Protein AF-0000000087251097 (afdb_homodimer)

Organism: Triticum turgidum subsp. durum (NCBI:txid4567)

InterPro domains:
  IPR001830 Glycosyl transferase, family 20 [PF00982] (45-526)
  IPR001830 Glycosyl transferase, family 20 [PTHR10788] (41-738)
  IPR001830 Glycosyl transferase, family 20 [cd03788] (45-526)
  IPR003337 Trehalose-phosphatase [PF02358] (576-744)
  IPR023214 HAD superfamily [G3DSA:3.40.50.1000] (572-732)
  IPR036412 HAD-like superfamily [SSF56784] (573-735)

Nearest PDB structures (foldseek):
  5hut-assembly1_A  TM=9.178E-01  e=2.088E-43  Candida albicans SC5314
  6jbr-assembly2_F-2  TM=8.978E-01  e=2.582E-43  Pyricularia oryzae 70-15
  5huv-assembly1_B  TM=9.250E-01  e=4.297E-42  Candida albicans SC5314
  5hvm-assembly1_A  TM=9.370E-01  e=1.242E-41  Aspergillus fumigatus Af293
  5l3k-assembly1_C  TM=8.982E-01  e=4.253E-34  Mycolicibacterium thermoresistibile

pLDDT: mean 88.46, std 15.41, range [23.55, 98.88]

Structure (mmCIF, N/CA/C/O backbone):
data_AF-0000000087251097-model_v1
#
loop_
_entity.id
_entity.type
_entity.pdbx_description
1 polymer Trehalose-phosphatase
#
loop_
_atom_site.group_PDB
_atom_site.id
_atom_site.type_symbol
_atom_site.label_atom_id
_atom_site.label_alt_id
_atom_site.label_comp_id
_atom_site.label_asym_id
_atom_site.label_entity_id
_atom_site.label_seq_id
_atom_site.pdbx_PDB_ins_code
_atom_site.Cartn_x
_atom_site.Cartn_y
_atom_site.Cartn_z
_atom_site.occupancy
_atom_site.B_iso_or_equiv
_atom_site.auth_seq_id
_atom_site.auth_comp_id
_atom_site.auth_asym_id
_atom_site.auth_atom_id
_atom_site.pdbx_PDB_model_num
ATOM 1 N N . MET A 1 1 ? 10.219 12.75 -0.979 1 27.25 1 MET A N 1
ATOM 2 C CA . MET A 1 1 ? 10.531 13.297 -2.297 1 27.25 1 MET A CA 1
ATOM 3 C C . MET A 1 1 ? 11.773 12.625 -2.875 1 27.25 1 MET A C 1
ATOM 5 O O . MET A 1 1 ? 12.805 12.523 -2.201 1 27.25 1 MET A O 1
ATOM 9 N N . PRO A 1 2 ? 11.625 11.844 -3.9 1 31.02 2 PRO A N 1
ATOM 10 C CA . PRO A 1 2 ? 12.859 11.234 -4.391 1 31.02 2 PRO A CA 1
ATOM 11 C C . PRO A 1 2 ? 13.906 12.273 -4.805 1 31.02 2 PRO A C 1
ATOM 13 O O . PRO A 1 2 ? 13.57 13.258 -5.477 1 31.02 2 PRO A O 1
ATOM 16 N N . SER A 1 3 ? 14.742 12.617 -4.02 1 30.53 3 SER A N 1
ATOM 17 C CA . SER A 1 3 ? 15.938 13.375 -4.383 1 30.53 3 SER A CA 1
ATOM 18 C C . SER A 1 3 ? 16.547 12.867 -5.688 1 30.53 3 SER A C 1
ATOM 20 O O . SER A 1 3 ? 16.766 11.664 -5.848 1 30.53 3 SER A O 1
ATOM 22 N N . LEU A 1 4 ? 16.172 13.555 -6.715 1 33.06 4 LEU A N 1
ATOM 23 C CA . LEU A 1 4 ? 16.984 13.305 -7.898 1 33.06 4 LEU A CA 1
ATOM 24 C C . LEU A 1 4 ? 18.469 13.234 -7.535 1 33.06 4 LEU A C 1
ATOM 26 O O . LEU A 1 4 ? 19.031 14.203 -7.012 1 33.06 4 LEU A O 1
ATOM 30 N N . SER A 1 5 ? 18.891 12.266 -7.078 1 34.19 5 SER A N 1
ATOM 31 C CA . SER A 1 5 ? 20.297 12.102 -6.738 1 34.19 5 SER A CA 1
ATOM 32 C C . SER A 1 5 ? 21.203 12.445 -7.922 1 34.19 5 SER A C 1
ATOM 34 O O . SER A 1 5 ? 21.094 11.828 -8.984 1 34.19 5 SER A O 1
ATOM 36 N N . CYS A 1 6 ? 21.391 13.695 -8.156 1 39.41 6 CYS A N 1
ATOM 37 C CA . CYS A 1 6 ? 22.531 14.031 -9 1 39.41 6 CYS A CA 1
ATOM 38 C C . CYS A 1 6 ? 23.812 13.375 -8.484 1 39.41 6 CYS A C 1
ATOM 40 O O . CYS A 1 6 ? 24.156 13.508 -7.305 1 39.41 6 CYS A O 1
ATOM 42 N N . HIS A 1 7 ? 24.031 12.258 -8.953 1 45.69 7 HIS A N 1
ATOM 43 C CA . HIS A 1 7 ? 25.25 11.586 -8.523 1 45.69 7 HIS A CA 1
ATOM 44 C C . HIS A 1 7 ? 26.484 12.188 -9.203 1 45.69 7 HIS A C 1
ATOM 46 O O . HIS A 1 7 ? 26.406 12.609 -10.359 1 45.69 7 HIS A O 1
ATOM 52 N N . ASN A 1 8 ? 27.344 12.695 -8.359 1 47.38 8 ASN A N 1
ATOM 53 C CA . ASN A 1 8 ? 28.656 13.125 -8.812 1 47.38 8 ASN A CA 1
ATOM 54 C C . ASN A 1 8 ? 29.406 12 -9.523 1 47.38 8 ASN A C 1
ATOM 56 O O . ASN A 1 8 ? 29.766 11 -8.906 1 47.38 8 ASN A O 1
ATOM 60 N N . LEU A 1 9 ? 29.391 11.953 -10.766 1 49.09 9 LEU A N 1
ATOM 61 C CA . LEU A 1 9 ? 30.062 10.961 -11.602 1 49.09 9 LEU A CA 1
ATOM 62 C C . LEU A 1 9 ? 31.578 11.078 -11.477 1 49.09 9 LEU A C 1
ATOM 64 O O . LEU A 1 9 ? 32.312 10.352 -12.156 1 49.09 9 LEU A O 1
ATOM 68 N N . LEU A 1 10 ? 32.031 12.016 -10.695 1 49.81 10 LEU A N 1
ATOM 69 C CA . LEU A 1 10 ? 33.469 12.195 -10.594 1 49.81 10 LEU A CA 1
ATOM 70 C C . LEU A 1 10 ? 34.125 10.938 -10.047 1 49.81 10 LEU A C 1
ATOM 72 O O . LEU A 1 10 ? 35.344 10.734 -10.242 1 49.81 10 LEU A O 1
ATOM 76 N N . ASP A 1 11 ? 33.375 10.188 -9.336 1 47.69 11 ASP A N 1
ATOM 77 C CA . ASP A 1 11 ? 34 9.008 -8.742 1 47.69 11 ASP A CA 1
ATOM 78 C C . ASP A 1 11 ? 34.062 7.848 -9.734 1 47.69 11 ASP A C 1
ATOM 80 O O . ASP A 1 11 ? 34.219 6.695 -9.336 1 47.69 11 ASP A O 1
ATOM 84 N N . LEU A 1 12 ? 33.75 8.133 -10.828 1 47.84 12 LEU A N 1
ATOM 85 C CA . LEU A 1 12 ? 33.906 7.066 -11.812 1 47.84 12 LEU A CA 1
ATOM 86 C C . LEU A 1 12 ? 35.344 6.574 -11.891 1 47.84 12 LEU A C 1
ATOM 88 O O . LEU A 1 12 ? 36.25 7.363 -12.141 1 47.84 12 LEU A O 1
ATOM 92 N N . ALA A 1 13 ? 35.656 5.633 -11.156 1 46.69 13 ALA A N 1
ATOM 93 C CA . ALA A 1 13 ? 37 5.047 -11.195 1 46.69 13 ALA A CA 1
ATOM 94 C C . ALA A 1 13 ? 37.469 4.871 -12.633 1 46.69 13 ALA A C 1
ATOM 96 O O . ALA A 1 13 ? 36.656 4.75 -13.555 1 46.69 13 ALA A O 1
ATOM 97 N N . GLU A 1 14 ? 38.781 5.055 -12.82 1 43.5 14 GLU A N 1
ATOM 98 C CA . GLU A 1 14 ? 39.531 4.855 -14.07 1 43.5 14 GLU A CA 1
ATOM 99 C C . GLU A 1 14 ? 39.125 3.547 -14.742 1 43.5 14 GLU A C 1
ATOM 101 O O . GLU A 1 14 ? 38.688 2.607 -14.07 1 43.5 14 GLU A O 1
ATOM 106 N N . GLU A 1 15 ? 38.906 3.533 -15.891 1 40.53 15 GLU A N 1
ATOM 107 C CA . GLU A 1 15 ? 38.625 2.371 -16.734 1 40.53 15 GLU A CA 1
ATOM 108 C C . GLU A 1 15 ? 39.469 1.17 -16.297 1 40.53 15 GLU A C 1
ATOM 110 O O . GLU A 1 15 ? 40.688 1.281 -16.109 1 40.53 15 GLU A O 1
ATOM 115 N N . LEU A 1 16 ? 39.062 0.351 -15.484 1 37.94 16 LEU A N 1
ATOM 116 C CA . LEU A 1 16 ? 39.844 -0.878 -15.438 1 37.94 16 LEU A CA 1
ATOM 117 C C . LEU A 1 16 ? 40.344 -1.254 -16.828 1 37.94 16 LEU A C 1
ATOM 119 O O . LEU A 1 16 ? 39.594 -1.169 -17.812 1 37.94 16 LEU A O 1
ATOM 123 N N . PRO A 1 17 ? 41.656 -1.131 -17.078 1 35.56 17 PRO A N 1
ATOM 124 C CA . PRO A 1 17 ? 42.125 -1.612 -18.375 1 35.56 17 PRO A CA 1
ATOM 125 C C . PRO A 1 17 ? 41.375 -2.844 -18.859 1 35.56 17 PRO A C 1
ATOM 127 O O . PRO A 1 17 ? 40.812 -3.584 -18.047 1 35.56 17 PRO A O 1
ATOM 130 N N . PRO A 1 18 ? 40.906 -2.844 -20.094 1 33.78 18 PRO A N 1
ATOM 131 C CA . PRO A 1 18 ? 40.344 -4.117 -20.516 1 33.78 18 PRO A CA 1
ATOM 132 C C . PRO A 1 18 ? 41.031 -5.324 -19.875 1 33.78 18 PRO A C 1
ATOM 134 O O . PRO A 1 18 ? 42.219 -5.254 -19.547 1 33.78 18 PRO A O 1
ATOM 137 N N . SER A 1 19 ? 40.469 -6.02 -19.125 1 32.31 19 SER A N 1
ATOM 138 C CA . SER A 1 19 ? 41.125 -7.219 -18.641 1 32.31 19 SER A CA 1
ATOM 139 C C . SER A 1 19 ? 42.125 -7.762 -19.672 1 32.31 19 SER A C 1
ATOM 141 O O . SER A 1 19 ? 41.812 -7.824 -20.859 1 32.31 19 SER A O 1
ATOM 143 N N . PRO A 1 20 ? 43.438 -7.715 -19.484 1 30.11 20 PRO A N 1
ATOM 144 C CA . PRO A 1 20 ? 44.344 -8.375 -20.422 1 30.11 20 PRO A CA 1
ATOM 145 C C . PRO A 1 20 ? 43.75 -9.688 -20.969 1 30.11 20 PRO A C 1
ATOM 147 O O . PRO A 1 20 ? 43 -10.367 -20.281 1 30.11 20 PRO A O 1
ATOM 150 N N . LEU A 1 21 ? 43.625 -9.789 -22.328 1 31.2 21 LEU A N 1
ATOM 151 C CA . LEU A 1 21 ? 43.406 -11.078 -22.969 1 31.2 21 LEU A CA 1
ATOM 152 C C . LEU A 1 21 ? 44.219 -12.172 -22.281 1 31.2 21 LEU A C 1
ATOM 154 O O . LEU A 1 21 ? 45.375 -11.977 -21.969 1 31.2 21 LEU A O 1
ATOM 158 N N . ARG A 1 22 ? 43.719 -13.047 -21.594 1 28.7 22 ARG A N 1
ATOM 159 C CA . ARG A 1 22 ? 44.531 -14.188 -21.188 1 28.7 22 ARG A CA 1
ATOM 160 C C . ARG A 1 22 ? 45.562 -14.555 -22.266 1 28.7 22 ARG A C 1
ATOM 162 O O . ARG A 1 22 ? 45.219 -14.594 -23.453 1 28.7 22 ARG A O 1
ATOM 169 N N . LEU A 1 23 ? 46.875 -14.391 -22.125 1 27.62 23 LEU A N 1
ATOM 170 C CA . LEU A 1 23 ? 47.906 -15.109 -22.859 1 27.62 23 LEU A CA 1
ATOM 171 C C . LEU A 1 23 ? 47.5 -16.562 -23.078 1 27.62 23 LEU A C 1
ATOM 173 O O . LEU A 1 23 ? 46.906 -17.188 -22.203 1 27.62 23 LEU A O 1
ATOM 177 N N . PRO A 1 24 ? 47.438 -17.078 -24.375 1 27.03 24 PRO A N 1
ATOM 178 C CA . PRO A 1 24 ? 47.156 -18.5 -24.594 1 27.03 24 PRO A CA 1
ATOM 179 C C . PRO A 1 24 ? 47.938 -19.406 -23.641 1 27.03 24 PRO A C 1
ATOM 181 O O . PRO A 1 24 ? 49.062 -19.078 -23.266 1 27.03 24 PRO A O 1
ATOM 184 N N . ARG A 1 25 ? 47.281 -20.016 -22.688 1 28.16 25 ARG A N 1
ATOM 185 C CA . ARG A 1 25 ? 48.094 -21.047 -22.016 1 28.16 25 ARG A CA 1
ATOM 186 C C . ARG A 1 25 ? 48.969 -21.781 -23.016 1 28.16 25 ARG A C 1
ATOM 188 O O . ARG A 1 25 ? 48.531 -22.125 -24.109 1 28.16 25 ARG A O 1
ATOM 195 N N . VAL A 1 26 ? 50.281 -21.641 -23.141 1 27.33 26 VAL A N 1
ATOM 196 C CA . VAL A 1 26 ? 51.281 -22.469 -23.781 1 27.33 26 VAL A CA 1
ATOM 197 C C . VAL A 1 26 ? 50.875 -23.938 -23.703 1 27.33 26 VAL A C 1
ATOM 199 O O . VAL A 1 26 ? 50.844 -24.531 -22.609 1 27.33 26 VAL A O 1
ATOM 202 N N . MET A 1 27 ? 49.781 -24.453 -24.375 1 23.72 27 MET A N 1
ATOM 203 C CA . MET A 1 27 ? 49.781 -25.906 -24.484 1 23.72 27 MET A CA 1
ATOM 204 C C . MET A 1 27 ? 51.125 -26.422 -24.953 1 23.72 27 MET A C 1
ATOM 206 O O . MET A 1 27 ? 51.844 -25.719 -25.641 1 23.72 27 MET A O 1
ATOM 210 N N . ALA A 1 28 ? 51.781 -27.438 -24.344 1 28.02 28 ALA A N 1
ATOM 211 C CA . ALA A 1 28 ? 52.875 -28.234 -24.844 1 28.02 28 ALA A CA 1
ATOM 212 C C . ALA A 1 28 ? 52.812 -28.406 -26.359 1 28.02 28 ALA A C 1
ATOM 214 O O . ALA A 1 28 ? 51.75 -28.156 -26.953 1 28.02 28 ALA A O 1
ATOM 215 N N . GLY A 1 29 ? 53.594 -29.234 -27.031 1 25.81 29 GLY A N 1
ATOM 216 C CA . GLY A 1 29 ? 54.188 -29.531 -28.328 1 25.81 29 GLY A CA 1
ATOM 217 C C . GLY A 1 29 ? 53.125 -29.812 -29.406 1 25.81 29 GLY A C 1
ATOM 218 O O . GLY A 1 29 ? 53.469 -30.266 -30.5 1 25.81 29 GLY A O 1
ATOM 219 N N . ALA A 1 30 ? 51.875 -30.203 -29.25 1 28.72 30 ALA A N 1
ATOM 220 C CA . ALA A 1 30 ? 51.438 -30.844 -30.484 1 28.72 30 ALA A CA 1
ATOM 221 C C . ALA A 1 30 ? 51.406 -29.844 -31.641 1 28.72 30 ALA A C 1
ATOM 223 O O . ALA A 1 30 ? 51.312 -28.641 -31.406 1 28.72 30 ALA A O 1
ATOM 224 N N . SER A 1 31 ? 51.625 -30.281 -32.875 1 27.39 31 SER A N 1
ATOM 225 C CA . SER A 1 31 ? 51.719 -29.719 -34.219 1 27.39 31 SER A CA 1
ATOM 226 C C . SER A 1 31 ? 50.625 -28.656 -34.438 1 27.39 31 SER A C 1
ATOM 228 O O . SER A 1 31 ? 49.594 -28.672 -33.781 1 27.39 31 SER A O 1
ATOM 230 N N . PRO A 1 32 ? 50.938 -27.562 -35.219 1 33.19 32 PRO A N 1
ATOM 231 C CA . PRO A 1 32 ? 50.25 -26.391 -35.75 1 33.19 32 PRO A CA 1
ATOM 232 C C . PRO A 1 32 ? 48.906 -26.75 -36.406 1 33.19 32 PRO A C 1
ATOM 234 O O . PRO A 1 32 ? 48.406 -25.984 -37.219 1 33.19 32 PRO A O 1
ATOM 237 N N . SER A 1 33 ? 48.156 -27.875 -36 1 26.11 33 SER A N 1
ATOM 238 C CA . SER A 1 33 ? 47.094 -28.234 -36.906 1 26.11 33 SER A CA 1
ATOM 239 C C . SER A 1 33 ? 46.188 -27.047 -37.188 1 26.11 33 SER A C 1
ATOM 241 O O . SER A 1 33 ? 46.156 -26.078 -36.438 1 26.11 33 SER A O 1
ATOM 243 N N . SER A 1 34 ? 45.438 -27 -38.344 1 30.89 34 SER A N 1
ATOM 244 C CA . SER A 1 34 ? 44.625 -26.062 -39.094 1 30.89 34 SER A CA 1
ATOM 245 C C . SER A 1 34 ? 43.656 -25.312 -38.219 1 30.89 34 SER A C 1
ATOM 247 O O . SER A 1 34 ? 43.188 -25.844 -37.188 1 30.89 34 SER A O 1
ATOM 249 N N . PRO A 1 35 ? 43.562 -23.938 -38.344 1 35.03 35 PRO A N 1
ATOM 250 C CA . PRO A 1 35 ? 42.75 -23.016 -37.562 1 35.03 35 PRO A CA 1
ATOM 251 C C . PRO A 1 35 ? 41.312 -23.469 -37.406 1 35.03 35 PRO A C 1
ATOM 253 O O . PRO A 1 35 ? 40.562 -23.5 -38.406 1 35.03 35 PRO A O 1
ATOM 256 N N . ALA A 1 36 ? 41.094 -24.609 -36.75 1 32.75 36 ALA A N 1
ATOM 257 C CA . ALA A 1 36 ? 39.75 -25.188 -36.656 1 32.75 36 ALA A CA 1
ATOM 258 C C . ALA A 1 36 ? 38.719 -24.109 -36.281 1 32.75 36 ALA A C 1
ATOM 260 O O . ALA A 1 36 ? 39.031 -23.156 -35.562 1 32.75 36 ALA A O 1
ATOM 261 N N . SER A 1 37 ? 37.656 -23.984 -37.156 1 35.25 37 SER A N 1
ATOM 262 C CA . SER A 1 37 ? 36.469 -23.156 -37.094 1 35.25 37 SER A CA 1
ATOM 263 C C . SER A 1 37 ? 36 -22.938 -35.656 1 35.25 37 SER A C 1
ATOM 265 O O . SER A 1 37 ? 36.062 -23.844 -34.844 1 35.25 37 SER A O 1
ATOM 267 N N . PRO A 1 38 ? 36.031 -21.625 -35.156 1 37 38 PRO A N 1
ATOM 268 C CA . PRO A 1 38 ? 35.531 -21.391 -33.812 1 37 38 PRO A CA 1
ATOM 269 C C . PRO A 1 38 ? 34.344 -22.312 -33.438 1 37 38 PRO A C 1
ATOM 271 O O . PRO A 1 38 ? 33.469 -22.516 -34.281 1 37 38 PRO A O 1
ATOM 274 N N . SER A 1 39 ? 34.625 -23.422 -32.906 1 36.44 39 SER A N 1
ATOM 275 C CA . SER A 1 39 ? 33.531 -24.328 -32.5 1 36.44 39 SER A CA 1
ATOM 276 C C . SER A 1 39 ? 32.312 -23.562 -32.031 1 36.44 39 SER A C 1
ATOM 278 O O . SER A 1 39 ? 32.438 -22.562 -31.328 1 36.44 39 SER A O 1
ATOM 280 N N . PRO A 1 40 ? 31.172 -23.562 -32.75 1 43.12 40 PRO A N 1
ATOM 281 C CA . PRO A 1 40 ? 29.969 -22.844 -32.344 1 43.12 40 PRO A CA 1
ATOM 282 C C . PRO A 1 40 ? 29.781 -22.812 -30.844 1 43.12 40 PRO A C 1
ATOM 284 O O . PRO A 1 40 ? 29.891 -23.844 -30.172 1 43.12 40 PRO A O 1
ATOM 287 N N . ALA A 1 41 ? 30.266 -21.781 -30.219 1 52.94 41 ALA A N 1
ATOM 288 C CA . ALA A 1 41 ? 30.156 -21.531 -28.781 1 52.94 41 ALA A CA 1
ATOM 289 C C . ALA A 1 41 ? 28.875 -22.109 -28.203 1 52.94 41 ALA A C 1
ATOM 291 O O . ALA A 1 41 ? 27.781 -21.828 -28.719 1 52.94 41 ALA A O 1
ATOM 292 N N . GLY A 1 42 ? 28.812 -23.266 -27.609 1 63.44 42 GLY A N 1
ATOM 293 C CA . GLY A 1 42 ? 27.656 -23.859 -26.953 1 63.44 42 GLY A CA 1
ATOM 294 C C . GLY A 1 42 ? 26.828 -22.844 -26.172 1 63.44 42 GLY A C 1
ATOM 295 O O . GLY A 1 42 ? 27.203 -21.672 -26.078 1 63.44 42 GLY A O 1
ATOM 296 N N . PRO A 1 43 ? 25.516 -23.234 -25.781 1 81.12 43 PRO A N 1
ATOM 297 C CA . PRO A 1 43 ? 24.641 -22.312 -25.062 1 81.12 43 PRO A CA 1
ATOM 298 C C . PRO A 1 43 ? 25.266 -21.844 -23.734 1 81.12 43 PRO A C 1
ATOM 300 O O . PRO A 1 43 ? 25.953 -22.609 -23.078 1 81.12 43 PRO A O 1
ATOM 303 N N . PRO A 1 44 ? 25.172 -20.594 -23.453 1 90.44 44 PRO A N 1
ATOM 304 C CA . PRO A 1 44 ? 25.719 -20.016 -22.219 1 90.44 44 PRO A CA 1
ATOM 305 C C . PRO A 1 44 ? 25.234 -20.75 -20.969 1 90.44 44 PRO A C 1
ATOM 307 O O . PRO A 1 44 ? 24.094 -21.188 -20.906 1 90.44 44 PRO A O 1
ATOM 310 N N . ARG A 1 45 ? 26.109 -20.922 -20.047 1 95.12 45 ARG A N 1
ATOM 311 C CA . ARG A 1 45 ? 25.828 -21.594 -18.781 1 95.12 45 ARG A CA 1
ATOM 312 C C . ARG A 1 45 ? 24.891 -20.75 -17.922 1 95.12 45 ARG A C 1
ATOM 314 O O . ARG A 1 45 ? 24.938 -19.516 -17.938 1 95.12 45 ARG A O 1
ATOM 321 N N . ARG A 1 46 ? 23.984 -21.422 -17.203 1 97.19 46 ARG A N 1
ATOM 322 C CA . ARG A 1 46 ? 23.109 -20.812 -16.219 1 97.19 46 ARG A CA 1
ATOM 323 C C . ARG A 1 46 ? 23.578 -21.156 -14.797 1 97.19 46 ARG A C 1
ATOM 325 O O . ARG A 1 46 ? 23.719 -22.328 -14.453 1 97.19 46 ARG A O 1
ATOM 332 N N . VAL A 1 47 ? 23.828 -20.141 -14.047 1 98.06 47 VAL A N 1
ATOM 333 C CA . VAL A 1 47 ? 24.203 -20.328 -12.648 1 98.06 47 VAL A CA 1
ATOM 334 C C . VAL A 1 47 ? 23.031 -19.969 -11.75 1 98.06 47 VAL A C 1
ATOM 336 O O . VAL A 1 47 ? 22.656 -18.797 -11.633 1 98.06 47 VAL A O 1
ATOM 339 N N . ILE A 1 48 ? 22.438 -20.953 -11.078 1 98.31 48 ILE A N 1
ATOM 340 C CA . ILE A 1 48 ? 21.281 -20.781 -10.211 1 98.31 48 ILE A CA 1
ATOM 341 C C . ILE A 1 48 ? 21.734 -20.672 -8.758 1 98.31 48 ILE A C 1
ATOM 343 O O . ILE A 1 48 ? 22.344 -21.594 -8.219 1 98.31 48 ILE A O 1
ATOM 347 N N . VAL A 1 49 ? 21.438 -19.547 -8.141 1 98.75 49 VAL A N 1
ATOM 348 C CA . VAL A 1 49 ? 21.891 -19.297 -6.781 1 98.75 49 VAL A CA 1
ATOM 349 C C . VAL A 1 49 ? 20.703 -19.266 -5.832 1 98.75 49 VAL A C 1
ATOM 351 O O . VAL A 1 49 ? 19.75 -18.516 -6.047 1 98.75 49 VAL A O 1
ATOM 354 N N . SER A 1 50 ? 20.688 -20.094 -4.836 1 98.12 50 SER A N 1
ATOM 355 C CA . SER A 1 50 ? 19.672 -20.156 -3.789 1 98.12 50 SER A CA 1
ATOM 356 C C . SER A 1 50 ? 20.297 -20.312 -2.412 1 98.12 50 SER A C 1
ATOM 358 O O . SER A 1 50 ? 21.484 -20.656 -2.303 1 98.12 50 SER A O 1
ATOM 360 N N . HIS A 1 51 ? 19.516 -20.016 -1.4 1 97.31 51 HIS A N 1
ATOM 361 C CA . HIS A 1 51 ? 20.047 -20.141 -0.048 1 97.31 51 HIS A CA 1
ATOM 362 C C . HIS A 1 51 ? 20.625 -21.531 0.202 1 97.31 51 HIS A C 1
ATOM 364 O O . HIS A 1 51 ? 21.703 -21.656 0.79 1 97.31 51 HIS A O 1
ATOM 370 N N . ARG A 1 52 ? 19.906 -22.531 -0.245 1 96.5 52 ARG A N 1
ATOM 371 C CA . ARG A 1 52 ? 20.328 -23.906 -0.063 1 96.5 52 ARG A CA 1
ATOM 372 C C . ARG A 1 52 ? 20.469 -24.625 -1.404 1 96.5 52 ARG A C 1
ATOM 374 O O . ARG A 1 52 ? 19.703 -24.375 -2.328 1 96.5 52 ARG A O 1
ATOM 381 N N . LEU A 1 53 ? 21.453 -25.516 -1.438 1 97.81 53 LEU A N 1
ATOM 382 C CA . LEU A 1 53 ? 21.609 -26.375 -2.609 1 97.81 53 LEU A CA 1
ATOM 383 C C . LEU A 1 53 ? 20.422 -27.344 -2.738 1 97.81 53 LEU A C 1
ATOM 385 O O . LEU A 1 53 ? 19.828 -27.734 -1.735 1 97.81 53 LEU A O 1
ATOM 389 N N . PRO A 1 54 ? 20.031 -27.656 -3.92 1 97.19 54 PRO A N 1
ATOM 390 C CA . PRO A 1 54 ? 18.938 -28.609 -4.121 1 97.19 54 PRO A CA 1
ATOM 391 C C . PRO A 1 54 ? 19.375 -30.062 -3.893 1 97.19 54 PRO A C 1
ATOM 393 O O . PRO A 1 54 ? 19.172 -30.906 -4.766 1 97.19 54 PRO A O 1
ATOM 396 N N . LEU A 1 55 ? 19.969 -30.344 -2.723 1 96.88 55 LEU A N 1
ATOM 397 C CA . LEU A 1 55 ? 20.484 -31.656 -2.334 1 96.88 55 LEU A CA 1
ATOM 398 C C . LEU A 1 55 ? 19.922 -32.062 -0.98 1 96.88 55 LEU A C 1
ATOM 400 O O . LEU A 1 55 ? 19.547 -31.234 -0.168 1 96.88 55 LEU A O 1
ATOM 404 N N . ARG A 1 56 ? 19.781 -33.312 -0.834 1 94.56 56 ARG A N 1
ATOM 405 C CA . ARG A 1 56 ? 19.547 -33.938 0.461 1 94.56 56 ARG A CA 1
ATOM 406 C C . ARG A 1 56 ? 20.781 -34.719 0.914 1 94.56 56 ARG A C 1
ATOM 408 O O . ARG A 1 56 ? 21.531 -35.25 0.085 1 94.56 56 ARG A O 1
ATOM 415 N N . ALA A 1 57 ? 21.016 -34.719 2.16 1 95.25 57 ALA A N 1
ATOM 416 C CA . ALA A 1 57 ? 22.141 -35.469 2.723 1 95.25 57 ALA A CA 1
ATOM 417 C C . ALA A 1 57 ? 21.672 -36.375 3.859 1 95.25 57 ALA A C 1
ATOM 419 O O . ALA A 1 57 ? 20.891 -35.969 4.723 1 95.25 57 ALA A O 1
ATOM 420 N N . SER A 1 58 ? 22.016 -37.562 3.734 1 94.12 58 SER A N 1
ATOM 421 C CA . SER A 1 58 ? 21.75 -38.531 4.797 1 94.12 58 SER A CA 1
ATOM 422 C C . SER A 1 58 ? 23.016 -39.25 5.215 1 94.12 58 SER A C 1
ATOM 424 O O . SER A 1 58 ? 23.891 -39.531 4.387 1 94.12 58 SER A O 1
ATOM 426 N N . PRO A 1 59 ? 23.094 -39.594 6.484 1 92.44 59 PRO A N 1
ATOM 427 C CA . PRO A 1 59 ? 24.281 -40.344 6.926 1 92.44 59 PRO A CA 1
ATOM 428 C C . PRO A 1 59 ? 24.375 -41.719 6.285 1 92.44 59 PRO A C 1
ATOM 430 O O . PRO A 1 59 ? 23.375 -42.438 6.199 1 92.44 59 PRO A O 1
ATOM 433 N N . ASP A 1 60 ? 25.5 -41.969 5.699 1 94.25 60 ASP A N 1
ATOM 434 C CA . ASP A 1 60 ? 25.828 -43.25 5.098 1 94.25 60 ASP A CA 1
ATOM 435 C C . ASP A 1 60 ? 27.328 -43.531 5.23 1 94.25 60 ASP A C 1
ATOM 437 O O . ASP A 1 60 ? 28.141 -43.031 4.438 1 94.25 60 ASP A O 1
ATOM 441 N N . PRO A 1 61 ? 27.641 -44.375 6.148 1 91.5 61 PRO A N 1
ATOM 442 C CA . PRO A 1 61 ? 29.062 -44.656 6.398 1 91.5 61 PRO A CA 1
ATOM 443 C C . PRO A 1 61 ? 29.766 -45.219 5.172 1 91.5 61 PRO A C 1
ATOM 445 O O . PRO A 1 61 ? 31 -45.125 5.059 1 91.5 61 PRO A O 1
ATOM 448 N N . ALA A 1 62 ? 29.109 -45.781 4.238 1 93.19 62 ALA A N 1
ATOM 449 C CA . ALA A 1 62 ? 29.719 -46.406 3.061 1 93.19 62 ALA A CA 1
ATOM 450 C C . ALA A 1 62 ? 29.969 -45.375 1.964 1 93.19 62 ALA A C 1
ATOM 452 O O . ALA A 1 62 ? 30.75 -45.625 1.037 1 93.19 62 ALA A O 1
ATOM 453 N N . ALA A 1 63 ? 29.297 -44.25 2.027 1 91.5 63 ALA A N 1
ATOM 454 C CA . ALA A 1 63 ? 29.422 -43.219 1.003 1 91.5 63 ALA A CA 1
ATOM 455 C C . ALA A 1 63 ? 30.609 -42.281 1.28 1 91.5 63 ALA A C 1
ATOM 457 O O . ALA A 1 63 ? 31.094 -42.219 2.412 1 91.5 63 ALA A O 1
ATOM 458 N N . PRO A 1 64 ? 31.062 -41.656 0.257 1 89.38 64 PRO A N 1
ATOM 459 C CA . PRO A 1 64 ? 32.125 -40.688 0.487 1 89.38 64 PRO A CA 1
ATOM 460 C C . PRO A 1 64 ? 31.75 -39.625 1.526 1 89.38 64 PRO A C 1
ATOM 462 O O . PRO A 1 64 ? 30.609 -39.156 1.545 1 89.38 64 PRO A O 1
ATOM 465 N N . PHE A 1 65 ? 32.656 -39.281 2.414 1 91.69 65 PHE A N 1
ATOM 466 C CA . PHE A 1 65 ? 32.5 -38.25 3.445 1 91.69 65 PHE A CA 1
ATOM 467 C C . PHE A 1 65 ? 31.5 -38.688 4.5 1 91.69 65 PHE A C 1
ATOM 469 O O . PHE A 1 65 ? 31.047 -37.875 5.305 1 91.69 65 PHE A O 1
ATOM 476 N N . GLY A 1 66 ? 31.016 -39.906 4.434 1 92.31 66 GLY A N 1
ATOM 477 C CA . GLY A 1 66 ? 30.047 -40.438 5.387 1 92.31 66 GLY A CA 1
ATOM 478 C C . GLY A 1 66 ? 28.641 -39.938 5.133 1 92.31 66 GLY A C 1
ATOM 479 O O . GLY A 1 66 ? 27.781 -40 6.023 1 92.31 66 GLY A O 1
ATOM 480 N N . LEU A 1 67 ? 28.422 -39.344 3.963 1 95.06 67 LEU A N 1
ATOM 481 C CA . LEU A 1 67 ? 27.125 -38.75 3.619 1 95.06 67 LEU A CA 1
ATOM 482 C C . LEU A 1 67 ? 26.703 -39.188 2.221 1 95.06 67 LEU A C 1
ATOM 484 O O . LEU A 1 67 ? 27.5 -39.156 1.284 1 95.06 67 LEU A O 1
ATOM 488 N N . ARG A 1 68 ? 25.547 -39.625 2.109 1 95.38 68 ARG A N 1
ATOM 489 C CA . ARG A 1 68 ? 24.938 -39.875 0.803 1 95.38 68 ARG A CA 1
ATOM 490 C C . ARG A 1 68 ? 24.125 -38.656 0.343 1 95.38 68 ARG A C 1
ATOM 492 O O . ARG A 1 68 ? 23.188 -38.25 1.021 1 95.38 68 ARG A O 1
ATOM 499 N N . PHE A 1 69 ? 24.547 -38.156 -0.797 1 95.88 69 PHE A N 1
ATOM 500 C CA . PHE A 1 69 ? 23.844 -37 -1.356 1 95.88 69 PHE A CA 1
ATOM 501 C C . PHE A 1 69 ? 22.906 -37.438 -2.475 1 95.88 69 PHE A C 1
ATOM 503 O O . PHE A 1 69 ? 23.234 -38.344 -3.266 1 95.88 69 PHE A O 1
ATOM 510 N N . THR A 1 70 ? 21.719 -36.938 -2.422 1 95.19 70 THR A N 1
ATOM 511 C CA . THR A 1 70 ? 20.766 -37.125 -3.504 1 95.19 70 THR A CA 1
ATOM 512 C C . THR A 1 70 ? 20.141 -35.781 -3.906 1 95.19 70 THR A C 1
ATOM 514 O O . THR A 1 70 ? 20.109 -34.844 -3.107 1 95.19 70 THR A O 1
ATOM 517 N N . VAL A 1 71 ? 19.766 -35.719 -5.102 1 94.75 71 VAL A N 1
ATOM 518 C CA . VAL A 1 71 ? 19.109 -34.531 -5.59 1 94.75 71 VAL A CA 1
ATOM 519 C C . VAL A 1 71 ? 17.75 -34.375 -4.926 1 94.75 71 VAL A C 1
ATOM 521 O O . VAL A 1 71 ? 17 -35.344 -4.785 1 94.75 71 VAL A O 1
ATOM 524 N N . ASP A 1 72 ? 17.453 -33.188 -4.43 1 93.62 72 ASP A N 1
ATOM 525 C CA . ASP A 1 72 ? 16.109 -32.844 -3.977 1 93.62 72 ASP A CA 1
ATOM 526 C C . ASP A 1 72 ? 15.25 -32.375 -5.137 1 93.62 72 ASP A C 1
ATOM 528 O O . ASP A 1 72 ? 15.133 -31.156 -5.363 1 93.62 72 ASP A O 1
ATOM 532 N N . ALA A 1 73 ? 14.57 -33.25 -5.723 1 88.94 73 ALA A N 1
ATOM 533 C CA . ALA A 1 73 ? 13.844 -33 -6.965 1 88.94 73 ALA A CA 1
ATOM 534 C C . ALA A 1 73 ? 12.609 -32.125 -6.711 1 88.94 73 ALA A C 1
ATOM 536 O O . ALA A 1 73 ? 11.984 -31.641 -7.652 1 88.94 73 ALA A O 1
ATOM 537 N N . GLY A 1 74 ? 12.305 -31.859 -5.438 1 87.88 74 GLY A N 1
ATOM 538 C CA . GLY A 1 74 ? 11.117 -31.094 -5.094 1 87.88 74 GLY A CA 1
ATOM 539 C C . GLY A 1 74 ? 11.359 -29.609 -5.039 1 87.88 74 GLY A C 1
ATOM 540 O O . GLY A 1 74 ? 10.414 -28.812 -4.965 1 87.88 74 GLY A O 1
ATOM 541 N N . THR A 1 75 ? 12.562 -29.172 -5.168 1 91.88 75 THR A N 1
ATOM 542 C CA . THR A 1 75 ? 12.891 -27.75 -5.047 1 91.88 75 THR A CA 1
ATOM 543 C C . THR A 1 75 ? 12.703 -27.031 -6.383 1 91.88 75 THR A C 1
ATOM 545 O O . THR A 1 75 ? 13.016 -27.594 -7.438 1 91.88 75 THR A O 1
ATOM 548 N N . VAL A 1 76 ? 12.211 -25.828 -6.328 1 92.88 76 VAL A N 1
ATOM 549 C CA . VAL A 1 76 ? 12.016 -25.016 -7.523 1 92.88 76 VAL A CA 1
ATOM 550 C C . VAL A 1 76 ? 13.367 -24.734 -8.188 1 92.88 76 VAL A C 1
ATOM 552 O O . VAL A 1 76 ? 13.461 -24.719 -9.422 1 92.88 76 VAL A O 1
ATOM 555 N N . ALA A 1 77 ? 14.398 -24.594 -7.387 1 93.19 77 ALA A N 1
ATOM 556 C CA . ALA A 1 77 ? 15.734 -24.312 -7.887 1 93.19 77 ALA A CA 1
ATOM 557 C C . ALA A 1 77 ? 16.234 -25.438 -8.797 1 93.19 77 ALA A C 1
ATOM 559 O O . ALA A 1 77 ? 16.969 -25.188 -9.75 1 93.19 77 ALA A O 1
ATOM 560 N N . TYR A 1 78 ? 15.828 -26.641 -8.508 1 94.06 78 TYR A N 1
ATOM 561 C CA . TYR A 1 78 ? 16.219 -27.781 -9.344 1 94.06 78 TYR A CA 1
ATOM 562 C C . TYR A 1 78 ? 15.266 -27.922 -10.531 1 94.06 78 TYR A C 1
ATOM 564 O O . TYR A 1 78 ? 15.711 -28.156 -11.664 1 94.06 78 TYR A O 1
ATOM 572 N N . GLN A 1 79 ? 13.992 -27.75 -10.297 1 94.94 79 GLN A N 1
ATOM 573 C CA . GLN A 1 79 ? 12.945 -28.016 -11.273 1 94.94 79 GLN A CA 1
ATOM 574 C C . GLN A 1 79 ? 13.023 -27.031 -12.445 1 94.94 79 GLN A C 1
ATOM 576 O O . GLN A 1 79 ? 12.586 -27.344 -13.555 1 94.94 79 GLN A O 1
ATOM 581 N N . LEU A 1 80 ? 13.594 -25.891 -12.164 1 95.94 80 LEU A N 1
ATOM 582 C CA . LEU A 1 80 ? 13.617 -24.875 -13.203 1 95.94 80 LEU A CA 1
ATOM 583 C C . LEU A 1 80 ? 14.438 -25.328 -14.406 1 95.94 80 LEU A C 1
ATOM 585 O O . LEU A 1 80 ? 14.289 -24.797 -15.508 1 95.94 80 LEU A O 1
ATOM 589 N N . ARG A 1 81 ? 15.266 -26.375 -14.297 1 93.38 81 ARG A N 1
ATOM 590 C CA . ARG A 1 81 ? 16.109 -26.891 -15.367 1 93.38 81 ARG A CA 1
ATOM 591 C C . ARG A 1 81 ? 15.273 -27.359 -16.562 1 93.38 81 ARG A C 1
ATOM 593 O O . ARG A 1 81 ? 15.727 -27.297 -17.703 1 93.38 81 ARG A O 1
ATOM 600 N N . SER A 1 82 ? 14.07 -27.766 -16.234 1 92.25 82 SER A N 1
ATOM 601 C CA . SER A 1 82 ? 13.188 -28.312 -17.266 1 92.25 82 SER A CA 1
ATOM 602 C C . SER A 1 82 ? 12.805 -27.234 -18.281 1 92.25 82 SER A C 1
ATOM 604 O O . SER A 1 82 ? 12.383 -27.547 -19.391 1 92.25 82 SER A O 1
ATOM 606 N N . GLY A 1 83 ? 12.938 -26.016 -17.891 1 94.75 83 GLY A N 1
ATOM 607 C CA . GLY A 1 83 ? 12.562 -24.938 -18.797 1 94.75 83 GLY A CA 1
ATOM 608 C C . GLY A 1 83 ? 13.75 -24.312 -19.516 1 94.75 83 GLY A C 1
ATOM 609 O O . GLY A 1 83 ? 13.57 -23.484 -20.406 1 94.75 83 GLY A O 1
ATOM 610 N N . LEU A 1 84 ? 14.945 -24.734 -19.141 1 95.44 84 LEU A N 1
ATOM 611 C CA . LEU A 1 84 ? 16.156 -24.203 -19.75 1 95.44 84 LEU A CA 1
ATOM 612 C C . LEU A 1 84 ? 16.547 -25 -20.984 1 95.44 84 LEU A C 1
ATOM 614 O O . LEU A 1 84 ? 16.141 -26.156 -21.125 1 95.44 84 LEU A O 1
ATOM 618 N N . PRO A 1 85 ? 17.297 -24.391 -21.844 1 90.44 85 PRO A N 1
ATOM 619 C CA . PRO A 1 85 ? 17.75 -25.156 -23 1 90.44 85 PRO A CA 1
ATOM 620 C C . PRO A 1 85 ? 18.5 -26.422 -22.609 1 90.44 85 PRO A C 1
ATOM 622 O O . PRO A 1 85 ? 19.312 -26.406 -21.688 1 90.44 85 PRO A O 1
ATOM 625 N N . ALA A 1 86 ? 18.25 -27.531 -23.234 1 85.38 86 ALA A N 1
ATOM 626 C CA . ALA A 1 86 ? 18.781 -28.844 -22.891 1 85.38 86 ALA A CA 1
ATOM 627 C C . ALA A 1 86 ? 20.312 -28.844 -22.922 1 85.38 86 ALA A C 1
ATOM 629 O O . ALA A 1 86 ? 20.953 -29.5 -22.094 1 85.38 86 ALA A O 1
ATOM 630 N N . SER A 1 87 ? 20.891 -28.078 -23.766 1 85.62 87 SER A N 1
ATOM 631 C CA . SER A 1 87 ? 22.328 -28.094 -23.938 1 85.62 87 SER A CA 1
ATOM 632 C C . SER A 1 87 ? 23.016 -27.078 -23.016 1 85.62 87 SER A C 1
ATOM 634 O O . SER A 1 87 ? 24.234 -27.094 -22.859 1 85.62 87 SER A O 1
ATOM 636 N N . ALA A 1 88 ? 22.203 -26.375 -22.297 1 87.56 88 ALA A N 1
ATOM 637 C CA . ALA A 1 88 ? 22.812 -25.359 -21.438 1 87.56 88 ALA A CA 1
ATOM 638 C C . ALA A 1 88 ? 23.25 -25.969 -20.109 1 87.56 88 ALA A C 1
ATOM 640 O O . ALA A 1 88 ? 22.453 -26.562 -19.391 1 87.56 88 ALA A O 1
ATOM 641 N N . PRO A 1 89 ? 24.547 -25.844 -19.812 1 93.12 89 PRO A N 1
ATOM 642 C CA . PRO A 1 89 ? 24.969 -26.328 -18.5 1 93.12 89 PRO A CA 1
ATOM 643 C C . PRO A 1 89 ? 24.359 -25.516 -17.344 1 93.12 89 PRO A C 1
ATOM 645 O O . PRO A 1 89 ? 24.188 -24.297 -17.469 1 93.12 89 PRO A O 1
ATOM 648 N N . VAL A 1 90 ? 23.984 -26.219 -16.281 1 96.44 90 VAL A N 1
ATOM 649 C CA . VAL A 1 90 ? 23.406 -25.578 -15.109 1 96.44 90 VAL A CA 1
ATOM 650 C C . VAL A 1 90 ? 24.281 -25.828 -13.883 1 96.44 90 VAL A C 1
ATOM 652 O O . VAL A 1 90 ? 24.656 -26.969 -13.609 1 96.44 90 VAL A O 1
ATOM 655 N N . LEU A 1 91 ? 24.688 -24.812 -13.258 1 97.44 91 LEU A N 1
ATOM 656 C CA . LEU A 1 91 ? 25.422 -24.875 -12.008 1 97.44 91 LEU A CA 1
ATOM 657 C C . LEU A 1 91 ? 24.594 -24.328 -10.852 1 97.44 91 LEU A C 1
ATOM 659 O O . LEU A 1 91 ? 24.047 -23.234 -10.953 1 97.44 91 LEU A O 1
ATOM 663 N N . HIS A 1 92 ? 24.484 -25.109 -9.75 1 98.19 92 HIS A N 1
ATOM 664 C CA . HIS A 1 92 ? 23.781 -24.641 -8.555 1 98.19 92 HIS A CA 1
ATOM 665 C C . HIS A 1 92 ? 24.766 -24.172 -7.484 1 98.19 92 HIS A C 1
ATOM 667 O O . HIS A 1 92 ? 25.766 -24.844 -7.223 1 98.19 92 HIS A O 1
ATOM 673 N N . VAL A 1 93 ? 24.516 -23.016 -6.941 1 98.44 93 VAL A N 1
ATOM 674 C CA . VAL A 1 93 ? 25.328 -22.484 -5.852 1 98.44 93 VAL A CA 1
ATOM 675 C C . VAL A 1 93 ? 24.453 -22.234 -4.629 1 98.44 93 VAL A C 1
ATOM 677 O O . VAL A 1 93 ? 23.391 -21.609 -4.734 1 98.44 93 VAL A O 1
ATOM 680 N N . GLY A 1 94 ? 24.812 -22.703 -3.453 1 98.38 94 GLY A N 1
ATOM 681 C CA . GLY A 1 94 ? 24.062 -22.547 -2.217 1 98.38 94 GLY A CA 1
ATOM 682 C C . GLY A 1 94 ? 24.734 -23.203 -1.027 1 98.38 94 GLY A C 1
ATOM 683 O O . GLY A 1 94 ? 25.828 -23.75 -1.153 1 98.38 94 GLY A O 1
ATOM 684 N N . THR A 1 95 ? 24.156 -23.156 0.128 1 97.81 95 THR A N 1
ATOM 685 C CA . THR A 1 95 ? 24.719 -23.766 1.322 1 97.81 95 THR A CA 1
ATOM 686 C C . THR A 1 95 ? 24.391 -25.25 1.368 1 97.81 95 THR A C 1
ATOM 688 O O . THR A 1 95 ? 23.484 -25.719 0.666 1 97.81 95 THR A O 1
ATOM 691 N N . LEU A 1 96 ? 25.141 -25.969 2.141 1 96 96 LEU A N 1
ATOM 692 C CA . LEU A 1 96 ? 24.922 -27.406 2.316 1 96 96 LEU A CA 1
ATOM 693 C C . LEU A 1 96 ? 23.641 -27.672 3.104 1 96 96 LEU A C 1
ATOM 695 O O . LEU A 1 96 ? 23.203 -26.828 3.893 1 96 96 LEU A O 1
ATOM 699 N N . PRO A 1 97 ? 23 -28.766 2.846 1 93.25 97 PRO A N 1
ATOM 700 C CA . PRO A 1 97 ? 21.922 -29.172 3.764 1 93.25 97 PRO A CA 1
ATOM 701 C C . PRO A 1 97 ? 22.391 -29.219 5.219 1 93.25 97 PRO A C 1
ATOM 703 O O . PRO A 1 97 ? 23.562 -29.516 5.488 1 93.25 97 PRO A O 1
ATOM 706 N N . PRO A 1 98 ? 21.516 -29.062 6.102 1 86.81 98 PRO A N 1
ATOM 707 C CA . PRO A 1 98 ? 21.875 -28.984 7.516 1 86.81 98 PRO A CA 1
ATOM 708 C C . PRO A 1 98 ? 22.625 -30.234 7.996 1 86.81 98 PRO A C 1
ATOM 710 O O . PRO A 1 98 ? 23.578 -30.125 8.773 1 86.81 98 PRO A O 1
ATOM 713 N N . ALA A 1 99 ? 22.312 -31.375 7.461 1 85.88 99 ALA A N 1
ATOM 714 C CA . ALA A 1 99 ? 22.906 -32.625 7.891 1 85.88 99 ALA A CA 1
ATOM 715 C C . ALA A 1 99 ? 24.375 -32.719 7.48 1 85.88 99 ALA A C 1
ATOM 717 O O . ALA A 1 99 ? 25.156 -33.469 8.078 1 85.88 99 ALA A O 1
ATOM 718 N N . ALA A 1 100 ? 24.75 -31.922 6.531 1 90.25 100 ALA A N 1
ATOM 719 C CA . ALA A 1 100 ? 26.109 -32 5.988 1 90.25 100 ALA A CA 1
ATOM 720 C C . ALA A 1 100 ? 26.938 -30.797 6.395 1 90.25 100 ALA A C 1
ATOM 722 O O . ALA A 1 100 ? 28.062 -30.641 5.941 1 90.25 100 ALA A O 1
ATOM 723 N N . ALA A 1 101 ? 26.406 -29.969 7.223 1 87 101 ALA A N 1
ATOM 724 C CA . ALA A 1 101 ? 27.031 -28.688 7.531 1 87 101 ALA A CA 1
ATOM 725 C C . ALA A 1 101 ? 28.422 -28.891 8.133 1 87 101 ALA A C 1
ATOM 727 O O . ALA A 1 101 ? 29.344 -28.109 7.863 1 87 101 ALA A O 1
ATOM 728 N N . GLU A 1 102 ? 28.656 -29.938 8.867 1 85.56 102 GLU A N 1
ATOM 729 C CA . GLU A 1 102 ? 29.906 -30.172 9.578 1 85.56 102 GLU A CA 1
ATOM 730 C C . GLU A 1 102 ? 30.953 -30.781 8.656 1 85.56 102 GLU A C 1
ATOM 732 O O . GLU A 1 102 ? 32.156 -30.781 8.977 1 85.56 102 GLU A O 1
ATOM 737 N N . ALA A 1 103 ? 30.516 -31.234 7.477 1 87.5 103 ALA A N 1
ATOM 738 C CA . ALA A 1 103 ? 31.438 -31.906 6.559 1 87.5 103 ALA A CA 1
ATOM 739 C C . ALA A 1 103 ? 32.062 -30.922 5.574 1 87.5 103 ALA A C 1
ATOM 741 O O . ALA A 1 103 ? 32.75 -31.328 4.645 1 87.5 103 ALA A O 1
ATOM 742 N N . ALA A 1 104 ? 31.922 -29.719 5.773 1 88.94 104 ALA A N 1
ATOM 743 C CA . ALA A 1 104 ? 32.375 -28.688 4.844 1 88.94 104 ALA A CA 1
ATOM 744 C C . ALA A 1 104 ? 33.875 -28.797 4.605 1 88.94 104 ALA A C 1
ATOM 746 O O . ALA A 1 104 ? 34.688 -28.734 5.547 1 88.94 104 ALA A O 1
ATOM 747 N N . SER A 1 105 ? 34.25 -29 3.379 1 92.12 105 SER A N 1
ATOM 748 C CA . SER A 1 105 ? 35.656 -29.109 2.953 1 92.12 105 SER A CA 1
ATOM 749 C C . SER A 1 105 ? 35.781 -28.875 1.452 1 92.12 105 SER A C 1
ATOM 751 O O . SER A 1 105 ? 34.812 -28.984 0.71 1 92.12 105 SER A O 1
ATOM 753 N N . ASP A 1 106 ? 36.906 -28.609 1.041 1 93.12 106 ASP A N 1
ATOM 754 C CA . ASP A 1 106 ? 37.188 -28.406 -0.38 1 93.12 106 ASP A CA 1
ATOM 755 C C . ASP A 1 106 ? 36.969 -29.719 -1.158 1 93.12 106 ASP A C 1
ATOM 757 O O . ASP A 1 106 ? 36.562 -29.688 -2.316 1 93.12 106 ASP A O 1
ATOM 761 N N . GLU A 1 107 ? 37.312 -30.766 -0.543 1 94.56 107 GLU A N 1
ATOM 762 C CA . GLU A 1 107 ? 37.125 -32.062 -1.185 1 94.56 107 GLU A CA 1
ATOM 763 C C . GLU A 1 107 ? 35.625 -32.344 -1.425 1 94.56 107 GLU A C 1
ATOM 765 O O . GLU A 1 107 ? 35.25 -32.844 -2.486 1 94.56 107 GLU A O 1
ATOM 770 N N . LEU A 1 108 ? 34.906 -32.062 -0.404 1 95.38 108 LEU A N 1
ATOM 771 C CA . LEU A 1 108 ? 33.469 -32.25 -0.563 1 95.38 108 LEU A CA 1
ATOM 772 C C . LEU A 1 108 ? 32.906 -31.344 -1.671 1 95.38 108 LEU A C 1
ATOM 774 O O . LEU A 1 108 ? 32.094 -31.766 -2.469 1 95.38 108 LEU A O 1
ATOM 778 N N . ALA A 1 109 ? 33.375 -30.109 -1.703 1 96 109 ALA A N 1
ATOM 779 C CA . ALA A 1 109 ? 32.938 -29.172 -2.738 1 96 109 ALA A CA 1
ATOM 780 C C . ALA A 1 109 ? 33.25 -29.703 -4.129 1 96 109 ALA A C 1
ATOM 782 O O . ALA A 1 109 ? 32.438 -29.625 -5.039 1 96 109 ALA A O 1
ATOM 783 N N . SER A 1 110 ? 34.469 -30.203 -4.289 1 95.5 110 SER A N 1
ATOM 784 C CA . SER A 1 110 ? 34.875 -30.766 -5.57 1 95.5 110 SER A CA 1
ATOM 785 C C . SER A 1 110 ? 34.031 -31.969 -5.949 1 95.5 110 SER A C 1
ATOM 787 O O . SER A 1 110 ? 33.656 -32.125 -7.117 1 95.5 110 SER A O 1
ATOM 789 N N . TYR A 1 111 ? 33.75 -32.75 -4.957 1 96.06 111 TYR A N 1
ATOM 790 C CA . TYR A 1 111 ? 32.875 -33.906 -5.172 1 96.06 111 TYR A CA 1
ATOM 791 C C . TYR A 1 111 ? 31.5 -33.5 -5.645 1 96.06 111 TYR A C 1
ATOM 793 O O . TYR A 1 111 ? 30.984 -34.031 -6.617 1 96.06 111 TYR A O 1
ATOM 801 N N . LEU A 1 112 ? 30.891 -32.594 -4.973 1 97.06 112 LEU A N 1
ATOM 802 C CA . LEU A 1 112 ? 29.547 -32.125 -5.301 1 97.06 112 LEU A CA 1
ATOM 803 C C . LEU A 1 112 ? 29.516 -31.438 -6.66 1 97.06 112 LEU A C 1
ATOM 805 O O . LEU A 1 112 ? 28.547 -31.547 -7.402 1 97.06 112 LEU A O 1
ATOM 809 N N . LEU A 1 113 ? 30.547 -30.719 -6.961 1 96.44 113 LEU A N 1
ATOM 810 C CA . LEU A 1 113 ? 30.656 -30.078 -8.266 1 96.44 113 LEU A CA 1
ATOM 811 C C . LEU A 1 113 ? 30.719 -31.109 -9.383 1 96.44 113 LEU A C 1
ATOM 813 O O . LEU A 1 113 ? 30.031 -30.984 -10.398 1 96.44 113 LEU A O 1
ATOM 817 N N . ALA A 1 114 ? 31.5 -32.094 -9.195 1 95.44 114 ALA A N 1
ATOM 818 C CA . ALA A 1 114 ? 31.75 -33.125 -10.219 1 95.44 114 ALA A CA 1
ATOM 819 C C . ALA A 1 114 ? 30.531 -34 -10.422 1 95.44 114 ALA A C 1
ATOM 821 O O . ALA A 1 114 ? 30.234 -34.406 -11.555 1 95.44 114 ALA A O 1
ATOM 822 N N . HIS A 1 115 ? 29.812 -34.312 -9.344 1 95.56 115 HIS A N 1
ATOM 823 C CA . HIS A 1 115 ? 28.797 -35.344 -9.422 1 95.56 115 HIS A CA 1
ATOM 824 C C . HIS A 1 115 ? 27.406 -34.75 -9.5 1 95.56 115 HIS A C 1
ATOM 826 O O . HIS A 1 115 ? 26.469 -35.406 -10 1 95.56 115 HIS A O 1
ATOM 832 N N . PHE A 1 116 ? 27.25 -33.531 -9.055 1 96.75 116 PHE A N 1
ATOM 833 C CA . PHE A 1 116 ? 25.891 -33 -8.961 1 96.75 116 PHE A CA 1
ATOM 834 C C . PHE A 1 116 ? 25.844 -31.594 -9.586 1 96.75 116 PHE A C 1
ATOM 836 O O . PHE A 1 116 ? 24.766 -31 -9.664 1 96.75 116 PHE A O 1
ATOM 843 N N . SER A 1 117 ? 26.938 -31.016 -10.07 1 96.75 117 SER A N 1
ATOM 844 C CA . SER A 1 117 ? 27 -29.641 -10.562 1 96.75 117 SER A CA 1
ATOM 845 C C . SER A 1 117 ? 26.531 -28.656 -9.508 1 96.75 117 SER A C 1
ATOM 847 O O . SER A 1 117 ? 25.734 -27.766 -9.805 1 96.75 117 SER A O 1
ATOM 849 N N . CYS A 1 118 ? 26.953 -28.922 -8.219 1 97.81 118 CYS A N 1
ATOM 850 C CA . CYS A 1 118 ? 26.609 -28.078 -7.078 1 97.81 118 CYS A CA 1
ATOM 851 C C . CYS A 1 118 ? 27.859 -27.531 -6.406 1 97.81 118 CYS A C 1
ATOM 853 O O . CYS A 1 118 ? 28.812 -28.281 -6.164 1 97.81 118 CYS A O 1
ATOM 855 N N . LEU A 1 119 ? 27.906 -26.266 -6.254 1 97.62 119 LEU A N 1
ATOM 856 C CA . LEU A 1 119 ? 29.016 -25.594 -5.566 1 97.62 119 LEU A CA 1
ATOM 857 C C . LEU A 1 119 ? 28.562 -25.047 -4.215 1 97.62 119 LEU A C 1
ATOM 859 O O . LEU A 1 119 ? 27.844 -24.047 -4.156 1 97.62 119 LEU A O 1
ATOM 863 N N . PRO A 1 120 ? 29.031 -25.625 -3.086 1 97.88 120 PRO A N 1
ATOM 864 C CA . PRO A 1 120 ? 28.562 -25.188 -1.77 1 97.88 120 PRO A CA 1
ATOM 865 C C . PRO A 1 120 ? 29.234 -23.906 -1.29 1 97.88 120 PRO A C 1
ATOM 867 O O . PRO A 1 120 ? 30.422 -23.703 -1.541 1 97.88 120 PRO A O 1
ATOM 870 N N . VAL A 1 121 ? 28.469 -23.047 -0.685 1 98.06 121 VAL A N 1
ATOM 871 C CA . VAL A 1 121 ? 28.969 -21.906 0.08 1 98.06 121 VAL A CA 1
ATOM 872 C C . VAL A 1 121 ? 29.031 -22.266 1.563 1 98.06 121 VAL A C 1
ATOM 874 O O . VAL A 1 121 ? 28.016 -22.672 2.148 1 98.06 121 VAL A O 1
ATOM 877 N N . PHE A 1 122 ? 30.188 -22.125 2.174 1 96.56 122 PHE A N 1
ATOM 878 C CA . PHE A 1 122 ? 30.359 -22.484 3.58 1 96.56 122 PHE A CA 1
ATOM 879 C C . PHE A 1 122 ? 30.219 -21.25 4.465 1 96.56 122 PHE A C 1
ATOM 881 O O . PHE A 1 122 ? 30.969 -20.281 4.316 1 96.56 122 PHE A O 1
ATOM 888 N N . LEU A 1 123 ? 29.25 -21.281 5.336 1 96.56 123 LEU A N 1
ATOM 889 C CA . LEU A 1 123 ? 29.062 -20.234 6.336 1 96.56 123 LEU A CA 1
ATOM 890 C C . LEU A 1 123 ? 29.297 -20.781 7.742 1 96.56 123 LEU A C 1
ATOM 892 O O . LEU A 1 123 ? 28.75 -21.828 8.109 1 96.56 123 LEU A O 1
ATOM 896 N N . PRO A 1 124 ? 30.141 -20.047 8.492 1 95 124 PRO A N 1
ATOM 897 C CA . PRO A 1 124 ? 30.203 -20.453 9.898 1 95 124 PRO A CA 1
ATOM 898 C C . PRO A 1 124 ? 28.844 -20.516 10.57 1 95 124 PRO A C 1
ATOM 900 O O . PRO A 1 124 ? 27.969 -19.703 10.281 1 95 124 PRO A O 1
ATOM 903 N N . ALA A 1 125 ? 28.734 -21.453 11.484 1 94.44 125 ALA A N 1
ATOM 904 C CA . ALA A 1 125 ? 27.438 -21.75 12.109 1 94.44 125 ALA A CA 1
ATOM 905 C C . ALA A 1 125 ? 26.828 -20.5 12.734 1 94.44 125 ALA A C 1
ATOM 907 O O . ALA A 1 125 ? 25.625 -20.25 12.602 1 94.44 125 ALA A O 1
ATOM 908 N N . ASP A 1 126 ? 27.625 -19.797 13.398 1 95.81 126 ASP A N 1
ATOM 909 C CA . ASP A 1 126 ? 27.141 -18.594 14.055 1 95.81 126 ASP A CA 1
ATOM 910 C C . ASP A 1 126 ? 26.641 -17.562 13.039 1 95.81 126 ASP A C 1
ATOM 912 O O . ASP A 1 126 ? 25.562 -17 13.211 1 95.81 126 ASP A O 1
ATOM 916 N N . LEU A 1 127 ? 27.359 -17.375 12.016 1 97 127 LEU A N 1
ATOM 917 C CA . LEU A 1 127 ? 26.969 -16.453 10.945 1 97 127 LEU A CA 1
ATOM 918 C C . LEU A 1 127 ? 25.688 -16.922 10.266 1 97 127 LEU A C 1
ATOM 920 O O . LEU A 1 127 ? 24.781 -16.125 10.008 1 97 127 LEU A O 1
ATOM 924 N N . HIS A 1 128 ? 25.656 -18.172 10.016 1 96.25 128 HIS A N 1
ATOM 925 C CA . HIS A 1 128 ? 24.484 -18.734 9.352 1 96.25 128 HIS A CA 1
ATOM 926 C C . HIS A 1 128 ? 23.219 -18.562 10.195 1 96.25 128 HIS A C 1
ATOM 928 O O . HIS A 1 128 ? 22.156 -18.25 9.664 1 96.25 128 HIS A O 1
ATOM 934 N N . GLY A 1 129 ? 23.375 -18.812 11.445 1 95 129 GLY A N 1
ATOM 935 C CA . GLY A 1 129 ? 22.234 -18.625 12.352 1 95 129 GLY A CA 1
ATOM 936 C C . GLY A 1 129 ? 21.734 -17.188 12.391 1 95 129 GLY A C 1
ATOM 937 O O . GLY A 1 129 ? 20.531 -16.953 12.32 1 95 129 GLY A O 1
ATOM 938 N N . LYS A 1 130 ? 22.562 -16.234 12.531 1 96.75 130 LYS A N 1
ATOM 939 C CA . LYS A 1 130 ? 22.188 -14.82 12.586 1 96.75 130 LYS A CA 1
ATOM 940 C C . LYS A 1 130 ? 21.609 -14.352 11.258 1 96.75 130 LYS A C 1
ATOM 942 O O . LYS A 1 130 ? 20.672 -13.547 11.234 1 96.75 130 LYS A O 1
ATOM 947 N N . PHE A 1 131 ? 22.266 -14.875 10.234 1 96.88 131 PHE A N 1
ATOM 948 C CA . PHE A 1 131 ? 21.812 -14.57 8.891 1 96.88 131 PHE A CA 1
ATOM 949 C C . PHE A 1 131 ? 20.422 -15.133 8.648 1 96.88 131 PHE A C 1
ATOM 951 O O . PHE A 1 131 ? 19.484 -14.383 8.375 1 96.88 131 PHE A O 1
ATOM 958 N N . TYR A 1 132 ? 20.234 -16.391 8.742 1 95.75 132 TYR A N 1
ATOM 959 C CA . TYR A 1 132 ? 19.016 -17.062 8.328 1 95.75 132 TYR A CA 1
ATOM 960 C C . TYR A 1 132 ? 17.922 -16.922 9.383 1 95.75 132 TYR A C 1
ATOM 962 O O . TYR A 1 132 ? 16.859 -16.375 9.109 1 95.75 132 TYR A O 1
ATOM 970 N N . HIS A 1 133 ? 18.141 -17.391 10.609 1 92.62 133 HIS A N 1
ATOM 971 C CA . HIS A 1 133 ? 17.141 -17.344 11.656 1 92.62 133 HIS A CA 1
ATOM 972 C C . HIS A 1 133 ? 16.938 -15.914 12.172 1 92.62 133 HIS A C 1
ATOM 974 O O . HIS A 1 133 ? 15.82 -15.5 12.453 1 92.62 133 HIS A O 1
ATOM 980 N N . GLY A 1 134 ? 17.984 -15.188 12.25 1 93.94 134 GLY A N 1
ATOM 981 C CA . GLY A 1 134 ? 17.938 -13.828 12.773 1 93.94 134 GLY A CA 1
ATOM 982 C C . GLY A 1 134 ? 17.312 -12.844 11.797 1 93.94 134 GLY A C 1
ATOM 983 O O . GLY A 1 134 ? 16.125 -12.562 11.859 1 93.94 134 GLY A O 1
ATOM 984 N N . PHE A 1 135 ? 18.062 -12.391 10.836 1 96.5 135 PHE A N 1
ATOM 985 C CA . PHE A 1 135 ? 17.641 -11.289 9.977 1 96.5 135 PHE A CA 1
ATOM 986 C C . PHE A 1 135 ? 16.562 -11.758 9.008 1 96.5 135 PHE A C 1
ATOM 988 O O . PHE A 1 135 ? 15.562 -11.062 8.797 1 96.5 135 PHE A O 1
ATOM 995 N N . CYS A 1 136 ? 16.734 -12.906 8.375 1 96.31 136 CYS A N 1
ATOM 996 C CA . CYS A 1 136 ? 15.797 -13.352 7.34 1 96.31 136 CYS A CA 1
ATOM 997 C C . CYS A 1 136 ? 14.477 -13.797 7.953 1 96.31 136 CYS A C 1
ATOM 999 O O . CYS A 1 136 ? 13.445 -13.164 7.73 1 96.31 136 CYS A O 1
ATOM 1001 N N . LYS A 1 137 ? 14.445 -14.727 8.859 1 92.94 137 LYS A N 1
ATOM 1002 C CA . LYS A 1 137 ? 13.211 -15.367 9.297 1 92.94 137 LYS A CA 1
ATOM 1003 C C . LYS A 1 137 ? 12.523 -14.555 10.391 1 92.94 137 LYS A C 1
ATOM 1005 O O . LYS A 1 137 ? 11.297 -14.555 10.5 1 92.94 137 LYS A O 1
ATOM 1010 N N . HIS A 1 138 ? 13.305 -13.836 11.18 1 91.44 138 HIS A N 1
ATOM 1011 C CA . HIS A 1 138 ? 12.68 -13.18 12.32 1 91.44 138 HIS A CA 1
ATOM 1012 C C . HIS A 1 138 ? 12.469 -11.688 12.055 1 91.44 138 HIS A C 1
ATOM 1014 O O . HIS A 1 138 ? 11.719 -11.023 12.773 1 91.44 138 HIS A O 1
ATOM 1020 N N . TYR A 1 139 ? 13.141 -11.148 11.07 1 94.06 139 TYR A N 1
ATOM 1021 C CA . TYR A 1 139 ? 12.953 -9.734 10.789 1 94.06 139 TYR A CA 1
ATOM 1022 C C . TYR A 1 139 ? 12.312 -9.531 9.422 1 94.06 139 TYR A C 1
ATOM 1024 O O . TYR A 1 139 ? 11.203 -9 9.32 1 94.06 139 TYR A O 1
ATOM 1032 N N . MET A 1 140 ? 12.938 -10.016 8.352 1 96.06 140 MET A N 1
ATOM 1033 C CA . MET A 1 140 ? 12.484 -9.75 6.992 1 96.06 140 MET A CA 1
ATOM 1034 C C . MET A 1 140 ? 11.195 -10.508 6.691 1 96.06 140 MET A C 1
ATOM 1036 O O . MET A 1 140 ? 10.266 -9.945 6.113 1 96.06 140 MET A O 1
ATOM 1040 N N . TRP A 1 141 ? 11.141 -11.812 7.07 1 94.69 141 TRP A N 1
ATOM 1041 C CA . TRP A 1 141 ? 9.992 -12.656 6.762 1 94.69 141 TRP A CA 1
ATOM 1042 C C . TRP A 1 141 ? 8.711 -12.062 7.34 1 94.69 141 TRP A C 1
ATOM 1044 O O . TRP A 1 141 ? 7.723 -11.883 6.625 1 94.69 141 TRP A O 1
ATOM 1054 N N . PRO A 1 142 ? 8.688 -11.68 8.648 1 92.19 142 PRO A N 1
ATOM 1055 C CA . PRO A 1 142 ? 7.48 -11.062 9.195 1 92.19 142 PRO A CA 1
ATOM 1056 C C . PRO A 1 142 ? 7.109 -9.766 8.484 1 92.19 142 PRO A C 1
ATOM 1058 O O . PRO A 1 142 ? 5.93 -9.516 8.227 1 92.19 142 PRO A O 1
ATOM 1061 N N . LEU A 1 143 ? 8.047 -8.945 8.109 1 94.69 143 LEU A N 1
ATOM 1062 C CA . LEU A 1 143 ? 7.773 -7.672 7.461 1 94.69 143 LEU A CA 1
ATOM 1063 C C . LEU A 1 143 ? 7.211 -7.883 6.062 1 94.69 143 LEU A C 1
ATOM 1065 O O . LEU A 1 143 ? 6.262 -7.203 5.66 1 94.69 143 LEU A O 1
ATOM 1069 N N . LEU A 1 144 ? 7.809 -8.836 5.336 1 96.44 144 LEU A N 1
ATOM 1070 C CA . LEU A 1 144 ? 7.32 -9.141 3.994 1 96.44 144 LEU A CA 1
ATOM 1071 C C . LEU A 1 144 ? 5.887 -9.664 4.043 1 96.44 144 LEU A C 1
ATOM 1073 O O . LEU A 1 144 ? 5.168 -9.609 3.043 1 96.44 144 LEU A O 1
ATOM 1077 N N . HIS A 1 145 ? 5.523 -10.156 5.219 1 94.06 145 HIS A N 1
ATOM 1078 C CA . HIS A 1 145 ? 4.168 -10.672 5.395 1 94.06 145 HIS A CA 1
ATOM 1079 C C . HIS A 1 145 ? 3.332 -9.742 6.266 1 94.06 145 HIS A C 1
ATOM 1081 O O . HIS A 1 145 ? 2.354 -10.172 6.879 1 94.06 145 HIS A O 1
ATOM 1087 N N . TYR A 1 146 ? 3.752 -8.453 6.473 1 92.62 146 TYR A N 1
ATOM 1088 C CA . TYR A 1 146 ? 2.975 -7.324 6.973 1 92.62 146 TYR A CA 1
ATOM 1089 C C . TYR A 1 146 ? 2.859 -7.371 8.492 1 92.62 146 TYR A C 1
ATOM 1091 O O . TYR A 1 146 ? 1.857 -6.93 9.055 1 92.62 146 TYR A O 1
ATOM 1099 N N . LEU A 1 147 ? 3.797 -7.992 9.133 1 90.81 147 LEU A N 1
ATOM 1100 C CA . LEU A 1 147 ? 3.912 -7.895 10.586 1 90.81 147 LEU A CA 1
ATOM 1101 C C . LEU A 1 147 ? 5.004 -6.906 10.977 1 90.81 147 LEU A C 1
ATOM 1103 O O . LEU A 1 147 ? 6.188 -7.152 10.727 1 90.81 147 LEU A O 1
ATOM 1107 N N . LEU A 1 148 ? 4.617 -5.797 11.578 1 90.25 148 LEU A N 1
ATOM 1108 C CA . LEU A 1 148 ? 5.555 -4.746 11.961 1 90.25 148 LEU A CA 1
ATOM 1109 C C . LEU A 1 148 ? 6.207 -5.062 13.297 1 90.25 148 LEU A C 1
ATOM 1111 O O . LEU A 1 148 ? 5.594 -5.691 14.164 1 90.25 148 LEU A O 1
ATOM 1115 N N . PRO A 1 149 ? 7.469 -4.625 13.398 1 88.12 149 PRO A N 1
ATOM 1116 C CA . PRO A 1 149 ? 8.109 -4.766 14.711 1 88.12 149 PRO A CA 1
ATOM 1117 C C . PRO A 1 149 ? 7.656 -3.693 15.703 1 88.12 149 PRO A C 1
ATOM 1119 O O . PRO A 1 149 ? 8.156 -2.566 15.672 1 88.12 149 PRO A O 1
ATOM 1122 N N . LEU A 1 150 ? 6.738 -3.979 16.547 1 81.88 150 LEU A N 1
ATOM 1123 C CA . LEU A 1 150 ? 6.242 -2.998 17.5 1 81.88 150 LEU A CA 1
ATOM 1124 C C . LEU A 1 150 ? 6.91 -3.184 18.859 1 81.88 150 LEU A C 1
ATOM 1126 O O . LEU A 1 150 ? 7.438 -4.258 19.156 1 81.88 150 LEU A O 1
ATOM 1130 N N . THR A 1 151 ? 7.035 -2.178 19.562 1 73.81 151 THR A N 1
ATOM 1131 C CA . THR A 1 151 ? 7.496 -2.18 20.953 1 73.81 151 THR A CA 1
ATOM 1132 C C . THR A 1 151 ? 6.328 -1.967 21.906 1 73.81 151 THR A C 1
ATOM 1134 O O . THR A 1 151 ? 5.645 -0.943 21.844 1 73.81 151 THR A O 1
ATOM 1137 N N . PRO A 1 152 ? 6.035 -2.957 22.828 1 72.38 152 PRO A N 1
ATOM 1138 C CA . PRO A 1 152 ? 6.82 -4.145 23.172 1 72.38 152 PRO A CA 1
ATOM 1139 C C . PRO A 1 152 ? 6.73 -5.238 22.109 1 72.38 152 PRO A C 1
ATOM 1141 O O . PRO A 1 152 ? 5.746 -5.309 21.359 1 72.38 152 PRO A O 1
ATOM 1144 N N . SER A 1 153 ? 7.777 -6.043 22.078 1 64.44 153 SER A N 1
ATOM 1145 C CA . SER A 1 153 ? 7.965 -7.059 21.047 1 64.44 153 SER A CA 1
ATOM 1146 C C . SER A 1 153 ? 6.887 -8.141 21.141 1 64.44 153 SER A C 1
ATOM 1148 O O . SER A 1 153 ? 6.652 -8.867 20.172 1 64.44 153 SER A O 1
ATOM 1150 N N . THR A 1 154 ? 6.328 -8.281 22.188 1 62.97 154 THR A N 1
ATOM 1151 C CA . THR A 1 154 ? 5.285 -9.289 22.328 1 62.97 154 THR A CA 1
ATOM 1152 C C . THR A 1 154 ? 4.137 -9.023 21.359 1 62.97 154 THR A C 1
ATOM 1154 O O . THR A 1 154 ? 3.357 -9.93 21.047 1 62.97 154 THR A O 1
ATOM 1157 N N . LEU A 1 155 ? 4.156 -7.949 20.812 1 60.62 155 LEU A N 1
ATOM 1158 C CA . LEU A 1 155 ? 3.006 -7.547 20.016 1 60.62 155 LEU A CA 1
ATOM 1159 C C . LEU A 1 155 ? 3.373 -7.473 18.531 1 60.62 155 LEU A C 1
ATOM 1161 O O . LEU A 1 155 ? 2.531 -7.145 17.703 1 60.62 155 LEU A O 1
ATOM 1165 N N . GLY A 1 156 ? 4.672 -7.902 18.25 1 62.53 156 GLY A N 1
ATOM 1166 C CA . GLY A 1 156 ? 5.105 -7.797 16.859 1 62.53 156 GLY A CA 1
ATOM 1167 C C . GLY A 1 156 ? 6.375 -8.57 16.578 1 62.53 156 GLY A C 1
ATOM 1168 O O . GLY A 1 156 ? 6.715 -9.516 17.297 1 62.53 156 GLY A O 1
ATOM 1169 N N . GLY A 1 157 ? 6.93 -8.25 15.406 1 70.44 157 GLY A N 1
ATOM 1170 C CA . GLY A 1 157 ? 8.18 -8.875 15 1 70.44 157 GLY A CA 1
ATOM 1171 C C . GLY A 1 157 ? 9.383 -8.344 15.742 1 70.44 157 GLY A C 1
ATOM 1172 O O . GLY A 1 157 ? 9.25 -7.477 16.609 1 70.44 157 GLY A O 1
ATOM 1173 N N . LEU A 1 158 ? 10.484 -8.875 15.531 1 79.81 158 LEU A N 1
ATOM 1174 C CA . LEU A 1 158 ? 11.734 -8.422 16.141 1 79.81 158 LEU A CA 1
ATOM 1175 C C . LEU A 1 158 ? 12.141 -7.059 15.594 1 79.81 158 LEU A C 1
ATOM 1177 O O . LEU A 1 158 ? 11.984 -6.785 14.406 1 79.81 158 LEU A O 1
ATOM 1181 N N . PRO A 1 159 ? 12.578 -6.262 16.484 1 87.81 159 PRO A N 1
ATOM 1182 C CA . PRO A 1 159 ? 13.047 -4.957 16.016 1 87.81 159 PRO A CA 1
ATOM 1183 C C . PRO A 1 159 ? 14.297 -5.055 15.141 1 87.81 159 PRO A C 1
ATOM 1185 O O . PRO A 1 159 ? 15.016 -6.055 15.203 1 87.81 159 PRO A O 1
ATOM 1188 N N . PHE A 1 160 ? 14.562 -4.055 14.398 1 92.88 160 PHE A N 1
ATOM 1189 C CA . PHE A 1 160 ? 15.75 -3.984 13.555 1 92.88 160 PHE A CA 1
ATOM 1190 C C . PHE A 1 160 ? 17.016 -4.039 14.398 1 92.88 160 PHE A C 1
ATOM 1192 O O . PHE A 1 160 ? 17.109 -3.365 15.43 1 92.88 160 PHE A O 1
ATOM 1199 N N . ASP A 1 161 ? 17.891 -4.879 14.039 1 93.5 161 ASP A N 1
ATOM 1200 C CA . ASP A 1 161 ? 19.188 -5.039 14.688 1 93.5 161 ASP A CA 1
ATOM 1201 C C . ASP A 1 161 ? 20.328 -4.914 13.672 1 93.5 161 ASP A C 1
ATOM 1203 O O . ASP A 1 161 ? 20.438 -5.734 12.766 1 93.5 161 ASP A O 1
ATOM 1207 N N . ARG A 1 162 ? 21.172 -3.98 13.844 1 93.5 162 ARG A N 1
ATOM 1208 C CA . ARG A 1 162 ? 22.234 -3.691 12.898 1 93.5 162 ARG A CA 1
ATOM 1209 C C . ARG A 1 162 ? 23.219 -4.863 12.797 1 93.5 162 ARG A C 1
ATOM 1211 O O . ARG A 1 162 ? 23.766 -5.129 11.727 1 93.5 162 ARG A O 1
ATOM 1218 N N . ALA A 1 163 ? 23.453 -5.492 13.906 1 95.06 163 ALA A N 1
ATOM 1219 C CA . ALA A 1 163 ? 24.375 -6.633 13.898 1 95.06 163 ALA A CA 1
ATOM 1220 C C . ALA A 1 163 ? 23.812 -7.77 13.039 1 95.06 163 ALA A C 1
ATOM 1222 O O . ALA A 1 163 ? 24.562 -8.43 12.312 1 95.06 163 ALA A O 1
ATOM 1223 N N . LEU A 1 164 ? 22.531 -8.008 13.195 1 96.38 164 LEU A N 1
ATOM 1224 C CA . LEU A 1 164 ? 21.906 -9.023 12.359 1 96.38 164 LEU A CA 1
ATOM 1225 C C . LEU A 1 164 ? 21.953 -8.633 10.891 1 96.38 164 LEU A C 1
ATOM 1227 O O . LEU A 1 164 ? 22.188 -9.484 10.023 1 96.38 164 LEU A O 1
ATOM 1231 N N . TYR A 1 165 ? 21.766 -7.355 10.57 1 97.5 165 TYR A N 1
ATOM 1232 C CA . TYR A 1 165 ? 21.859 -6.859 9.203 1 97.5 165 TYR A CA 1
ATOM 1233 C C . TYR A 1 165 ? 23.266 -7.07 8.641 1 97.5 165 TYR A C 1
ATOM 1235 O O . TYR A 1 165 ? 23.422 -7.492 7.492 1 97.5 165 TYR A O 1
ATOM 1243 N N . HIS A 1 166 ? 24.281 -6.82 9.422 1 97.75 166 HIS A N 1
ATOM 1244 C CA . HIS A 1 166 ? 25.656 -7.027 8.977 1 97.75 166 HIS A CA 1
ATOM 1245 C C . HIS A 1 166 ? 25.922 -8.5 8.703 1 97.75 166 HIS A C 1
ATOM 1247 O O . HIS A 1 166 ? 26.672 -8.836 7.785 1 97.75 166 HIS A O 1
ATOM 1253 N N . SER A 1 167 ? 25.344 -9.352 9.539 1 98.44 167 SER A N 1
ATOM 1254 C CA . SER A 1 167 ? 25.484 -10.781 9.289 1 98.44 167 SER A CA 1
ATOM 1255 C C . SER A 1 167 ? 24.812 -11.172 7.973 1 98.44 167 SER A C 1
ATOM 1257 O O . SER A 1 167 ? 25.344 -12.023 7.242 1 98.44 167 SER A O 1
ATOM 1259 N N . PHE A 1 168 ? 23.703 -10.609 7.676 1 98.56 168 PHE A N 1
ATOM 1260 C CA . PHE A 1 168 ? 23.016 -10.805 6.406 1 98.56 168 PHE A CA 1
ATOM 1261 C C . PHE A 1 168 ? 23.906 -10.391 5.242 1 98.56 168 PHE A C 1
ATOM 1263 O O . PHE A 1 168 ? 24.031 -11.125 4.262 1 98.56 168 PHE A O 1
ATOM 1270 N N . LEU A 1 169 ? 24.547 -9.211 5.336 1 98.56 169 LEU A N 1
ATOM 1271 C CA . LEU A 1 169 ? 25.453 -8.727 4.297 1 98.56 169 LEU A CA 1
ATOM 1272 C C . LEU A 1 169 ? 26.656 -9.641 4.156 1 98.56 169 LEU A C 1
ATOM 1274 O O . LEU A 1 169 ? 27.078 -9.945 3.039 1 98.56 169 LEU A O 1
ATOM 1278 N N . SER A 1 170 ? 27.156 -10.094 5.312 1 98.62 170 SER A N 1
ATOM 1279 C CA . SER A 1 170 ? 28.328 -10.961 5.297 1 98.62 170 SER A CA 1
ATOM 1280 C C . SER A 1 170 ? 28.031 -12.281 4.594 1 98.62 170 SER A C 1
ATOM 1282 O O . SER A 1 170 ? 28.875 -12.789 3.84 1 98.62 170 SER A O 1
ATOM 1284 N N . ALA A 1 171 ? 26.906 -12.812 4.871 1 98.75 171 ALA A N 1
ATOM 1285 C CA . ALA A 1 171 ? 26.516 -14.047 4.199 1 98.75 171 ALA A CA 1
ATOM 1286 C C . ALA A 1 171 ? 26.406 -13.844 2.691 1 98.75 171 ALA A C 1
ATOM 1288 O O . ALA A 1 171 ? 26.891 -14.656 1.905 1 98.75 171 ALA A O 1
ATOM 1289 N N . ASN A 1 172 ? 25.734 -12.781 2.232 1 98.75 172 ASN A N 1
ATOM 1290 C CA . ASN A 1 172 ? 25.594 -12.484 0.812 1 98.75 172 ASN A CA 1
ATOM 1291 C C . ASN A 1 172 ? 26.953 -12.242 0.158 1 98.75 172 ASN A C 1
ATOM 1293 O O . ASN A 1 172 ? 27.172 -12.625 -0.993 1 98.75 172 ASN A O 1
ATOM 1297 N N . ARG A 1 173 ? 27.859 -11.617 0.913 1 98.25 173 ARG A N 1
ATOM 1298 C CA . ARG A 1 173 ? 29.219 -11.422 0.416 1 98.25 173 ARG A CA 1
ATOM 1299 C C . ARG A 1 173 ? 29.922 -12.766 0.202 1 98.25 173 ARG A C 1
ATOM 1301 O O . ARG A 1 173 ? 30.672 -12.93 -0.762 1 98.25 173 ARG A O 1
ATOM 1308 N N . ALA A 1 174 ? 29.719 -13.672 1.114 1 98.44 174 ALA A N 1
ATOM 1309 C CA . ALA A 1 174 ? 30.297 -15 0.968 1 98.44 174 ALA A CA 1
ATOM 1310 C C . ALA A 1 174 ? 29.797 -15.68 -0.309 1 98.44 174 ALA A C 1
ATOM 1312 O O . ALA A 1 174 ? 30.562 -16.375 -0.987 1 98.44 174 ALA A O 1
ATOM 1313 N N . PHE A 1 175 ? 28.531 -15.539 -0.619 1 98.69 175 PHE A N 1
ATOM 1314 C CA . PHE A 1 175 ? 28 -16.062 -1.873 1 98.69 175 PHE A CA 1
ATOM 1315 C C . PHE A 1 175 ? 28.688 -15.414 -3.066 1 98.69 175 PHE A C 1
ATOM 1317 O O . PHE A 1 175 ? 29.047 -16.094 -4.023 1 98.69 175 PHE A O 1
ATOM 1324 N N . ALA A 1 176 ? 28.828 -14.102 -3.016 1 98.25 176 ALA A N 1
ATOM 1325 C CA . ALA A 1 176 ? 29.5 -13.391 -4.098 1 98.25 176 ALA A CA 1
ATOM 1326 C C . ALA A 1 176 ? 30.938 -13.875 -4.266 1 98.25 176 ALA A C 1
ATOM 1328 O O . ALA A 1 176 ? 31.422 -14.031 -5.391 1 98.25 176 ALA A O 1
ATOM 1329 N N . ASP A 1 177 ? 31.672 -14.07 -3.146 1 97.44 177 ASP A N 1
ATOM 1330 C CA . ASP A 1 177 ? 33.031 -14.57 -3.186 1 97.44 177 ASP A CA 1
ATOM 1331 C C . ASP A 1 177 ? 33.094 -15.922 -3.881 1 97.44 177 ASP A C 1
ATOM 1333 O O . ASP A 1 177 ? 33.969 -16.156 -4.723 1 97.44 177 ASP A O 1
ATOM 1337 N N . ARG A 1 178 ? 32.219 -16.766 -3.535 1 96.44 178 ARG A N 1
ATOM 1338 C CA . ARG A 1 178 ? 32.188 -18.094 -4.125 1 96.44 178 ARG A CA 1
ATOM 1339 C C . ARG A 1 178 ? 31.906 -18.031 -5.621 1 96.44 178 ARG A C 1
ATOM 1341 O O . ARG A 1 178 ? 32.531 -18.75 -6.406 1 96.44 178 ARG A O 1
ATOM 1348 N N . LEU A 1 179 ? 30.953 -17.234 -6.027 1 97.06 179 LEU A N 1
ATOM 1349 C CA . LEU A 1 179 ? 30.594 -17.047 -7.43 1 97.06 179 LEU A CA 1
ATOM 1350 C C . LEU A 1 179 ? 31.781 -16.5 -8.227 1 97.06 179 LEU A C 1
ATOM 1352 O O . LEU A 1 179 ? 31.984 -16.875 -9.383 1 97.06 179 LEU A O 1
ATOM 1356 N N . THR A 1 180 ? 32.5 -15.633 -7.633 1 95.56 180 THR A N 1
ATOM 1357 C CA . THR A 1 180 ? 33.656 -15.016 -8.297 1 95.56 180 THR A CA 1
ATOM 1358 C C . THR A 1 180 ? 34.688 -16.062 -8.695 1 95.56 180 THR A C 1
ATOM 1360 O O . THR A 1 180 ? 35.375 -15.914 -9.703 1 95.56 180 THR A O 1
ATOM 1363 N N . GLU A 1 181 ? 34.719 -17.109 -7.98 1 93.19 181 GLU A N 1
ATOM 1364 C CA . GLU A 1 181 ? 35.688 -18.188 -8.234 1 93.19 181 GLU A CA 1
ATOM 1365 C C . GLU A 1 181 ? 35.344 -18.938 -9.516 1 93.19 181 GLU A C 1
ATOM 1367 O O . GLU A 1 181 ? 36.219 -19.5 -10.164 1 93.19 181 GLU A O 1
ATOM 1372 N N . VAL A 1 182 ? 34.125 -18.906 -9.883 1 92.56 182 VAL A N 1
ATOM 1373 C CA . VAL A 1 182 ? 33.75 -19.875 -10.914 1 92.56 182 VAL A CA 1
ATOM 1374 C C . VAL A 1 182 ? 33.094 -19.141 -12.086 1 92.56 182 VAL A C 1
ATOM 1376 O O . VAL A 1 182 ? 33 -19.688 -13.18 1 92.56 182 VAL A O 1
ATOM 1379 N N . LEU A 1 183 ? 32.688 -17.969 -12 1 93.94 183 LEU A N 1
ATOM 1380 C CA . LEU A 1 183 ? 31.859 -17.297 -12.977 1 93.94 183 LEU A CA 1
ATOM 1381 C C . LEU A 1 183 ? 32.656 -16.844 -14.188 1 93.94 183 LEU A C 1
ATOM 1383 O O . LEU A 1 183 ? 33.781 -16.344 -14.031 1 93.94 183 LEU A O 1
ATOM 1387 N N . ALA A 1 184 ? 32.188 -17.062 -15.344 1 91.81 184 ALA A N 1
ATOM 1388 C CA . ALA A 1 184 ? 32.594 -16.391 -16.562 1 91.81 184 ALA A CA 1
ATOM 1389 C C . ALA A 1 184 ? 31.641 -15.25 -16.906 1 91.81 184 ALA A C 1
ATOM 1391 O O . ALA A 1 184 ? 30.656 -15.438 -17.641 1 91.81 184 ALA A O 1
ATOM 1392 N N . PRO A 1 185 ? 31.938 -14.117 -16.516 1 84.25 185 PRO A N 1
ATOM 1393 C CA . PRO A 1 185 ? 30.984 -13.008 -16.531 1 84.25 185 PRO A CA 1
ATOM 1394 C C . PRO A 1 185 ? 30.5 -12.672 -17.938 1 84.25 185 PRO A C 1
ATOM 1396 O O . PRO A 1 185 ? 29.375 -12.172 -18.109 1 84.25 185 PRO A O 1
ATOM 1399 N N . ASP A 1 186 ? 31.266 -12.93 -18.938 1 85.94 186 ASP A N 1
ATOM 1400 C CA . ASP A 1 186 ? 30.875 -12.547 -20.297 1 85.94 186 ASP A CA 1
ATOM 1401 C C . ASP A 1 186 ? 29.953 -13.594 -20.922 1 85.94 186 ASP A C 1
ATOM 1403 O O . ASP A 1 186 ? 29.281 -13.328 -21.906 1 85.94 186 ASP A O 1
ATOM 1407 N N . ASP A 1 187 ? 29.828 -14.727 -20.266 1 89.44 187 ASP A N 1
ATOM 1408 C CA . ASP A 1 187 ? 29.062 -15.797 -20.906 1 89.44 187 ASP A CA 1
ATOM 1409 C C . ASP A 1 187 ? 27.938 -16.281 -20 1 89.44 187 ASP A C 1
ATOM 1411 O O . ASP A 1 187 ? 26.859 -16.625 -20.484 1 89.44 187 ASP A O 1
ATOM 1415 N N . ASP A 1 188 ? 28.125 -16.281 -18.766 1 95.5 188 ASP A N 1
ATOM 1416 C CA . ASP A 1 188 ? 27.203 -16.891 -17.812 1 95.5 188 ASP A CA 1
ATOM 1417 C C . ASP A 1 188 ? 26 -15.984 -17.547 1 95.5 188 ASP A C 1
ATOM 1419 O O . ASP A 1 188 ? 26.109 -14.766 -17.625 1 95.5 188 ASP A O 1
ATOM 1423 N N . PHE A 1 189 ? 24.875 -16.531 -17.344 1 96.88 189 PHE A N 1
ATOM 1424 C CA . PHE A 1 189 ? 23.703 -15.875 -16.75 1 96.88 189 PHE A CA 1
ATOM 1425 C C . PHE A 1 189 ? 23.531 -16.312 -15.305 1 96.88 189 PHE A C 1
ATOM 1427 O O . PHE A 1 189 ? 23.516 -17.5 -15 1 96.88 189 PHE A O 1
ATOM 1434 N N . VAL A 1 190 ? 23.453 -15.375 -14.453 1 98.19 190 VAL A N 1
ATOM 1435 C CA . VAL A 1 190 ? 23.266 -15.68 -13.039 1 98.19 190 VAL A CA 1
ATOM 1436 C C . VAL A 1 190 ? 21.812 -15.438 -12.648 1 98.19 190 VAL A C 1
ATOM 1438 O O . VAL A 1 190 ? 21.266 -14.359 -12.891 1 98.19 190 VAL A O 1
ATOM 1441 N N . TRP A 1 191 ? 21.141 -16.406 -12.086 1 98.5 191 TRP A N 1
ATOM 1442 C CA . TRP A 1 191 ? 19.75 -16.344 -11.648 1 98.5 191 TRP A CA 1
ATOM 1443 C C . TRP A 1 191 ? 19.641 -16.547 -10.141 1 98.5 191 TRP A C 1
ATOM 1445 O O . TRP A 1 191 ? 19.734 -17.688 -9.656 1 98.5 191 TRP A O 1
ATOM 1455 N N . ILE A 1 192 ? 19.406 -15.445 -9.398 1 98.75 192 ILE A N 1
ATOM 1456 C CA . ILE A 1 192 ? 19.359 -15.453 -7.941 1 98.75 192 ILE A CA 1
ATOM 1457 C C . ILE A 1 192 ? 17.922 -15.68 -7.48 1 98.75 192 ILE A C 1
ATOM 1459 O O . ILE A 1 192 ? 16.984 -15.031 -7.973 1 98.75 192 ILE A O 1
ATOM 1463 N N . GLN A 1 193 ? 17.781 -16.547 -6.438 1 98.12 193 GLN A N 1
ATOM 1464 C CA . GLN A 1 193 ? 16.438 -16.938 -6.004 1 98.12 193 GLN A CA 1
ATOM 1465 C C . GLN A 1 193 ? 16.156 -16.438 -4.59 1 98.12 193 GLN A C 1
ATOM 1467 O O . GLN A 1 193 ? 16.828 -16.828 -3.639 1 98.12 193 GLN A O 1
ATOM 1472 N N . ASP A 1 194 ? 15.133 -15.516 -4.457 1 97.25 194 ASP A N 1
ATOM 1473 C CA . ASP A 1 194 ? 14.367 -15.203 -3.254 1 97.25 194 ASP A CA 1
ATOM 1474 C C . ASP A 1 194 ? 15.109 -14.195 -2.377 1 97.25 194 ASP A C 1
ATOM 1476 O O . ASP A 1 194 ? 16.219 -13.781 -2.707 1 97.25 194 ASP A O 1
ATOM 1480 N N . TYR A 1 195 ? 14.578 -13.852 -1.195 1 98 195 TYR A N 1
ATOM 1481 C CA . TYR A 1 195 ? 14.898 -12.648 -0.44 1 98 195 TYR A CA 1
ATOM 1482 C C . TYR A 1 195 ? 16.125 -12.875 0.433 1 98 195 TYR A C 1
ATOM 1484 O O . TYR A 1 195 ? 16.734 -11.914 0.911 1 98 195 TYR A O 1
ATOM 1492 N N . HIS A 1 196 ? 16.531 -14.156 0.661 1 98.12 196 HIS A N 1
ATOM 1493 C CA . HIS A 1 196 ? 17.719 -14.422 1.463 1 98.12 196 HIS A CA 1
ATOM 1494 C C . HIS A 1 196 ? 18.969 -13.789 0.841 1 98.12 196 HIS A C 1
ATOM 1496 O O . HIS A 1 196 ? 19.906 -13.445 1.549 1 98.12 196 HIS A O 1
ATOM 1502 N N . LEU A 1 197 ? 18.938 -13.656 -0.435 1 98.69 197 LEU A N 1
ATOM 1503 C CA . LEU A 1 197 ? 20.109 -13.188 -1.162 1 98.69 197 LEU A CA 1
ATOM 1504 C C . LEU A 1 197 ? 19.828 -11.844 -1.826 1 98.69 197 LEU A C 1
ATOM 1506 O O . LEU A 1 197 ? 20.359 -11.562 -2.91 1 98.69 197 LEU A O 1
ATOM 1510 N N . LEU A 1 198 ? 19.062 -11.039 -1.191 1 98.31 198 LEU A N 1
ATOM 1511 C CA . LEU A 1 198 ? 18.625 -9.742 -1.712 1 98.31 198 LEU A CA 1
ATOM 1512 C C . LEU A 1 198 ? 19.812 -8.828 -1.966 1 98.31 198 LEU A C 1
ATOM 1514 O O . LEU A 1 198 ? 19.781 -7.988 -2.865 1 98.31 198 LEU A O 1
ATOM 1518 N N . ALA A 1 199 ? 20.922 -8.945 -1.216 1 98.56 199 ALA A N 1
ATOM 1519 C CA . ALA A 1 199 ? 22.062 -8.039 -1.316 1 98.56 199 ALA A CA 1
ATOM 1520 C C . ALA A 1 199 ? 23.078 -8.562 -2.326 1 98.56 199 ALA A C 1
ATOM 1522 O O . ALA A 1 199 ? 24.016 -7.848 -2.705 1 98.56 199 ALA A O 1
ATOM 1523 N N . LEU A 1 200 ? 22.875 -9.734 -2.811 1 98.75 200 LEU A N 1
ATOM 1524 C CA . LEU A 1 200 ? 23.875 -10.422 -3.625 1 98.75 200 LEU A CA 1
ATOM 1525 C C . LEU A 1 200 ? 24.109 -9.68 -4.938 1 98.75 200 LEU A C 1
ATOM 1527 O O . LEU A 1 200 ? 25.25 -9.586 -5.402 1 98.75 200 LEU A O 1
ATOM 1531 N N . PRO A 1 201 ? 23.062 -9.164 -5.621 1 98.38 201 PRO A N 1
ATOM 1532 C CA . PRO A 1 201 ? 23.328 -8.438 -6.867 1 98.38 201 PRO A CA 1
ATOM 1533 C C . PRO A 1 201 ? 24.344 -7.309 -6.688 1 98.38 201 PRO A C 1
ATOM 1535 O O . PRO A 1 201 ? 25.188 -7.086 -7.559 1 98.38 201 PRO A O 1
ATOM 1538 N N . THR A 1 202 ? 24.281 -6.621 -5.531 1 98.06 202 THR A N 1
ATOM 1539 C CA . THR A 1 202 ? 25.203 -5.531 -5.262 1 98.06 202 THR A CA 1
ATOM 1540 C C . THR A 1 202 ? 26.641 -6.051 -5.164 1 98.06 202 THR A C 1
ATOM 1542 O O . THR A 1 202 ? 27.531 -5.539 -5.828 1 98.06 202 THR A O 1
ATOM 1545 N N . PHE A 1 203 ? 26.828 -7.059 -4.422 1 98 203 PHE A N 1
ATOM 1546 C CA . PHE A 1 203 ? 28.172 -7.582 -4.188 1 98 203 PHE A CA 1
ATOM 1547 C C . PHE A 1 203 ? 28.734 -8.227 -5.449 1 98 203 PHE A C 1
ATOM 1549 O O . PHE A 1 203 ? 29.938 -8.141 -5.719 1 98 203 PHE A O 1
ATOM 1556 N N . LEU A 1 204 ? 27.859 -8.898 -6.184 1 97.25 204 LEU A N 1
ATOM 1557 C CA . LEU A 1 204 ? 28.281 -9.547 -7.414 1 97.25 204 LEU A CA 1
ATOM 1558 C C . LEU A 1 204 ? 28.672 -8.516 -8.469 1 97.25 204 LEU A C 1
ATOM 1560 O O . LEU A 1 204 ? 29.703 -8.641 -9.117 1 97.25 204 LEU A O 1
ATOM 1564 N N . ARG A 1 205 ? 27.875 -7.477 -8.633 1 95.81 205 ARG A N 1
ATOM 1565 C CA . ARG A 1 205 ? 28.094 -6.461 -9.656 1 95.81 205 ARG A CA 1
ATOM 1566 C C . ARG A 1 205 ? 29.281 -5.574 -9.305 1 95.81 205 ARG A C 1
ATOM 1568 O O . ARG A 1 205 ? 29.922 -4.992 -10.188 1 95.81 205 ARG A O 1
ATOM 1575 N N . LYS A 1 206 ? 29.547 -5.457 -8.047 1 94.69 206 LYS A N 1
ATOM 1576 C CA . LYS A 1 206 ? 30.75 -4.738 -7.637 1 94.69 206 LYS A CA 1
ATOM 1577 C C . LYS A 1 206 ? 32 -5.395 -8.203 1 94.69 206 LYS A C 1
ATOM 1579 O O . LYS A 1 206 ? 32.969 -4.707 -8.562 1 94.69 206 LYS A O 1
ATOM 1584 N N . ARG A 1 207 ? 31.969 -6.672 -8.367 1 93.56 207 ARG A N 1
ATOM 1585 C CA . ARG A 1 207 ? 33.094 -7.434 -8.914 1 93.56 207 ARG A CA 1
ATOM 1586 C C . ARG A 1 207 ? 33 -7.516 -10.43 1 93.56 207 ARG A C 1
ATOM 1588 O O . ARG A 1 207 ? 34.031 -7.43 -11.117 1 93.56 207 ARG A O 1
ATOM 1595 N N . PHE A 1 208 ? 31.797 -7.723 -10.891 1 93.81 208 PHE A N 1
ATOM 1596 C CA . PHE A 1 208 ? 31.547 -7.871 -12.32 1 93.81 208 PHE A CA 1
ATOM 1597 C C . PHE A 1 208 ? 30.438 -6.93 -12.781 1 93.81 208 PHE A C 1
ATOM 1599 O O . PHE A 1 208 ? 29.297 -7.355 -12.961 1 93.81 208 PHE A O 1
ATOM 1606 N N . PRO A 1 209 ? 30.688 -5.699 -13.086 1 91 209 PRO A N 1
ATOM 1607 C CA . PRO A 1 209 ? 29.656 -4.723 -13.43 1 91 209 PRO A CA 1
ATOM 1608 C C . PRO A 1 209 ? 28.844 -5.129 -14.656 1 91 209 PRO A C 1
ATOM 1610 O O . PRO A 1 209 ? 27.688 -4.727 -14.805 1 91 209 PRO A O 1
ATOM 1613 N N . ARG A 1 210 ? 29.422 -5.988 -15.492 1 90.62 210 ARG A N 1
ATOM 1614 C CA . ARG A 1 210 ? 28.734 -6.359 -16.734 1 90.62 210 ARG A CA 1
ATOM 1615 C C . ARG A 1 210 ? 28.047 -7.711 -16.594 1 90.62 210 ARG A C 1
ATOM 1617 O O . ARG A 1 210 ? 27.5 -8.234 -17.562 1 90.62 210 ARG A O 1
ATOM 1624 N N . ALA A 1 211 ? 28.094 -8.281 -15.438 1 94 211 ALA A N 1
ATOM 1625 C CA . ALA A 1 211 ? 27.438 -9.57 -15.234 1 94 211 ALA A CA 1
ATOM 1626 C C . ALA A 1 211 ? 25.969 -9.508 -15.594 1 94 211 ALA A C 1
ATOM 1628 O O . ALA A 1 211 ? 25.328 -8.461 -15.445 1 94 211 ALA A O 1
ATOM 1629 N N . ARG A 1 212 ? 25.422 -10.531 -16.188 1 96.69 212 ARG A N 1
ATOM 1630 C CA . ARG A 1 212 ? 24 -10.664 -16.5 1 96.69 212 ARG A CA 1
ATOM 1631 C C . ARG A 1 212 ? 23.25 -11.328 -15.344 1 96.69 212 ARG A C 1
ATOM 1633 O O . ARG A 1 212 ? 23.359 -12.539 -15.141 1 96.69 212 ARG A O 1
ATOM 1640 N N . VAL A 1 213 ? 22.422 -10.547 -14.633 1 98 213 VAL A N 1
ATOM 1641 C CA . VAL A 1 213 ? 21.906 -10.992 -13.336 1 98 213 VAL A CA 1
ATOM 1642 C C . VAL A 1 213 ? 20.391 -10.906 -13.344 1 98 213 VAL A C 1
ATOM 1644 O O . VAL A 1 213 ? 19.812 -9.844 -13.594 1 98 213 VAL A O 1
ATOM 1647 N N . GLY A 1 214 ? 19.719 -12 -13.102 1 98.62 214 GLY A N 1
ATOM 1648 C CA . GLY A 1 214 ? 18.297 -12.062 -12.812 1 98.62 214 GLY A CA 1
ATOM 1649 C C . GLY A 1 214 ? 18 -12.367 -11.352 1 98.62 214 GLY A C 1
ATOM 1650 O O . GLY A 1 214 ? 18.734 -13.102 -10.703 1 98.62 214 GLY A O 1
ATOM 1651 N N . PHE A 1 215 ? 16.969 -11.781 -10.836 1 98.81 215 PHE A N 1
ATOM 1652 C CA . PHE A 1 215 ? 16.516 -12.016 -9.469 1 98.81 215 PHE A CA 1
ATOM 1653 C C . PHE A 1 215 ? 15.023 -12.344 -9.453 1 98.81 215 PHE A C 1
ATOM 1655 O O . PHE A 1 215 ? 14.234 -11.711 -10.148 1 98.81 215 PHE A O 1
ATOM 1662 N N . PHE A 1 216 ? 14.641 -13.367 -8.727 1 98.69 216 PHE A N 1
ATOM 1663 C CA . PHE A 1 216 ? 13.227 -13.695 -8.57 1 98.69 216 PHE A CA 1
ATOM 1664 C C . PHE A 1 216 ? 12.852 -13.773 -7.094 1 98.69 216 PHE A C 1
ATOM 1666 O O . PHE A 1 216 ? 13.477 -14.508 -6.328 1 98.69 216 PHE A O 1
ATOM 1673 N N . LEU A 1 217 ? 11.875 -12.992 -6.695 1 98.38 217 LEU A N 1
ATOM 1674 C CA . LEU A 1 217 ? 11.375 -13.008 -5.32 1 98.38 217 LEU A CA 1
ATOM 1675 C C . LEU A 1 217 ? 10.203 -13.969 -5.176 1 98.38 217 LEU A C 1
ATOM 1677 O O . LEU A 1 217 ? 9.156 -13.773 -5.801 1 98.38 217 LEU A O 1
ATOM 1681 N N . HIS A 1 218 ? 10.336 -14.953 -4.328 1 97.19 218 HIS A N 1
ATOM 1682 C CA . HIS A 1 218 ? 9.305 -15.977 -4.168 1 97.19 218 HIS A CA 1
ATOM 1683 C C . HIS A 1 218 ? 8.359 -15.625 -3.025 1 97.19 218 HIS A C 1
ATOM 1685 O O . HIS A 1 218 ? 7.281 -16.203 -2.906 1 97.19 218 HIS A O 1
ATOM 1691 N N . SER A 1 219 ? 8.719 -14.734 -2.154 1 96.5 219 SER A N 1
ATOM 1692 C CA . SER A 1 219 ? 7.891 -14.227 -1.066 1 96.5 219 SER A CA 1
ATOM 1693 C C . SER A 1 219 ? 7.102 -12.992 -1.502 1 96.5 219 SER A C 1
ATOM 1695 O O . SER A 1 219 ? 7.41 -12.391 -2.531 1 96.5 219 SER A O 1
ATOM 1697 N N . PRO A 1 220 ? 6.102 -12.617 -0.705 1 96.69 220 PRO A N 1
ATOM 1698 C CA . PRO A 1 220 ? 5.41 -11.367 -1.039 1 96.69 220 PRO A CA 1
ATOM 1699 C C . PRO A 1 220 ? 6.324 -10.148 -0.959 1 96.69 220 PRO A C 1
ATOM 1701 O O . PRO A 1 220 ? 7.227 -10.102 -0.119 1 96.69 220 PRO A O 1
ATOM 1704 N N . PHE A 1 221 ? 6.176 -9.25 -1.884 1 98 221 PHE A N 1
ATOM 1705 C CA . PHE A 1 221 ? 6.711 -7.91 -1.682 1 98 221 PHE A CA 1
ATOM 1706 C C . PHE A 1 221 ? 5.652 -6.988 -1.087 1 98 221 PHE A C 1
ATOM 1708 O O . PHE A 1 221 ? 4.586 -6.797 -1.674 1 98 221 PHE A O 1
ATOM 1715 N N . PRO A 1 222 ? 5.863 -6.477 0.063 1 97.31 222 PRO A N 1
ATOM 1716 C CA . PRO A 1 222 ? 4.816 -5.723 0.759 1 97.31 222 PRO A CA 1
ATOM 1717 C C . PRO A 1 222 ? 4.594 -4.332 0.166 1 97.31 222 PRO A C 1
ATOM 1719 O O . PRO A 1 222 ? 5.371 -3.889 -0.683 1 97.31 222 PRO A O 1
ATOM 1722 N N . SER A 1 223 ? 3.551 -3.666 0.574 1 96.06 223 SER A N 1
ATOM 1723 C CA . SER A 1 223 ? 3.291 -2.287 0.168 1 96.06 223 SER A CA 1
ATOM 1724 C C . SER A 1 223 ? 4.449 -1.373 0.55 1 96.06 223 SER A C 1
ATOM 1726 O O . SER A 1 223 ? 5.219 -1.683 1.463 1 96.06 223 SER A O 1
ATOM 1728 N N . SER A 1 224 ? 4.527 -0.246 -0.152 1 95.69 224 SER A N 1
ATOM 1729 C CA . SER A 1 224 ? 5.602 0.704 0.111 1 95.69 224 SER A CA 1
ATOM 1730 C C . SER A 1 224 ? 5.543 1.226 1.543 1 95.69 224 SER A C 1
ATOM 1732 O O . SER A 1 224 ? 6.574 1.535 2.141 1 95.69 224 SER A O 1
ATOM 1734 N N . GLU A 1 225 ? 4.312 1.276 2.168 1 95.88 225 GLU A N 1
ATOM 1735 C CA . GLU A 1 225 ? 4.141 1.768 3.531 1 95.88 225 GLU A CA 1
ATOM 1736 C C . GLU A 1 225 ? 4.758 0.809 4.547 1 95.88 225 GLU A C 1
ATOM 1738 O O . GLU A 1 225 ? 5.25 1.235 5.594 1 95.88 225 GLU A O 1
ATOM 1743 N N . ILE A 1 226 ? 4.746 -0.472 4.203 1 96.5 226 ILE A N 1
ATOM 1744 C CA . ILE A 1 226 ? 5.367 -1.472 5.07 1 96.5 226 ILE A CA 1
ATOM 1745 C C . ILE A 1 226 ? 6.871 -1.518 4.812 1 96.5 226 ILE A C 1
ATOM 1747 O O . ILE A 1 226 ? 7.668 -1.512 5.75 1 96.5 226 ILE A O 1
ATOM 1751 N N . PHE A 1 227 ? 7.203 -1.503 3.514 1 97.5 227 PHE A N 1
ATOM 1752 C CA . PHE A 1 227 ? 8.609 -1.638 3.146 1 97.5 227 PHE A CA 1
ATOM 1753 C C . PHE A 1 227 ? 9.422 -0.468 3.686 1 97.5 227 PHE A C 1
ATOM 1755 O O . PHE A 1 227 ? 10.57 -0.643 4.102 1 97.5 227 PHE A O 1
ATOM 1762 N N . ARG A 1 228 ? 8.852 0.724 3.713 1 96.44 228 ARG A N 1
ATOM 1763 C CA . ARG A 1 228 ? 9.602 1.915 4.098 1 96.44 228 ARG A CA 1
ATOM 1764 C C . ARG A 1 228 ? 9.898 1.915 5.594 1 96.44 228 ARG A C 1
ATOM 1766 O O . ARG A 1 228 ? 10.703 2.717 6.074 1 96.44 228 ARG A O 1
ATOM 1773 N N . THR A 1 229 ? 9.289 1.019 6.371 1 96.25 229 THR A N 1
ATOM 1774 C CA . THR A 1 229 ? 9.578 0.938 7.797 1 96.25 229 THR A CA 1
ATOM 1775 C C . THR A 1 229 ? 10.961 0.333 8.039 1 96.25 229 THR A C 1
ATOM 1777 O O . THR A 1 229 ? 11.508 0.452 9.141 1 96.25 229 THR A O 1
ATOM 1780 N N . ILE A 1 230 ? 11.484 -0.375 7.047 1 97 230 ILE A N 1
ATOM 1781 C CA . ILE A 1 230 ? 12.805 -0.979 7.176 1 97 230 ILE A CA 1
ATOM 1782 C C . ILE A 1 230 ? 13.875 0.112 7.176 1 97 230 ILE A C 1
ATOM 1784 O O . ILE A 1 230 ? 14.031 0.837 6.191 1 97 230 ILE A O 1
ATOM 1788 N N . PRO A 1 231 ? 14.68 0.237 8.188 1 96.62 231 PRO A N 1
ATOM 1789 C CA . PRO A 1 231 ? 15.664 1.32 8.273 1 96.62 231 PRO A CA 1
ATOM 1790 C C . PRO A 1 231 ? 16.625 1.342 7.086 1 96.62 231 PRO A C 1
ATOM 1792 O O . PRO A 1 231 ? 17.062 2.414 6.66 1 96.62 231 PRO A O 1
ATOM 1795 N N . VAL A 1 232 ? 16.906 0.164 6.492 1 97 232 VAL A N 1
ATOM 1796 C CA . VAL A 1 232 ? 17.859 0.073 5.391 1 97 232 VAL A CA 1
ATOM 1797 C C . VAL A 1 232 ? 17.109 -0.15 4.078 1 97 232 VAL A C 1
ATOM 1799 O O . VAL A 1 232 ? 17.625 -0.802 3.166 1 97 232 VAL A O 1
ATOM 1802 N N . ARG A 1 233 ? 15.906 0.329 4.012 1 97.5 233 ARG A N 1
ATOM 1803 C CA . ARG A 1 233 ? 15 0.11 2.885 1 97.5 233 ARG A CA 1
ATOM 1804 C C . ARG A 1 233 ? 15.633 0.566 1.576 1 97.5 233 ARG A C 1
ATOM 1806 O O . ARG A 1 233 ? 15.508 -0.108 0.551 1 97.5 233 ARG A O 1
ATOM 1813 N N . ASP A 1 234 ? 16.359 1.729 1.525 1 96.5 234 ASP A N 1
ATOM 1814 C CA . ASP A 1 234 ? 16.953 2.238 0.293 1 96.5 234 ASP A CA 1
ATOM 1815 C C . ASP A 1 234 ? 18.031 1.291 -0.229 1 96.5 234 ASP A C 1
ATOM 1817 O O . ASP A 1 234 ? 18.094 1.025 -1.431 1 96.5 234 ASP A O 1
ATOM 1821 N N . ASP A 1 235 ? 18.828 0.82 0.729 1 97.25 235 ASP A N 1
ATOM 1822 C CA . ASP A 1 235 ? 19.906 -0.109 0.386 1 97.25 235 ASP A CA 1
ATOM 1823 C C . ASP A 1 235 ? 19.344 -1.382 -0.247 1 97.25 235 ASP A C 1
ATOM 1825 O O . ASP A 1 235 ? 19.875 -1.871 -1.244 1 97.25 235 ASP A O 1
ATOM 1829 N N . LEU A 1 236 ? 18.312 -1.895 0.303 1 98.06 236 LEU A N 1
ATOM 1830 C CA . LEU A 1 236 ? 17.734 -3.139 -0.181 1 98.06 236 LEU A CA 1
ATOM 1831 C C . LEU A 1 236 ? 17.109 -2.949 -1.563 1 98.06 236 LEU A C 1
ATOM 1833 O O . LEU A 1 236 ? 17.234 -3.826 -2.424 1 98.06 236 LEU A O 1
ATOM 1837 N N . LEU A 1 237 ? 16.438 -1.821 -1.793 1 97.94 237 LEU A N 1
ATOM 1838 C CA . LEU A 1 237 ? 15.883 -1.539 -3.109 1 97.94 237 LEU A CA 1
ATOM 1839 C C . LEU A 1 237 ? 16.984 -1.396 -4.152 1 97.94 237 LEU A C 1
ATOM 1841 O O . LEU A 1 237 ? 16.875 -1.928 -5.258 1 97.94 237 LEU A O 1
ATOM 1845 N N . ARG A 1 238 ? 18.047 -0.646 -3.781 1 97.38 238 ARG A N 1
ATOM 1846 C CA . ARG A 1 238 ? 19.172 -0.47 -4.695 1 97.38 238 ARG A CA 1
ATOM 1847 C C . ARG A 1 238 ? 19.797 -1.812 -5.051 1 97.38 238 ARG A C 1
ATOM 1849 O O . ARG A 1 238 ? 20.234 -2.018 -6.184 1 97.38 238 ARG A O 1
ATOM 1856 N N . ALA A 1 239 ? 19.859 -2.658 -4.074 1 98 239 ALA A N 1
ATOM 1857 C CA . ALA A 1 239 ? 20.422 -3.984 -4.328 1 98 239 ALA A CA 1
ATOM 1858 C C . ALA A 1 239 ? 19.625 -4.715 -5.41 1 98 239 ALA A C 1
ATOM 1860 O O . ALA A 1 239 ? 20.203 -5.324 -6.309 1 98 239 ALA A O 1
ATOM 1861 N N . LEU A 1 240 ? 18.312 -4.676 -5.344 1 98.19 240 LEU A N 1
ATOM 1862 C CA . LEU A 1 240 ? 17.469 -5.301 -6.359 1 98.19 240 LEU A CA 1
ATOM 1863 C C . LEU A 1 240 ? 17.672 -4.629 -7.715 1 98.19 240 LEU A C 1
ATOM 1865 O O . LEU A 1 240 ? 17.688 -5.305 -8.75 1 98.19 240 LEU A O 1
ATOM 1869 N N . LEU A 1 241 ? 17.859 -3.32 -7.676 1 98 241 LEU A N 1
ATOM 1870 C CA . LEU A 1 241 ? 17.984 -2.545 -8.906 1 98 241 LEU A CA 1
ATOM 1871 C C . LEU A 1 241 ? 19.328 -2.795 -9.57 1 98 241 LEU A C 1
ATOM 1873 O O . LEU A 1 241 ? 19.547 -2.396 -10.711 1 98 241 LEU A O 1
ATOM 1877 N N . ASN A 1 242 ? 20.219 -3.449 -8.875 1 98 242 ASN A N 1
ATOM 1878 C CA . ASN A 1 242 ? 21.484 -3.836 -9.492 1 98 242 ASN A CA 1
ATOM 1879 C C . ASN A 1 242 ? 21.328 -5.102 -10.336 1 98 242 ASN A C 1
ATOM 1881 O O . ASN A 1 242 ? 22.25 -5.477 -11.062 1 98 242 ASN A O 1
ATOM 1885 N N . ALA A 1 243 ? 20.172 -5.75 -10.305 1 98.25 243 ALA A N 1
ATOM 1886 C CA . ALA A 1 243 ? 19.844 -6.828 -11.234 1 98.25 243 ALA A CA 1
ATOM 1887 C C . ALA A 1 243 ? 19.375 -6.273 -12.578 1 98.25 243 ALA A C 1
ATOM 1889 O O . ALA A 1 243 ? 19.109 -5.074 -12.703 1 98.25 243 ALA A O 1
ATOM 1890 N N . ASP A 1 244 ? 19.328 -7.129 -13.594 1 97.62 244 ASP A N 1
ATOM 1891 C CA . ASP A 1 244 ? 18.844 -6.738 -14.914 1 97.62 244 ASP A CA 1
ATOM 1892 C C . ASP A 1 244 ? 17.359 -7.07 -15.07 1 97.62 244 ASP A C 1
ATOM 1894 O O . ASP A 1 244 ? 16.641 -6.418 -15.836 1 97.62 244 ASP A O 1
ATOM 1898 N N . LEU A 1 245 ? 16.984 -8.094 -14.445 1 98.31 245 LEU A N 1
ATOM 1899 C CA . LEU A 1 245 ? 15.602 -8.57 -14.453 1 98.31 245 LEU A CA 1
ATOM 1900 C C . LEU A 1 245 ? 15.164 -8.969 -13.047 1 98.31 245 LEU A C 1
ATOM 1902 O O . LEU A 1 245 ? 15.859 -9.727 -12.359 1 98.31 245 LEU A O 1
ATOM 1906 N N . VAL A 1 246 ? 14.078 -8.398 -12.594 1 98.69 246 VAL A N 1
ATOM 1907 C CA . VAL A 1 246 ? 13.5 -8.75 -11.297 1 98.69 246 VAL A CA 1
ATOM 1908 C C . VAL A 1 246 ? 12.117 -9.367 -11.5 1 98.69 246 VAL A C 1
ATOM 1910 O O . VAL A 1 246 ? 11.25 -8.766 -12.141 1 98.69 246 VAL A O 1
ATOM 1913 N N . GLY A 1 247 ? 11.898 -10.547 -10.961 1 98.06 247 GLY A N 1
ATOM 1914 C CA . GLY A 1 247 ? 10.656 -11.266 -11.164 1 98.06 247 GLY A CA 1
ATOM 1915 C C . GLY A 1 247 ? 9.836 -11.414 -9.891 1 98.06 247 GLY A C 1
ATOM 1916 O O . GLY A 1 247 ? 10.398 -11.508 -8.797 1 98.06 247 GLY A O 1
ATOM 1917 N N . PHE A 1 248 ? 8.531 -11.453 -10.078 1 97.44 248 PHE A N 1
ATOM 1918 C CA . PHE A 1 248 ? 7.555 -11.633 -9.016 1 97.44 248 PHE A CA 1
ATOM 1919 C C . PHE A 1 248 ? 6.469 -12.617 -9.438 1 97.44 248 PHE A C 1
ATOM 1921 O O . PHE A 1 248 ? 6.223 -12.805 -10.633 1 97.44 248 PHE A O 1
ATOM 1928 N N . HIS A 1 249 ? 5.773 -13.156 -8.453 1 95.94 249 HIS A N 1
ATOM 1929 C CA . HIS A 1 249 ? 4.711 -14.109 -8.742 1 95.94 249 HIS A CA 1
ATOM 1930 C C . HIS A 1 249 ? 3.465 -13.414 -9.273 1 95.94 249 HIS A C 1
ATOM 1932 O O . HIS A 1 249 ? 2.779 -13.938 -10.156 1 95.94 249 HIS A O 1
ATOM 1938 N N . THR A 1 250 ? 3.154 -12.273 -8.672 1 94.69 250 THR A N 1
ATOM 1939 C CA . THR A 1 250 ? 1.906 -11.594 -9.008 1 94.69 250 THR A CA 1
ATOM 1940 C C . THR A 1 250 ? 2.16 -10.133 -9.352 1 94.69 250 THR A C 1
ATOM 1942 O O . THR A 1 250 ? 3.211 -9.586 -9.008 1 94.69 250 THR A O 1
ATOM 1945 N N . PHE A 1 251 ? 1.234 -9.555 -10.031 1 93.12 251 PHE A N 1
ATOM 1946 C CA . PHE A 1 251 ? 1.343 -8.141 -10.383 1 93.12 251 PHE A CA 1
ATOM 1947 C C . PHE A 1 251 ? 1.297 -7.273 -9.133 1 93.12 251 PHE A C 1
ATOM 1949 O O . PHE A 1 251 ? 1.966 -6.238 -9.062 1 93.12 251 PHE A O 1
ATOM 1956 N N . ASP A 1 252 ? 0.541 -7.664 -8.125 1 93.31 252 ASP A N 1
ATOM 1957 C CA . ASP A 1 252 ? 0.482 -6.914 -6.875 1 93.31 252 ASP A CA 1
ATOM 1958 C C . ASP A 1 252 ? 1.875 -6.734 -6.277 1 93.31 252 ASP A C 1
ATOM 1960 O O . ASP A 1 252 ? 2.238 -5.633 -5.855 1 93.31 252 ASP A O 1
ATOM 1964 N N . TYR A 1 253 ? 2.645 -7.812 -6.258 1 96.75 253 TYR A N 1
ATOM 1965 C CA . TYR A 1 253 ? 3.992 -7.75 -5.703 1 96.75 253 TYR A CA 1
ATOM 1966 C C . TYR A 1 253 ? 4.875 -6.816 -6.523 1 96.75 253 TYR A C 1
ATOM 1968 O O . TYR A 1 253 ? 5.609 -5.996 -5.965 1 96.75 253 TYR A O 1
ATOM 1976 N N . ALA A 1 254 ? 4.762 -6.953 -7.84 1 96.5 254 ALA A N 1
ATOM 1977 C CA . ALA A 1 254 ? 5.535 -6.094 -8.727 1 96.5 254 ALA A CA 1
ATOM 1978 C C . ALA A 1 254 ? 5.152 -4.629 -8.547 1 96.5 254 ALA A C 1
ATOM 1980 O O . ALA A 1 254 ? 6.023 -3.754 -8.5 1 96.5 254 ALA A O 1
ATOM 1981 N N . ARG A 1 255 ? 3.861 -4.387 -8.469 1 94.38 255 ARG A N 1
ATOM 1982 C CA . ARG A 1 255 ? 3.361 -3.025 -8.297 1 94.38 255 ARG A CA 1
ATOM 1983 C C . ARG A 1 255 ? 3.865 -2.418 -6.992 1 94.38 255 ARG A C 1
ATOM 1985 O O . ARG A 1 255 ? 4.219 -1.238 -6.949 1 94.38 255 ARG A O 1
ATOM 1992 N N . HIS A 1 256 ? 3.816 -3.166 -5.918 1 97.19 256 HIS A N 1
ATOM 1993 C CA . HIS A 1 256 ? 4.344 -2.697 -4.641 1 97.19 256 HIS A CA 1
ATOM 1994 C C . HIS A 1 256 ? 5.824 -2.354 -4.75 1 97.19 256 HIS A C 1
ATOM 1996 O O . HIS A 1 256 ? 6.273 -1.348 -4.195 1 97.19 256 HIS A O 1
ATOM 2002 N N . PHE A 1 257 ? 6.574 -3.189 -5.445 1 98.06 257 PHE A N 1
ATOM 2003 C CA . PHE A 1 257 ? 7.988 -2.918 -5.68 1 98.06 257 PHE A CA 1
ATOM 2004 C C . PHE A 1 257 ? 8.164 -1.615 -6.449 1 98.06 257 PHE A C 1
ATOM 2006 O O . PHE A 1 257 ? 8.969 -0.763 -6.059 1 98.06 257 PHE A O 1
ATOM 2013 N N . LEU A 1 258 ? 7.445 -1.464 -7.539 1 96.38 258 LEU A N 1
ATOM 2014 C CA . LEU A 1 258 ? 7.512 -0.268 -8.375 1 96.38 258 LEU A CA 1
ATOM 2015 C C . LEU A 1 258 ? 7.129 0.973 -7.57 1 96.38 258 LEU A C 1
ATOM 2017 O O . LEU A 1 258 ? 7.781 2.016 -7.684 1 96.38 258 LEU A O 1
ATOM 2021 N N . SER A 1 259 ? 6.133 0.816 -6.719 1 94.25 259 SER A N 1
ATOM 2022 C CA . SER A 1 259 ? 5.711 1.918 -5.859 1 94.25 259 SER A CA 1
ATOM 2023 C C . SER A 1 259 ? 6.801 2.281 -4.855 1 94.25 259 SER A C 1
ATOM 2025 O O . SER A 1 259 ? 7.039 3.461 -4.59 1 94.25 259 SER A O 1
ATOM 2027 N N . ALA A 1 260 ? 7.395 1.307 -4.258 1 96.81 260 ALA A N 1
ATOM 2028 C CA . ALA A 1 260 ? 8.492 1.555 -3.324 1 96.81 260 ALA A CA 1
ATOM 2029 C C . ALA A 1 260 ? 9.633 2.297 -4.008 1 96.81 260 ALA A C 1
ATOM 2031 O O . ALA A 1 260 ? 10.195 3.236 -3.441 1 96.81 260 ALA A O 1
ATOM 2032 N N . CYS A 1 261 ? 10.008 1.879 -5.266 1 96.5 261 CYS A N 1
ATOM 2033 C CA . CYS A 1 261 ? 11.062 2.547 -6.016 1 96.5 261 CYS A CA 1
ATOM 2034 C C . CYS A 1 261 ? 10.703 4.004 -6.281 1 96.5 261 CYS A C 1
ATOM 2036 O O . CYS A 1 261 ? 11.547 4.891 -6.145 1 96.5 261 CYS A O 1
ATOM 2038 N N . SER A 1 262 ? 9.477 4.203 -6.59 1 91.94 262 SER A N 1
ATOM 2039 C CA . SER A 1 262 ? 9.023 5.559 -6.883 1 91.94 262 SER A CA 1
ATOM 2040 C C . SER A 1 262 ? 9.023 6.422 -5.625 1 91.94 262 SER A C 1
ATOM 2042 O O . SER A 1 262 ? 9.555 7.535 -5.629 1 91.94 262 SER A O 1
ATOM 2044 N N . ARG A 1 263 ? 8.531 5.941 -4.535 1 89.5 263 ARG A N 1
ATOM 2045 C CA . ARG A 1 263 ? 8.312 6.723 -3.32 1 89.5 263 ARG A CA 1
ATOM 2046 C C . ARG A 1 263 ? 9.617 6.926 -2.557 1 89.5 263 ARG A C 1
ATOM 2048 O O . ARG A 1 263 ? 9.836 7.984 -1.96 1 89.5 263 ARG A O 1
ATOM 2055 N N . LEU A 1 264 ? 10.477 5.941 -2.564 1 92.94 264 LEU A N 1
ATOM 2056 C CA . LEU A 1 264 ? 11.664 5.988 -1.716 1 92.94 264 LEU A CA 1
ATOM 2057 C C . LEU A 1 264 ? 12.875 6.492 -2.496 1 92.94 264 LEU A C 1
ATOM 2059 O O . LEU A 1 264 ? 13.742 7.16 -1.935 1 92.94 264 LEU A O 1
ATOM 2063 N N . LEU A 1 265 ? 12.859 6.148 -3.859 1 93.19 265 LEU A N 1
ATOM 2064 C CA . LEU A 1 265 ? 14.055 6.488 -4.621 1 93.19 265 LEU A CA 1
ATOM 2065 C C . LEU A 1 265 ? 13.727 7.492 -5.723 1 93.19 265 LEU A C 1
ATOM 2067 O O . LEU A 1 265 ? 14.625 7.953 -6.434 1 93.19 265 LEU A O 1
ATOM 2071 N N . GLY A 1 266 ? 12.461 7.824 -5.887 1 86.94 266 GLY A N 1
ATOM 2072 C CA . GLY A 1 266 ? 12.07 8.773 -6.918 1 86.94 266 GLY A CA 1
ATOM 2073 C C . GLY A 1 266 ? 12.18 8.211 -8.32 1 86.94 266 GLY A C 1
ATOM 2074 O O . GLY A 1 266 ? 12.375 8.961 -9.281 1 86.94 266 GLY A O 1
ATOM 2075 N N . LEU A 1 267 ? 12.07 6.887 -8.414 1 91.5 267 LEU A N 1
ATOM 2076 C CA . LEU A 1 267 ? 12.227 6.234 -9.711 1 91.5 267 LEU A CA 1
ATOM 2077 C C . LEU A 1 267 ? 10.875 5.801 -10.266 1 91.5 267 LEU A C 1
ATOM 2079 O O . LEU A 1 267 ? 10.227 4.906 -9.711 1 91.5 267 LEU A O 1
ATOM 2083 N N . ASP A 1 268 ? 10.5 6.34 -11.367 1 85.62 268 ASP A N 1
ATOM 2084 C CA . ASP A 1 268 ? 9.258 5.938 -12.008 1 85.62 268 ASP A CA 1
ATOM 2085 C C . ASP A 1 268 ? 9.5 4.836 -13.039 1 85.62 268 ASP A C 1
ATOM 2087 O O . ASP A 1 268 ? 10.57 4.773 -13.648 1 85.62 268 ASP A O 1
ATOM 2091 N N . TYR A 1 269 ? 8.555 4 -13.125 1 89.75 269 TYR A N 1
ATOM 2092 C CA . TYR A 1 269 ? 8.672 2.951 -14.125 1 89.75 269 TYR A CA 1
ATOM 2093 C C . TYR A 1 269 ? 7.973 3.355 -15.422 1 89.75 269 TYR A C 1
ATOM 2095 O O . TYR A 1 269 ? 7.176 4.293 -15.438 1 89.75 269 TYR A O 1
ATOM 2103 N N . GLN A 1 270 ? 8.352 2.773 -16.484 1 87.56 270 GLN A N 1
ATOM 2104 C CA . GLN A 1 270 ? 7.734 2.961 -17.797 1 87.56 270 GLN A CA 1
ATOM 2105 C C . GLN A 1 270 ? 7.293 1.627 -18.391 1 87.56 270 GLN A C 1
ATOM 2107 O O . GLN A 1 270 ? 7.863 0.581 -18.078 1 87.56 270 GLN A O 1
ATOM 2112 N N . SER A 1 271 ? 6.188 1.719 -19.016 1 85.12 271 SER A N 1
ATOM 2113 C CA . SER A 1 271 ? 5.734 0.584 -19.812 1 85.12 271 SER A CA 1
ATOM 2114 C C . SER A 1 271 ? 5.988 0.819 -21.297 1 85.12 271 SER A C 1
ATOM 2116 O O . SER A 1 271 ? 5.574 1.839 -21.844 1 85.12 271 SER A O 1
ATOM 2118 N N . LYS A 1 272 ? 6.812 0.059 -21.875 1 82.06 272 LYS A N 1
ATOM 2119 C CA . LYS A 1 272 ? 7.102 0.142 -23.297 1 82.06 272 LYS A CA 1
ATOM 2120 C C . LYS A 1 272 ? 6.637 -1.115 -24.031 1 82.06 272 LYS A C 1
ATOM 2122 O O . LYS A 1 272 ? 7.312 -2.146 -23.984 1 82.06 272 LYS A O 1
ATOM 2127 N N . ARG A 1 273 ? 5.543 -0.996 -24.656 1 81 273 ARG A N 1
ATOM 2128 C CA . ARG A 1 273 ? 5.004 -2.104 -25.438 1 81 273 ARG A CA 1
ATOM 2129 C C . ARG A 1 273 ? 4.727 -3.316 -24.562 1 81 273 ARG A C 1
ATOM 2131 O O . ARG A 1 273 ? 5.137 -4.434 -24.891 1 81 273 ARG A O 1
ATOM 2138 N N . GLY A 1 274 ? 4.332 -3.049 -23.406 1 81.5 274 GLY A N 1
ATOM 2139 C CA . GLY A 1 274 ? 3.904 -4.113 -22.516 1 81.5 274 GLY A CA 1
ATOM 2140 C C . GLY A 1 274 ? 4.961 -4.5 -21.484 1 81.5 274 GLY A C 1
ATOM 2141 O O . GLY A 1 274 ? 4.648 -5.121 -20.469 1 81.5 274 GLY A O 1
ATOM 2142 N N . TYR A 1 275 ? 6.199 -4.184 -21.797 1 88.19 275 TYR A N 1
ATOM 2143 C CA . TYR A 1 275 ? 7.25 -4.492 -20.844 1 88.19 275 TYR A CA 1
ATOM 2144 C C . TYR A 1 275 ? 7.395 -3.377 -19.812 1 88.19 275 TYR A C 1
ATOM 2146 O O . TYR A 1 275 ? 7.344 -2.193 -20.156 1 88.19 275 TYR A O 1
ATOM 2154 N N . ILE A 1 276 ? 7.516 -3.781 -18.594 1 92.38 276 ILE A N 1
ATOM 2155 C CA . ILE A 1 276 ? 7.668 -2.818 -17.516 1 92.38 276 ILE A CA 1
ATOM 2156 C C . ILE A 1 276 ? 9.141 -2.699 -17.141 1 92.38 276 ILE A C 1
ATOM 2158 O O . ILE A 1 276 ? 9.828 -3.709 -16.953 1 92.38 276 ILE A O 1
ATOM 2162 N N . GLY A 1 277 ? 9.602 -1.492 -17.062 1 94.69 277 GLY A N 1
ATOM 2163 C CA . GLY A 1 277 ? 11 -1.278 -16.719 1 94.69 277 GLY A CA 1
ATOM 2164 C C . GLY A 1 277 ? 11.234 0.006 -15.953 1 94.69 277 GLY A C 1
ATOM 2165 O O . GLY A 1 277 ? 10.398 0.91 -15.969 1 94.69 277 GLY A O 1
ATOM 2166 N N . ILE A 1 278 ? 12.32 0.035 -15.172 1 95.88 278 ILE A N 1
ATOM 2167 C CA . ILE A 1 278 ? 12.781 1.21 -14.445 1 95.88 278 ILE A CA 1
ATOM 2168 C C . ILE A 1 278 ? 14.109 1.685 -15.031 1 95.88 278 ILE A C 1
ATOM 2170 O O . ILE A 1 278 ? 15.078 0.92 -15.094 1 95.88 278 ILE A O 1
ATOM 2174 N N . GLU A 1 279 ? 14.117 2.881 -15.523 1 93.31 279 GLU A N 1
ATOM 2175 C CA . GLU A 1 279 ? 15.398 3.467 -15.914 1 93.31 279 GLU A CA 1
ATOM 2176 C C . GLU A 1 279 ? 16.25 3.805 -14.695 1 93.31 279 GLU A C 1
ATOM 2178 O O . GLU A 1 279 ? 15.805 4.516 -13.797 1 93.31 279 GLU A O 1
ATOM 2183 N N . TYR A 1 280 ? 17.391 3.227 -14.672 1 94.38 280 TYR A N 1
ATOM 2184 C CA . TYR A 1 280 ? 18.25 3.371 -13.5 1 94.38 280 TYR A CA 1
ATOM 2185 C C . TYR A 1 280 ? 19.719 3.549 -13.914 1 94.38 280 TYR A C 1
ATOM 2187 O O . TYR A 1 280 ? 20.422 2.566 -14.164 1 94.38 280 TYR A O 1
ATOM 2195 N N . TYR A 1 281 ? 20.219 4.84 -13.977 1 91.19 281 TYR A N 1
ATOM 2196 C CA . TYR A 1 281 ? 21.594 5.227 -14.281 1 91.19 281 TYR A CA 1
ATOM 2197 C C . TYR A 1 281 ? 22.031 4.66 -15.625 1 91.19 281 TYR A C 1
ATOM 2199 O O . TYR A 1 281 ? 23.078 4.02 -15.719 1 91.19 281 TYR A O 1
ATOM 2207 N N . GLY A 1 282 ? 21.234 4.859 -16.641 1 89.81 282 GLY A N 1
ATOM 2208 C CA . GLY A 1 282 ? 21.562 4.473 -18.016 1 89.81 282 GLY A CA 1
ATOM 2209 C C . GLY A 1 282 ? 21.172 3.039 -18.328 1 89.81 282 GLY A C 1
ATOM 2210 O O . GLY A 1 282 ? 21.312 2.592 -19.469 1 89.81 282 GLY A O 1
ATOM 2211 N N . ARG A 1 283 ? 20.734 2.326 -17.328 1 93 283 ARG A N 1
ATOM 2212 C CA . ARG A 1 283 ? 20.266 0.956 -17.5 1 93 283 ARG A CA 1
ATOM 2213 C C . ARG A 1 283 ? 18.75 0.884 -17.391 1 93 283 ARG A C 1
ATOM 2215 O O . ARG A 1 283 ? 18.109 1.826 -16.906 1 93 283 ARG A O 1
ATOM 2222 N N . THR A 1 284 ? 18.219 -0.163 -17.922 1 93.5 284 THR A N 1
ATOM 2223 C CA . THR A 1 284 ? 16.812 -0.476 -17.703 1 93.5 284 THR A CA 1
ATOM 2224 C C . THR A 1 284 ? 16.656 -1.771 -16.922 1 93.5 284 THR A C 1
ATOM 2226 O O . THR A 1 284 ? 17.078 -2.836 -17.375 1 93.5 284 THR A O 1
ATOM 2229 N N . VAL A 1 285 ? 16.188 -1.664 -15.781 1 97.25 285 VAL A N 1
ATOM 2230 C CA . VAL A 1 285 ? 15.859 -2.842 -14.984 1 97.25 285 VAL A CA 1
ATOM 2231 C C . VAL A 1 285 ? 14.445 -3.311 -15.297 1 97.25 285 VAL A C 1
ATOM 2233 O O . VAL A 1 285 ? 13.469 -2.615 -14.992 1 97.25 285 VAL A O 1
ATOM 2236 N N . THR A 1 286 ? 14.344 -4.48 -15.859 1 96.75 286 THR A N 1
ATOM 2237 C CA . THR A 1 286 ? 13.047 -5 -16.297 1 96.75 286 THR A CA 1
ATOM 2238 C C . THR A 1 286 ? 12.367 -5.762 -15.164 1 96.75 286 THR A C 1
ATOM 2240 O O . THR A 1 286 ? 13.031 -6.355 -14.32 1 96.75 286 THR A O 1
ATOM 2243 N N . VAL A 1 287 ? 11.062 -5.691 -15.141 1 97.12 287 VAL A N 1
ATOM 2244 C CA . VAL A 1 287 ? 10.266 -6.391 -14.141 1 97.12 287 VAL A CA 1
ATOM 2245 C C . VAL A 1 287 ? 9.398 -7.453 -14.82 1 97.12 287 VAL A C 1
ATOM 2247 O O . VAL A 1 287 ? 8.758 -7.184 -15.836 1 97.12 287 VAL A O 1
ATOM 2250 N N . LYS A 1 288 ? 9.438 -8.625 -14.289 1 95.31 288 LYS A N 1
ATOM 2251 C CA . LYS A 1 288 ? 8.68 -9.734 -14.844 1 95.31 288 LYS A CA 1
ATOM 2252 C C . LYS A 1 288 ? 7.652 -10.258 -13.844 1 95.31 288 LYS A C 1
ATOM 2254 O O . LYS A 1 288 ? 7.93 -10.344 -12.641 1 95.31 288 LYS A O 1
ATOM 2259 N N . ILE A 1 289 ? 6.445 -10.477 -14.312 1 94.44 289 ILE A N 1
ATOM 2260 C CA . ILE A 1 289 ? 5.367 -11.031 -13.5 1 94.44 289 ILE A CA 1
ATOM 2261 C C . ILE A 1 289 ? 4.988 -12.414 -14.023 1 94.44 289 ILE A C 1
ATOM 2263 O O . ILE A 1 289 ? 4.484 -12.547 -15.141 1 94.44 289 ILE A O 1
ATOM 2267 N N . LEU A 1 290 ? 5.234 -13.414 -13.219 1 93.38 290 LEU A N 1
ATOM 2268 C CA . LEU A 1 290 ? 4.922 -14.766 -13.672 1 93.38 290 LEU A CA 1
ATOM 2269 C C . LEU A 1 290 ? 4.945 -15.742 -12.508 1 93.38 290 LEU A C 1
ATOM 2271 O O . LEU A 1 290 ? 5.984 -15.922 -11.859 1 93.38 290 LEU A O 1
ATOM 2275 N N . PRO A 1 291 ? 3.816 -16.422 -12.219 1 93.81 291 PRO A N 1
ATOM 2276 C CA . PRO A 1 291 ? 3.846 -17.438 -11.164 1 93.81 291 PRO A CA 1
ATOM 2277 C C . PRO A 1 291 ? 4.707 -18.641 -11.531 1 93.81 291 PRO A C 1
ATOM 2279 O O . PRO A 1 291 ? 4.734 -19.062 -12.695 1 93.81 291 PRO A O 1
ATOM 2282 N N . VAL A 1 292 ? 5.445 -19.266 -10.672 1 94.62 292 VAL A N 1
ATOM 2283 C CA . VAL A 1 292 ? 6.426 -20.312 -10.891 1 94.62 292 VAL A CA 1
ATOM 2284 C C . VAL A 1 292 ? 5.719 -21.594 -11.32 1 94.62 292 VAL A C 1
ATOM 2286 O O . VAL A 1 292 ? 6.289 -22.422 -12.047 1 94.62 292 VAL A O 1
ATOM 2289 N N . GLY A 1 293 ? 4.453 -21.922 -10.891 1 93.94 293 GLY A N 1
ATOM 2290 C CA . GLY A 1 293 ? 3.748 -23.156 -11.219 1 93.94 293 GLY A CA 1
ATOM 2291 C C . GLY A 1 293 ? 4.289 -24.359 -10.492 1 93.94 293 GLY A C 1
ATOM 2292 O O . GLY A 1 293 ? 4.797 -24.25 -9.375 1 93.94 293 GLY A O 1
ATOM 2293 N N . ILE A 1 294 ? 4.059 -25.641 -11.102 1 95.38 294 ILE A N 1
ATOM 2294 C CA . ILE A 1 294 ? 4.527 -26.891 -10.516 1 95.38 294 ILE A CA 1
ATOM 2295 C C . ILE A 1 294 ? 5.215 -27.734 -11.594 1 95.38 294 ILE A C 1
ATOM 2297 O O . ILE A 1 294 ? 5.031 -27.5 -12.789 1 95.38 294 ILE A O 1
ATOM 2301 N N . ASP A 1 295 ? 6.055 -28.656 -11.125 1 95.88 295 ASP A N 1
ATOM 2302 C CA . ASP A 1 295 ? 6.676 -29.609 -12.047 1 95.88 295 ASP A CA 1
ATOM 2303 C C . ASP A 1 295 ? 5.723 -30.766 -12.375 1 95.88 295 ASP A C 1
ATOM 2305 O O . ASP A 1 295 ? 5.59 -31.703 -11.594 1 95.88 295 ASP A O 1
ATOM 2309 N N . MET A 1 296 ? 5.207 -30.797 -13.586 1 95 296 MET A N 1
ATOM 2310 C CA . MET A 1 296 ? 4.203 -31.781 -13.992 1 95 296 MET A CA 1
ATOM 2311 C C . MET A 1 296 ? 4.801 -33.188 -14.047 1 95 296 MET A C 1
ATOM 2313 O O . MET A 1 296 ? 4.152 -34.156 -13.641 1 95 296 MET A O 1
ATOM 2317 N N . GLY A 1 297 ? 5.973 -33.281 -14.57 1 93.12 297 GLY A N 1
ATOM 2318 C CA . GLY A 1 297 ? 6.617 -34.562 -14.68 1 93.12 297 GLY A CA 1
ATOM 2319 C C . GLY A 1 297 ? 6.867 -35.219 -13.344 1 93.12 297 GLY A C 1
ATOM 2320 O O . GLY A 1 297 ? 6.523 -36.406 -13.148 1 93.12 297 GLY A O 1
ATOM 2321 N N . GLN A 1 298 ? 7.395 -34.5 -12.438 1 91.25 298 GLN A N 1
ATOM 2322 C CA . GLN A 1 298 ? 7.68 -35 -11.109 1 91.25 298 GLN A CA 1
ATOM 2323 C C . GLN A 1 298 ? 6.398 -35.406 -10.383 1 91.25 298 GLN A C 1
ATOM 2325 O O . GLN A 1 298 ? 6.332 -36.469 -9.773 1 91.25 298 GLN A O 1
ATOM 2330 N N . LEU A 1 299 ? 5.414 -34.625 -10.414 1 93.81 299 LEU A N 1
ATOM 2331 C CA . LEU A 1 299 ? 4.172 -34.906 -9.703 1 93.81 299 LEU A CA 1
ATOM 2332 C C . LEU A 1 299 ? 3.459 -36.094 -10.297 1 93.81 299 LEU A C 1
ATOM 2334 O O . LEU A 1 299 ? 2.891 -36.906 -9.562 1 93.81 299 LEU A O 1
ATOM 2338 N N . ARG A 1 300 ? 3.512 -36.219 -11.617 1 93.56 300 ARG A N 1
ATOM 2339 C CA . ARG A 1 300 ? 2.916 -37.375 -12.281 1 93.56 300 ARG A CA 1
ATOM 2340 C C . ARG A 1 300 ? 3.6 -38.656 -11.844 1 93.56 300 ARG A C 1
ATOM 2342 O O . ARG A 1 300 ? 2.938 -39.688 -11.641 1 93.56 300 ARG A O 1
ATOM 2349 N N . SER A 1 301 ? 4.855 -38.594 -11.688 1 93.12 301 SER A N 1
ATOM 2350 C CA . SER A 1 301 ? 5.617 -39.75 -11.25 1 93.12 301 SER A CA 1
ATOM 2351 C C . SER A 1 301 ? 5.211 -40.156 -9.844 1 93.12 301 SER A C 1
ATOM 2353 O O . SER A 1 301 ? 5.074 -41.375 -9.562 1 93.12 301 SER A O 1
ATOM 2355 N N . VAL A 1 302 ? 4.961 -39.25 -9 1 94.12 302 VAL A N 1
ATOM 2356 C CA . VAL A 1 302 ? 4.594 -39.531 -7.613 1 94.12 302 VAL A CA 1
ATOM 2357 C C . VAL A 1 302 ? 3.174 -40.094 -7.555 1 94.12 302 VAL A C 1
ATOM 2359 O O . VAL A 1 302 ? 2.914 -41.062 -6.871 1 94.12 302 VAL A O 1
ATOM 2362 N N . VAL A 1 303 ? 2.279 -39.5 -8.312 1 95.19 303 VAL A N 1
ATOM 2363 C CA . VAL A 1 303 ? 0.861 -39.844 -8.25 1 95.19 303 VAL A CA 1
ATOM 2364 C C . VAL A 1 303 ? 0.627 -41.219 -8.883 1 95.19 303 VAL A C 1
ATOM 2366 O O . VAL A 1 303 ? -0.234 -41.969 -8.438 1 95.19 303 VAL A O 1
ATOM 2369 N N . SER A 1 304 ? 1.471 -41.531 -9.914 1 92.69 304 SER A N 1
ATOM 2370 C CA . SER A 1 304 ? 1.27 -42.781 -10.656 1 92.69 304 SER A CA 1
ATOM 2371 C C . SER A 1 304 ? 1.979 -43.938 -9.992 1 92.69 304 SER A C 1
ATOM 2373 O O . SER A 1 304 ? 1.826 -45.094 -10.414 1 92.69 304 SER A O 1
ATOM 2375 N N . ALA A 1 305 ? 2.709 -43.625 -8.953 1 95.19 305 ALA A N 1
ATOM 2376 C CA . ALA A 1 305 ? 3.414 -44.688 -8.258 1 95.19 305 ALA A CA 1
ATOM 2377 C C . ALA A 1 305 ? 2.432 -45.656 -7.598 1 95.19 305 ALA A C 1
ATOM 2379 O O . ALA A 1 305 ? 1.399 -45.25 -7.066 1 95.19 305 ALA A O 1
ATOM 2380 N N . PRO A 1 306 ? 2.75 -46.969 -7.621 1 94.94 306 PRO A N 1
ATOM 2381 C CA . PRO A 1 306 ? 1.875 -47.969 -6.973 1 94.94 306 PRO A CA 1
ATOM 2382 C C . PRO A 1 306 ? 1.691 -47.688 -5.48 1 94.94 306 PRO A C 1
ATOM 2384 O O . PRO A 1 306 ? 0.603 -47.906 -4.941 1 94.94 306 PRO A O 1
ATOM 2387 N N . GLU A 1 307 ? 2.75 -47.219 -4.898 1 95.12 307 GLU A N 1
ATOM 2388 C CA . GLU A 1 307 ? 2.686 -46.875 -3.48 1 95.12 307 GLU A CA 1
ATOM 2389 C C . GLU A 1 307 ? 1.603 -45.844 -3.215 1 95.12 307 GLU A C 1
ATOM 2391 O O . GLU A 1 307 ? 0.865 -45.938 -2.232 1 95.12 307 GLU A O 1
ATOM 2396 N N . THR A 1 308 ? 1.479 -44.875 -4.082 1 97.12 308 THR A N 1
ATOM 2397 C CA . THR A 1 308 ? 0.485 -43.812 -3.936 1 97.12 308 THR A CA 1
ATOM 2398 C C . THR A 1 308 ? -0.924 -44.344 -4.133 1 97.12 308 THR A C 1
ATOM 2400 O O . THR A 1 308 ? -1.837 -44.031 -3.373 1 97.12 308 THR A O 1
ATOM 2403 N N . ALA A 1 309 ? -1.112 -45.219 -5.109 1 95.62 309 ALA A N 1
ATOM 2404 C CA . ALA A 1 309 ? -2.422 -45.781 -5.41 1 95.62 309 ALA A CA 1
ATOM 2405 C C . ALA A 1 309 ? -2.959 -46.562 -4.223 1 95.62 309 ALA A C 1
ATOM 2407 O O . ALA A 1 309 ? -4.148 -46.5 -3.9 1 95.62 309 ALA A O 1
ATOM 2408 N N . ASP A 1 310 ? -2.084 -47.344 -3.613 1 96.62 310 ASP A N 1
ATOM 2409 C CA . ASP A 1 310 ? -2.477 -48.125 -2.451 1 96.62 310 ASP A CA 1
ATOM 2410 C C . ASP A 1 310 ? -2.945 -47.219 -1.308 1 96.62 310 ASP A C 1
ATOM 2412 O O . ASP A 1 310 ? -3.965 -47.5 -0.672 1 96.62 310 ASP A O 1
ATOM 2416 N N . VAL A 1 311 ? -2.197 -46.219 -1.109 1 97.31 311 VAL A N 1
ATOM 2417 C CA . VAL A 1 311 ? -2.531 -45.312 -0.012 1 97.31 311 VAL A CA 1
ATOM 2418 C C . VAL A 1 311 ? -3.816 -44.562 -0.336 1 97.31 311 VAL A C 1
ATOM 2420 O O . VAL A 1 311 ? -4.617 -44.281 0.557 1 97.31 311 VAL A O 1
ATOM 2423 N N . VAL A 1 312 ? -4.043 -44.219 -1.583 1 97.31 312 VAL A N 1
ATOM 2424 C CA . VAL A 1 312 ? -5.273 -43.562 -1.999 1 97.31 312 VAL A CA 1
ATOM 2425 C C . VAL A 1 312 ? -6.477 -44.406 -1.622 1 97.31 312 VAL A C 1
ATOM 2427 O O . VAL A 1 312 ? -7.461 -43.906 -1.076 1 97.31 312 VAL A O 1
ATOM 2430 N N . ARG A 1 313 ? -6.422 -45.688 -1.842 1 95.88 313 ARG A N 1
ATOM 2431 C CA . ARG A 1 313 ? -7.5 -46.625 -1.523 1 95.88 313 ARG A CA 1
ATOM 2432 C C . ARG A 1 313 ? -7.715 -46.719 -0.016 1 95.88 313 ARG A C 1
ATOM 2434 O O . ARG A 1 313 ? -8.852 -46.781 0.453 1 95.88 313 ARG A O 1
ATOM 2441 N N . GLN A 1 314 ? -6.59 -46.688 0.64 1 96.81 314 GLN A N 1
ATOM 2442 C CA . GLN A 1 314 ? -6.676 -46.719 2.096 1 96.81 314 GLN A CA 1
ATOM 2443 C C . GLN A 1 314 ? -7.379 -45.469 2.645 1 96.81 314 GLN A C 1
ATOM 2445 O O . GLN A 1 314 ? -8.234 -45.594 3.527 1 96.81 314 GLN A O 1
ATOM 2450 N N . VAL A 1 315 ? -6.992 -44.344 2.146 1 97.06 315 VAL A N 1
ATOM 2451 C CA . VAL A 1 315 ? -7.586 -43.094 2.588 1 97.06 315 VAL A CA 1
ATOM 2452 C C . VAL A 1 315 ? -9.062 -43.062 2.213 1 97.06 315 VAL A C 1
ATOM 2454 O O . VAL A 1 315 ? -9.906 -42.656 3.027 1 97.06 315 VAL A O 1
ATOM 2457 N N . ALA A 1 316 ? -9.406 -43.469 0.984 1 95.19 316 ALA A N 1
ATOM 2458 C CA . ALA A 1 316 ? -10.789 -43.5 0.518 1 95.19 316 ALA A CA 1
ATOM 2459 C C . ALA A 1 316 ? -11.648 -44.406 1.389 1 95.19 316 ALA A C 1
ATOM 2461 O O . ALA A 1 316 ? -12.805 -44.094 1.679 1 95.19 316 ALA A O 1
ATOM 2462 N N . ASP A 1 317 ? -11.039 -45.5 1.82 1 95.56 317 ASP A N 1
ATOM 2463 C CA . ASP A 1 317 ? -11.758 -46.438 2.66 1 95.56 317 ASP A CA 1
ATOM 2464 C C . ASP A 1 317 ? -11.953 -45.906 4.07 1 95.56 317 ASP A C 1
ATOM 2466 O O . ASP A 1 317 ? -13.023 -46.062 4.66 1 95.56 317 ASP A O 1
ATOM 2470 N N . ALA A 1 318 ? -10.93 -45.281 4.57 1 95.81 318 ALA A N 1
ATOM 2471 C CA . ALA A 1 318 ? -10.969 -44.75 5.926 1 95.81 318 ALA A CA 1
ATOM 2472 C C . ALA A 1 318 ? -12.031 -43.656 6.059 1 95.81 318 ALA A C 1
ATOM 2474 O O . ALA A 1 318 ? -12.633 -43.5 7.125 1 95.81 318 ALA A O 1
ATOM 2475 N N . TYR A 1 319 ? -12.289 -43 4.992 1 96.38 319 TYR A N 1
ATOM 2476 C CA . TYR A 1 319 ? -13.242 -41.875 5.051 1 96.38 319 TYR A CA 1
ATOM 2477 C C . TYR A 1 319 ? -14.461 -42.156 4.184 1 96.38 319 TYR A C 1
ATOM 2479 O O . TYR A 1 319 ? -15.078 -41.25 3.658 1 96.38 319 TYR A O 1
ATOM 2487 N N . LYS A 1 320 ? -14.742 -43.406 3.994 1 94.12 320 LYS A N 1
ATOM 2488 C CA . LYS A 1 320 ? -15.914 -43.781 3.221 1 94.12 320 LYS A CA 1
ATOM 2489 C C . LYS A 1 320 ? -17.188 -43.219 3.82 1 94.12 320 LYS A C 1
ATOM 2491 O O . LYS A 1 320 ? -17.422 -43.312 5.027 1 94.12 320 LYS A O 1
ATOM 2496 N N . GLY A 1 321 ? -17.953 -42.594 2.982 1 92.56 321 GLY A N 1
ATOM 2497 C CA . GLY A 1 321 ? -19.219 -42.031 3.424 1 92.56 321 GLY A CA 1
ATOM 2498 C C . GLY A 1 321 ? -19.062 -40.625 3.975 1 92.56 321 GLY A C 1
ATOM 2499 O O . GLY A 1 321 ? -20.047 -39.969 4.355 1 92.56 321 GLY A O 1
ATOM 2500 N N . ARG A 1 322 ? -17.891 -40.188 4.078 1 95.94 322 ARG A N 1
ATOM 2501 C CA . ARG A 1 322 ? -17.609 -38.844 4.562 1 95.94 322 ARG A CA 1
ATOM 2502 C C . ARG A 1 322 ? -17.25 -37.906 3.41 1 95.94 322 ARG A C 1
ATOM 2504 O O . ARG A 1 322 ? -16.953 -38.375 2.301 1 95.94 322 ARG A O 1
ATOM 2511 N N . ARG A 1 323 ? -17.375 -36.656 3.633 1 96.12 323 ARG A N 1
ATOM 2512 C CA . ARG A 1 323 ? -16.891 -35.625 2.73 1 96.12 323 ARG A CA 1
ATOM 2513 C C . ARG A 1 323 ? -15.555 -35.062 3.203 1 96.12 323 ARG A C 1
ATOM 2515 O O . ARG A 1 323 ? -15.5 -34.281 4.141 1 96.12 323 ARG A O 1
ATOM 2522 N N . LEU A 1 324 ? -14.539 -35.406 2.51 1 97.69 324 LEU A N 1
ATOM 2523 C CA . LEU A 1 324 ? -13.188 -35.156 2.979 1 97.69 324 LEU A CA 1
ATOM 2524 C C . LEU A 1 324 ? -12.664 -33.812 2.445 1 97.69 324 LEU A C 1
ATOM 2526 O O . LEU A 1 324 ? -12.57 -33.625 1.231 1 97.69 324 LEU A O 1
ATOM 2530 N N . MET A 1 325 ? -12.391 -32.875 3.314 1 98.62 325 MET A N 1
ATOM 2531 C CA . MET A 1 325 ? -11.656 -31.656 3.014 1 98.62 325 MET A CA 1
ATOM 2532 C C . MET A 1 325 ? -10.211 -31.766 3.492 1 98.62 325 MET A C 1
ATOM 2534 O O . MET A 1 325 ? -9.938 -32.406 4.504 1 98.62 325 MET A O 1
ATOM 2538 N N . LEU A 1 326 ? -9.328 -31.094 2.76 1 98.75 326 LEU A N 1
ATOM 2539 C CA . LEU A 1 326 ? -7.906 -31.234 3.062 1 98.75 326 LEU A CA 1
ATOM 2540 C C . LEU A 1 326 ? -7.23 -29.875 3.168 1 98.75 326 LEU A C 1
ATOM 2542 O O . LEU A 1 326 ? -7.484 -28.984 2.352 1 98.75 326 LEU A O 1
ATOM 2546 N N . GLY A 1 327 ? -6.477 -29.672 4.227 1 98.56 327 GLY A N 1
ATOM 2547 C CA . GLY A 1 327 ? -5.504 -28.594 4.352 1 98.56 327 GLY A CA 1
ATOM 2548 C C . GLY A 1 327 ? -4.086 -29.078 4.543 1 98.56 327 GLY A C 1
ATOM 2549 O O . GLY A 1 327 ? -3.85 -30.047 5.277 1 98.56 327 GLY A O 1
ATOM 2550 N N . VAL A 1 328 ? -3.154 -28.531 3.83 1 98.12 328 VAL A N 1
ATOM 2551 C CA . VAL A 1 328 ? -1.73 -28.797 3.994 1 98.12 328 VAL A CA 1
ATOM 2552 C C . VAL A 1 328 ? -0.971 -27.484 4.168 1 98.12 328 VAL A C 1
ATOM 2554 O O . VAL A 1 328 ? -0.976 -26.641 3.275 1 98.12 328 VAL A O 1
ATOM 2557 N N . ASP A 1 329 ? -0.333 -27.328 5.324 1 96.69 329 ASP A N 1
ATOM 2558 C CA . ASP A 1 329 ? 0.348 -26.062 5.605 1 96.69 329 ASP A CA 1
ATOM 2559 C C . ASP A 1 329 ? 1.62 -26.297 6.418 1 96.69 329 ASP A C 1
ATOM 2561 O O . ASP A 1 329 ? 1.686 -27.219 7.227 1 96.69 329 ASP A O 1
ATOM 2565 N N . ASP A 1 330 ? 2.588 -25.422 6.18 1 93.88 330 ASP A N 1
ATOM 2566 C CA . ASP A 1 330 ? 3.68 -25.312 7.141 1 93.88 330 ASP A CA 1
ATOM 2567 C C . ASP A 1 330 ? 3.213 -24.656 8.438 1 93.88 330 ASP A C 1
ATOM 2569 O O . ASP A 1 330 ? 2.35 -23.781 8.406 1 93.88 330 ASP A O 1
ATOM 2573 N N . VAL A 1 331 ? 3.785 -25.125 9.508 1 92.25 331 VAL A N 1
ATOM 2574 C CA . VAL A 1 331 ? 3.518 -24.406 10.75 1 92.25 331 VAL A CA 1
ATOM 2575 C C . VAL A 1 331 ? 4.172 -23.016 10.688 1 92.25 331 VAL A C 1
ATOM 2577 O O . VAL A 1 331 ? 5.398 -22.906 10.703 1 92.25 331 VAL A O 1
ATOM 2580 N N . ASP A 1 332 ? 3.355 -22.109 10.57 1 91.06 332 ASP A N 1
ATOM 2581 C CA . ASP A 1 332 ? 3.777 -20.719 10.406 1 91.06 332 ASP A CA 1
ATOM 2582 C C . ASP A 1 332 ? 2.654 -19.766 10.781 1 91.06 332 ASP A C 1
ATOM 2584 O O . ASP A 1 332 ? 1.476 -20.062 10.578 1 91.06 332 ASP A O 1
ATOM 2588 N N . LEU A 1 333 ? 3.021 -18.656 11.289 1 88 333 LEU A N 1
ATOM 2589 C CA . LEU A 1 333 ? 2.076 -17.656 11.789 1 88 333 LEU A CA 1
ATOM 2590 C C . LEU A 1 333 ? 1.104 -17.234 10.695 1 88 333 LEU A C 1
ATOM 2592 O O . LEU A 1 333 ? -0.05 -16.906 10.977 1 88 333 LEU A O 1
ATOM 2596 N N . PHE A 1 334 ? 1.49 -17.266 9.508 1 92.31 334 PHE A N 1
ATOM 2597 C CA . PHE A 1 334 ? 0.752 -16.594 8.438 1 92.31 334 PHE A CA 1
ATOM 2598 C C . PHE A 1 334 ? -0.071 -17.609 7.641 1 92.31 334 PHE A C 1
ATOM 2600 O O . PHE A 1 334 ? -0.761 -17.234 6.688 1 92.31 334 PHE A O 1
ATOM 2607 N N . LYS A 1 335 ? -0.121 -18.844 8 1 94.69 335 LYS A N 1
ATOM 2608 C CA . LYS A 1 335 ? -0.789 -19.875 7.219 1 94.69 335 LYS A CA 1
ATOM 2609 C C . LYS A 1 335 ? -2.25 -20.031 7.633 1 94.69 335 LYS A C 1
ATOM 2611 O O . LYS A 1 335 ? -3.023 -20.719 6.969 1 94.69 335 LYS A O 1
ATOM 2616 N N . GLY A 1 336 ? -2.713 -19.453 8.742 1 94.06 336 GLY A N 1
ATOM 2617 C CA . GLY A 1 336 ? -4.117 -19.344 9.109 1 94.06 336 GLY A CA 1
ATOM 2618 C C . GLY A 1 336 ? -4.738 -20.672 9.477 1 94.06 336 GLY A C 1
ATOM 2619 O O . GLY A 1 336 ? -5.91 -20.922 9.172 1 94.06 336 GLY A O 1
ATOM 2620 N N . ILE A 1 337 ? -3.955 -21.594 10.078 1 95.81 337 ILE A N 1
ATOM 2621 C CA . ILE A 1 337 ? -4.457 -22.922 10.438 1 95.81 337 ILE A CA 1
ATOM 2622 C C . ILE A 1 337 ? -5.598 -22.781 11.445 1 95.81 337 ILE A C 1
ATOM 2624 O O . ILE A 1 337 ? -6.641 -23.422 11.305 1 95.81 337 ILE A O 1
ATOM 2628 N N . GLY A 1 338 ? -5.41 -21.922 12.438 1 94.25 338 GLY A N 1
ATOM 2629 C CA . GLY A 1 338 ? -6.465 -21.688 13.414 1 94.25 338 GLY A CA 1
ATOM 2630 C C . GLY A 1 338 ? -7.742 -21.156 12.781 1 94.25 338 GLY A C 1
ATOM 2631 O O . GLY A 1 338 ? -8.844 -21.578 13.148 1 94.25 338 GLY A O 1
ATOM 2632 N N . LEU A 1 339 ? -7.629 -20.266 11.891 1 94.88 339 LEU A N 1
ATOM 2633 C CA . LEU A 1 339 ? -8.781 -19.688 11.203 1 94.88 339 LEU A CA 1
ATOM 2634 C C . LEU A 1 339 ? -9.531 -20.75 10.414 1 94.88 339 LEU A C 1
ATOM 2636 O O . LEU A 1 339 ? -10.766 -20.719 10.352 1 94.88 339 LEU A O 1
ATOM 2640 N N . LYS A 1 340 ? -8.789 -21.641 9.805 1 97.31 340 LYS A N 1
ATOM 2641 C CA . LYS A 1 340 ? -9.383 -22.781 9.102 1 97.31 340 LYS A CA 1
ATOM 2642 C C . LYS A 1 340 ? -10.242 -23.625 10.031 1 97.31 340 LYS A C 1
ATOM 2644 O O . LYS A 1 340 ? -11.367 -23.984 9.68 1 97.31 340 LYS A O 1
ATOM 2649 N N . PHE A 1 341 ? -9.703 -23.891 11.203 1 97.75 341 PHE A N 1
ATOM 2650 C CA . PHE A 1 341 ? -10.406 -24.703 12.188 1 97.75 341 PHE A CA 1
ATOM 2651 C C . PHE A 1 341 ? -11.656 -23.984 12.688 1 97.75 341 PHE A C 1
ATOM 2653 O O . PHE A 1 341 ? -12.703 -24.609 12.891 1 97.75 341 PHE A O 1
ATOM 2660 N N . LEU A 1 342 ? -11.523 -22.672 12.891 1 96.44 342 LEU A N 1
ATOM 2661 C CA . LEU A 1 342 ? -12.688 -21.891 13.297 1 96.44 342 LEU A CA 1
ATOM 2662 C C . LEU A 1 342 ? -13.758 -21.922 12.219 1 96.44 342 LEU A C 1
ATOM 2664 O O . LEU A 1 342 ? -14.953 -21.969 12.523 1 96.44 342 LEU A O 1
ATOM 2668 N N . GLY A 1 343 ? -13.305 -21.844 10.953 1 97.62 343 GLY A N 1
ATOM 2669 C CA . GLY A 1 343 ? -14.242 -22 9.852 1 97.62 343 GLY A CA 1
ATOM 2670 C C . GLY A 1 343 ? -14.969 -23.328 9.875 1 97.62 343 GLY A C 1
ATOM 2671 O O . GLY A 1 343 ? -16.188 -23.375 9.664 1 97.62 343 GLY A O 1
ATOM 2672 N N . MET A 1 344 ? -14.273 -24.422 10.133 1 98.62 344 MET A N 1
ATOM 2673 C CA . MET A 1 344 ? -14.859 -25.75 10.242 1 98.62 344 MET A CA 1
ATOM 2674 C C . MET A 1 344 ? -15.875 -25.812 11.375 1 98.62 344 MET A C 1
ATOM 2676 O O . MET A 1 344 ? -16.953 -26.375 11.227 1 98.62 344 MET A O 1
ATOM 2680 N N . GLU A 1 345 ? -15.461 -25.219 12.5 1 98.44 345 GLU A N 1
ATOM 2681 C CA . GLU A 1 345 ? -16.375 -25.156 13.633 1 98.44 345 GLU A CA 1
ATOM 2682 C C . GLU A 1 345 ? -17.688 -24.453 13.25 1 98.44 345 GLU A C 1
ATOM 2684 O O . GLU A 1 345 ? -18.766 -24.969 13.531 1 98.44 345 GLU A O 1
ATOM 2689 N N . GLN A 1 346 ? -17.516 -23.359 12.648 1 98.06 346 GLN A N 1
ATOM 2690 C CA . GLN A 1 346 ? -18.688 -22.578 12.25 1 98.06 346 GLN A CA 1
ATOM 2691 C C . GLN A 1 346 ? -19.531 -23.328 11.219 1 98.06 346 GLN A C 1
ATOM 2693 O O . GLN A 1 346 ? -20.75 -23.203 11.211 1 98.06 346 GLN A O 1
ATOM 2698 N N . LEU A 1 347 ? -18.906 -24 10.297 1 98.56 347 LEU A N 1
ATOM 2699 C CA . LEU A 1 347 ? -19.594 -24.828 9.32 1 98.56 347 LEU A CA 1
ATOM 2700 C C . LEU A 1 347 ? -20.516 -25.828 10.008 1 98.56 347 LEU A C 1
ATOM 2702 O O . LEU A 1 347 ? -21.672 -25.969 9.625 1 98.56 347 LEU A O 1
ATOM 2706 N N . LEU A 1 348 ? -20.031 -26.5 11.055 1 98.5 348 LEU A N 1
ATOM 2707 C CA . LEU A 1 348 ? -20.781 -27.531 11.75 1 98.5 348 LEU A CA 1
ATOM 2708 C C . LEU A 1 348 ? -21.906 -26.922 12.586 1 98.5 348 LEU A C 1
ATOM 2710 O O . LEU A 1 348 ? -22.953 -27.547 12.789 1 98.5 348 LEU A O 1
ATOM 2714 N N . VAL A 1 349 ? -21.656 -25.719 13.055 1 98.12 349 VAL A N 1
ATOM 2715 C CA . VAL A 1 349 ? -22.688 -25.016 13.812 1 98.12 349 VAL A CA 1
ATOM 2716 C C . VAL A 1 349 ? -23.859 -24.656 12.891 1 98.12 349 VAL A C 1
ATOM 2718 O O . VAL A 1 349 ? -25.016 -24.875 13.234 1 98.12 349 VAL A O 1
ATOM 2721 N N . GLU A 1 350 ? -23.562 -24.234 11.711 1 97.38 350 GLU A N 1
ATOM 2722 C CA . GLU A 1 350 ? -24.562 -23.688 10.812 1 97.38 350 GLU A CA 1
ATOM 2723 C C . GLU A 1 350 ? -25.219 -24.781 9.977 1 97.38 350 GLU A C 1
ATOM 2725 O O . GLU A 1 350 ? -26.297 -24.594 9.406 1 97.38 350 GLU A O 1
ATOM 2730 N N . ASN A 1 351 ? -24.547 -25.922 9.883 1 97.62 351 ASN A N 1
ATOM 2731 C CA . ASN A 1 351 ? -25.031 -27.016 9.039 1 97.62 351 ASN A CA 1
ATOM 2732 C C . ASN A 1 351 ? -25.078 -28.344 9.805 1 97.62 351 ASN A C 1
ATOM 2734 O O . ASN A 1 351 ? -24.297 -29.25 9.516 1 97.62 351 ASN A O 1
ATOM 2738 N N . PRO A 1 352 ? -26.062 -28.531 10.594 1 97.12 352 PRO A N 1
ATOM 2739 C CA . PRO A 1 352 ? -26.141 -29.766 11.375 1 97.12 352 PRO A CA 1
ATOM 2740 C C . PRO A 1 352 ? -26.188 -31.016 10.492 1 97.12 352 PRO A C 1
ATOM 2742 O O . PRO A 1 352 ? -25.75 -32.094 10.914 1 97.12 352 PRO A O 1
ATOM 2745 N N . GLU A 1 353 ? -26.594 -30.844 9.289 1 96.38 353 GLU A N 1
ATOM 2746 C CA . GLU A 1 353 ? -26.703 -31.969 8.367 1 96.38 353 GLU A CA 1
ATOM 2747 C C . GLU A 1 353 ? -25.328 -32.469 7.938 1 96.38 353 GLU A C 1
ATOM 2749 O O . GLU A 1 353 ? -25.188 -33.562 7.422 1 96.38 353 GLU A O 1
ATOM 2754 N N . LEU A 1 354 ? -24.297 -31.734 8.18 1 97.31 354 LEU A N 1
ATOM 2755 C CA . LEU A 1 354 ? -22.938 -32.094 7.781 1 97.31 354 LEU A CA 1
ATOM 2756 C C . LEU A 1 354 ? -22.203 -32.75 8.938 1 97.31 354 LEU A C 1
ATOM 2758 O O . LEU A 1 354 ? -21.109 -33.312 8.75 1 97.31 354 LEU A O 1
ATOM 2762 N N . ARG A 1 355 ? -22.844 -32.688 10.141 1 97.25 355 ARG A N 1
ATOM 2763 C CA . ARG A 1 355 ? -22.25 -33.375 11.273 1 97.25 355 ARG A CA 1
ATOM 2764 C C . ARG A 1 355 ? -22.203 -34.906 11.039 1 97.25 355 ARG A C 1
ATOM 2766 O O . ARG A 1 355 ? -23.172 -35.469 10.531 1 97.25 355 ARG A O 1
ATOM 2773 N N . GLY A 1 356 ? -21.031 -35.438 11.281 1 96.88 356 GLY A N 1
ATOM 2774 C CA . GLY A 1 356 ? -20.859 -36.844 11.016 1 96.88 356 GLY A CA 1
ATOM 2775 C C . GLY A 1 356 ? -20.453 -37.156 9.586 1 96.88 356 GLY A C 1
ATOM 2776 O O . GLY A 1 356 ? -20.094 -38.281 9.258 1 96.88 356 GLY A O 1
ATOM 2777 N N . LYS A 1 357 ? -20.469 -36.125 8.812 1 97.19 357 LYS A N 1
ATOM 2778 C CA . LYS A 1 357 ? -20.172 -36.344 7.395 1 97.19 357 LYS A CA 1
ATOM 2779 C C . LYS A 1 357 ? -18.938 -35.531 6.969 1 97.19 357 LYS A C 1
ATOM 2781 O O . LYS A 1 357 ? -18.031 -36.094 6.359 1 97.19 357 LYS A O 1
ATOM 2786 N N . ALA A 1 358 ? -18.859 -34.312 7.25 1 98.19 358 ALA A N 1
ATOM 2787 C CA . ALA A 1 358 ? -17.75 -33.469 6.832 1 98.19 358 ALA A CA 1
ATOM 2788 C C . ALA A 1 358 ? -16.531 -33.688 7.703 1 98.19 358 ALA A C 1
ATOM 2790 O O . ALA A 1 358 ? -16.625 -33.688 8.93 1 98.19 358 ALA A O 1
ATOM 2791 N N . VAL A 1 359 ? -15.406 -33.906 7.141 1 98.69 359 VAL A N 1
ATOM 2792 C CA . VAL A 1 359 ? -14.156 -34.094 7.859 1 98.69 359 VAL A CA 1
ATOM 2793 C C . VAL A 1 359 ? -13.07 -33.188 7.254 1 98.69 359 VAL A C 1
ATOM 2795 O O . VAL A 1 359 ? -12.961 -33.094 6.031 1 98.69 359 VAL A O 1
ATOM 2798 N N . LEU A 1 360 ? -12.352 -32.469 8.07 1 98.88 360 LEU A N 1
ATOM 2799 C CA . LEU A 1 360 ? -11.195 -31.703 7.656 1 98.88 360 LEU A CA 1
ATOM 2800 C C . LEU A 1 360 ? -9.898 -32.344 8.133 1 98.88 360 LEU A C 1
ATOM 2802 O O . LEU A 1 360 ? -9.633 -32.406 9.336 1 98.88 360 LEU A O 1
ATOM 2806 N N . VAL A 1 361 ? -9.148 -32.844 7.227 1 98.75 361 VAL A N 1
ATOM 2807 C CA . VAL A 1 361 ? -7.809 -33.344 7.535 1 98.75 361 VAL A CA 1
ATOM 2808 C C . VAL A 1 361 ? -6.781 -32.25 7.316 1 98.75 361 VAL A C 1
ATOM 2810 O O . VAL A 1 361 ? -6.742 -31.625 6.25 1 98.75 361 VAL A O 1
ATOM 2813 N N . GLN A 1 362 ? -6.023 -31.969 8.352 1 98.69 362 GLN A N 1
ATOM 2814 C CA . GLN A 1 362 ? -4.969 -30.969 8.289 1 98.69 362 GLN A CA 1
ATOM 2815 C C . GLN A 1 362 ? -3.59 -31.594 8.43 1 98.69 362 GLN A C 1
ATOM 2817 O O . GLN A 1 362 ? -3.238 -32.094 9.5 1 98.69 362 GLN A O 1
ATOM 2822 N N . ILE A 1 363 ? -2.844 -31.562 7.344 1 98.25 363 ILE A N 1
ATOM 2823 C CA . ILE A 1 363 ? -1.445 -31.969 7.414 1 98.25 363 ILE A CA 1
ATOM 2824 C C . ILE A 1 363 ? -0.57 -30.766 7.734 1 98.25 363 ILE A C 1
ATOM 2826 O O . ILE A 1 363 ? -0.588 -29.766 7.012 1 98.25 363 ILE A O 1
ATOM 2830 N N . THR A 1 364 ? 0.209 -30.781 8.805 1 95.88 364 THR A N 1
ATOM 2831 C CA . THR A 1 364 ? 1.088 -29.688 9.211 1 95.88 364 THR A CA 1
ATOM 2832 C C . THR A 1 364 ? 2.551 -30.062 9 1 95.88 364 THR A C 1
ATOM 2834 O O . THR A 1 364 ? 3.072 -30.953 9.68 1 95.88 364 THR A O 1
ATOM 2837 N N . ASN A 1 365 ? 3.152 -29.406 8.039 1 93.25 365 ASN A N 1
ATOM 2838 C CA . ASN A 1 365 ? 4.594 -29.562 7.871 1 93.25 365 ASN A CA 1
ATOM 2839 C C . ASN A 1 365 ? 5.367 -28.844 8.977 1 93.25 365 ASN A C 1
ATOM 2841 O O . ASN A 1 365 ? 4.895 -27.844 9.516 1 93.25 365 ASN A O 1
ATOM 2845 N N . PRO A 1 366 ? 6.559 -29.344 9.234 1 88.75 366 PRO A N 1
ATOM 2846 C CA . PRO A 1 366 ? 7.34 -28.703 10.297 1 88.75 366 PRO A CA 1
ATOM 2847 C C . PRO A 1 366 ? 7.676 -27.25 9.992 1 88.75 366 PRO A C 1
ATOM 2849 O O . PRO A 1 366 ? 7.844 -26.875 8.828 1 88.75 366 PRO A O 1
ATOM 2852 N N . ALA A 1 367 ? 7.824 -26.5 11.094 1 87.5 367 ALA A N 1
ATOM 2853 C CA . ALA A 1 367 ? 8.188 -25.094 10.953 1 87.5 367 ALA A CA 1
ATOM 2854 C C . ALA A 1 367 ? 9.617 -24.938 10.453 1 87.5 367 ALA A C 1
ATOM 2856 O O . ALA A 1 367 ? 10.484 -25.75 10.766 1 87.5 367 ALA A O 1
ATOM 2857 N N . ARG A 1 368 ? 9.844 -23.875 9.703 1 80.31 368 ARG A N 1
ATOM 2858 C CA . ARG A 1 368 ? 11.172 -23.578 9.18 1 80.31 368 ARG A CA 1
ATOM 2859 C C . ARG A 1 368 ? 11.953 -22.688 10.125 1 80.31 368 ARG A C 1
ATOM 2861 O O . ARG A 1 368 ? 13.117 -22.359 9.875 1 80.31 368 ARG A O 1
ATOM 2868 N N . SER A 1 369 ? 11.227 -22.219 11.156 1 80.5 369 SER A N 1
ATOM 2869 C CA . SER A 1 369 ? 11.867 -21.406 12.188 1 80.5 369 SER A CA 1
ATOM 2870 C C . SER A 1 369 ? 11.445 -21.828 13.586 1 80.5 369 SER A C 1
ATOM 2872 O O . SER A 1 369 ? 10.641 -22.766 13.734 1 80.5 369 SER A O 1
ATOM 2874 N N . GLU A 1 370 ? 12.188 -21.297 14.492 1 79 370 GLU A N 1
ATOM 2875 C CA . GLU A 1 370 ? 11.875 -21.578 15.891 1 79 370 GLU A CA 1
ATOM 2876 C C . GLU A 1 370 ? 11.469 -20.297 16.625 1 79 370 GLU A C 1
ATOM 2878 O O . GLU A 1 370 ? 11.734 -19.188 16.141 1 79 370 GLU A O 1
ATOM 2883 N N . GLY A 1 371 ? 10.656 -20.516 17.688 1 77.69 371 GLY A N 1
ATOM 2884 C CA . GLY A 1 371 ? 10.312 -19.359 18.484 1 77.69 371 GLY A CA 1
ATOM 2885 C C . GLY A 1 371 ? 8.938 -19.469 19.125 1 77.69 371 GLY A C 1
ATOM 2886 O O . GLY A 1 371 ? 8.227 -20.453 18.922 1 77.69 371 GLY A O 1
ATOM 2887 N N . ARG A 1 372 ? 8.672 -18.484 19.938 1 77.81 372 ARG A N 1
ATOM 2888 C CA . ARG A 1 372 ? 7.414 -18.422 20.672 1 77.81 372 ARG A CA 1
ATOM 2889 C C . ARG A 1 372 ? 6.223 -18.359 19.734 1 77.81 372 ARG A C 1
ATOM 2891 O O . ARG A 1 372 ? 5.176 -18.938 20 1 77.81 372 ARG A O 1
ATOM 2898 N N . ASP A 1 373 ? 6.426 -17.688 18.641 1 79.31 373 ASP A N 1
ATOM 2899 C CA . ASP A 1 373 ? 5.344 -17.531 17.688 1 79.31 373 ASP A CA 1
ATOM 2900 C C . ASP A 1 373 ? 4.93 -18.875 17.094 1 79.31 373 ASP A C 1
ATOM 2902 O O . ASP A 1 373 ? 3.74 -19.156 16.953 1 79.31 373 ASP A O 1
ATOM 2906 N N . VAL A 1 374 ? 5.898 -19.703 16.781 1 83.62 374 VAL A N 1
ATOM 2907 C CA . VAL A 1 374 ? 5.645 -21.016 16.203 1 83.62 374 VAL A CA 1
ATOM 2908 C C . VAL A 1 374 ? 4.93 -21.906 17.219 1 83.62 374 VAL A C 1
ATOM 2910 O O . VAL A 1 374 ? 3.965 -22.594 16.875 1 83.62 374 VAL A O 1
ATOM 2913 N N . GLN A 1 375 ? 5.395 -21.828 18.422 1 87.19 375 GLN A N 1
ATOM 2914 C CA . GLN A 1 375 ? 4.805 -22.641 19.484 1 87.19 375 GLN A CA 1
ATOM 2915 C C . GLN A 1 375 ? 3.359 -22.219 19.75 1 87.19 375 GLN A C 1
ATOM 2917 O O . GLN A 1 375 ? 2.49 -23.078 19.938 1 87.19 375 GLN A O 1
ATOM 2922 N N . GLU A 1 376 ? 3.129 -20.984 19.75 1 87.12 376 GLU A N 1
ATOM 2923 C CA . GLU A 1 376 ? 1.785 -20.484 20.031 1 87.12 376 GLU A CA 1
ATOM 2924 C C . GLU A 1 376 ? 0.81 -20.875 18.922 1 87.12 376 GLU A C 1
ATOM 2926 O O . GLU A 1 376 ? -0.362 -21.156 19.188 1 87.12 376 GLU A O 1
ATOM 2931 N N . VAL A 1 377 ? 1.295 -20.891 17.734 1 88.94 377 VAL A N 1
ATOM 2932 C CA . VAL A 1 377 ? 0.463 -21.281 16.594 1 88.94 377 VAL A CA 1
ATOM 2933 C C . VAL A 1 377 ? 0.065 -22.75 16.75 1 88.94 377 VAL A C 1
ATOM 2935 O O . VAL A 1 377 ? -1.099 -23.109 16.547 1 88.94 377 VAL A O 1
ATOM 2938 N N . GLN A 1 378 ? 0.987 -23.578 17.094 1 91.06 378 GLN A N 1
ATOM 2939 C CA . GLN A 1 378 ? 0.732 -25 17.266 1 91.06 378 GLN A CA 1
ATOM 2940 C C . GLN A 1 378 ? -0.234 -25.25 18.422 1 91.06 378 GLN A C 1
ATOM 2942 O O . GLN A 1 378 ? -1.164 -26.047 18.297 1 91.06 378 GLN A O 1
ATOM 2947 N N . ASP A 1 379 ? 0.014 -24.547 19.484 1 92.5 379 ASP A N 1
ATOM 2948 C CA . ASP A 1 379 ? -0.826 -24.703 20.672 1 92.5 379 ASP A CA 1
ATOM 2949 C C . ASP A 1 379 ? -2.264 -24.281 20.375 1 92.5 379 ASP A C 1
ATOM 2951 O O . ASP A 1 379 ? -3.211 -24.953 20.797 1 92.5 379 ASP A O 1
ATOM 2955 N N . GLU A 1 380 ? -2.352 -23.203 19.719 1 91.69 380 GLU A N 1
ATOM 2956 C CA . GLU A 1 380 ? -3.68 -22.703 19.391 1 91.69 380 GLU A CA 1
ATOM 2957 C C . GLU A 1 380 ? -4.418 -23.656 18.469 1 91.69 380 GLU A C 1
ATOM 2959 O O . GLU A 1 380 ? -5.609 -23.922 18.641 1 91.69 380 GLU A O 1
ATOM 2964 N N . ALA A 1 381 ? -3.781 -24.141 17.453 1 93.88 381 ALA A N 1
ATOM 2965 C CA . ALA A 1 381 ? -4.383 -25.094 16.516 1 93.88 381 ALA A CA 1
ATOM 2966 C C . ALA A 1 381 ? -4.848 -26.344 17.25 1 93.88 381 ALA A C 1
ATOM 2968 O O . ALA A 1 381 ? -5.957 -26.828 17.016 1 93.88 381 ALA A O 1
ATOM 2969 N N . ARG A 1 382 ? -4.043 -26.828 18.125 1 95.69 382 ARG A N 1
ATOM 2970 C CA . ARG A 1 382 ? -4.379 -28.016 18.906 1 95.69 382 ARG A CA 1
ATOM 2971 C C . ARG A 1 382 ? -5.574 -27.766 19.812 1 95.69 382 ARG A C 1
ATOM 2973 O O . ARG A 1 382 ? -6.457 -28.609 19.938 1 95.69 382 ARG A O 1
ATOM 2980 N N . ALA A 1 383 ? -5.516 -26.609 20.422 1 95.94 383 ALA A N 1
ATOM 2981 C CA . ALA A 1 383 ? -6.598 -26.25 21.344 1 95.94 383 ALA A CA 1
ATOM 2982 C C . ALA A 1 383 ? -7.934 -26.156 20.609 1 95.94 383 ALA A C 1
ATOM 2984 O O . ALA A 1 383 ? -8.945 -26.672 21.094 1 95.94 383 ALA A O 1
ATOM 2985 N N . ILE A 1 384 ? -7.949 -25.531 19.453 1 96.31 384 ILE A N 1
ATOM 2986 C CA . ILE A 1 384 ? -9.18 -25.375 18.703 1 96.31 384 ILE A CA 1
ATOM 2987 C C . ILE A 1 384 ? -9.656 -26.734 18.203 1 96.31 384 ILE A C 1
ATOM 2989 O O . ILE A 1 384 ? -10.844 -27.062 18.297 1 96.31 384 ILE A O 1
ATOM 2993 N N . SER A 1 385 ? -8.758 -27.516 17.656 1 97.69 385 SER A N 1
ATOM 2994 C CA . SER A 1 385 ? -9.102 -28.844 17.172 1 97.69 385 SER A CA 1
ATOM 2995 C C . SER A 1 385 ? -9.711 -29.703 18.281 1 97.69 385 SER A C 1
ATOM 2997 O O . SER A 1 385 ? -10.719 -30.375 18.062 1 97.69 385 SER A O 1
ATOM 2999 N N . ALA A 1 386 ? -9.086 -29.656 19.422 1 97.94 386 ALA A N 1
ATOM 3000 C CA . ALA A 1 386 ? -9.578 -30.438 20.547 1 97.94 386 ALA A CA 1
ATOM 3001 C C . ALA A 1 386 ? -10.984 -30 20.953 1 97.94 386 ALA A C 1
ATOM 3003 O O . ALA A 1 386 ? -11.852 -30.844 21.203 1 97.94 386 ALA A O 1
ATOM 3004 N N . ARG A 1 387 ? -11.125 -28.703 21.016 1 97.75 387 ARG A N 1
ATOM 3005 C CA . ARG A 1 387 ? -12.422 -28.156 21.406 1 97.75 387 ARG A CA 1
ATOM 3006 C C . ARG A 1 387 ? -13.5 -28.547 20.406 1 97.75 387 ARG A C 1
ATOM 3008 O O . ARG A 1 387 ? -14.594 -28.953 20.797 1 97.75 387 ARG A O 1
ATOM 3015 N N . VAL A 1 388 ? -13.25 -28.453 19.125 1 98.44 388 VAL A N 1
ATOM 3016 C CA . VAL A 1 388 ? -14.203 -28.766 18.062 1 98.44 388 VAL A CA 1
ATOM 3017 C C . VAL A 1 388 ? -14.516 -30.266 18.094 1 98.44 388 VAL A C 1
ATOM 3019 O O . VAL A 1 388 ? -15.68 -30.672 17.953 1 98.44 388 VAL A O 1
ATOM 3022 N N . ASN A 1 389 ? -13.523 -31.125 18.219 1 98.62 389 ASN A N 1
ATOM 3023 C CA . ASN A 1 389 ? -13.703 -32.562 18.25 1 98.62 389 ASN A CA 1
ATOM 3024 C C . ASN A 1 389 ? -14.492 -33 19.469 1 98.62 389 ASN A C 1
ATOM 3026 O O . ASN A 1 389 ? -15.25 -33.969 19.406 1 98.62 389 ASN A O 1
ATOM 3030 N N . GLU A 1 390 ? -14.266 -32.312 20.625 1 98.31 390 GLU A N 1
ATOM 3031 C CA . GLU A 1 390 ? -15.047 -32.625 21.812 1 98.31 390 GLU A CA 1
ATOM 3032 C C . GLU A 1 390 ? -16.516 -32.281 21.609 1 98.31 390 GLU A C 1
ATOM 3034 O O . GLU A 1 390 ? -17.406 -33.031 22.016 1 98.31 390 GLU A O 1
ATOM 3039 N N . ARG A 1 391 ? -16.75 -31.219 21 1 98.19 391 ARG A N 1
ATOM 3040 C CA . ARG A 1 391 ? -18.094 -30.688 20.844 1 98.19 391 ARG A CA 1
ATOM 3041 C C . ARG A 1 391 ? -18.875 -31.469 19.797 1 98.19 391 ARG A C 1
ATOM 3043 O O . ARG A 1 391 ? -20.078 -31.719 19.969 1 98.19 391 ARG A O 1
ATOM 3050 N N . PHE A 1 392 ? -18.219 -31.875 18.688 1 98.38 392 PHE A N 1
ATOM 3051 C CA . PHE A 1 392 ? -18.984 -32.406 17.562 1 98.38 392 PHE A CA 1
ATOM 3052 C C . PHE A 1 392 ? -18.594 -33.844 17.25 1 98.38 392 PHE A C 1
ATOM 3054 O O . PHE A 1 392 ? -19.281 -34.531 16.5 1 98.38 392 PHE A O 1
ATOM 3061 N N . GLY A 1 393 ? -17.516 -34.344 17.781 1 97.69 393 GLY A N 1
ATOM 3062 C CA . GLY A 1 393 ? -17.078 -35.688 17.531 1 97.69 393 GLY A CA 1
ATOM 3063 C C . GLY A 1 393 ? -18 -36.75 18.141 1 97.69 393 GLY A C 1
ATOM 3064 O O . GLY A 1 393 ? -18.641 -36.5 19.156 1 97.69 393 GLY A O 1
ATOM 3065 N N . THR A 1 394 ? -18.047 -37.844 17.438 1 96.56 394 THR A N 1
ATOM 3066 C CA . THR A 1 394 ? -18.719 -39.062 17.922 1 96.56 394 THR A CA 1
ATOM 3067 C C . THR A 1 394 ? -17.859 -40.281 17.672 1 96.56 394 THR A C 1
ATOM 3069 O O . THR A 1 394 ? -16.859 -40.219 16.969 1 96.56 394 THR A O 1
ATOM 3072 N N . PRO A 1 395 ? -18.203 -41.375 18.344 1 95 395 PRO A N 1
ATOM 3073 C CA . PRO A 1 395 ? -17.438 -42.562 18.062 1 95 395 PRO A CA 1
ATOM 3074 C C . PRO A 1 395 ? -17.359 -42.875 16.562 1 95 395 PRO A C 1
ATOM 3076 O O . PRO A 1 395 ? -18.391 -42.969 15.898 1 95 395 PRO A O 1
ATOM 3079 N N . GLY A 1 396 ? -16.234 -42.875 16.078 1 93.88 396 GLY A N 1
ATOM 3080 C CA . GLY A 1 396 ? -16.016 -43.156 14.672 1 93.88 396 GLY A CA 1
ATOM 3081 C C . GLY A 1 396 ? -15.992 -41.906 13.797 1 93.88 396 GLY A C 1
ATOM 3082 O O . GLY A 1 396 ? -15.844 -42 12.578 1 93.88 396 GLY A O 1
ATOM 3083 N N . TYR A 1 397 ? -16.219 -40.812 14.438 1 96.81 397 TYR A N 1
ATOM 3084 C CA . TYR A 1 397 ? -16.234 -39.562 13.68 1 96.81 397 TYR A CA 1
ATOM 3085 C C . TYR A 1 397 ? -15.422 -38.5 14.391 1 96.81 397 TYR A C 1
ATOM 3087 O O . TYR A 1 397 ? -15.75 -38.094 15.516 1 96.81 397 TYR A O 1
ATOM 3095 N N . THR A 1 398 ? -14.383 -38.062 13.781 1 98 398 THR A N 1
ATOM 3096 C CA . THR A 1 398 ? -13.555 -36.938 14.219 1 98 398 THR A CA 1
ATOM 3097 C C . THR A 1 398 ? -13.578 -35.812 13.188 1 98 398 THR A C 1
ATOM 3099 O O . THR A 1 398 ? -12.953 -35.938 12.125 1 98 398 THR A O 1
ATOM 3102 N N . PRO A 1 399 ? -14.195 -34.719 13.469 1 98.25 399 PRO A N 1
ATOM 3103 C CA . PRO A 1 399 ? -14.391 -33.656 12.484 1 98.25 399 PRO A CA 1
ATOM 3104 C C . PRO A 1 399 ? -13.078 -33.062 11.969 1 98.25 399 PRO A C 1
ATOM 3106 O O . PRO A 1 399 ? -12.953 -32.781 10.781 1 98.25 399 PRO A O 1
ATOM 3109 N N . ILE A 1 400 ? -12.133 -32.812 12.883 1 98.81 400 ILE A N 1
ATOM 3110 C CA . ILE A 1 400 ? -10.836 -32.281 12.484 1 98.81 400 ILE A CA 1
ATOM 3111 C C . ILE A 1 400 ? -9.734 -33.281 12.836 1 98.81 400 ILE A C 1
ATOM 3113 O O . ILE A 1 400 ? -9.547 -33.625 14.008 1 98.81 400 ILE A O 1
ATOM 3117 N N . VAL A 1 401 ? -9.039 -33.75 11.859 1 98.44 401 VAL A N 1
ATOM 3118 C CA . VAL A 1 401 ? -7.922 -34.688 12.047 1 98.44 401 VAL A CA 1
ATOM 3119 C C . VAL A 1 401 ? -6.605 -33.969 11.727 1 98.44 401 VAL A C 1
ATOM 3121 O O . VAL A 1 401 ? -6.332 -33.656 10.57 1 98.44 401 VAL A O 1
ATOM 3124 N N . MET A 1 402 ? -5.824 -33.75 12.695 1 97.25 402 MET A N 1
ATOM 3125 C CA . MET A 1 402 ? -4.523 -33.125 12.5 1 97.25 402 MET A CA 1
ATOM 3126 C C . MET A 1 402 ? -3.42 -34.156 12.391 1 97.25 402 MET A C 1
ATOM 3128 O O . MET A 1 402 ? -3.285 -35.031 13.25 1 97.25 402 MET A O 1
ATOM 3132 N N . ILE A 1 403 ? -2.717 -34.125 11.305 1 97.31 403 ILE A N 1
ATOM 3133 C CA . ILE A 1 403 ? -1.562 -35 11.109 1 97.31 403 ILE A CA 1
ATOM 3134 C C . ILE A 1 403 ? -0.277 -34.188 11.219 1 97.31 403 ILE A C 1
ATOM 3136 O O . ILE A 1 403 ? 0.077 -33.438 10.297 1 97.31 403 ILE A O 1
ATOM 3140 N N . SER A 1 404 ? 0.453 -34.312 12.289 1 93.81 404 SER A N 1
ATOM 3141 C CA . SER A 1 404 ? 1.645 -33.531 12.547 1 93.81 404 SER A CA 1
ATOM 3142 C C . SER A 1 404 ? 2.912 -34.375 12.445 1 93.81 404 SER A C 1
ATOM 3144 O O . SER A 1 404 ? 4.023 -33.844 12.555 1 93.81 404 SER A O 1
ATOM 3146 N N . ARG A 1 405 ? 2.73 -35.656 12.234 1 92.81 405 ARG A N 1
ATOM 3147 C CA . ARG A 1 405 ? 3.873 -36.531 11.969 1 92.81 405 ARG A CA 1
ATOM 3148 C C . ARG A 1 405 ? 4.426 -36.281 10.57 1 92.81 405 ARG A C 1
ATOM 3150 O O . ARG A 1 405 ? 3.754 -35.688 9.719 1 92.81 405 ARG A O 1
ATOM 3157 N N . PRO A 1 406 ? 5.633 -36.719 10.359 1 91.38 406 PRO A N 1
ATOM 3158 C CA . PRO A 1 406 ? 6.145 -36.625 8.984 1 91.38 406 PRO A CA 1
ATOM 3159 C C . PRO A 1 406 ? 5.309 -37.438 7.996 1 91.38 406 PRO A C 1
ATOM 3161 O O . PRO A 1 406 ? 4.93 -38.594 8.281 1 91.38 406 PRO A O 1
ATOM 3164 N N . VAL A 1 407 ? 4.965 -36.875 6.953 1 94.5 407 VAL A N 1
ATOM 3165 C CA . VAL A 1 407 ? 4.164 -37.5 5.906 1 94.5 407 VAL A CA 1
ATOM 3166 C C . VAL A 1 407 ? 4.965 -37.594 4.609 1 94.5 407 VAL A C 1
ATOM 3168 O O . VAL A 1 407 ? 5.527 -36.562 4.168 1 94.5 407 VAL A O 1
ATOM 3171 N N . SER A 1 408 ? 5.062 -38.75 4.043 1 92.25 408 SER A N 1
ATOM 3172 C CA . SER A 1 408 ? 5.812 -38.938 2.805 1 92.25 408 SER A CA 1
ATOM 3173 C C . SER A 1 408 ? 5.129 -38.219 1.64 1 92.25 408 SER A C 1
ATOM 3175 O O . SER A 1 408 ? 3.949 -37.875 1.726 1 92.25 408 SER A O 1
ATOM 3177 N N . GLU A 1 409 ? 5.906 -38.062 0.595 1 92.19 409 GLU A N 1
ATOM 3178 C CA . GLU A 1 409 ? 5.367 -37.438 -0.602 1 92.19 409 GLU A CA 1
ATOM 3179 C C . GLU A 1 409 ? 4.23 -38.25 -1.2 1 92.19 409 GLU A C 1
ATOM 3181 O O . GLU A 1 409 ? 3.26 -37.688 -1.719 1 92.19 409 GLU A O 1
ATOM 3186 N N . TYR A 1 410 ? 4.289 -39.594 -1.113 1 95.31 410 TYR A N 1
ATOM 3187 C CA . TYR A 1 410 ? 3.262 -40.469 -1.645 1 95.31 410 TYR A CA 1
ATOM 3188 C C . TYR A 1 410 ? 1.977 -40.375 -0.832 1 95.31 410 TYR A C 1
ATOM 3190 O O . TYR A 1 410 ? 0.881 -40.312 -1.395 1 95.31 410 TYR A O 1
ATOM 3198 N N . GLU A 1 411 ? 2.195 -40.344 0.444 1 96.88 411 GLU A N 1
ATOM 3199 C CA . GLU A 1 411 ? 1.031 -40.219 1.316 1 96.88 411 GLU A CA 1
ATOM 3200 C C . GLU A 1 411 ? 0.335 -38.875 1.126 1 96.88 411 GLU A C 1
ATOM 3202 O O . GLU A 1 411 ? -0.896 -38.812 1.107 1 96.88 411 GLU A O 1
ATOM 3207 N N . LYS A 1 412 ? 1.079 -37.812 1.013 1 96.75 412 LYS A N 1
ATOM 3208 C CA . LYS A 1 412 ? 0.495 -36.5 0.744 1 96.75 412 LYS A CA 1
ATOM 3209 C C . LYS A 1 412 ? -0.279 -36.5 -0.571 1 96.75 412 LYS A C 1
ATOM 3211 O O . LYS A 1 412 ? -1.396 -35.969 -0.642 1 96.75 412 LYS A O 1
ATOM 3216 N N . ALA A 1 413 ? 0.356 -37.062 -1.565 1 97.25 413 ALA A N 1
ATOM 3217 C CA . ALA A 1 413 ? -0.29 -37.125 -2.871 1 97.25 413 ALA A CA 1
ATOM 3218 C C . ALA A 1 413 ? -1.6 -37.906 -2.785 1 97.25 413 ALA A C 1
ATOM 3220 O O . ALA A 1 413 ? -2.57 -37.594 -3.473 1 97.25 413 ALA A O 1
ATOM 3221 N N . ALA A 1 414 ? -1.609 -38.938 -1.972 1 97.88 414 ALA A N 1
ATOM 3222 C CA . ALA A 1 414 ? -2.809 -39.75 -1.797 1 97.88 414 ALA A CA 1
ATOM 3223 C C . ALA A 1 414 ? -3.939 -38.938 -1.176 1 97.88 414 ALA A C 1
ATOM 3225 O O . ALA A 1 414 ? -5.094 -39.062 -1.593 1 97.88 414 ALA A O 1
ATOM 3226 N N . TYR A 1 415 ? -3.594 -38.156 -0.19 1 98.12 415 TYR A N 1
ATOM 3227 C CA . TYR A 1 415 ? -4.598 -37.312 0.428 1 98.12 415 TYR A CA 1
ATOM 3228 C C . TYR A 1 415 ? -5.137 -36.281 -0.57 1 98.12 415 TYR A C 1
ATOM 3230 O O . TYR A 1 415 ? -6.34 -36.031 -0.608 1 98.12 415 TYR A O 1
ATOM 3238 N N . TYR A 1 416 ? -4.242 -35.719 -1.383 1 97.94 416 TYR A N 1
ATOM 3239 C CA . TYR A 1 416 ? -4.676 -34.781 -2.418 1 97.94 416 TYR A CA 1
ATOM 3240 C C . TYR A 1 416 ? -5.641 -35.469 -3.387 1 97.94 416 TYR A C 1
ATOM 3242 O O . TYR A 1 416 ? -6.672 -34.906 -3.746 1 97.94 416 TYR A O 1
ATOM 3250 N N . ALA A 1 417 ? -5.328 -36.625 -3.775 1 96.44 417 ALA A N 1
ATOM 3251 C CA . ALA A 1 417 ? -6.098 -37.375 -4.773 1 96.44 417 ALA A CA 1
ATOM 3252 C C . ALA A 1 417 ? -7.465 -37.781 -4.227 1 96.44 417 ALA A C 1
ATOM 3254 O O . ALA A 1 417 ? -8.445 -37.844 -4.973 1 96.44 417 ALA A O 1
ATOM 3255 N N . ALA A 1 418 ? -7.52 -38 -2.963 1 95.94 418 ALA A N 1
ATOM 3256 C CA . ALA A 1 418 ? -8.734 -38.531 -2.357 1 95.94 418 ALA A CA 1
ATOM 3257 C C . ALA A 1 418 ? -9.672 -37.438 -1.9 1 95.94 418 ALA A C 1
ATOM 3259 O O . ALA A 1 418 ? -10.891 -37.625 -1.855 1 95.94 418 ALA A O 1
ATOM 3260 N N . ALA A 1 419 ? -9.172 -36.281 -1.528 1 97.06 419 ALA A N 1
ATOM 3261 C CA . ALA A 1 419 ? -9.969 -35.219 -0.922 1 97.06 419 ALA A CA 1
ATOM 3262 C C . ALA A 1 419 ? -10.891 -34.562 -1.951 1 97.06 419 ALA A C 1
ATOM 3264 O O . ALA A 1 419 ? -10.5 -34.375 -3.1 1 97.06 419 ALA A O 1
ATOM 3265 N N . GLU A 1 420 ? -12.047 -34.219 -1.54 1 94.69 420 GLU A N 1
ATOM 3266 C CA . GLU A 1 420 ? -13.023 -33.594 -2.416 1 94.69 420 GLU A CA 1
ATOM 3267 C C . GLU A 1 420 ? -12.773 -32.094 -2.529 1 94.69 420 GLU A C 1
ATOM 3269 O O . GLU A 1 420 ? -13.133 -31.469 -3.531 1 94.69 420 GLU A O 1
ATOM 3274 N N . CYS A 1 421 ? -12.242 -31.594 -1.518 1 97.62 421 CYS A N 1
ATOM 3275 C CA . CYS A 1 421 ? -12.055 -30.156 -1.436 1 97.62 421 CYS A CA 1
ATOM 3276 C C . CYS A 1 421 ? -10.727 -29.812 -0.759 1 97.62 421 CYS A C 1
ATOM 3278 O O . CYS A 1 421 ? -10.344 -30.453 0.219 1 97.62 421 CYS A O 1
ATOM 3280 N N . CYS A 1 422 ? -10.039 -28.875 -1.33 1 98.5 422 CYS A N 1
ATOM 3281 C CA . CYS A 1 422 ? -8.828 -28.328 -0.735 1 98.5 422 CYS A CA 1
ATOM 3282 C C . CYS A 1 422 ? -9.086 -26.953 -0.127 1 98.5 422 CYS A C 1
ATOM 3284 O O . CYS A 1 422 ? -9.648 -26.078 -0.783 1 98.5 422 CYS A O 1
ATOM 3286 N N . VAL A 1 423 ? -8.672 -26.734 1.156 1 98.75 423 VAL A N 1
ATOM 3287 C CA . VAL A 1 423 ? -8.938 -25.484 1.862 1 98.75 423 VAL A CA 1
ATOM 3288 C C . VAL A 1 423 ? -7.625 -24.797 2.209 1 98.75 423 VAL A C 1
ATOM 3290 O O . VAL A 1 423 ? -6.824 -25.328 2.982 1 98.75 423 VAL A O 1
ATOM 3293 N N . VAL A 1 424 ? -7.406 -23.641 1.633 1 98.38 424 VAL A N 1
ATOM 3294 C CA . VAL A 1 424 ? -6.227 -22.828 1.9 1 98.38 424 VAL A CA 1
ATOM 3295 C C . VAL A 1 424 ? -6.652 -21.5 2.52 1 98.38 424 VAL A C 1
ATOM 3297 O O . VAL A 1 424 ? -7.246 -20.656 1.846 1 98.38 424 VAL A O 1
ATOM 3300 N N . SER A 1 425 ? -6.297 -21.266 3.781 1 97.19 425 SER A N 1
ATOM 3301 C CA . SER A 1 425 ? -6.797 -20.109 4.516 1 97.19 425 SER A CA 1
ATOM 3302 C C . SER A 1 425 ? -5.648 -19.219 4.988 1 97.19 425 SER A C 1
ATOM 3304 O O . SER A 1 425 ? -5.762 -18.547 6.012 1 97.19 425 SER A O 1
ATOM 3306 N N . ALA A 1 426 ? -4.52 -19.297 4.301 1 96.81 426 ALA A N 1
ATOM 3307 C CA . ALA A 1 426 ? -3.375 -18.469 4.688 1 96.81 426 ALA A CA 1
ATOM 3308 C C . ALA A 1 426 ? -3.73 -16.984 4.648 1 96.81 426 ALA A C 1
ATOM 3310 O O . ALA A 1 426 ? -4.445 -16.531 3.752 1 96.81 426 ALA A O 1
ATOM 3311 N N . VAL A 1 427 ? -3.205 -16.203 5.641 1 94.88 427 VAL A N 1
ATOM 3312 C CA . VAL A 1 427 ? -3.518 -14.773 5.715 1 94.88 427 VAL A CA 1
ATOM 3313 C C . VAL A 1 427 ? -2.541 -13.984 4.848 1 94.88 427 VAL A C 1
ATOM 3315 O O . VAL A 1 427 ? -2.801 -12.828 4.508 1 94.88 427 VAL A O 1
ATOM 3318 N N . ARG A 1 428 ? -1.412 -14.523 4.562 1 94.81 428 ARG A N 1
ATOM 3319 C CA . ARG A 1 428 ? -0.436 -13.977 3.623 1 94.81 428 ARG A CA 1
ATOM 3320 C C . ARG A 1 428 ? 0.523 -15.062 3.141 1 94.81 428 ARG A C 1
ATOM 3322 O O . ARG A 1 428 ? 1.119 -15.773 3.951 1 94.81 428 ARG A O 1
ATOM 3329 N N . ASP A 1 429 ? 0.612 -15.133 1.827 1 94.94 429 ASP A N 1
ATOM 3330 C CA . ASP A 1 429 ? 1.523 -16.141 1.291 1 94.94 429 ASP A CA 1
ATOM 3331 C C . ASP A 1 429 ? 2.008 -15.75 -0.105 1 94.94 429 ASP A C 1
ATOM 3333 O O . ASP A 1 429 ? 1.294 -15.078 -0.85 1 94.94 429 ASP A O 1
ATOM 3337 N N . GLY A 1 430 ? 3.242 -16.109 -0.382 1 93.94 430 GLY A N 1
ATOM 3338 C CA . GLY A 1 430 ? 3.828 -15.773 -1.668 1 93.94 430 GLY A CA 1
ATOM 3339 C C . GLY A 1 430 ? 3.068 -16.359 -2.846 1 93.94 430 GLY A C 1
ATOM 3340 O O . GLY A 1 430 ? 2.189 -15.695 -3.408 1 93.94 430 GLY A O 1
ATOM 3341 N N . LEU A 1 431 ? 3.395 -17.453 -3.256 1 90.94 431 LEU A N 1
ATOM 3342 C CA . LEU A 1 431 ? 2.59 -18.094 -4.289 1 90.94 431 LEU A CA 1
ATOM 3343 C C . LEU A 1 431 ? 1.682 -19.156 -3.684 1 90.94 431 LEU A C 1
ATOM 3345 O O . LEU A 1 431 ? 0.462 -19.109 -3.854 1 90.94 431 LEU A O 1
ATOM 3349 N N . ASN A 1 432 ? 2.154 -20.016 -2.787 1 95.25 432 ASN A N 1
ATOM 3350 C CA . ASN A 1 432 ? 1.471 -21.188 -2.273 1 95.25 432 ASN A CA 1
ATOM 3351 C C . ASN A 1 432 ? 1.064 -22.141 -3.402 1 95.25 432 ASN A C 1
ATOM 3353 O O . ASN A 1 432 ? 0.081 -21.891 -4.102 1 95.25 432 ASN A O 1
ATOM 3357 N N . ARG A 1 433 ? 1.634 -23.234 -3.562 1 95.62 433 ARG A N 1
ATOM 3358 C CA . ARG A 1 433 ? 1.444 -24.109 -4.715 1 95.62 433 ARG A CA 1
ATOM 3359 C C . ARG A 1 433 ? 0.458 -25.234 -4.395 1 95.62 433 ARG A C 1
ATOM 3361 O O . ARG A 1 433 ? 0.126 -26.047 -5.262 1 95.62 433 ARG A O 1
ATOM 3368 N N . ILE A 1 434 ? -0.066 -25.266 -3.252 1 97.06 434 ILE A N 1
ATOM 3369 C CA . ILE A 1 434 ? -0.867 -26.391 -2.76 1 97.06 434 ILE A CA 1
ATOM 3370 C C . ILE A 1 434 ? -2.09 -26.578 -3.654 1 97.06 434 ILE A C 1
ATOM 3372 O O . ILE A 1 434 ? -2.396 -27.703 -4.066 1 97.06 434 ILE A O 1
ATOM 3376 N N . PRO A 1 435 ? -2.789 -25.516 -4.031 1 97.62 435 PRO A N 1
ATOM 3377 C CA . PRO A 1 435 ? -3.945 -25.719 -4.91 1 97.62 435 PRO A CA 1
ATOM 3378 C C . PRO A 1 435 ? -3.561 -26.312 -6.266 1 97.62 435 PRO A C 1
ATOM 3380 O O . PRO A 1 435 ? -4.328 -27.078 -6.852 1 97.62 435 PRO A O 1
ATOM 3383 N N . TYR A 1 436 ? -2.355 -25.953 -6.793 1 97.19 436 TYR A N 1
ATOM 3384 C CA . TYR A 1 436 ? -1.87 -26.531 -8.039 1 97.19 436 TYR A CA 1
ATOM 3385 C C . TYR A 1 436 ? -1.614 -28.031 -7.891 1 97.19 436 TYR A C 1
ATOM 3387 O O . TYR A 1 436 ? -2.045 -28.828 -8.727 1 97.19 436 TYR A O 1
ATOM 3395 N N . ILE A 1 437 ? -0.953 -28.375 -6.809 1 97.25 437 ILE A N 1
ATOM 3396 C CA . ILE A 1 437 ? -0.604 -29.766 -6.531 1 97.25 437 ILE A CA 1
ATOM 3397 C C . ILE A 1 437 ? -1.877 -30.594 -6.359 1 97.25 437 ILE A C 1
ATOM 3399 O O . ILE A 1 437 ? -2.006 -31.672 -6.938 1 97.25 437 ILE A O 1
ATOM 3403 N N . TYR A 1 438 ? -2.801 -30.094 -5.602 1 97.62 438 TYR A N 1
ATOM 3404 C CA . TYR A 1 438 ? -4.09 -30.75 -5.375 1 97.62 438 TYR A CA 1
ATOM 3405 C C . TYR A 1 438 ? -4.789 -31.047 -6.695 1 97.62 438 TYR A C 1
ATOM 3407 O O . TYR A 1 438 ? -5.234 -32.156 -6.93 1 97.62 438 TYR A O 1
ATOM 3415 N N . THR A 1 439 ? -4.875 -30.047 -7.586 1 97.19 439 THR A N 1
ATOM 3416 C CA . THR A 1 439 ? -5.566 -30.156 -8.867 1 97.19 439 THR A CA 1
ATOM 3417 C C . THR A 1 439 ? -4.945 -31.25 -9.727 1 97.19 439 THR A C 1
ATOM 3419 O O . THR A 1 439 ? -5.656 -32.062 -10.305 1 97.19 439 THR A O 1
ATOM 3422 N N . VAL A 1 440 ? -3.664 -31.328 -9.758 1 96.62 440 VAL A N 1
ATOM 3423 C CA . VAL A 1 440 ? -2.967 -32.281 -10.609 1 96.62 440 VAL A CA 1
ATOM 3424 C C . VAL A 1 440 ? -3.092 -33.688 -10.016 1 96.62 440 VAL A C 1
ATOM 3426 O O . VAL A 1 440 ? -3.285 -34.656 -10.75 1 96.62 440 VAL A O 1
ATOM 3429 N N . CYS A 1 441 ? -2.982 -33.781 -8.695 1 96.69 441 CYS A N 1
ATOM 3430 C CA . CYS A 1 441 ? -3.121 -35.094 -8.062 1 96.69 441 CYS A CA 1
ATOM 3431 C C . CYS A 1 441 ? -4.516 -35.656 -8.281 1 96.69 441 CYS A C 1
ATOM 3433 O O . CYS A 1 441 ? -4.672 -36.844 -8.523 1 96.69 441 CYS A O 1
ATOM 3435 N N . ARG A 1 442 ? -5.512 -34.844 -8.195 1 95.38 442 ARG A N 1
ATOM 3436 C CA . ARG A 1 442 ? -6.883 -35.25 -8.469 1 95.38 442 ARG A CA 1
ATOM 3437 C C . ARG A 1 442 ? -7.023 -35.75 -9.898 1 95.38 442 ARG A C 1
ATOM 3439 O O . ARG A 1 442 ? -7.645 -36.812 -10.133 1 95.38 442 ARG A O 1
ATOM 3446 N N . GLN A 1 443 ? -6.434 -35.062 -10.805 1 95.31 443 GLN A N 1
ATOM 3447 C CA . GLN A 1 443 ? -6.586 -35.344 -12.227 1 95.31 443 GLN A CA 1
ATOM 3448 C C . GLN A 1 443 ? -5.832 -36.625 -12.602 1 95.31 443 GLN A C 1
ATOM 3450 O O . GLN A 1 443 ? -6.352 -37.469 -13.344 1 95.31 443 GLN A O 1
ATOM 3455 N N . GLU A 1 444 ? -4.668 -36.781 -12.062 1 94.12 444 GLU A N 1
ATOM 3456 C CA . GLU A 1 444 ? -3.746 -37.812 -12.57 1 94.12 444 GLU A CA 1
ATOM 3457 C C . GLU A 1 444 ? -3.924 -39.125 -11.828 1 94.12 444 GLU A C 1
ATOM 3459 O O . GLU A 1 444 ? -3.461 -40.156 -12.289 1 94.12 444 GLU A O 1
ATOM 3464 N N . SER A 1 445 ? -4.562 -39.031 -10.727 1 94.25 445 SER A N 1
ATOM 3465 C CA . SER A 1 445 ? -4.777 -40.25 -9.977 1 94.25 445 SER A CA 1
ATOM 3466 C C . SER A 1 445 ? -5.82 -41.156 -10.656 1 94.25 445 SER A C 1
ATOM 3468 O O . SER A 1 445 ? -6.902 -40.656 -11.016 1 94.25 445 SER A O 1
ATOM 3470 N N . THR A 1 446 ? -5.555 -42.438 -10.805 1 91.31 446 THR A N 1
ATOM 3471 C CA . THR A 1 446 ? -6.48 -43.406 -11.398 1 91.31 446 THR A CA 1
ATOM 3472 C C . THR A 1 446 ? -6.898 -44.438 -10.367 1 91.31 446 THR A C 1
ATOM 3474 O O . THR A 1 446 ? -7.531 -45.438 -10.719 1 91.31 446 THR A O 1
ATOM 3477 N N . ALA A 1 447 ? -6.586 -44.188 -9.18 1 89.44 447 ALA A N 1
ATOM 3478 C CA . ALA A 1 447 ? -6.758 -45.219 -8.133 1 89.44 447 ALA A CA 1
ATOM 3479 C C . ALA A 1 447 ? -8.234 -45.438 -7.824 1 89.44 447 ALA A C 1
ATOM 3481 O O . ALA A 1 447 ? -8.633 -46.531 -7.41 1 89.44 447 ALA A O 1
ATOM 3482 N N . LEU A 1 448 ? -9.039 -44.469 -7.961 1 85.69 448 LEU A N 1
ATOM 3483 C CA . LEU A 1 448 ? -10.445 -44.562 -7.57 1 85.69 448 LEU A CA 1
ATOM 3484 C C . LEU A 1 448 ? -11.344 -44.688 -8.797 1 85.69 448 LEU A C 1
ATOM 3486 O O . LEU A 1 448 ? -12.547 -44.438 -8.719 1 85.69 448 LEU A O 1
ATOM 3490 N N . GLY A 1 449 ? -10.852 -45 -9.922 1 81.5 449 GLY A N 1
ATOM 3491 C CA . GLY A 1 449 ? -11.648 -45.25 -11.109 1 81.5 449 GLY A CA 1
ATOM 3492 C C . GLY A 1 449 ? -11.461 -44.188 -12.18 1 81.5 449 GLY A C 1
ATOM 3493 O O . GLY A 1 449 ? -10.625 -43.312 -12.039 1 81.5 449 GLY A O 1
ATOM 3494 N N . ASP A 1 450 ? -12.352 -44.375 -13.195 1 81.12 450 ASP A N 1
ATOM 3495 C CA . ASP A 1 450 ? -12.133 -43.562 -14.391 1 81.12 450 ASP A CA 1
ATOM 3496 C C . ASP A 1 450 ? -13.227 -42.5 -14.555 1 81.12 450 ASP A C 1
ATOM 3498 O O . ASP A 1 450 ? -13.383 -41.906 -15.625 1 81.12 450 ASP A O 1
ATOM 3502 N N . ALA A 1 451 ? -13.906 -42.281 -13.477 1 82.62 451 ALA A N 1
ATOM 3503 C CA . ALA A 1 451 ? -14.93 -41.25 -13.539 1 82.62 451 ALA A CA 1
ATOM 3504 C C . ALA A 1 451 ? -14.305 -39.875 -13.773 1 82.62 451 ALA A C 1
ATOM 3506 O O . ALA A 1 451 ? -13.133 -39.656 -13.469 1 82.62 451 ALA A O 1
ATOM 3507 N N . PRO A 1 452 ? -15.117 -38.969 -14.406 1 86.31 452 PRO A N 1
ATOM 3508 C CA . PRO A 1 452 ? -14.602 -37.594 -14.594 1 86.31 452 PRO A CA 1
ATOM 3509 C C . PRO A 1 452 ? -14.133 -36.969 -13.289 1 86.31 452 PRO A C 1
ATOM 3511 O O . PRO A 1 452 ? -14.797 -37.094 -12.258 1 86.31 452 PRO A O 1
ATOM 3514 N N . LYS A 1 453 ? -13.008 -36.375 -13.406 1 91.75 453 LYS A N 1
ATOM 3515 C CA . LYS A 1 453 ? -12.367 -35.812 -12.211 1 91.75 453 LYS A CA 1
ATOM 3516 C C . LYS A 1 453 ? -13.039 -34.531 -11.781 1 91.75 453 LYS A C 1
ATOM 3518 O O . LYS A 1 453 ? -13.523 -33.75 -12.625 1 91.75 453 LYS A O 1
ATOM 3523 N N . ARG A 1 454 ? -13.125 -34.375 -10.516 1 93.94 454 ARG A N 1
ATOM 3524 C CA . ARG A 1 454 ? -13.719 -33.188 -9.914 1 93.94 454 ARG A CA 1
ATOM 3525 C C . ARG A 1 454 ? -12.844 -32.656 -8.781 1 93.94 454 ARG A C 1
ATOM 3527 O O . ARG A 1 454 ? -12.125 -33.406 -8.133 1 93.94 454 ARG A O 1
ATOM 3534 N N . SER A 1 455 ? -12.945 -31.375 -8.641 1 94.06 455 SER A N 1
ATOM 3535 C CA . SER A 1 455 ? -12.297 -30.781 -7.477 1 94.06 455 SER A CA 1
ATOM 3536 C C . SER A 1 455 ? -12.883 -29.406 -7.168 1 94.06 455 SER A C 1
ATOM 3538 O O . SER A 1 455 ? -13.492 -28.781 -8.031 1 94.06 455 SER A O 1
ATOM 3540 N N . VAL A 1 456 ? -12.867 -29.031 -5.922 1 96.94 456 VAL A N 1
ATOM 3541 C CA . VAL A 1 456 ? -13.258 -27.703 -5.457 1 96.94 456 VAL A CA 1
ATOM 3542 C C . VAL A 1 456 ? -12.172 -27.141 -4.543 1 96.94 456 VAL A C 1
ATOM 3544 O O . VAL A 1 456 ? -11.586 -27.875 -3.742 1 96.94 456 VAL A O 1
ATOM 3547 N N . ILE A 1 457 ? -11.875 -25.875 -4.738 1 98.12 457 ILE A N 1
ATOM 3548 C CA . ILE A 1 457 ? -10.828 -25.219 -3.971 1 98.12 457 ILE A CA 1
ATOM 3549 C C . ILE A 1 457 ? -11.406 -24.016 -3.232 1 98.12 457 ILE A C 1
ATOM 3551 O O . ILE A 1 457 ? -11.992 -23.125 -3.85 1 98.12 457 ILE A O 1
ATOM 3555 N N . VAL A 1 458 ? -11.352 -24.016 -1.91 1 98.5 458 VAL A N 1
ATOM 3556 C CA . VAL A 1 458 ? -11.562 -22.828 -1.088 1 98.5 458 VAL A CA 1
ATOM 3557 C C . VAL A 1 458 ? -10.227 -22.109 -0.853 1 98.5 458 VAL A C 1
ATOM 3559 O O . VAL A 1 458 ? -9.312 -22.688 -0.254 1 98.5 458 VAL A O 1
ATOM 3562 N N . LEU A 1 459 ? -10.164 -20.875 -1.304 1 97.81 459 LEU A N 1
ATOM 3563 C CA . LEU A 1 459 ? -8.844 -20.266 -1.412 1 97.81 459 LEU A CA 1
ATOM 3564 C C . LEU A 1 459 ? -8.852 -18.844 -0.842 1 97.81 459 LEU A C 1
ATOM 3566 O O . LEU A 1 459 ? -9.688 -18.031 -1.23 1 97.81 459 LEU A O 1
ATOM 3570 N N . SER A 1 460 ? -7.926 -18.625 0.063 1 97.62 460 SER A N 1
ATOM 3571 C CA . SER A 1 460 ? -7.738 -17.281 0.592 1 97.62 460 SER A CA 1
ATOM 3572 C C . SER A 1 460 ? -7.395 -16.297 -0.52 1 97.62 460 SER A C 1
ATOM 3574 O O . SER A 1 460 ? -6.602 -16.594 -1.408 1 97.62 460 SER A O 1
ATOM 3576 N N . GLU A 1 461 ? -7.918 -15.078 -0.446 1 95 461 GLU A N 1
ATOM 3577 C CA . GLU A 1 461 ? -7.637 -14.047 -1.438 1 95 461 GLU A CA 1
ATOM 3578 C C . GLU A 1 461 ? -6.254 -13.445 -1.226 1 95 461 GLU A C 1
ATOM 3580 O O . GLU A 1 461 ? -5.793 -12.633 -2.037 1 95 461 GLU A O 1
ATOM 3585 N N . PHE A 1 462 ? -5.535 -13.805 -0.169 1 95.69 462 PHE A N 1
ATOM 3586 C CA . PHE A 1 462 ? -4.258 -13.195 0.181 1 95.69 462 PHE A CA 1
ATOM 3587 C C . PHE A 1 462 ? -3.102 -14.117 -0.192 1 95.69 462 PHE A C 1
ATOM 3589 O O . PHE A 1 462 ? -1.97 -13.914 0.253 1 95.69 462 PHE A O 1
ATOM 3596 N N . VAL A 1 463 ? -3.404 -15.156 -1.001 1 95.81 463 VAL A N 1
ATOM 3597 C CA . VAL A 1 463 ? -2.393 -16.094 -1.477 1 95.81 463 VAL A CA 1
ATOM 3598 C C . VAL A 1 463 ? -2.049 -15.789 -2.934 1 95.81 463 VAL A C 1
ATOM 3600 O O . VAL A 1 463 ? -2.926 -15.422 -3.719 1 95.81 463 VAL A O 1
ATOM 3603 N N . GLY A 1 464 ? -0.797 -15.961 -3.311 1 94.06 464 GLY A N 1
ATOM 3604 C CA . GLY A 1 464 ? -0.296 -15.531 -4.605 1 94.06 464 GLY A CA 1
ATOM 3605 C C . GLY A 1 464 ? -0.949 -16.25 -5.77 1 94.06 464 GLY A C 1
ATOM 3606 O O . GLY A 1 464 ? -1.08 -15.688 -6.859 1 94.06 464 GLY A O 1
ATOM 3607 N N . CYS A 1 465 ? -1.427 -17.438 -5.574 1 94.31 465 CYS A N 1
ATOM 3608 C CA . CYS A 1 465 ? -1.993 -18.188 -6.691 1 94.31 465 CYS A CA 1
ATOM 3609 C C . CYS A 1 465 ? -3.465 -17.844 -6.891 1 94.31 465 CYS A C 1
ATOM 3611 O O . CYS A 1 465 ? -4.082 -18.266 -7.863 1 94.31 465 CYS A O 1
ATOM 3613 N N . SER A 1 466 ? -4.055 -17.094 -6.016 1 92.44 466 SER A N 1
ATOM 3614 C CA . SER A 1 466 ? -5.484 -16.797 -6.027 1 92.44 466 SER A CA 1
ATOM 3615 C C . SER A 1 466 ? -5.898 -16.156 -7.348 1 92.44 466 SER A C 1
ATOM 3617 O O . SER A 1 466 ? -6.863 -16.594 -7.977 1 92.44 466 SER A O 1
ATOM 3619 N N . PRO A 1 467 ? -5.129 -15.203 -7.852 1 85.44 467 PRO A N 1
ATOM 3620 C CA . PRO A 1 467 ? -5.566 -14.555 -9.094 1 85.44 467 PRO A CA 1
ATOM 3621 C C . PRO A 1 467 ? -5.555 -15.508 -10.289 1 85.44 467 PRO A C 1
ATOM 3623 O O . PRO A 1 467 ? -6.348 -15.344 -11.219 1 85.44 467 PRO A O 1
ATOM 3626 N N . SER A 1 468 ? -4.738 -16.516 -10.258 1 85.25 468 SER A N 1
ATOM 3627 C CA . SER A 1 468 ? -4.59 -17.422 -11.391 1 85.25 468 SER A CA 1
ATOM 3628 C C . SER A 1 468 ? -5.676 -18.5 -11.383 1 85.25 468 SER A C 1
ATOM 3630 O O . SER A 1 468 ? -5.914 -19.156 -12.398 1 85.25 468 SER A O 1
ATOM 3632 N N . LEU A 1 469 ? -6.289 -18.672 -10.266 1 90.06 469 LEU A N 1
ATOM 3633 C CA . LEU A 1 469 ? -7.289 -19.734 -10.141 1 90.06 469 LEU A CA 1
ATOM 3634 C C . LEU A 1 469 ? -8.695 -19.141 -10.078 1 90.06 469 LEU A C 1
ATOM 3636 O O . LEU A 1 469 ? -9.352 -19.203 -9.039 1 90.06 469 LEU A O 1
ATOM 3640 N N . SER A 1 470 ? -9.203 -18.703 -11.156 1 82.5 470 SER A N 1
ATOM 3641 C CA . SER A 1 470 ? -10.461 -17.984 -11.258 1 82.5 470 SER A CA 1
ATOM 3642 C C . SER A 1 470 ? -11.641 -18.875 -10.867 1 82.5 470 SER A C 1
ATOM 3644 O O . SER A 1 470 ? -12.695 -18.375 -10.477 1 82.5 470 SER A O 1
ATOM 3646 N N . GLY A 1 471 ? -11.531 -20.156 -10.852 1 86.94 471 GLY A N 1
ATOM 3647 C CA . GLY A 1 471 ? -12.617 -21.062 -10.5 1 86.94 471 GLY A CA 1
ATOM 3648 C C . GLY A 1 471 ? -12.688 -21.359 -9.016 1 86.94 471 GLY A C 1
ATOM 3649 O O . GLY A 1 471 ? -13.633 -22 -8.555 1 86.94 471 GLY A O 1
ATOM 3650 N N . ALA A 1 472 ? -11.766 -20.891 -8.266 1 94 472 ALA A N 1
ATOM 3651 C CA . ALA A 1 472 ? -11.727 -21.172 -6.832 1 94 472 ALA A CA 1
ATOM 3652 C C . ALA A 1 472 ? -12.742 -20.328 -6.074 1 94 472 ALA A C 1
ATOM 3654 O O . ALA A 1 472 ? -13.164 -19.266 -6.562 1 94 472 ALA A O 1
ATOM 3655 N N . ILE A 1 473 ? -13.25 -20.844 -4.965 1 96 473 ILE A N 1
ATOM 3656 C CA . ILE A 1 473 ? -14.062 -20.047 -4.062 1 96 473 ILE A CA 1
ATOM 3657 C C . ILE A 1 473 ? -13.156 -19.188 -3.176 1 96 473 ILE A C 1
ATOM 3659 O O . ILE A 1 473 ? -12.555 -19.688 -2.227 1 96 473 ILE A O 1
ATOM 3663 N N . ARG A 1 474 ? -13.117 -17.953 -3.49 1 95.19 474 ARG A N 1
ATOM 3664 C CA . ARG A 1 474 ? -12.227 -17.031 -2.773 1 95.19 474 ARG A CA 1
ATOM 3665 C C . ARG A 1 474 ? -12.859 -16.562 -1.471 1 95.19 474 ARG A C 1
ATOM 3667 O O . ARG A 1 474 ? -14.062 -16.281 -1.425 1 95.19 474 ARG A O 1
ATOM 3674 N N . VAL A 1 475 ? -12.031 -16.469 -0.444 1 96.75 475 VAL A N 1
ATOM 3675 C CA . VAL A 1 475 ? -12.562 -16.078 0.856 1 96.75 475 VAL A CA 1
ATOM 3676 C C . VAL A 1 475 ? -11.562 -15.156 1.562 1 96.75 475 VAL A C 1
ATOM 3678 O O . VAL A 1 475 ? -10.352 -15.234 1.312 1 96.75 475 VAL A O 1
ATOM 3681 N N . ASN A 1 476 ? -12.031 -14.211 2.365 1 96.44 476 ASN A N 1
ATOM 3682 C CA . ASN A 1 476 ? -11.25 -13.539 3.396 1 96.44 476 ASN A CA 1
ATOM 3683 C C . ASN A 1 476 ? -11.125 -14.398 4.652 1 96.44 476 ASN A C 1
ATOM 3685 O O . ASN A 1 476 ? -12.102 -14.586 5.379 1 96.44 476 ASN A O 1
ATOM 3689 N N . PRO A 1 477 ? -9.992 -14.906 4.906 1 96.31 477 PRO A N 1
ATOM 3690 C CA . PRO A 1 477 ? -9.867 -15.859 6.004 1 96.31 477 PRO A CA 1
ATOM 3691 C C . PRO A 1 477 ? -10.172 -15.242 7.367 1 96.31 477 PRO A C 1
ATOM 3693 O O . PRO A 1 477 ? -10.461 -15.961 8.328 1 96.31 477 PRO A O 1
ATOM 3696 N N . TRP A 1 478 ? -10.133 -13.945 7.5 1 94.69 478 TRP A N 1
ATOM 3697 C CA . TRP A 1 478 ? -10.43 -13.273 8.758 1 94.69 478 TRP A CA 1
ATOM 3698 C C . TRP A 1 478 ? -11.93 -13.242 9.023 1 94.69 478 TRP A C 1
ATOM 3700 O O . TRP A 1 478 ? -12.367 -12.891 10.117 1 94.69 478 TRP A O 1
ATOM 3710 N N . SER A 1 479 ? -12.688 -13.633 8.055 1 95.5 479 SER A N 1
ATOM 3711 C CA . SER A 1 479 ? -14.109 -13.867 8.25 1 95.5 479 SER A CA 1
ATOM 3712 C C . SER A 1 479 ? -14.414 -15.352 8.43 1 95.5 479 SER A C 1
ATOM 3714 O O . SER A 1 479 ? -14.578 -16.078 7.445 1 95.5 479 SER A O 1
ATOM 3716 N N . VAL A 1 480 ? -14.562 -15.734 9.594 1 95 480 VAL A N 1
ATOM 3717 C CA . VAL A 1 480 ? -14.836 -17.141 9.914 1 95 480 VAL A CA 1
ATOM 3718 C C . VAL A 1 480 ? -16.125 -17.578 9.234 1 95 480 VAL A C 1
ATOM 3720 O O . VAL A 1 480 ? -16.219 -18.703 8.719 1 95 480 VAL A O 1
ATOM 3723 N N . GLU A 1 481 ? -17.031 -16.688 9.133 1 95.25 481 GLU A N 1
ATOM 3724 C CA . GLU A 1 481 ? -18.312 -16.984 8.5 1 95.25 481 GLU A CA 1
ATOM 3725 C C . GLU A 1 481 ? -18.156 -17.219 7 1 95.25 481 GLU A C 1
ATOM 3727 O O . GLU A 1 481 ? -18.75 -18.141 6.441 1 95.25 481 GLU A O 1
ATOM 3732 N N . SER A 1 482 ? -17.344 -16.391 6.434 1 96.06 482 SER A N 1
ATOM 3733 C CA . SER A 1 482 ? -17.109 -16.547 5 1 96.06 482 SER A CA 1
ATOM 3734 C C . SER A 1 482 ? -16.406 -17.859 4.691 1 96.06 482 SER A C 1
ATOM 3736 O O . SER A 1 482 ? -16.688 -18.5 3.674 1 96.06 482 SER A O 1
ATOM 3738 N N . VAL A 1 483 ? -15.5 -18.25 5.539 1 97.62 483 VAL A N 1
ATOM 3739 C CA . VAL A 1 483 ? -14.789 -19.516 5.355 1 97.62 483 VAL A CA 1
ATOM 3740 C C . VAL A 1 483 ? -15.773 -20.688 5.48 1 97.62 483 VAL A C 1
ATOM 3742 O O . VAL A 1 483 ? -15.758 -21.609 4.66 1 97.62 483 VAL A O 1
ATOM 3745 N N . ALA A 1 484 ? -16.609 -20.609 6.496 1 98.38 484 ALA A N 1
ATOM 3746 C CA . ALA A 1 484 ? -17.609 -21.656 6.699 1 98.38 484 ALA A CA 1
ATOM 3747 C C . ALA A 1 484 ? -18.547 -21.75 5.504 1 98.38 484 ALA A C 1
ATOM 3749 O O . ALA A 1 484 ? -18.875 -22.844 5.043 1 98.38 484 ALA A O 1
ATOM 3750 N N . GLU A 1 485 ? -18.969 -20.609 5.023 1 97.94 485 GLU A N 1
ATOM 3751 C CA . GLU A 1 485 ? -19.859 -20.562 3.873 1 97.94 485 GLU A CA 1
ATOM 3752 C C . GLU A 1 485 ? -19.203 -21.156 2.633 1 97.94 485 GLU A C 1
ATOM 3754 O O . GLU A 1 485 ? -19.844 -21.859 1.854 1 97.94 485 GLU A O 1
ATOM 3759 N N . ALA A 1 486 ? -18 -20.828 2.43 1 98.06 486 ALA A N 1
ATOM 3760 C CA . ALA A 1 486 ? -17.25 -21.344 1.288 1 98.06 486 ALA A CA 1
ATOM 3761 C C . ALA A 1 486 ? -17.125 -22.859 1.365 1 98.06 486 ALA A C 1
ATOM 3763 O O . ALA A 1 486 ? -17.297 -23.562 0.363 1 98.06 486 ALA A O 1
ATOM 3764 N N . MET A 1 487 ? -16.797 -23.359 2.578 1 98.5 487 MET A N 1
ATOM 3765 C CA . MET A 1 487 ? -16.703 -24.812 2.777 1 98.5 487 MET A CA 1
ATOM 3766 C C . MET A 1 487 ? -18.047 -25.484 2.506 1 98.5 487 MET A C 1
ATOM 3768 O O . MET A 1 487 ? -18.109 -26.531 1.861 1 98.5 487 MET A O 1
ATOM 3772 N N . SER A 1 488 ? -19.062 -24.859 3.002 1 98.19 488 SER A N 1
ATOM 3773 C CA . SER A 1 488 ? -20.406 -25.391 2.77 1 98.19 488 SER A CA 1
ATOM 3774 C C . SER A 1 488 ? -20.734 -25.438 1.281 1 98.19 488 SER A C 1
ATOM 3776 O O . SER A 1 488 ? -21.234 -26.438 0.778 1 98.19 488 SER A O 1
ATOM 3778 N N . SER A 1 489 ? -20.438 -24.359 0.615 1 97.25 489 SER A N 1
ATOM 3779 C CA . SER A 1 489 ? -20.672 -24.281 -0.823 1 97.25 489 SER A CA 1
ATOM 3780 C C . SER A 1 489 ? -19.891 -25.344 -1.571 1 97.25 489 SER A C 1
ATOM 3782 O O . SER A 1 489 ? -20.375 -25.938 -2.531 1 97.25 489 SER A O 1
ATOM 3784 N N . ALA A 1 490 ? -18.688 -25.562 -1.173 1 97.62 490 ALA A N 1
ATOM 3785 C CA . ALA A 1 490 ? -17.828 -26.562 -1.805 1 97.62 490 ALA A CA 1
ATOM 3786 C C . ALA A 1 490 ? -18.422 -27.953 -1.665 1 97.62 490 ALA A C 1
ATOM 3788 O O . ALA A 1 490 ? -18.422 -28.734 -2.621 1 97.62 490 ALA A O 1
ATOM 3789 N N . LEU A 1 491 ? -18.969 -28.281 -0.505 1 96.5 491 LEU A N 1
ATOM 3790 C CA . LEU A 1 491 ? -19.469 -29.609 -0.202 1 96.5 491 LEU A CA 1
ATOM 3791 C C . LEU A 1 491 ? -20.828 -29.844 -0.853 1 96.5 491 LEU A C 1
ATOM 3793 O O . LEU A 1 491 ? -21.234 -30.984 -1.075 1 96.5 491 LEU A O 1
ATOM 3797 N N . ARG A 1 492 ? -21.469 -28.766 -1.189 1 94.75 492 ARG A N 1
ATOM 3798 C CA . ARG A 1 492 ? -22.828 -28.891 -1.727 1 94.75 492 ARG A CA 1
ATOM 3799 C C . ARG A 1 492 ? -22.828 -28.656 -3.234 1 94.75 492 ARG A C 1
ATOM 3801 O O . ARG A 1 492 ? -23.859 -28.859 -3.891 1 94.75 492 ARG A O 1
ATOM 3808 N N . MET A 1 493 ? -21.75 -28.312 -3.725 1 94.38 493 MET A N 1
ATOM 3809 C CA . MET A 1 493 ? -21.641 -27.984 -5.145 1 94.38 493 MET A CA 1
ATOM 3810 C C . MET A 1 493 ? -21.984 -29.203 -6.004 1 94.38 493 MET A C 1
ATOM 3812 O O . MET A 1 493 ? -21.625 -30.328 -5.664 1 94.38 493 MET A O 1
ATOM 3816 N N . SER A 1 494 ? -22.703 -28.953 -7.129 1 93.25 494 SER A N 1
ATOM 3817 C CA . SER A 1 494 ? -23.094 -30.047 -8.023 1 93.25 494 SER A CA 1
ATOM 3818 C C . SER A 1 494 ? -21.875 -30.656 -8.703 1 93.25 494 SER A C 1
ATOM 3820 O O . SER A 1 494 ? -20.844 -30 -8.883 1 93.25 494 SER A O 1
ATOM 3822 N N . ASP A 1 495 ? -21.969 -31.938 -9.125 1 93.12 495 ASP A N 1
ATOM 3823 C CA . ASP A 1 495 ? -20.875 -32.656 -9.789 1 93.12 495 ASP A CA 1
ATOM 3824 C C . ASP A 1 495 ? -20.469 -31.938 -11.078 1 93.12 495 ASP A C 1
ATOM 3826 O O . ASP A 1 495 ? -19.281 -31.844 -11.391 1 93.12 495 ASP A O 1
ATOM 3830 N N . GLY A 1 496 ? -21.469 -31.484 -11.797 1 90.69 496 GLY A N 1
ATOM 3831 C CA . GLY A 1 496 ? -21.188 -30.797 -13.047 1 90.69 496 GLY A CA 1
ATOM 3832 C C . GLY A 1 496 ? -20.344 -29.547 -12.859 1 90.69 496 GLY A C 1
ATOM 3833 O O . GLY A 1 496 ? -19.391 -29.312 -13.609 1 90.69 496 GLY A O 1
ATOM 3834 N N . GLU A 1 497 ? -20.672 -28.781 -11.891 1 90.88 497 GLU A N 1
ATOM 3835 C CA . GLU A 1 497 ? -19.938 -27.547 -11.625 1 90.88 497 GLU A CA 1
ATOM 3836 C C . GLU A 1 497 ? -18.516 -27.859 -11.125 1 90.88 497 GLU A C 1
ATOM 3838 O O . GLU A 1 497 ? -17.562 -27.172 -11.5 1 90.88 497 GLU A O 1
ATOM 3843 N N . GLN A 1 498 ? -18.375 -28.859 -10.297 1 95.12 498 GLN A N 1
ATOM 3844 C CA . GLN A 1 498 ? -17.062 -29.266 -9.812 1 95.12 498 GLN A CA 1
ATOM 3845 C C . GLN A 1 498 ? -16.156 -29.672 -10.969 1 95.12 498 GLN A C 1
ATOM 3847 O O . GLN A 1 498 ? -14.961 -29.359 -10.969 1 95.12 498 GLN A O 1
ATOM 3852 N N . ARG A 1 499 ? -16.734 -30.375 -11.906 1 94.12 499 ARG A N 1
ATOM 3853 C CA . ARG A 1 499 ? -15.977 -30.844 -13.055 1 94.12 499 ARG A CA 1
ATOM 3854 C C . ARG A 1 499 ? -15.484 -29.672 -13.898 1 94.12 499 ARG A C 1
ATOM 3856 O O . ARG A 1 499 ? -14.336 -29.656 -14.336 1 94.12 499 ARG A O 1
ATOM 3863 N N . LEU A 1 500 ? -16.375 -28.75 -14.102 1 90.56 500 LEU A N 1
ATOM 3864 C CA . LEU A 1 500 ? -16.031 -27.594 -14.906 1 90.56 500 LEU A CA 1
ATOM 3865 C C . LEU A 1 500 ? -14.922 -26.781 -14.234 1 90.56 500 LEU A C 1
ATOM 3867 O O . LEU A 1 500 ? -13.984 -26.328 -14.906 1 90.56 500 LEU A O 1
ATOM 3871 N N . ARG A 1 501 ? -15.031 -26.578 -12.945 1 92.12 501 ARG A N 1
ATOM 3872 C CA . ARG A 1 501 ? -14.008 -25.844 -12.195 1 92.12 501 ARG A CA 1
ATOM 3873 C C . ARG A 1 501 ? -12.672 -26.594 -12.242 1 92.12 501 ARG A C 1
ATOM 3875 O O . ARG A 1 501 ? -11.625 -25.969 -12.414 1 92.12 501 ARG A O 1
ATOM 3882 N N . HIS A 1 502 ? -12.742 -27.859 -12.078 1 95.19 502 HIS A N 1
ATOM 3883 C CA . HIS A 1 502 ? -11.539 -28.688 -12.109 1 95.19 502 HIS A CA 1
ATOM 3884 C C . HIS A 1 502 ? -10.836 -28.594 -13.453 1 95.19 502 HIS A C 1
ATOM 3886 O O . HIS A 1 502 ? -9.617 -28.422 -13.516 1 95.19 502 HIS A O 1
ATOM 3892 N N . GLU A 1 503 ? -11.586 -28.703 -14.477 1 93.06 503 GLU A N 1
ATOM 3893 C CA . GLU A 1 503 ? -11.016 -28.656 -15.82 1 93.06 503 GLU A CA 1
ATOM 3894 C C . GLU A 1 503 ? -10.336 -27.312 -16.078 1 93.06 503 GLU A C 1
ATOM 3896 O O . GLU A 1 503 ? -9.258 -27.266 -16.672 1 93.06 503 GLU A O 1
ATOM 3901 N N . LYS A 1 504 ? -10.977 -26.344 -15.664 1 89.44 504 LYS A N 1
ATOM 3902 C CA . LYS A 1 504 ? -10.414 -25 -15.82 1 89.44 504 LYS A CA 1
ATOM 3903 C C . LYS A 1 504 ? -9.094 -24.875 -15.07 1 89.44 504 LYS A C 1
ATOM 3905 O O . LYS A 1 504 ? -8.109 -24.359 -15.609 1 89.44 504 LYS A O 1
ATOM 3910 N N . HIS A 1 505 ? -9.094 -25.281 -13.844 1 94.25 505 HIS A N 1
ATOM 3911 C CA . HIS A 1 505 ? -7.883 -25.219 -13.031 1 94.25 505 HIS A CA 1
ATOM 3912 C C . HIS A 1 505 ? -6.773 -26.078 -13.625 1 94.25 505 HIS A C 1
ATOM 3914 O O . HIS A 1 505 ? -5.621 -25.656 -13.695 1 94.25 505 HIS A O 1
ATOM 3920 N N . TYR A 1 506 ? -7.129 -27.25 -14.016 1 95.31 506 TYR A N 1
ATOM 3921 C CA . TYR A 1 506 ? -6.125 -28.172 -14.547 1 95.31 506 TYR A CA 1
ATOM 3922 C C . TYR A 1 506 ? -5.516 -27.625 -15.828 1 95.31 506 TYR A C 1
ATOM 3924 O O . TYR A 1 506 ? -4.305 -27.75 -16.047 1 95.31 506 TYR A O 1
ATOM 3932 N N . LYS A 1 507 ? -6.367 -27.094 -16.656 1 91.88 507 LYS A N 1
ATOM 3933 C CA . LYS A 1 507 ? -5.867 -26.5 -17.891 1 91.88 507 LYS A CA 1
ATOM 3934 C C . LYS A 1 507 ? -4.828 -25.422 -17.594 1 91.88 507 LYS A C 1
ATOM 3936 O O . LYS A 1 507 ? -3.75 -25.406 -18.203 1 91.88 507 LYS A O 1
ATOM 3941 N N . TYR A 1 508 ? -5.09 -24.578 -16.703 1 91.38 508 TYR A N 1
ATOM 3942 C CA . TYR A 1 508 ? -4.164 -23.516 -16.359 1 91.38 508 TYR A CA 1
ATOM 3943 C C . TYR A 1 508 ? -2.873 -24.062 -15.781 1 91.38 508 TYR A C 1
ATOM 3945 O O . TYR A 1 508 ? -1.779 -23.703 -16.219 1 91.38 508 TYR A O 1
ATOM 3953 N N . VAL A 1 509 ? -2.984 -24.938 -14.805 1 94.94 509 VAL A N 1
ATOM 3954 C CA . VAL A 1 509 ? -1.83 -25.438 -14.062 1 94.94 509 VAL A CA 1
ATOM 3955 C C . VAL A 1 509 ? -0.928 -26.25 -14.992 1 94.94 509 VAL A C 1
ATOM 3957 O O . VAL A 1 509 ? 0.299 -26.172 -14.898 1 94.94 509 VAL A O 1
ATOM 3960 N N . SER A 1 510 ? -1.501 -26.953 -15.891 1 94.94 510 SER A N 1
ATOM 3961 C CA . SER A 1 510 ? -0.734 -27.828 -16.781 1 94.94 510 SER A CA 1
ATOM 3962 C C . SER A 1 510 ? -0.013 -27.016 -17.844 1 94.94 510 SER A C 1
ATOM 3964 O O . SER A 1 510 ? 1.026 -27.453 -18.359 1 94.94 510 SER A O 1
ATOM 3966 N N . THR A 1 511 ? -0.509 -25.844 -18.156 1 92.62 511 THR A N 1
ATOM 3967 C CA . THR A 1 511 ? 0.097 -25.047 -19.219 1 92.62 511 THR A CA 1
ATOM 3968 C C . THR A 1 511 ? 1.036 -24 -18.641 1 92.62 511 THR A C 1
ATOM 3970 O O . THR A 1 511 ? 1.854 -23.422 -19.359 1 92.62 511 THR A O 1
ATOM 3973 N N . HIS A 1 512 ? 0.94 -23.75 -17.391 1 93 512 HIS A N 1
ATOM 3974 C CA . HIS A 1 512 ? 1.802 -22.781 -16.719 1 93 512 HIS A CA 1
ATOM 3975 C C . HIS A 1 512 ? 2.611 -23.438 -15.609 1 93 512 HIS A C 1
ATOM 3977 O O . HIS A 1 512 ? 2.561 -23 -14.461 1 93 512 HIS A O 1
ATOM 3983 N N . ASP A 1 513 ? 3.338 -24.391 -16.016 1 95.19 513 ASP A N 1
ATOM 3984 C CA . ASP A 1 513 ? 4.125 -25.172 -15.062 1 95.19 513 ASP A CA 1
ATOM 3985 C C . ASP A 1 513 ? 5.5 -24.531 -14.844 1 95.19 513 ASP A C 1
ATOM 3987 O O . ASP A 1 513 ? 5.766 -23.438 -15.328 1 95.19 513 ASP A O 1
ATOM 3991 N N . VAL A 1 514 ? 6.328 -25.156 -14.07 1 96.62 514 VAL A N 1
ATOM 3992 C CA . VAL A 1 514 ? 7.629 -24.609 -13.695 1 96.62 514 VAL A CA 1
ATOM 3993 C C . VAL A 1 514 ? 8.5 -24.438 -14.938 1 96.62 514 VAL A C 1
ATOM 3995 O O . VAL A 1 514 ? 9.273 -23.484 -15.039 1 96.62 514 VAL A O 1
ATOM 3998 N N . ALA A 1 515 ? 8.406 -25.344 -15.898 1 95.94 515 ALA A N 1
ATOM 3999 C CA . ALA A 1 515 ? 9.18 -25.25 -17.141 1 95.94 515 ALA A CA 1
ATOM 4000 C C . ALA A 1 515 ? 8.805 -23.984 -17.922 1 95.94 515 ALA A C 1
ATOM 4002 O O . ALA A 1 515 ? 9.68 -23.312 -18.453 1 95.94 515 ALA A O 1
ATOM 4003 N N . TYR A 1 516 ? 7.535 -23.734 -17.984 1 95.12 516 TYR A N 1
ATOM 4004 C CA . TYR A 1 516 ? 7.062 -22.531 -18.625 1 95.12 516 TYR A CA 1
ATOM 4005 C C . TYR A 1 516 ? 7.625 -21.281 -17.953 1 95.12 516 TYR A C 1
ATOM 4007 O O . TYR A 1 516 ? 8.125 -20.375 -18.609 1 95.12 516 TYR A O 1
ATOM 4015 N N . TRP A 1 517 ? 7.531 -21.219 -16.656 1 96.31 517 TRP A N 1
ATOM 4016 C CA . TRP A 1 517 ? 8.055 -20.109 -15.859 1 96.31 517 TRP A CA 1
ATOM 4017 C C . TRP A 1 517 ? 9.547 -19.906 -16.125 1 96.31 517 TRP A C 1
ATOM 4019 O O . TRP A 1 517 ? 9.984 -18.781 -16.375 1 96.31 517 TRP A O 1
ATOM 4029 N N . ALA A 1 518 ? 10.312 -20.969 -16.094 1 97.38 518 ALA A N 1
ATOM 4030 C CA . ALA A 1 518 ? 11.766 -20.906 -16.266 1 97.38 518 ALA A CA 1
ATOM 4031 C C . ALA A 1 518 ? 12.133 -20.438 -17.672 1 97.38 518 ALA A C 1
ATOM 4033 O O . ALA A 1 518 ? 13.016 -19.594 -17.844 1 97.38 518 ALA A O 1
ATOM 4034 N N . ARG A 1 519 ? 11.508 -20.969 -18.641 1 96.25 519 ARG A N 1
ATOM 4035 C CA . ARG A 1 519 ? 11.766 -20.594 -20.031 1 96.25 519 ARG A CA 1
ATOM 4036 C C . ARG A 1 519 ? 11.461 -19.109 -20.266 1 96.25 519 ARG A C 1
ATOM 4038 O O . ARG A 1 519 ? 12.25 -18.406 -20.891 1 96.25 519 ARG A O 1
ATOM 4045 N N . SER A 1 520 ? 10.328 -18.734 -19.781 1 94.94 520 SER A N 1
ATOM 4046 C CA . SER A 1 520 ? 9.906 -17.344 -19.984 1 94.94 520 SER A CA 1
ATOM 4047 C C . SER A 1 520 ? 10.852 -16.375 -19.297 1 94.94 520 SER A C 1
ATOM 4049 O O . SER A 1 520 ? 11.227 -15.344 -19.859 1 94.94 520 SER A O 1
ATOM 4051 N N . PHE A 1 521 ? 11.219 -16.656 -18.078 1 97.06 521 PHE A N 1
ATOM 4052 C CA . PHE A 1 521 ? 12.141 -15.797 -17.344 1 97.06 521 PHE A CA 1
ATOM 4053 C C . PHE A 1 521 ? 13.492 -15.734 -18.047 1 97.06 521 PHE A C 1
ATOM 4055 O O . PHE A 1 521 ? 14.07 -14.656 -18.203 1 97.06 521 PHE A O 1
ATOM 4062 N N . ASP A 1 522 ? 13.984 -16.891 -18.453 1 96.56 522 ASP A N 1
ATOM 4063 C CA . ASP A 1 522 ? 15.281 -16.969 -19.125 1 96.56 522 ASP A CA 1
ATOM 4064 C C . ASP A 1 522 ? 15.281 -16.141 -20.406 1 96.56 522 ASP A C 1
ATOM 4066 O O . ASP A 1 522 ? 16.266 -15.445 -20.703 1 96.56 522 ASP A O 1
ATOM 4070 N N . GLN A 1 523 ? 14.25 -16.219 -21.125 1 94.69 523 GLN A N 1
ATOM 4071 C CA . GLN A 1 523 ? 14.125 -15.445 -22.359 1 94.69 523 GLN A CA 1
ATOM 4072 C C . GLN A 1 523 ? 14.156 -13.945 -22.078 1 94.69 523 GLN A C 1
ATOM 4074 O O . GLN A 1 523 ? 14.836 -13.188 -22.766 1 94.69 523 GLN A O 1
ATOM 4079 N N . ASP A 1 524 ? 13.438 -13.555 -21.062 1 95.38 524 ASP A N 1
ATOM 4080 C CA . ASP A 1 524 ? 13.383 -12.141 -20.719 1 95.38 524 ASP A CA 1
ATOM 4081 C C . ASP A 1 524 ? 14.727 -11.656 -20.172 1 95.38 524 ASP A C 1
ATOM 4083 O O . ASP A 1 524 ? 15.109 -10.508 -20.391 1 95.38 524 ASP A O 1
ATOM 4087 N N . LEU A 1 525 ? 15.383 -12.516 -19.422 1 96.81 525 LEU A N 1
ATOM 4088 C CA . LEU A 1 525 ? 16.719 -12.148 -18.938 1 96.81 525 LEU A CA 1
ATOM 4089 C C . LEU A 1 525 ? 17.672 -11.914 -20.094 1 96.81 525 LEU A C 1
ATOM 4091 O O . LEU A 1 525 ? 18.438 -10.945 -20.094 1 96.81 525 LEU A O 1
ATOM 4095 N N . GLN A 1 526 ? 17.641 -12.766 -21.109 1 94.75 526 GLN A N 1
ATOM 4096 C CA . GLN A 1 526 ? 18.469 -12.602 -22.297 1 94.75 526 GLN A CA 1
ATOM 4097 C C . GLN A 1 526 ? 18.141 -11.289 -23.016 1 94.75 526 GLN A C 1
ATOM 4099 O O . GLN A 1 526 ? 19.047 -10.57 -23.438 1 94.75 526 GLN A O 1
ATOM 4104 N N . ARG A 1 527 ? 16.906 -11.047 -23.078 1 92.75 527 ARG A N 1
ATOM 4105 C CA . ARG A 1 527 ? 16.469 -9.82 -23.734 1 92.75 527 ARG A CA 1
ATOM 4106 C C . ARG A 1 527 ? 16.953 -8.586 -22.953 1 92.75 527 ARG A C 1
ATOM 4108 O O . ARG A 1 527 ? 17.406 -7.613 -23.562 1 92.75 527 ARG A O 1
ATOM 4115 N N . ALA A 1 528 ? 16.797 -8.633 -21.656 1 93.62 528 ALA A N 1
ATOM 4116 C CA . ALA A 1 528 ? 17.188 -7.512 -20.797 1 93.62 528 ALA A CA 1
ATOM 4117 C C . ALA A 1 528 ? 18.672 -7.234 -20.891 1 93.62 528 ALA A C 1
ATOM 4119 O O . ALA A 1 528 ? 19.109 -6.094 -20.719 1 93.62 528 ALA A O 1
ATOM 4120 N N . CYS A 1 529 ? 19.469 -8.234 -21.234 1 93.62 529 CYS A N 1
ATOM 4121 C CA . CYS A 1 529 ? 20.922 -8.109 -21.234 1 93.62 529 CYS A CA 1
ATOM 4122 C C . CYS A 1 529 ? 21.453 -7.984 -22.641 1 93.62 529 CYS A C 1
ATOM 4124 O O . CYS A 1 529 ? 22.672 -8.047 -22.859 1 93.62 529 CYS A O 1
ATOM 4126 N N . LYS A 1 530 ? 20.672 -7.828 -23.578 1 88.88 530 LYS A N 1
ATOM 4127 C CA . LYS A 1 530 ? 21.047 -7.879 -24.984 1 88.88 530 LYS A CA 1
ATOM 4128 C C . LYS A 1 530 ? 22.094 -6.82 -25.312 1 88.88 530 LYS A C 1
ATOM 4130 O O . LYS A 1 530 ? 23.031 -7.074 -26.094 1 88.88 530 LYS A O 1
ATOM 4135 N N . ASP A 1 531 ? 22.016 -5.66 -24.672 1 82.88 531 ASP A N 1
ATOM 4136 C CA . ASP A 1 531 ? 22.891 -4.551 -25.047 1 82.88 531 ASP A CA 1
ATOM 4137 C C . ASP A 1 531 ? 24.047 -4.414 -24.047 1 82.88 531 ASP A C 1
ATOM 4139 O O . ASP A 1 531 ? 24.75 -3.393 -24.047 1 82.88 531 ASP A O 1
ATOM 4143 N N . HIS A 1 532 ? 24.266 -5.359 -23.234 1 81.94 532 HIS A N 1
ATOM 4144 C CA . HIS A 1 532 ? 25.281 -5.27 -22.188 1 81.94 532 HIS A CA 1
ATOM 4145 C C . HIS A 1 532 ? 26.672 -5.051 -22.781 1 81.94 532 HIS A C 1
ATOM 4147 O O . HIS A 1 532 ? 27.469 -4.301 -22.219 1 81.94 532 HIS A O 1
ATOM 4153 N N . PHE A 1 533 ? 26.922 -5.629 -23.875 1 79.94 533 PHE A N 1
ATOM 4154 C CA . PHE A 1 533 ? 28.297 -5.617 -24.375 1 79.94 533 PHE A CA 1
ATOM 4155 C C . PHE A 1 533 ? 28.484 -4.527 -25.422 1 79.94 533 PHE A C 1
ATOM 4157 O O . PHE A 1 533 ? 29.594 -4.289 -25.891 1 79.94 533 PHE A O 1
ATOM 4164 N N . SER A 1 534 ? 27.438 -3.85 -25.703 1 83.12 534 SER A N 1
ATOM 4165 C CA . SER A 1 534 ? 27.531 -2.701 -26.594 1 83.12 534 SER A CA 1
ATOM 4166 C C . SER A 1 534 ? 27.656 -1.4 -25.812 1 83.12 534 SER A C 1
ATOM 4168 O O . SER A 1 534 ? 27.891 -0.338 -26.391 1 83.12 534 SER A O 1
ATOM 4170 N N . ARG A 1 535 ? 27.625 -1.525 -24.516 1 86.38 535 ARG A N 1
ATOM 4171 C CA . ARG A 1 535 ? 27.734 -0.364 -23.641 1 86.38 535 ARG A CA 1
ATOM 4172 C C . ARG A 1 535 ? 28.891 -0.531 -22.656 1 86.38 535 ARG A C 1
ATOM 4174 O O . ARG A 1 535 ? 29.453 -1.619 -22.531 1 86.38 535 ARG A O 1
ATOM 4181 N N . ARG A 1 536 ? 29.25 0.558 -22.078 1 84.81 536 ARG A N 1
ATOM 4182 C CA . ARG A 1 536 ? 30.266 0.524 -21.031 1 84.81 536 ARG A CA 1
ATOM 4183 C C . ARG A 1 536 ? 29.625 0.614 -19.641 1 84.81 536 ARG A C 1
ATOM 4185 O O . ARG A 1 536 ? 28.703 1.41 -19.438 1 84.81 536 ARG A O 1
ATOM 4192 N N . HIS A 1 537 ? 30.062 -0.341 -18.781 1 88.31 537 HIS A N 1
ATOM 4193 C CA . HIS A 1 537 ? 29.516 -0.379 -17.438 1 88.31 537 HIS A CA 1
ATOM 4194 C C . HIS A 1 537 ? 30.562 0.002 -16.406 1 88.31 537 HIS A C 1
ATOM 4196 O O . HIS A 1 537 ? 31.703 -0.459 -16.469 1 88.31 537 HIS A O 1
ATOM 4202 N N . TRP A 1 538 ? 30.172 0.92 -15.516 1 85.88 538 TRP A N 1
ATOM 4203 C CA . TRP A 1 538 ? 31.031 1.339 -14.414 1 85.88 538 TRP A CA 1
ATOM 4204 C C . TRP A 1 538 ? 30.312 1.213 -13.078 1 85.88 538 TRP A C 1
ATOM 4206 O O . TRP A 1 538 ? 29.078 1.236 -13.031 1 85.88 538 TRP A O 1
ATOM 4216 N N . GLY A 1 539 ? 31.109 0.918 -12.023 1 88.81 539 GLY A N 1
ATOM 4217 C CA . GLY A 1 539 ? 30.547 0.933 -10.68 1 88.81 539 GLY A CA 1
ATOM 4218 C C . GLY A 1 539 ? 30.812 2.236 -9.945 1 88.81 539 GLY A C 1
ATOM 4219 O O . GLY A 1 539 ? 31.891 2.811 -10.047 1 88.81 539 GLY A O 1
ATOM 4220 N N . ILE A 1 540 ? 29.719 2.75 -9.266 1 87.88 540 ILE A N 1
ATOM 4221 C CA . ILE A 1 540 ? 29.906 3.936 -8.438 1 87.88 540 ILE A CA 1
ATOM 4222 C C . ILE A 1 540 ? 29.266 3.713 -7.062 1 87.88 540 ILE A C 1
ATOM 4224 O O . ILE A 1 540 ? 28.297 2.957 -6.938 1 87.88 540 ILE A O 1
ATOM 4228 N N . GLY A 1 541 ? 29.828 4.336 -6.062 1 87.06 541 GLY A N 1
ATOM 4229 C CA . GLY A 1 541 ? 29.281 4.246 -4.719 1 87.06 541 GLY A CA 1
ATOM 4230 C C . GLY A 1 541 ? 30 3.24 -3.846 1 87.06 541 GLY A C 1
ATOM 4231 O O . GLY A 1 541 ? 30.766 2.408 -4.348 1 87.06 541 GLY A O 1
ATOM 4232 N N . PHE A 1 542 ? 29.672 3.311 -2.5 1 86.19 542 PHE A N 1
ATOM 4233 C CA . PHE A 1 542 ? 30.328 2.455 -1.522 1 86.19 542 PHE A CA 1
ATOM 4234 C C . PHE A 1 542 ? 29.328 1.563 -0.811 1 86.19 542 PHE A C 1
ATOM 4236 O O . PHE A 1 542 ? 28.188 1.97 -0.583 1 86.19 542 PHE A O 1
ATOM 4243 N N . GLY A 1 543 ? 29.812 0.378 -0.54 1 90.88 543 GLY A N 1
ATOM 4244 C CA . GLY A 1 543 ? 28.953 -0.53 0.199 1 90.88 543 GLY A CA 1
ATOM 4245 C C . GLY A 1 543 ? 27.625 -0.788 -0.492 1 90.88 543 GLY A C 1
ATOM 4246 O O . GLY A 1 543 ? 27.594 -1.137 -1.674 1 90.88 543 GLY A O 1
ATOM 4247 N N . MET A 1 544 ? 26.562 -0.585 0.191 1 93.19 544 MET A N 1
ATOM 4248 C CA . MET A 1 544 ? 25.234 -0.886 -0.332 1 93.19 544 MET A CA 1
ATOM 4249 C C . MET A 1 544 ? 24.688 0.286 -1.142 1 93.19 544 MET A C 1
ATOM 4251 O O . MET A 1 544 ? 23.625 0.178 -1.762 1 93.19 544 MET A O 1
ATOM 4255 N N . SER A 1 545 ? 25.422 1.387 -1.254 1 90.19 545 SER A N 1
ATOM 4256 C CA . SER A 1 545 ? 25.047 2.504 -2.113 1 90.19 545 SER A CA 1
ATOM 4257 C C . SER A 1 545 ? 25.594 2.322 -3.527 1 90.19 545 SER A C 1
ATOM 4259 O O . SER A 1 545 ? 25.375 3.17 -4.395 1 90.19 545 SER A O 1
ATOM 4261 N N . PHE A 1 546 ? 26.25 1.193 -3.686 1 91.88 546 PHE A N 1
ATOM 4262 C CA . PHE A 1 546 ? 26.828 0.87 -4.98 1 91.88 546 PHE A CA 1
ATOM 4263 C C . PHE A 1 546 ? 25.75 0.778 -6.055 1 91.88 546 PHE A C 1
ATOM 4265 O O . PHE A 1 546 ? 24.656 0.282 -5.797 1 91.88 546 PHE A O 1
ATOM 4272 N N . LYS A 1 547 ? 26.094 1.347 -7.23 1 92.62 547 LYS A N 1
ATOM 4273 C CA . LYS A 1 547 ? 25.234 1.246 -8.406 1 92.62 547 LYS A CA 1
ATOM 4274 C C . LYS A 1 547 ? 26.062 1.081 -9.68 1 92.62 547 LYS A C 1
ATOM 4276 O O . LYS A 1 547 ? 27.203 1.531 -9.742 1 92.62 547 LYS A O 1
ATOM 4281 N N . VAL A 1 548 ? 25.516 0.416 -10.617 1 92.81 548 VAL A N 1
ATOM 4282 C CA . VAL A 1 548 ? 26.125 0.27 -11.93 1 92.81 548 VAL A CA 1
ATOM 4283 C C . VAL A 1 548 ? 25.625 1.361 -12.867 1 92.81 548 VAL A C 1
ATOM 4285 O O . VAL A 1 548 ? 24.406 1.603 -12.953 1 92.81 548 VAL A O 1
ATOM 4288 N N . VAL A 1 549 ? 26.516 1.99 -13.508 1 90.56 549 VAL A N 1
ATOM 4289 C CA . VAL A 1 549 ? 26.188 3.025 -14.484 1 90.56 549 VAL A CA 1
ATOM 4290 C C . VAL A 1 549 ? 26.516 2.531 -15.891 1 90.56 549 VAL A C 1
ATOM 4292 O O . VAL A 1 549 ? 27.609 2 -16.125 1 90.56 549 VAL A O 1
ATOM 4295 N N . ALA A 1 550 ? 25.562 2.627 -16.75 1 90.19 550 ALA A N 1
ATOM 4296 C CA . ALA A 1 550 ? 25.781 2.281 -18.141 1 90.19 550 ALA A CA 1
ATOM 4297 C C . ALA A 1 550 ? 25.828 3.533 -19.016 1 90.19 550 ALA A C 1
ATOM 4299 O O . ALA A 1 550 ? 24.938 4.371 -18.953 1 90.19 550 ALA A O 1
ATOM 4300 N N . LEU A 1 551 ? 26.891 3.697 -19.734 1 86.31 551 LEU A N 1
ATOM 4301 C CA . LEU A 1 551 ? 27.094 4.852 -20.594 1 86.31 551 LEU A CA 1
ATOM 4302 C C . LEU A 1 551 ? 27.359 4.418 -22.031 1 86.31 551 LEU A C 1
ATOM 4304 O O . LEU A 1 551 ? 27.625 3.242 -22.297 1 86.31 551 LEU A O 1
ATOM 4308 N N . GLY A 1 552 ? 27.234 5.406 -22.922 1 84.88 552 GLY A N 1
ATOM 4309 C CA . GLY A 1 552 ? 27.516 5.113 -24.328 1 84.88 552 GLY A CA 1
ATOM 4310 C C . GLY A 1 552 ? 28.938 4.684 -24.578 1 84.88 552 GLY A C 1
ATOM 4311 O O . GLY A 1 552 ? 29.828 4.961 -23.766 1 84.88 552 GLY A O 1
ATOM 4312 N N . PRO A 1 553 ? 29.078 3.945 -25.625 1 81.38 553 PRO A N 1
ATOM 4313 C CA . PRO A 1 553 ? 30.422 3.43 -25.938 1 81.38 553 PRO A CA 1
ATOM 4314 C C . PRO A 1 553 ? 31.453 4.543 -26.141 1 81.38 553 PRO A C 1
ATOM 4316 O O . PRO A 1 553 ? 32.656 4.336 -25.922 1 81.38 553 PRO A O 1
ATOM 4319 N N . ASN A 1 554 ? 30.938 5.758 -26.469 1 81.5 554 ASN A N 1
ATOM 4320 C CA . ASN A 1 554 ? 31.844 6.852 -26.797 1 81.5 554 ASN A CA 1
ATOM 4321 C C . ASN A 1 554 ? 32.031 7.793 -25.609 1 81.5 554 ASN A C 1
ATOM 4323 O O . ASN A 1 554 ? 32.688 8.828 -25.734 1 81.5 554 ASN A O 1
ATOM 4327 N N . PHE A 1 555 ? 31.5 7.48 -24.531 1 80.19 555 PHE A N 1
ATOM 4328 C CA . PHE A 1 555 ? 31.688 8.32 -23.359 1 80.19 555 PHE A CA 1
ATOM 4329 C C . PHE A 1 555 ? 33.156 8.336 -22.922 1 80.19 555 PHE A C 1
ATOM 4331 O O . PHE A 1 555 ? 33.812 7.301 -22.906 1 80.19 555 PHE A O 1
ATOM 4338 N N . ARG A 1 556 ? 33.688 9.641 -22.797 1 73.88 556 ARG A N 1
ATOM 4339 C CA . ARG A 1 556 ? 35.062 9.812 -22.312 1 73.88 556 ARG A CA 1
ATOM 4340 C C . ARG A 1 556 ? 35.094 10.68 -21.062 1 73.88 556 ARG A C 1
ATOM 4342 O O . ARG A 1 556 ? 34.438 11.719 -21 1 73.88 556 ARG A O 1
ATOM 4349 N N . ARG A 1 557 ? 35.688 10.234 -20.031 1 74.5 557 ARG A N 1
ATOM 4350 C CA . ARG A 1 557 ? 35.875 11.023 -18.812 1 74.5 557 ARG A CA 1
ATOM 4351 C C . ARG A 1 557 ? 36.75 12.242 -19.062 1 74.5 557 ARG A C 1
ATOM 4353 O O . ARG A 1 557 ? 37.781 12.148 -19.75 1 74.5 557 ARG A O 1
ATOM 4360 N N . LEU A 1 558 ? 36.219 13.406 -18.609 1 75.19 558 LEU A N 1
ATOM 4361 C CA . LEU A 1 558 ? 37 14.625 -18.75 1 75.19 558 LEU A CA 1
ATOM 4362 C C . LEU A 1 558 ? 38.281 14.547 -17.922 1 75.19 558 LEU A C 1
ATOM 4364 O O . LEU A 1 558 ? 38.219 14.281 -16.719 1 75.19 558 LEU A O 1
ATOM 4368 N N . SER A 1 559 ? 39.469 14.625 -18.578 1 76.12 559 SER A N 1
ATOM 4369 C CA . SER A 1 559 ? 40.75 14.539 -17.922 1 76.12 559 SER A CA 1
ATOM 4370 C C . SER A 1 559 ? 41.188 15.898 -17.391 1 76.12 559 SER A C 1
ATOM 4372 O O . SER A 1 559 ? 41.344 16.859 -18.141 1 76.12 559 SER A O 1
ATOM 4374 N N . VAL A 1 560 ? 41.312 16.062 -16.094 1 81.81 560 VAL A N 1
ATOM 4375 C CA . VAL A 1 560 ? 41.781 17.281 -15.445 1 81.81 560 VAL A CA 1
ATOM 4376 C C . VAL A 1 560 ? 43.125 17.688 -16.031 1 81.81 560 VAL A C 1
ATOM 4378 O O . VAL A 1 560 ? 43.406 18.875 -16.219 1 81.81 560 VAL A O 1
ATOM 4381 N N . GLU A 1 561 ? 43.969 16.719 -16.406 1 81.5 561 GLU A N 1
ATOM 4382 C CA . GLU A 1 561 ? 45.312 16.969 -16.922 1 81.5 561 GLU A CA 1
ATOM 4383 C C . GLU A 1 561 ? 45.25 17.688 -18.266 1 81.5 561 GLU A C 1
ATOM 4385 O O . GLU A 1 561 ? 46.188 18.406 -18.625 1 81.5 561 GLU A O 1
ATOM 4390 N N . HIS A 1 562 ? 44.094 17.516 -18.844 1 84.44 562 HIS A N 1
ATOM 4391 C CA . HIS A 1 562 ? 43.938 18.156 -20.141 1 84.44 562 HIS A CA 1
ATOM 4392 C C . HIS A 1 562 ? 43.312 19.547 -20 1 84.44 562 HIS A C 1
ATOM 4394 O O . HIS A 1 562 ? 43.688 20.469 -20.734 1 84.44 562 HIS A O 1
ATOM 4400 N N . ILE A 1 563 ? 42.5 19.75 -19.031 1 84.88 563 ILE A N 1
ATOM 4401 C CA . ILE A 1 563 ? 41.719 20.969 -18.922 1 84.88 563 ILE A CA 1
ATOM 4402 C C . ILE A 1 563 ? 42.562 22.062 -18.234 1 84.88 563 ILE A C 1
ATOM 4404 O O . ILE A 1 563 ? 42.469 23.234 -18.609 1 84.88 563 ILE A O 1
ATOM 4408 N N . VAL A 1 564 ? 43.406 21.719 -17.328 1 88.75 564 VAL A N 1
ATOM 4409 C CA . VAL A 1 564 ? 44.094 22.688 -16.5 1 88.75 564 VAL A CA 1
ATOM 4410 C C . VAL A 1 564 ? 45.125 23.453 -17.344 1 88.75 564 VAL A C 1
ATOM 4412 O O . VAL A 1 564 ? 45.188 24.688 -17.312 1 88.75 564 VAL A O 1
ATOM 4415 N N . PRO A 1 565 ? 45.969 22.734 -18.141 1 87.19 565 PRO A N 1
ATOM 4416 C CA . PRO A 1 565 ? 46.875 23.469 -19 1 87.19 565 PRO A CA 1
ATOM 4417 C C . PRO A 1 565 ? 46.188 24.391 -19.984 1 87.19 565 PRO A C 1
ATOM 4419 O O . PRO A 1 565 ? 46.625 25.5 -20.25 1 87.19 565 PRO A O 1
ATOM 4422 N N . SER A 1 566 ? 45.094 24 -20.469 1 89.62 566 SER A N 1
ATOM 4423 C CA . SER A 1 566 ? 44.312 24.828 -21.391 1 89.62 566 SER A CA 1
ATOM 4424 C C . SER A 1 566 ? 43.75 26.062 -20.672 1 89.62 566 SER A C 1
ATOM 4426 O O . SER A 1 566 ? 43.719 27.156 -21.234 1 89.62 566 SER A O 1
ATOM 4428 N N . PHE A 1 567 ? 43.344 25.922 -19.469 1 90.12 567 PHE A N 1
ATOM 4429 C CA . PHE A 1 567 ? 42.844 27 -18.641 1 90.12 567 PHE A CA 1
ATOM 4430 C C . PHE A 1 567 ? 43.906 28.031 -18.359 1 90.12 567 PHE A C 1
ATOM 4432 O O . PHE A 1 567 ? 43.656 29.234 -18.422 1 90.12 567 PHE A O 1
ATOM 4439 N N . ARG A 1 568 ? 45.094 27.578 -18.141 1 89.5 568 ARG A N 1
ATOM 4440 C CA . ARG A 1 568 ? 46.219 28.469 -17.797 1 89.5 568 ARG A CA 1
ATOM 4441 C C . ARG A 1 568 ? 46.656 29.281 -19.016 1 89.5 568 ARG A C 1
ATOM 4443 O O . ARG A 1 568 ? 47.031 30.453 -18.891 1 89.5 568 ARG A O 1
ATOM 4450 N N . LYS A 1 569 ? 46.5 28.672 -20.094 1 91.69 569 LYS A N 1
ATOM 4451 C CA . LYS A 1 569 ? 47 29.281 -21.328 1 91.69 569 LYS A CA 1
ATOM 4452 C C . LYS A 1 569 ? 46 30.281 -21.891 1 91.69 569 LYS A C 1
ATOM 4454 O O . LYS A 1 569 ? 46.375 31.234 -22.578 1 91.69 569 LYS A O 1
ATOM 4459 N N . THR A 1 570 ? 44.781 30.078 -21.578 1 92.44 570 THR A N 1
ATOM 4460 C CA . THR A 1 570 ? 43.719 30.891 -22.141 1 92.44 570 THR A CA 1
ATOM 4461 C C . THR A 1 570 ? 43.719 32.281 -21.516 1 92.44 570 THR A C 1
ATOM 4463 O O . THR A 1 570 ? 43.875 32.406 -20.297 1 92.44 570 THR A O 1
ATOM 4466 N N . GLU A 1 571 ? 43.562 33.344 -22.359 1 91.56 571 GLU A N 1
ATOM 4467 C CA . GLU A 1 571 ? 43.625 34.719 -21.875 1 91.56 571 GLU A CA 1
ATOM 4468 C C . GLU A 1 571 ? 42.219 35.312 -21.625 1 91.56 571 GLU A C 1
ATOM 4470 O O . GLU A 1 571 ? 42.094 36.281 -20.922 1 91.56 571 GLU A O 1
ATOM 4475 N N . ASN A 1 572 ? 41.25 34.781 -22.188 1 91.5 572 ASN A N 1
ATOM 4476 C CA . ASN A 1 572 ? 39.844 35.188 -21.984 1 91.5 572 ASN A CA 1
ATOM 4477 C C . ASN A 1 572 ? 38.969 34 -21.609 1 91.5 572 ASN A C 1
ATOM 4479 O O . ASN A 1 572 ? 38.688 33.125 -22.453 1 91.5 572 ASN A O 1
ATOM 4483 N N . ARG A 1 573 ? 38.531 34.031 -20.344 1 92.19 573 ARG A N 1
ATOM 4484 C CA . ARG A 1 573 ? 37.781 32.875 -19.812 1 92.19 573 ARG A CA 1
ATOM 4485 C C . ARG A 1 573 ? 36.375 33.312 -19.359 1 92.19 573 ARG A C 1
ATOM 4487 O O . ARG A 1 573 ? 36.25 34.312 -18.656 1 92.19 573 ARG A O 1
ATOM 4494 N N . LEU A 1 574 ? 35.375 32.688 -19.891 1 91.31 574 LEU A N 1
ATOM 4495 C CA . LEU A 1 574 ? 34 32.906 -19.453 1 91.31 574 LEU A CA 1
ATOM 4496 C C . LEU A 1 574 ? 33.531 31.797 -18.531 1 91.31 574 LEU A C 1
ATOM 4498 O O . LEU A 1 574 ? 33.562 30.625 -18.906 1 91.31 574 LEU A O 1
ATOM 4502 N N . ILE A 1 575 ? 33.188 32.125 -17.312 1 92.44 575 ILE A N 1
ATOM 4503 C CA . ILE A 1 575 ? 32.75 31.156 -16.312 1 92.44 575 ILE A CA 1
ATOM 4504 C C . ILE A 1 575 ? 31.281 31.406 -15.984 1 92.44 575 ILE A C 1
ATOM 4506 O O . ILE A 1 575 ? 30.938 32.438 -15.391 1 92.44 575 ILE A O 1
ATOM 4510 N N . LEU A 1 576 ? 30.422 30.516 -16.391 1 91.56 576 LEU A N 1
ATOM 4511 C CA . LEU A 1 576 ? 29 30.594 -16.094 1 91.56 576 LEU A CA 1
ATOM 4512 C C . LEU A 1 576 ? 28.625 29.625 -14.977 1 91.56 576 LEU A C 1
ATOM 4514 O O . LEU A 1 576 ? 28.828 28.422 -15.117 1 91.56 576 LEU A O 1
ATOM 4518 N N . LEU A 1 577 ? 28.109 30.156 -13.906 1 91.62 577 LEU A N 1
ATOM 4519 C CA . LEU A 1 577 ? 27.781 29.344 -12.742 1 91.62 577 LEU A CA 1
ATOM 4520 C C . LEU A 1 577 ? 26.281 29.391 -12.461 1 91.62 577 LEU A C 1
ATOM 4522 O O . LEU A 1 577 ? 25.703 30.469 -12.289 1 91.62 577 LEU A O 1
ATOM 4526 N N . ASP A 1 578 ? 25.641 28.266 -12.492 1 90.12 578 ASP A N 1
ATOM 4527 C CA . ASP A 1 578 ? 24.266 28.188 -12.016 1 90.12 578 ASP A CA 1
ATOM 4528 C C . ASP A 1 578 ? 24.203 28.328 -10.5 1 90.12 578 ASP A C 1
ATOM 4530 O O . ASP A 1 578 ? 25.047 27.797 -9.781 1 90.12 578 ASP A O 1
ATOM 4534 N N . TYR A 1 579 ? 23.234 29.062 -10.062 1 89.31 579 TYR A N 1
ATOM 4535 C CA . TYR A 1 579 ? 23.219 29.375 -8.633 1 89.31 579 TYR A CA 1
ATOM 4536 C C . TYR A 1 579 ? 22.562 28.25 -7.844 1 89.31 579 TYR A C 1
ATOM 4538 O O . TYR A 1 579 ? 23.219 27.547 -7.074 1 89.31 579 TYR A O 1
ATOM 4546 N N . ASP A 1 580 ? 21.25 28.016 -8.133 1 82.38 580 ASP A N 1
ATOM 4547 C CA . ASP A 1 580 ? 20.484 27.047 -7.371 1 82.38 580 ASP A CA 1
ATOM 4548 C C . ASP A 1 580 ? 20.859 25.609 -7.766 1 82.38 580 ASP A C 1
ATOM 4550 O O . ASP A 1 580 ? 20.812 25.266 -8.945 1 82.38 580 ASP A O 1
ATOM 4554 N N . GLY A 1 581 ? 21.25 24.781 -6.832 1 78.38 581 GLY A N 1
ATOM 4555 C CA . GLY A 1 581 ? 21.562 23.375 -7.086 1 78.38 581 GLY A CA 1
ATOM 4556 C C . GLY A 1 581 ? 23.031 23.156 -7.43 1 78.38 581 GLY A C 1
ATOM 4557 O O . GLY A 1 581 ? 23.5 22.016 -7.469 1 78.38 581 GLY A O 1
ATOM 4558 N N . THR A 1 582 ? 23.812 24.266 -7.695 1 83.75 582 THR A N 1
ATOM 4559 C CA . THR A 1 582 ? 25.219 24.156 -8.055 1 83.75 582 THR A CA 1
ATOM 4560 C C . THR A 1 582 ? 26.094 24.922 -7.07 1 83.75 582 THR A C 1
ATOM 4562 O O . THR A 1 582 ? 26.719 24.328 -6.195 1 83.75 582 THR A O 1
ATOM 4565 N N . VAL A 1 583 ? 25.859 26.266 -7.172 1 86.38 583 VAL A N 1
ATOM 4566 C CA . VAL A 1 583 ? 26.625 27.078 -6.234 1 86.38 583 VAL A CA 1
ATOM 4567 C C . VAL A 1 583 ? 26.094 26.891 -4.82 1 86.38 583 VAL A C 1
ATOM 4569 O O . VAL A 1 583 ? 26.859 26.797 -3.859 1 86.38 583 VAL A O 1
ATOM 4572 N N . MET A 1 584 ? 24.812 26.812 -4.824 1 84 584 MET A N 1
ATOM 4573 C CA . MET A 1 584 ? 24.125 26.516 -3.568 1 84 584 MET A CA 1
ATOM 4574 C C . MET A 1 584 ? 23.422 25.172 -3.635 1 84 584 MET A C 1
ATOM 4576 O O . MET A 1 584 ? 22.734 24.875 -4.613 1 84 584 MET A O 1
ATOM 4580 N N . PRO A 1 585 ? 23.594 24.328 -2.609 1 76.81 585 PRO A N 1
ATOM 4581 C CA . PRO A 1 585 ? 22.859 23.062 -2.615 1 76.81 585 PRO A CA 1
ATOM 4582 C C . PRO A 1 585 ? 21.344 23.25 -2.627 1 76.81 585 PRO A C 1
ATOM 4584 O O . PRO A 1 585 ? 20.828 24.188 -2.004 1 76.81 585 PRO A O 1
ATOM 4587 N N . GLU A 1 586 ? 20.688 22.344 -3.283 1 68.69 586 GLU A N 1
ATOM 4588 C CA . GLU A 1 586 ? 19.234 22.422 -3.393 1 68.69 586 GLU A CA 1
ATOM 4589 C C . GLU A 1 586 ? 18.562 22.25 -2.031 1 68.69 586 GLU A C 1
ATOM 4591 O O . GLU A 1 586 ? 17.5 22.812 -1.784 1 68.69 586 GLU A O 1
ATOM 4596 N N . SER A 1 587 ? 19.188 21.609 -1.163 1 64.06 587 SER A N 1
ATOM 4597 C CA . SER A 1 587 ? 18.594 21.234 0.124 1 64.06 587 SER A CA 1
ATOM 4598 C C . SER A 1 587 ? 18.828 22.328 1.165 1 64.06 587 SER A C 1
ATOM 4600 O O . SER A 1 587 ? 18.266 22.281 2.26 1 64.06 587 SER A O 1
ATOM 4602 N N . SER A 1 588 ? 19.5 23.391 0.685 1 70.75 588 SER A N 1
ATOM 4603 C CA . SER A 1 588 ? 19.828 24.422 1.657 1 70.75 588 SER A CA 1
ATOM 4604 C C . SER A 1 588 ? 18.578 25.188 2.094 1 70.75 588 SER A C 1
ATOM 4606 O O . SER A 1 588 ? 17.734 25.516 1.269 1 70.75 588 SER A O 1
ATOM 4608 N N . ILE A 1 589 ? 18.406 25.375 3.322 1 69.62 589 ILE A N 1
ATOM 4609 C CA . ILE A 1 589 ? 17.281 26.125 3.871 1 69.62 589 ILE A CA 1
ATOM 4610 C C . ILE A 1 589 ? 17.469 27.625 3.586 1 69.62 589 ILE A C 1
ATOM 4612 O O . ILE A 1 589 ? 16.516 28.312 3.209 1 69.62 589 ILE A O 1
ATOM 4616 N N . ASP A 1 590 ? 18.734 28.031 3.854 1 74.44 590 ASP A N 1
ATOM 4617 C CA . ASP A 1 590 ? 19.078 29.406 3.484 1 74.44 590 ASP A CA 1
ATOM 4618 C C . ASP A 1 590 ? 19.469 29.5 2.01 1 74.44 590 ASP A C 1
ATOM 4620 O O . ASP A 1 590 ? 20.484 28.938 1.593 1 74.44 590 ASP A O 1
ATOM 4624 N N . LYS A 1 591 ? 18.688 30.203 1.283 1 81.5 591 LYS A N 1
ATOM 4625 C CA . LYS A 1 591 ? 18.922 30.266 -0.157 1 81.5 591 LYS A CA 1
ATOM 4626 C C . LYS A 1 591 ? 19.906 31.375 -0.505 1 81.5 591 LYS A C 1
ATOM 4628 O O . LYS A 1 591 ? 20.422 31.438 -1.623 1 81.5 591 LYS A O 1
ATOM 4633 N N . ALA A 1 592 ? 20.25 32.188 0.461 1 87.12 592 ALA A N 1
ATOM 4634 C CA . ALA A 1 592 ? 21.219 33.25 0.209 1 87.12 592 ALA A CA 1
ATOM 4635 C C . ALA A 1 592 ? 22.641 32.719 0.166 1 87.12 592 ALA A C 1
ATOM 4637 O O . ALA A 1 592 ? 22.938 31.703 0.819 1 87.12 592 ALA A O 1
ATOM 4638 N N . PRO A 1 593 ? 23.469 33.312 -0.654 1 91.62 593 PRO A N 1
ATOM 4639 C CA . PRO A 1 593 ? 24.844 32.844 -0.718 1 91.62 593 PRO A CA 1
ATOM 4640 C C . PRO A 1 593 ? 25.594 33 0.606 1 91.62 593 PRO A C 1
ATOM 4642 O O . PRO A 1 593 ? 25.422 34 1.298 1 91.62 593 PRO A O 1
ATOM 4645 N N . SER A 1 594 ? 26.391 32.062 0.926 1 87.31 594 SER A N 1
ATOM 4646 C CA . SER A 1 594 ? 27.219 32.125 2.129 1 87.31 594 SER A CA 1
ATOM 4647 C C . SER A 1 594 ? 28.406 33.031 1.934 1 87.31 594 SER A C 1
ATOM 4649 O O . SER A 1 594 ? 28.734 33.406 0.804 1 87.31 594 SER A O 1
ATOM 4651 N N . SER A 1 595 ? 29.047 33.375 3.025 1 89.69 595 SER A N 1
ATOM 4652 C CA . SER A 1 595 ? 30.234 34.219 2.961 1 89.69 595 SER A CA 1
ATOM 4653 C C . SER A 1 595 ? 31.359 33.531 2.18 1 89.69 595 SER A C 1
ATOM 4655 O O . SER A 1 595 ? 32.125 34.188 1.487 1 89.69 595 SER A O 1
ATOM 4657 N N . GLU A 1 596 ? 31.297 32.25 2.277 1 92.12 596 GLU A N 1
ATOM 4658 C CA . GLU A 1 596 ? 32.312 31.469 1.538 1 92.12 596 GLU A CA 1
ATOM 4659 C C . GLU A 1 596 ? 32.062 31.562 0.033 1 92.12 596 GLU A C 1
ATOM 4661 O O . GLU A 1 596 ? 33 31.719 -0.739 1 92.12 596 GLU A O 1
ATOM 4666 N N . VAL A 1 597 ? 30.875 31.469 -0.333 1 93.5 597 VAL A N 1
ATOM 4667 C CA . VAL A 1 597 ? 30.531 31.562 -1.746 1 93.5 597 VAL A CA 1
ATOM 4668 C C . VAL A 1 597 ? 30.891 32.938 -2.281 1 93.5 597 VAL A C 1
ATOM 4670 O O . VAL A 1 597 ? 31.469 33.062 -3.369 1 93.5 597 VAL A O 1
ATOM 4673 N N . ILE A 1 598 ? 30.625 34 -1.521 1 94.81 598 ILE A N 1
ATOM 4674 C CA . ILE A 1 598 ? 30.922 35.375 -1.919 1 94.81 598 ILE A CA 1
ATOM 4675 C C . ILE A 1 598 ? 32.438 35.562 -2.072 1 94.81 598 ILE A C 1
ATOM 4677 O O . ILE A 1 598 ? 32.906 36.188 -3.031 1 94.81 598 ILE A O 1
ATOM 4681 N N . SER A 1 599 ? 33.156 34.938 -1.123 1 95.38 599 SER A N 1
ATOM 4682 C CA . SER A 1 599 ? 34.625 35.031 -1.16 1 95.38 599 SER A CA 1
ATOM 4683 C C . SER A 1 599 ? 35.188 34.344 -2.398 1 95.38 599 SER A C 1
ATOM 4685 O O . SER A 1 599 ? 36.062 34.875 -3.057 1 95.38 599 SER A O 1
ATOM 4687 N N . VAL A 1 600 ? 34.656 33.219 -2.691 1 95.56 600 VAL A N 1
ATOM 4688 C CA . VAL A 1 600 ? 35.125 32.469 -3.846 1 95.56 600 VAL A CA 1
ATOM 4689 C C . VAL A 1 600 ? 34.781 33.219 -5.133 1 95.56 600 VAL A C 1
ATOM 4691 O O . VAL A 1 600 ? 35.594 33.281 -6.055 1 95.56 600 VAL A O 1
ATOM 4694 N N . LEU A 1 601 ? 33.656 33.75 -5.242 1 95.81 601 LEU A N 1
ATOM 4695 C CA . LEU A 1 601 ? 33.25 34.5 -6.426 1 95.81 601 LEU A CA 1
ATOM 4696 C C . LEU A 1 601 ? 34.094 35.719 -6.629 1 95.81 601 LEU A C 1
ATOM 4698 O O . LEU A 1 601 ? 34.5 36.031 -7.754 1 95.81 601 LEU A O 1
ATOM 4702 N N . ASN A 1 602 ? 34.375 36.406 -5.547 1 96.06 602 ASN A N 1
ATOM 4703 C CA . ASN A 1 602 ? 35.25 37.562 -5.641 1 96.06 602 ASN A CA 1
ATOM 4704 C C . ASN A 1 602 ? 36.656 37.219 -6.109 1 96.06 602 ASN A C 1
ATOM 4706 O O . ASN A 1 602 ? 37.25 37.938 -6.902 1 96.06 602 ASN A O 1
ATOM 4710 N N . ARG A 1 603 ? 37.094 36.094 -5.609 1 95.69 603 ARG A N 1
ATOM 4711 C CA . ARG A 1 603 ? 38.438 35.625 -6.02 1 95.69 603 ARG A CA 1
ATOM 4712 C C . ARG A 1 603 ? 38.469 35.281 -7.504 1 95.69 603 ARG A C 1
ATOM 4714 O O . ARG A 1 603 ? 39.438 35.594 -8.203 1 95.69 603 ARG A O 1
ATOM 4721 N N . LEU A 1 604 ? 37.469 34.688 -7.957 1 95.5 604 LEU A N 1
ATOM 4722 C CA . LEU A 1 604 ? 37.375 34.344 -9.375 1 95.5 604 LEU A CA 1
ATOM 4723 C C . LEU A 1 604 ? 37.312 35.625 -10.227 1 95.5 604 LEU A C 1
ATOM 4725 O O . LEU A 1 604 ? 37.906 35.656 -11.305 1 95.5 604 LEU A O 1
ATOM 4729 N N . CYS A 1 605 ? 36.656 36.625 -9.758 1 95 605 CYS A N 1
ATOM 4730 C CA . CYS A 1 605 ? 36.438 37.875 -10.5 1 95 605 CYS A CA 1
ATOM 4731 C C . CYS A 1 605 ? 37.719 38.719 -10.477 1 95 605 CYS A C 1
ATOM 4733 O O . CYS A 1 605 ? 37.875 39.625 -11.32 1 95 605 CYS A O 1
ATOM 4735 N N . GLU A 1 606 ? 38.562 38.5 -9.516 1 94.25 606 GLU A N 1
ATOM 4736 C CA . GLU A 1 606 ? 39.781 39.312 -9.375 1 94.25 606 GLU A CA 1
ATOM 4737 C C . GLU A 1 606 ? 40.75 39.031 -10.508 1 94.25 606 GLU A C 1
ATOM 4739 O O . GLU A 1 606 ? 41.562 39.906 -10.852 1 94.25 606 GLU A O 1
ATOM 4744 N N . ASP A 1 607 ? 40.688 37.812 -11.023 1 94.06 607 ASP A N 1
ATOM 4745 C CA . ASP A 1 607 ? 41.531 37.5 -12.195 1 94.06 607 ASP A CA 1
ATOM 4746 C C . ASP A 1 607 ? 40.969 38.219 -13.43 1 94.06 607 ASP A C 1
ATOM 4748 O O . ASP A 1 607 ? 39.875 37.938 -13.875 1 94.06 607 ASP A O 1
ATOM 4752 N N . PRO A 1 608 ? 41.75 39.094 -13.977 1 92.25 608 PRO A N 1
ATOM 4753 C CA . PRO A 1 608 ? 41.25 39.875 -15.109 1 92.25 608 PRO A CA 1
ATOM 4754 C C . PRO A 1 608 ? 40.969 39 -16.344 1 92.25 608 PRO A C 1
ATOM 4756 O O . PRO A 1 608 ? 40.281 39.438 -17.25 1 92.25 608 PRO A O 1
ATOM 4759 N N . LYS A 1 609 ? 41.531 37.844 -16.344 1 94.5 609 LYS A N 1
ATOM 4760 C CA . LYS A 1 609 ? 41.281 36.938 -17.484 1 94.5 609 LYS A CA 1
ATOM 4761 C C . LYS A 1 609 ? 39.906 36.281 -17.375 1 94.5 609 LYS A C 1
ATOM 4763 O O . LYS A 1 609 ? 39.438 35.719 -18.359 1 94.5 609 LYS A O 1
ATOM 4768 N N . ASN A 1 610 ? 39.281 36.438 -16.219 1 94.69 610 ASN A N 1
ATOM 4769 C CA . ASN A 1 610 ? 38 35.75 -15.969 1 94.69 610 ASN A CA 1
ATOM 4770 C C . ASN A 1 610 ? 36.812 36.719 -16.078 1 94.69 610 ASN A C 1
ATOM 4772 O O . ASN A 1 610 ? 36.906 37.875 -15.625 1 94.69 610 ASN A O 1
ATOM 4776 N N . ARG A 1 611 ? 35.812 36.344 -16.734 1 92.94 611 ARG A N 1
ATOM 4777 C CA . ARG A 1 611 ? 34.469 36.906 -16.625 1 92.94 611 ARG A CA 1
ATOM 4778 C C . ARG A 1 611 ? 33.5 35.906 -15.992 1 92.94 611 ARG A C 1
ATOM 4780 O O . ARG A 1 611 ? 33.125 34.906 -16.609 1 92.94 611 ARG A O 1
ATOM 4787 N N . VAL A 1 612 ? 33.094 36.25 -14.812 1 94.75 612 VAL A N 1
ATOM 4788 C CA . VAL A 1 612 ? 32.281 35.312 -14.031 1 94.75 612 VAL A CA 1
ATOM 4789 C C . VAL A 1 612 ? 30.828 35.75 -13.992 1 94.75 612 VAL A C 1
ATOM 4791 O O . VAL A 1 612 ? 30.547 36.938 -13.719 1 94.75 612 VAL A O 1
ATOM 4794 N N . PHE A 1 613 ? 29.906 34.875 -14.281 1 93.75 613 PHE A N 1
ATOM 4795 C CA . PHE A 1 613 ? 28.469 35.156 -14.234 1 93.75 613 PHE A CA 1
ATOM 4796 C C . PHE A 1 613 ? 27.734 34.156 -13.352 1 93.75 613 PHE A C 1
ATOM 4798 O O . PHE A 1 613 ? 28.031 32.969 -13.375 1 93.75 613 PHE A O 1
ATOM 4805 N N . ILE A 1 614 ? 26.828 34.656 -12.57 1 93.75 614 ILE A N 1
ATOM 4806 C CA . ILE A 1 614 ? 25.828 33.812 -11.914 1 93.75 614 ILE A CA 1
ATOM 4807 C C . ILE A 1 614 ? 24.547 33.812 -12.75 1 93.75 614 ILE A C 1
ATOM 4809 O O . ILE A 1 614 ? 24.016 34.844 -13.078 1 93.75 614 ILE A O 1
ATOM 4813 N N . VAL A 1 615 ? 24.156 32.688 -13.125 1 90.25 615 VAL A N 1
ATOM 4814 C CA . VAL A 1 615 ? 22.906 32.531 -13.852 1 90.25 615 VAL A CA 1
ATOM 4815 C C . VAL A 1 615 ? 21.844 31.906 -12.93 1 90.25 615 VAL A C 1
ATOM 4817 O O . VAL A 1 615 ? 22.062 30.859 -12.32 1 90.25 615 VAL A O 1
ATOM 4820 N N . SER A 1 616 ? 20.734 32.531 -12.766 1 88.62 616 SER A N 1
ATOM 4821 C CA . SER A 1 616 ? 19.703 32.062 -11.852 1 88.62 616 SER A CA 1
ATOM 4822 C C . SER A 1 616 ? 18.297 32.375 -12.367 1 88.62 616 SER A C 1
ATOM 4824 O O . SER A 1 616 ? 18.125 33.312 -13.164 1 88.62 616 SER A O 1
ATOM 4826 N N . GLY A 1 617 ? 17.359 31.609 -12.102 1 83.62 617 GLY A N 1
ATOM 4827 C CA . GLY A 1 617 ? 15.977 31.906 -12.414 1 83.62 617 GLY A CA 1
ATOM 4828 C C . GLY A 1 617 ? 15.359 32.938 -11.484 1 83.62 617 GLY A C 1
ATOM 4829 O O . GLY A 1 617 ? 14.258 33.438 -11.734 1 83.62 617 GLY A O 1
ATOM 4830 N N . ARG A 1 618 ? 16.062 33.406 -10.508 1 88.25 618 ARG A N 1
ATOM 4831 C CA . ARG A 1 618 ? 15.578 34.344 -9.523 1 88.25 618 ARG A CA 1
ATOM 4832 C C . ARG A 1 618 ? 15.531 35.75 -10.109 1 88.25 618 ARG A C 1
ATOM 4834 O O . ARG A 1 618 ? 16.156 36.031 -11.141 1 88.25 618 ARG A O 1
ATOM 4841 N N . GLY A 1 619 ? 14.797 36.688 -9.406 1 87.44 619 GLY A N 1
ATOM 4842 C CA . GLY A 1 619 ? 14.617 38.062 -9.891 1 87.44 619 GLY A CA 1
ATOM 4843 C C . GLY A 1 619 ? 15.844 38.938 -9.703 1 87.44 619 GLY A C 1
ATOM 4844 O O . GLY A 1 619 ? 16.688 38.625 -8.852 1 87.44 619 GLY A O 1
ATOM 4845 N N . LYS A 1 620 ? 15.844 39.938 -10.43 1 90.19 620 LYS A N 1
ATOM 4846 C CA . LYS A 1 620 ? 16.984 40.844 -10.445 1 90.19 620 LYS A CA 1
ATOM 4847 C C . LYS A 1 620 ? 17.156 41.531 -9.094 1 90.19 620 LYS A C 1
ATOM 4849 O O . LYS A 1 620 ? 18.281 41.719 -8.625 1 90.19 620 LYS A O 1
ATOM 4854 N N . ASP A 1 621 ? 16.047 41.844 -8.453 1 91.31 621 ASP A N 1
ATOM 4855 C CA . ASP A 1 621 ? 16.125 42.562 -7.188 1 91.31 621 ASP A CA 1
ATOM 4856 C C . ASP A 1 621 ? 16.75 41.688 -6.098 1 91.31 621 ASP A C 1
ATOM 4858 O O . ASP A 1 621 ? 17.594 42.125 -5.344 1 91.31 621 ASP A O 1
ATOM 4862 N N . GLU A 1 622 ? 16.312 40.469 -6.062 1 92 622 GLU A N 1
ATOM 4863 C CA . GLU A 1 622 ? 16.812 39.531 -5.07 1 92 622 GLU A CA 1
ATOM 4864 C C . GLU A 1 622 ? 18.297 39.25 -5.285 1 92 622 GLU A C 1
ATOM 4866 O O . GLU A 1 622 ? 19.078 39.25 -4.336 1 92 622 GLU A O 1
ATOM 4871 N N . LEU A 1 623 ? 18.672 39.031 -6.449 1 93.88 623 LEU A N 1
ATOM 4872 C CA . LEU A 1 623 ? 20.062 38.719 -6.773 1 93.88 623 LEU A CA 1
ATOM 4873 C C . LEU A 1 623 ? 20.969 39.906 -6.547 1 93.88 623 LEU A C 1
ATOM 4875 O O . LEU A 1 623 ? 22.109 39.75 -6.125 1 93.88 623 LEU A O 1
ATOM 4879 N N . SER A 1 624 ? 20.438 41.062 -6.891 1 93.75 624 SER A N 1
ATOM 4880 C CA . SER A 1 624 ? 21.219 42.281 -6.656 1 93.75 624 SER A CA 1
ATOM 4881 C C . SER A 1 624 ? 21.547 42.469 -5.176 1 93.75 624 SER A C 1
ATOM 4883 O O . SER A 1 624 ? 22.656 42.844 -4.816 1 93.75 624 SER A O 1
ATOM 4885 N N . LYS A 1 625 ? 20.531 42.125 -4.438 1 93.88 625 LYS A N 1
ATOM 4886 C CA . LYS A 1 625 ? 20.734 42.25 -2.992 1 93.88 625 LYS A CA 1
ATOM 4887 C C . LYS A 1 625 ? 21.703 41.188 -2.48 1 93.88 625 LYS A C 1
ATOM 4889 O O . LYS A 1 625 ? 22.578 41.5 -1.667 1 93.88 625 LYS A O 1
ATOM 4894 N N . TRP A 1 626 ? 21.609 39.969 -2.92 1 94.62 626 TRP A N 1
ATOM 4895 C CA . TRP A 1 626 ? 22.406 38.844 -2.453 1 94.62 626 TRP A CA 1
ATOM 4896 C C . TRP A 1 626 ? 23.875 39.031 -2.848 1 94.62 626 TRP A C 1
ATOM 4898 O O . TRP A 1 626 ? 24.781 38.656 -2.09 1 94.62 626 TRP A O 1
ATOM 4908 N N . PHE A 1 627 ? 24.109 39.688 -4.023 1 95.62 627 PHE A N 1
ATOM 4909 C CA . PHE A 1 627 ? 25.469 39.719 -4.543 1 95.62 627 PHE A CA 1
ATOM 4910 C C . PHE A 1 627 ? 25.984 41.156 -4.559 1 95.62 627 PHE A C 1
ATOM 4912 O O . PHE A 1 627 ? 26.891 41.5 -5.32 1 95.62 627 PHE A O 1
ATOM 4919 N N . ALA A 1 628 ? 25.438 41.906 -3.736 1 93.81 628 ALA A N 1
ATOM 4920 C CA . ALA A 1 628 ? 25.875 43.281 -3.59 1 93.81 628 ALA A CA 1
ATOM 4921 C C . ALA A 1 628 ? 27.359 43.375 -3.234 1 93.81 628 ALA A C 1
ATOM 4923 O O . ALA A 1 628 ? 28.078 44.281 -3.672 1 93.81 628 ALA A O 1
ATOM 4924 N N . PRO A 1 629 ? 27.859 42.344 -2.5 1 94.62 629 PRO A N 1
ATOM 4925 C CA . PRO A 1 629 ? 29.281 42.406 -2.129 1 94.62 629 PRO A CA 1
ATOM 4926 C C . PRO A 1 629 ? 30.203 42.062 -3.293 1 94.62 629 PRO A C 1
ATOM 4928 O O . PRO A 1 629 ? 31.422 42.219 -3.191 1 94.62 629 PRO A O 1
ATOM 4931 N N . CYS A 1 630 ? 29.719 41.625 -4.352 1 96.06 630 CYS A N 1
ATOM 4932 C CA . CYS A 1 630 ? 30.531 41.25 -5.504 1 96.06 630 CYS A CA 1
ATOM 4933 C C . CYS A 1 630 ? 30.516 42.344 -6.566 1 96.06 630 CYS A C 1
ATOM 4935 O O . CYS A 1 630 ? 29.656 42.375 -7.438 1 96.06 630 CYS A O 1
ATOM 4937 N N . GLU A 1 631 ? 31.562 43.031 -6.672 1 94.69 631 GLU A N 1
ATOM 4938 C CA . GLU A 1 631 ? 31.594 44.25 -7.508 1 94.69 631 GLU A CA 1
ATOM 4939 C C . GLU A 1 631 ? 31.719 43.875 -8.984 1 94.69 631 GLU A C 1
ATOM 4941 O O . GLU A 1 631 ? 31.078 44.5 -9.844 1 94.69 631 GLU A O 1
ATOM 4946 N N . LYS A 1 632 ? 32.469 42.906 -9.336 1 95.31 632 LYS A N 1
ATOM 4947 C CA . LYS A 1 632 ? 32.812 42.594 -10.727 1 95.31 632 LYS A CA 1
ATOM 4948 C C . LYS A 1 632 ? 32 41.406 -11.234 1 95.31 632 LYS A C 1
ATOM 4950 O O . LYS A 1 632 ? 32.188 40.969 -12.367 1 95.31 632 LYS A O 1
ATOM 4955 N N . LEU A 1 633 ? 31.109 40.969 -10.43 1 96.44 633 LEU A N 1
ATOM 4956 C CA . LEU A 1 633 ? 30.344 39.781 -10.773 1 96.44 633 LEU A CA 1
ATOM 4957 C C . LEU A 1 633 ? 29.219 40.125 -11.742 1 96.44 633 LEU A C 1
ATOM 4959 O O . LEU A 1 633 ? 28.469 41.094 -11.523 1 96.44 633 LEU A O 1
ATOM 4963 N N . GLY A 1 634 ? 29.172 39.406 -12.82 1 94.25 634 GLY A N 1
ATOM 4964 C CA . GLY A 1 634 ? 28 39.469 -13.688 1 94.25 634 GLY A CA 1
ATOM 4965 C C . GLY A 1 634 ? 26.844 38.625 -13.188 1 94.25 634 GLY A C 1
ATOM 4966 O O . GLY A 1 634 ? 27.047 37.562 -12.578 1 94.25 634 GLY A O 1
ATOM 4967 N N . ILE A 1 635 ? 25.656 39.156 -13.453 1 94.38 635 ILE A N 1
ATOM 4968 C CA . ILE A 1 635 ? 24.453 38.438 -13.023 1 94.38 635 ILE A CA 1
ATOM 4969 C C . ILE A 1 635 ? 23.484 38.312 -14.203 1 94.38 635 ILE A C 1
ATOM 4971 O O . ILE A 1 635 ? 23.25 39.25 -14.93 1 94.38 635 ILE A O 1
ATOM 4975 N N . ALA A 1 636 ? 23.094 37.125 -14.461 1 90.44 636 ALA A N 1
ATOM 4976 C CA . ALA A 1 636 ? 22 36.844 -15.375 1 90.44 636 ALA A CA 1
ATOM 4977 C C . ALA A 1 636 ? 20.75 36.406 -14.617 1 90.44 636 ALA A C 1
ATOM 4979 O O . ALA A 1 636 ? 20.609 35.219 -14.273 1 90.44 636 ALA A O 1
ATOM 4980 N N . ALA A 1 637 ? 19.875 37.312 -14.438 1 89.12 637 ALA A N 1
ATOM 4981 C CA . ALA A 1 637 ? 18.672 37.062 -13.656 1 89.12 637 ALA A CA 1
ATOM 4982 C C . ALA A 1 637 ? 17.531 36.531 -14.547 1 89.12 637 ALA A C 1
ATOM 4984 O O . ALA A 1 637 ? 17.516 36.812 -15.75 1 89.12 637 ALA A O 1
ATOM 4985 N N . GLU A 1 638 ? 16.578 35.781 -13.961 1 86.81 638 GLU A N 1
ATOM 4986 C CA . GLU A 1 638 ? 15.438 35.219 -14.672 1 86.81 638 GLU A CA 1
ATOM 4987 C C . GLU A 1 638 ? 15.898 34.469 -15.93 1 86.81 638 GLU A C 1
ATOM 4989 O O . GLU A 1 638 ? 15.375 34.719 -17.016 1 86.81 638 GLU A O 1
ATOM 4994 N N . HIS A 1 639 ? 16.922 33.781 -15.703 1 82.31 639 HIS A N 1
ATOM 4995 C CA . HIS A 1 639 ? 17.516 32.906 -16.703 1 82.31 639 HIS A CA 1
ATOM 4996 C C . HIS A 1 639 ? 18.047 33.688 -17.891 1 82.31 639 HIS A C 1
ATOM 4998 O O . HIS A 1 639 ? 17.938 33.25 -19.047 1 82.31 639 HIS A O 1
ATOM 5004 N N . GLY A 1 640 ? 18.5 34.938 -17.625 1 81.19 640 GLY A N 1
ATOM 5005 C CA . GLY A 1 640 ? 19.172 35.719 -18.656 1 81.19 640 GLY A CA 1
ATOM 5006 C C . GLY A 1 640 ? 18.281 36.781 -19.281 1 81.19 640 GLY A C 1
ATOM 5007 O O . GLY A 1 640 ? 18.719 37.562 -20.125 1 81.19 640 GLY A O 1
ATOM 5008 N N . TYR A 1 641 ? 17.016 36.812 -18.891 1 81.81 641 TYR A N 1
ATOM 5009 C CA . TYR A 1 641 ? 16.172 37.875 -19.391 1 81.81 641 TYR A CA 1
ATOM 5010 C C . TYR A 1 641 ? 16.734 39.25 -19.031 1 81.81 641 TYR A C 1
ATOM 5012 O O . TYR A 1 641 ? 16.656 40.188 -19.812 1 81.81 641 TYR A O 1
ATOM 5020 N N . PHE A 1 642 ? 17.234 39.281 -17.797 1 86.25 642 PHE A N 1
ATOM 5021 C CA . PHE A 1 642 ? 17.984 40.438 -17.344 1 86.25 642 PHE A CA 1
ATOM 5022 C C . PHE A 1 642 ? 19.453 40.094 -17.156 1 86.25 642 PHE A C 1
ATOM 5024 O O . PHE A 1 642 ? 19.797 39.031 -16.625 1 86.25 642 PHE A O 1
ATOM 5031 N N . THR A 1 643 ? 20.297 40.906 -17.688 1 89.69 643 THR A N 1
ATOM 5032 C CA . THR A 1 643 ? 21.734 40.656 -17.5 1 89.69 643 THR A CA 1
ATOM 5033 C C . THR A 1 643 ? 22.438 41.969 -17.094 1 89.69 643 THR A C 1
ATOM 5035 O O . THR A 1 643 ? 22.094 43.031 -17.562 1 89.69 643 THR A O 1
ATOM 5038 N N . ARG A 1 644 ? 23.281 41.844 -16.188 1 92.5 644 ARG A N 1
ATOM 5039 C CA . ARG A 1 644 ? 24.188 42.938 -15.836 1 92.5 644 ARG A CA 1
ATOM 5040 C C . ARG A 1 644 ? 25.625 42.438 -15.711 1 92.5 644 ARG A C 1
ATOM 5042 O O . ARG A 1 644 ? 25.859 41.344 -15.203 1 92.5 644 ARG A O 1
ATOM 5049 N N . TRP A 1 645 ? 26.516 43.188 -16.125 1 91.25 645 TRP A N 1
ATOM 5050 C CA . TRP A 1 645 ? 27.891 42.719 -16.266 1 91.25 645 TRP A CA 1
ATOM 5051 C C . TRP A 1 645 ? 28.688 42.969 -14.992 1 91.25 645 TRP A C 1
ATOM 5053 O O . TRP A 1 645 ? 29.75 42.344 -14.781 1 91.25 645 TRP A O 1
ATOM 5063 N N . SER A 1 646 ? 28.391 43.938 -14.266 1 92.75 646 SER A N 1
ATOM 5064 C CA . SER A 1 646 ? 28.984 44.219 -12.969 1 92.75 646 SER A CA 1
ATOM 5065 C C . SER A 1 646 ? 27.984 44.938 -12.055 1 92.75 646 SER A C 1
ATOM 5067 O O . SER A 1 646 ? 26.891 45.281 -12.484 1 92.75 646 SER A O 1
ATOM 5069 N N . LYS A 1 647 ? 28.359 45.156 -10.82 1 93.06 647 LYS A N 1
ATOM 5070 C CA . LYS A 1 647 ? 27.484 45.781 -9.836 1 93.06 647 LYS A CA 1
ATOM 5071 C C . LYS A 1 647 ? 27.047 47.188 -10.305 1 93.06 647 LYS A C 1
ATOM 5073 O O . LYS A 1 647 ? 25.891 47.562 -10.102 1 93.06 647 LYS A O 1
ATOM 5078 N N . GLU A 1 648 ? 27.906 47.812 -11.023 1 91.12 648 GLU A N 1
ATOM 5079 C CA . GLU A 1 648 ? 27.609 49.219 -11.422 1 91.12 648 GLU A CA 1
ATOM 5080 C C . GLU A 1 648 ? 27.062 49.281 -12.836 1 91.12 648 GLU A C 1
ATOM 5082 O O . GLU A 1 648 ? 26.578 50.312 -13.273 1 91.12 648 GLU A O 1
ATOM 5087 N N . SER A 1 649 ? 27.031 48.219 -13.508 1 92.69 649 SER A N 1
ATOM 5088 C CA . SER A 1 649 ? 26.5 48.219 -14.867 1 92.69 649 SER A CA 1
ATOM 5089 C C . SER A 1 649 ? 24.984 48.188 -14.867 1 92.69 649 SER A C 1
ATOM 5091 O O . SER A 1 649 ? 24.359 47.594 -13.977 1 92.69 649 SER A O 1
ATOM 5093 N N . PRO A 1 650 ? 24.359 48.875 -15.812 1 92.44 650 PRO A N 1
ATOM 5094 C CA . PRO A 1 650 ? 22.906 48.812 -15.906 1 92.44 650 PRO A CA 1
ATOM 5095 C C . PRO A 1 650 ? 22.391 47.438 -16.344 1 92.44 650 PRO A C 1
ATOM 5097 O O . PRO A 1 650 ? 23.125 46.688 -17.031 1 92.44 650 PRO A O 1
ATOM 5100 N N . TRP A 1 651 ? 21.188 47.156 -15.969 1 91.31 651 TRP A N 1
ATOM 5101 C CA . TRP A 1 651 ? 20.547 45.938 -16.391 1 91.31 651 TRP A CA 1
ATOM 5102 C C . TRP A 1 651 ? 20.156 46 -17.875 1 91.31 651 TRP A C 1
ATOM 5104 O O . TRP A 1 651 ? 19.688 47.031 -18.344 1 91.31 651 TRP A O 1
ATOM 5114 N N . GLU A 1 652 ? 20.516 44.969 -18.562 1 86.5 652 GLU A N 1
ATOM 5115 C CA . GLU A 1 652 ? 20.109 44.812 -19.969 1 86.5 652 GLU A CA 1
ATOM 5116 C C . GLU A 1 652 ? 19 43.781 -20.109 1 86.5 652 GLU A C 1
ATOM 5118 O O . GLU A 1 652 ? 19 42.75 -19.422 1 86.5 652 GLU A O 1
ATOM 5123 N N . THR A 1 653 ? 17.906 44.188 -20.844 1 82.19 653 THR A N 1
ATOM 5124 C CA . THR A 1 653 ? 16.797 43.281 -21.078 1 82.19 653 THR A CA 1
ATOM 5125 C C . THR A 1 653 ? 16.953 42.594 -22.438 1 82.19 653 THR A C 1
ATOM 5127 O O . THR A 1 653 ? 17.359 43.219 -23.422 1 82.19 653 THR A O 1
ATOM 5130 N N . CYS A 1 654 ? 16.859 41.281 -22.359 1 70.75 654 CYS A N 1
ATOM 5131 C CA . CYS A 1 654 ? 16.953 40.531 -23.609 1 70.75 654 CYS A CA 1
ATOM 5132 C C . CYS A 1 654 ? 15.844 40.938 -24.578 1 70.75 654 CYS A C 1
ATOM 5134 O O . CYS A 1 654 ? 14.711 41.219 -24.156 1 70.75 654 CYS A O 1
ATOM 5136 N N . GLY A 1 655 ? 16.109 41.844 -25.75 1 58.12 655 GLY A N 1
ATOM 5137 C CA . GLY A 1 655 ? 15.375 42.594 -26.75 1 58.12 655 GLY A CA 1
ATOM 5138 C C . GLY A 1 655 ? 14.031 41.969 -27.094 1 58.12 655 GLY A C 1
ATOM 5139 O O . GLY A 1 655 ? 13.203 42.594 -27.75 1 58.12 655 GLY A O 1
ATOM 5140 N N . LEU A 1 656 ? 13.852 40.719 -27.328 1 52.38 656 LEU A N 1
ATOM 5141 C CA . LEU A 1 656 ? 12.625 40.469 -28.078 1 52.38 656 LEU A CA 1
ATOM 5142 C C . LEU A 1 656 ? 11.391 40.75 -27.234 1 52.38 656 LEU A C 1
ATOM 5144 O O . LEU A 1 656 ? 11.266 40.219 -26.125 1 52.38 656 LEU A O 1
ATOM 5148 N N . VAL A 1 657 ? 10.969 42.031 -27.391 1 53.47 657 VAL A N 1
ATOM 5149 C CA . VAL A 1 657 ? 9.711 42.469 -26.797 1 53.47 657 VAL A CA 1
ATOM 5150 C C . VAL A 1 657 ? 8.75 41.312 -26.672 1 53.47 657 VAL A C 1
ATOM 5152 O O . VAL A 1 657 ? 8.281 40.781 -27.688 1 53.47 657 VAL A O 1
ATOM 5155 N N . ALA A 1 658 ? 8.891 40.531 -25.766 1 58.72 658 ALA A N 1
ATOM 5156 C CA . ALA A 1 658 ? 8.102 39.312 -25.594 1 58.72 658 ALA A CA 1
ATOM 5157 C C . ALA A 1 658 ? 6.648 39.625 -25.25 1 58.72 658 ALA A C 1
ATOM 5159 O O . ALA A 1 658 ? 6.383 40.562 -24.469 1 58.72 658 ALA A O 1
ATOM 5160 N N . ASP A 1 659 ? 5.742 39.688 -26.219 1 72.25 659 ASP A N 1
ATOM 5161 C CA . ASP A 1 659 ? 4.301 39.625 -25.984 1 72.25 659 ASP A CA 1
ATOM 5162 C C . ASP A 1 659 ? 3.965 38.625 -24.891 1 72.25 659 ASP A C 1
ATOM 5164 O O . ASP A 1 659 ? 4.215 37.438 -25.047 1 72.25 659 ASP A O 1
ATOM 5168 N N . PHE A 1 660 ? 3.643 39.406 -23.688 1 84.81 660 PHE A N 1
ATOM 5169 C CA . PHE A 1 660 ? 3.354 38.562 -22.547 1 84.81 660 PHE A CA 1
ATOM 5170 C C . PHE A 1 660 ? 1.865 38.25 -22.469 1 84.81 660 PHE A C 1
ATOM 5172 O O . PHE A 1 660 ? 1.329 38 -21.391 1 84.81 660 PHE A O 1
ATOM 5179 N N . ASP A 1 661 ? 1.184 38.25 -23.609 1 87.56 661 ASP A N 1
ATOM 5180 C CA . ASP A 1 661 ? -0.25 37.969 -23.641 1 87.56 661 ASP A CA 1
ATOM 5181 C C . ASP A 1 661 ? -0.544 36.531 -23.188 1 87.56 661 ASP A C 1
ATOM 5183 O O . ASP A 1 661 ? -1.655 36.25 -22.75 1 87.56 661 ASP A O 1
ATOM 5187 N N . TRP A 1 662 ? 0.483 35.75 -23.328 1 91.38 662 TRP A N 1
ATOM 5188 C CA . TRP A 1 662 ? 0.318 34.375 -22.922 1 91.38 662 TRP A CA 1
ATOM 5189 C C . TRP A 1 662 ? -0.006 34.281 -21.438 1 91.38 662 TRP A C 1
ATOM 5191 O O . TRP A 1 662 ? -0.589 33.281 -20.969 1 91.38 662 TRP A O 1
ATOM 5201 N N . LYS A 1 663 ? 0.341 35.188 -20.641 1 93.5 663 LYS A N 1
ATOM 5202 C CA . LYS A 1 663 ? 0.086 35.219 -19.203 1 93.5 663 LYS A CA 1
ATOM 5203 C C . LYS A 1 663 ? -1.412 35.219 -18.906 1 93.5 663 LYS A C 1
ATOM 5205 O O . LYS A 1 663 ? -1.855 34.625 -17.906 1 93.5 663 LYS A O 1
ATOM 5210 N N . LYS A 1 664 ? -2.145 35.812 -19.75 1 92.62 664 LYS A N 1
ATOM 5211 C CA . LYS A 1 664 ? -3.592 35.875 -19.594 1 92.62 664 LYS A CA 1
ATOM 5212 C C . LYS A 1 664 ? -4.234 34.5 -19.703 1 92.62 664 LYS A C 1
ATOM 5214 O O . LYS A 1 664 ? -5.281 34.25 -19.109 1 92.62 664 LYS A O 1
ATOM 5219 N N . THR A 1 665 ? -3.588 33.719 -20.453 1 92.94 665 THR A N 1
ATOM 5220 C CA . THR A 1 665 ? -4.082 32.375 -20.625 1 92.94 665 THR A CA 1
ATOM 5221 C C . THR A 1 665 ? -3.531 31.438 -19.547 1 92.94 665 THR A C 1
ATOM 5223 O O . THR A 1 665 ? -4.254 30.578 -19.031 1 92.94 665 THR A O 1
ATOM 5226 N N . ALA A 1 666 ? -2.332 31.609 -19.156 1 94.94 666 ALA A N 1
ATOM 5227 C CA . ALA A 1 666 ? -1.645 30.719 -18.234 1 94.94 666 ALA A CA 1
ATOM 5228 C C . ALA A 1 666 ? -2.119 30.938 -16.797 1 94.94 666 ALA A C 1
ATOM 5230 O O . ALA A 1 666 ? -2.26 29.984 -16.031 1 94.94 666 ALA A O 1
ATOM 5231 N N . GLU A 1 667 ? -2.354 32.125 -16.438 1 94.88 667 GLU A N 1
ATOM 5232 C CA . GLU A 1 667 ? -2.633 32.5 -15.055 1 94.88 667 GLU A CA 1
ATOM 5233 C C . GLU A 1 667 ? -3.92 31.828 -14.562 1 94.88 667 GLU A C 1
ATOM 5235 O O . GLU A 1 667 ? -3.955 31.266 -13.469 1 94.88 667 GLU A O 1
ATOM 5240 N N . PRO A 1 668 ? -4.984 31.922 -15.398 1 93.25 668 PRO A N 1
ATOM 5241 C CA . PRO A 1 668 ? -6.199 31.25 -14.93 1 93.25 668 PRO A CA 1
ATOM 5242 C C . PRO A 1 668 ? -6 29.75 -14.719 1 93.25 668 PRO A C 1
ATOM 5244 O O . PRO A 1 668 ? -6.594 29.156 -13.812 1 93.25 668 PRO A O 1
ATOM 5247 N N . VAL A 1 669 ? -5.262 29.156 -15.555 1 93.88 669 VAL A N 1
ATOM 5248 C CA . VAL A 1 669 ? -4.977 27.734 -15.414 1 93.88 669 VAL A CA 1
ATOM 5249 C C . VAL A 1 669 ? -4.215 27.484 -14.117 1 93.88 669 VAL A C 1
ATOM 5251 O O . VAL A 1 669 ? -4.566 26.578 -13.352 1 93.88 669 VAL A O 1
ATOM 5254 N N . MET A 1 670 ? -3.189 28.266 -13.859 1 95 670 MET A N 1
ATOM 5255 C CA . MET A 1 670 ? -2.402 28.125 -12.641 1 95 670 MET A CA 1
ATOM 5256 C C . MET A 1 670 ? -3.262 28.375 -11.406 1 95 670 MET A C 1
ATOM 5258 O O . MET A 1 670 ? -3.064 27.75 -10.359 1 95 670 MET A O 1
ATOM 5262 N N . ARG A 1 671 ? -4.168 29.297 -11.586 1 92.69 671 ARG A N 1
ATOM 5263 C CA . ARG A 1 671 ? -5.043 29.625 -10.469 1 92.69 671 ARG A CA 1
ATOM 5264 C C . ARG A 1 671 ? -5.934 28.438 -10.102 1 92.69 671 ARG A C 1
ATOM 5266 O O . ARG A 1 671 ? -6.215 28.219 -8.922 1 92.69 671 ARG A O 1
ATOM 5273 N N . LEU A 1 672 ? -6.406 27.828 -11.125 1 90.44 672 LEU A N 1
ATOM 5274 C CA . LEU A 1 672 ? -7.223 26.625 -10.891 1 90.44 672 LEU A CA 1
ATOM 5275 C C . LEU A 1 672 ? -6.453 25.594 -10.07 1 90.44 672 LEU A C 1
ATOM 5277 O O . LEU A 1 672 ? -7.004 25.016 -9.133 1 90.44 672 LEU A O 1
ATOM 5281 N N . TYR A 1 673 ? -5.246 25.359 -10.383 1 92.25 673 TYR A N 1
ATOM 5282 C CA . TYR A 1 673 ? -4.43 24.375 -9.68 1 92.25 673 TYR A CA 1
ATOM 5283 C C . TYR A 1 673 ? -4.031 24.875 -8.297 1 92.25 673 TYR A C 1
ATOM 5285 O O . TYR A 1 673 ? -3.797 24.094 -7.387 1 92.25 673 TYR A O 1
ATOM 5293 N N . THR A 1 674 ? -3.928 26.188 -8.164 1 91.88 674 THR A N 1
ATOM 5294 C CA . THR A 1 674 ? -3.666 26.766 -6.852 1 91.88 674 THR A CA 1
ATOM 5295 C C . THR A 1 674 ? -4.836 26.516 -5.906 1 91.88 674 THR A C 1
ATOM 5297 O O . THR A 1 674 ? -4.633 26.203 -4.734 1 91.88 674 THR A O 1
ATOM 5300 N N . GLU A 1 675 ? -5.957 26.609 -6.473 1 84.81 675 GLU A N 1
ATOM 5301 C CA . GLU A 1 675 ? -7.16 26.375 -5.68 1 84.81 675 GLU A CA 1
ATOM 5302 C C . GLU A 1 675 ? -7.277 24.906 -5.281 1 84.81 675 GLU A C 1
ATOM 5304 O O . GLU A 1 675 ? -7.766 24.594 -4.191 1 84.81 675 GLU A O 1
ATOM 5309 N N . ALA A 1 676 ? -6.84 24.109 -6.113 1 88.12 676 ALA A N 1
ATOM 5310 C CA . ALA A 1 676 ? -6.984 22.672 -5.902 1 88.12 676 ALA A CA 1
ATOM 5311 C C . ALA A 1 676 ? -5.828 22.125 -5.078 1 88.12 676 ALA A C 1
ATOM 5313 O O . ALA A 1 676 ? -5.875 20.969 -4.617 1 88.12 676 ALA A O 1
ATOM 5314 N N . THR A 1 677 ? -4.766 22.906 -4.883 1 89.75 677 THR A N 1
ATOM 5315 C CA . THR A 1 677 ? -3.566 22.438 -4.191 1 89.75 677 THR A CA 1
ATOM 5316 C C . THR A 1 677 ? -3.217 23.359 -3.033 1 89.75 677 THR A C 1
ATOM 5318 O O . THR A 1 677 ? -2.373 24.25 -3.176 1 89.75 677 THR A O 1
ATOM 5321 N N . ASP A 1 678 ? -3.729 23.078 -1.997 1 83.88 678 ASP A N 1
ATOM 5322 C CA . ASP A 1 678 ? -3.484 23.922 -0.834 1 83.88 678 ASP A CA 1
ATOM 5323 C C . ASP A 1 678 ? -1.992 24.016 -0.525 1 83.88 678 ASP A C 1
ATOM 5325 O O . ASP A 1 678 ? -1.291 23 -0.512 1 83.88 678 ASP A O 1
ATOM 5329 N N . GLY A 1 679 ? -1.507 25.219 -0.278 1 82.12 679 GLY A N 1
ATOM 5330 C CA . GLY A 1 679 ? -0.092 25.453 -0.028 1 82.12 679 GLY A CA 1
ATOM 5331 C C . GLY A 1 679 ? 0.664 25.922 -1.259 1 82.12 679 GLY A C 1
ATOM 5332 O O . GLY A 1 679 ? 1.848 26.25 -1.177 1 82.12 679 GLY A O 1
ATOM 5333 N N . SER A 1 680 ? -0.023 25.938 -2.35 1 89.56 680 SER A N 1
ATOM 5334 C CA . SER A 1 680 ? 0.595 26.422 -3.576 1 89.56 680 SER A CA 1
ATOM 5335 C C . SER A 1 680 ? 0.275 27.906 -3.805 1 89.56 680 SER A C 1
ATOM 5337 O O . SER A 1 680 ? -0.644 28.438 -3.189 1 89.56 680 SER A O 1
ATOM 5339 N N . TYR A 1 681 ? 1.107 28.578 -4.617 1 91.88 681 TYR A N 1
ATOM 5340 C CA . TYR A 1 681 ? 0.873 29.969 -4.969 1 91.88 681 TYR A CA 1
ATOM 5341 C C . TYR A 1 681 ? 1.53 30.312 -6.297 1 91.88 681 TYR A C 1
ATOM 5343 O O . TYR A 1 681 ? 2.367 29.562 -6.797 1 91.88 681 TYR A O 1
ATOM 5351 N N . ILE A 1 682 ? 1.151 31.406 -6.879 1 94 682 ILE A N 1
ATOM 5352 C CA . ILE A 1 682 ? 1.676 31.859 -8.164 1 94 682 ILE A CA 1
ATOM 5353 C C . ILE A 1 682 ? 2.59 33.062 -7.953 1 94 682 ILE A C 1
ATOM 5355 O O . ILE A 1 682 ? 2.217 34.031 -7.27 1 94 682 ILE A O 1
ATOM 5359 N N . GLU A 1 683 ? 3.811 32.938 -8.391 1 92.38 683 GLU A N 1
ATOM 5360 C CA . GLU A 1 683 ? 4.742 34.062 -8.422 1 92.38 683 GLU A CA 1
ATOM 5361 C C . GLU A 1 683 ? 4.746 34.75 -9.789 1 92.38 683 GLU A C 1
ATOM 5363 O O . GLU A 1 683 ? 4.98 34.094 -10.812 1 92.38 683 GLU A O 1
ATOM 5368 N N . HIS A 1 684 ? 4.52 36 -9.75 1 90.25 684 HIS A N 1
ATOM 5369 C CA . HIS A 1 684 ? 4.535 36.781 -10.969 1 90.25 684 HIS A CA 1
ATOM 5370 C C . HIS A 1 684 ? 5.891 37.469 -11.172 1 90.25 684 HIS A C 1
ATOM 5372 O O . HIS A 1 684 ? 6.258 38.375 -10.43 1 90.25 684 HIS A O 1
ATOM 5378 N N . LYS A 1 685 ? 6.566 36.906 -12.078 1 87 685 LYS A N 1
ATOM 5379 C CA . LYS A 1 685 ? 7.777 37.594 -12.539 1 87 685 LYS A CA 1
ATOM 5380 C C . LYS A 1 685 ? 7.492 38.469 -13.75 1 87 685 LYS A C 1
ATOM 5382 O O . LYS A 1 685 ? 6.402 38.438 -14.312 1 87 685 LYS A O 1
ATOM 5387 N N . GLU A 1 686 ? 8.461 39.25 -14.078 1 82.56 686 GLU A N 1
ATOM 5388 C CA . GLU A 1 686 ? 8.242 40.094 -15.242 1 82.56 686 GLU A CA 1
ATOM 5389 C C . GLU A 1 686 ? 8.133 39.281 -16.516 1 82.56 686 GLU A C 1
ATOM 5391 O O . GLU A 1 686 ? 7.211 39.469 -17.312 1 82.56 686 GLU A O 1
ATOM 5396 N N . SER A 1 687 ? 9.008 38.344 -16.672 1 83.06 687 SER A N 1
ATOM 5397 C CA . SER A 1 687 ? 9.055 37.594 -17.922 1 83.06 687 SER A CA 1
ATOM 5398 C C . SER A 1 687 ? 8.375 36.25 -17.781 1 83.06 687 SER A C 1
ATOM 5400 O O . SER A 1 687 ? 8.094 35.562 -18.766 1 83.06 687 SER A O 1
ATOM 5402 N N . ALA A 1 688 ? 8.094 35.812 -16.516 1 89.62 688 ALA A N 1
ATOM 5403 C CA . ALA A 1 688 ? 7.656 34.438 -16.328 1 89.62 688 ALA A CA 1
ATOM 5404 C C . ALA A 1 688 ? 6.547 34.344 -15.289 1 89.62 688 ALA A C 1
ATOM 5406 O O . ALA A 1 688 ? 6.305 35.312 -14.547 1 89.62 688 ALA A O 1
ATOM 5407 N N . LEU A 1 689 ? 5.793 33.344 -15.359 1 93.25 689 LEU A N 1
ATOM 5408 C CA . LEU A 1 689 ? 4.867 32.906 -14.312 1 93.25 689 LEU A CA 1
ATOM 5409 C C . LEU A 1 689 ? 5.312 31.594 -13.688 1 93.25 689 LEU A C 1
ATOM 5411 O O . LEU A 1 689 ? 5.645 30.641 -14.398 1 93.25 689 LEU A O 1
ATOM 5415 N N . VAL A 1 690 ? 5.395 31.625 -12.359 1 94.19 690 VAL A N 1
ATOM 5416 C CA . VAL A 1 690 ? 5.902 30.422 -11.688 1 94.19 690 VAL A CA 1
ATOM 5417 C C . VAL A 1 690 ? 4.879 29.938 -10.672 1 94.19 690 VAL A C 1
ATOM 5419 O O . VAL A 1 690 ? 4.441 30.688 -9.797 1 94.19 690 VAL A O 1
ATOM 5422 N N . TRP A 1 691 ? 4.395 28.734 -10.766 1 95.25 691 TRP A N 1
ATOM 5423 C CA . TRP A 1 691 ? 3.539 28.078 -9.789 1 95.25 691 TRP A CA 1
ATOM 5424 C C . TRP A 1 691 ? 4.371 27.281 -8.789 1 95.25 691 TRP A C 1
ATOM 5426 O O . TRP A 1 691 ? 5.062 26.328 -9.164 1 95.25 691 TRP A O 1
ATOM 5436 N N . HIS A 1 692 ? 4.324 27.719 -7.555 1 92.75 692 HIS A N 1
ATOM 5437 C CA . HIS A 1 692 ? 5.086 27.094 -6.48 1 92.75 692 HIS A CA 1
ATOM 5438 C C . HIS A 1 692 ? 4.219 26.125 -5.68 1 92.75 692 HIS A C 1
ATOM 5440 O O . HIS A 1 692 ? 3.043 26.391 -5.43 1 92.75 692 HIS A O 1
ATOM 5446 N N . HIS A 1 693 ? 4.789 24.984 -5.328 1 89.69 693 HIS A N 1
ATOM 5447 C CA . HIS A 1 693 ? 4.055 24.062 -4.477 1 89.69 693 HIS A CA 1
ATOM 5448 C C . HIS A 1 693 ? 4.926 23.562 -3.326 1 89.69 693 HIS A C 1
ATOM 5450 O O . HIS A 1 693 ? 4.812 22.406 -2.908 1 89.69 693 HIS A O 1
ATOM 5456 N N . ASP A 1 694 ? 5.809 24.391 -2.863 1 81.19 694 ASP A N 1
ATOM 5457 C CA . ASP A 1 694 ? 6.777 24.031 -1.831 1 81.19 694 ASP A CA 1
ATOM 5458 C C . ASP A 1 694 ? 6.09 23.797 -0.488 1 81.19 694 ASP A C 1
ATOM 5460 O O . ASP A 1 694 ? 6.625 23.109 0.374 1 81.19 694 ASP A O 1
ATOM 5464 N N . GLU A 1 695 ? 4.902 24.469 -0.312 1 79.44 695 GLU A N 1
ATOM 5465 C CA . GLU A 1 695 ? 4.219 24.328 0.968 1 79.44 695 GLU A CA 1
ATOM 5466 C C . GLU A 1 695 ? 3.053 23.344 0.859 1 79.44 695 GLU A C 1
ATOM 5468 O O . GLU A 1 695 ? 2.289 23.172 1.811 1 79.44 695 GLU A O 1
ATOM 5473 N N . ALA A 1 696 ? 2.926 22.781 -0.272 1 83.94 696 ALA A N 1
ATOM 5474 C CA . ALA A 1 696 ? 1.927 21.734 -0.454 1 83.94 696 ALA A CA 1
ATOM 5475 C C . ALA A 1 696 ? 2.486 20.375 -0.065 1 83.94 696 ALA A C 1
ATOM 5477 O O . ALA A 1 696 ? 3.688 20.234 0.177 1 83.94 696 ALA A O 1
ATOM 5478 N N . ASP A 1 697 ? 1.619 19.484 0.153 1 82.88 697 ASP A N 1
ATOM 5479 C CA . ASP A 1 697 ? 2.102 18.109 0.262 1 82.88 697 ASP A CA 1
ATOM 5480 C C . ASP A 1 697 ? 3.055 17.766 -0.881 1 82.88 697 ASP A C 1
ATOM 5482 O O . ASP A 1 697 ? 2.725 17.969 -2.053 1 82.88 697 ASP A O 1
ATOM 5486 N N . PRO A 1 698 ? 4.195 17.344 -0.554 1 80.31 698 PRO A N 1
ATOM 5487 C CA . PRO A 1 698 ? 5.223 17.203 -1.588 1 80.31 698 PRO A CA 1
ATOM 5488 C C . PRO A 1 698 ? 4.805 16.25 -2.707 1 80.31 698 PRO A C 1
ATOM 5490 O O . PRO A 1 698 ? 5.043 16.531 -3.883 1 80.31 698 PRO A O 1
ATOM 5493 N N . ASP A 1 699 ? 4.211 15.188 -2.338 1 83.62 699 ASP A N 1
ATOM 5494 C CA . ASP A 1 699 ? 3.814 14.211 -3.354 1 83.62 699 ASP A CA 1
ATOM 5495 C C . ASP A 1 699 ? 2.625 14.719 -4.164 1 83.62 699 ASP A C 1
ATOM 5497 O O . ASP A 1 699 ? 2.596 14.578 -5.391 1 83.62 699 ASP A O 1
ATOM 5501 N N . PHE A 1 700 ? 1.718 15.266 -3.486 1 87.31 700 PHE A N 1
ATOM 5502 C CA . PHE A 1 700 ? 0.551 15.781 -4.188 1 87.31 700 PHE A CA 1
ATOM 5503 C C . PHE A 1 700 ? 0.938 16.953 -5.09 1 87.31 700 PHE A C 1
ATOM 5505 O O . PHE A 1 700 ? 0.479 17.031 -6.23 1 87.31 700 PHE A O 1
ATOM 5512 N N . GLY A 1 701 ? 1.749 17.797 -4.496 1 88.94 701 GLY A N 1
ATOM 5513 C CA . GLY A 1 701 ? 2.24 18.906 -5.289 1 88.94 701 GLY A CA 1
ATOM 5514 C C . GLY A 1 701 ? 2.941 18.484 -6.562 1 88.94 701 GLY A C 1
ATOM 5515 O O . GLY A 1 701 ? 2.73 19.062 -7.629 1 88.94 701 GLY A O 1
ATOM 5516 N N . SER A 1 702 ? 3.717 17.5 -6.469 1 86.75 702 SER A N 1
ATOM 5517 C CA . SER A 1 702 ? 4.434 16.984 -7.629 1 86.75 702 SER A CA 1
ATOM 5518 C C . SER A 1 702 ? 3.469 16.406 -8.664 1 86.75 702 SER A C 1
ATOM 5520 O O . SER A 1 702 ? 3.674 16.578 -9.867 1 86.75 702 SER A O 1
ATOM 5522 N N . CYS A 1 703 ? 2.48 15.734 -8.164 1 86.25 703 CYS A N 1
ATOM 5523 C CA . CYS A 1 703 ? 1.464 15.188 -9.055 1 86.25 703 CYS A CA 1
ATOM 5524 C C . CYS A 1 703 ? 0.713 16.297 -9.773 1 86.25 703 CYS A C 1
ATOM 5526 O O . CYS A 1 703 ? 0.476 16.219 -10.977 1 86.25 703 CYS A O 1
ATOM 5528 N N . GLN A 1 704 ? 0.353 17.312 -8.969 1 91.62 704 GLN A N 1
ATOM 5529 C CA . GLN A 1 704 ? -0.351 18.453 -9.516 1 91.62 704 GLN A CA 1
ATOM 5530 C C . GLN A 1 704 ? 0.514 19.188 -10.539 1 91.62 704 GLN A C 1
ATOM 5532 O O . GLN A 1 704 ? 0.01 19.672 -11.562 1 91.62 704 GLN A O 1
ATOM 5537 N N . ALA A 1 705 ? 1.805 19.234 -10.258 1 92.5 705 ALA A N 1
ATOM 5538 C CA . ALA A 1 705 ? 2.742 19.906 -11.148 1 92.5 705 ALA A CA 1
ATOM 5539 C C . ALA A 1 705 ? 2.805 19.219 -12.508 1 92.5 705 ALA A C 1
ATOM 5541 O O . ALA A 1 705 ? 2.865 19.875 -13.547 1 92.5 705 ALA A O 1
ATOM 5542 N N . LYS A 1 706 ? 2.82 17.953 -12.492 1 88.69 706 LYS A N 1
ATOM 5543 C CA . LYS A 1 706 ? 2.84 17.188 -13.742 1 88.69 706 LYS A CA 1
ATOM 5544 C C . LYS A 1 706 ? 1.579 17.438 -14.562 1 88.69 706 LYS A C 1
ATOM 5546 O O . LYS A 1 706 ? 1.653 17.641 -15.773 1 88.69 706 LYS A O 1
ATOM 5551 N N . GLU A 1 707 ? 0.446 17.375 -13.898 1 90 707 GLU A N 1
ATOM 5552 C CA . GLU A 1 707 ? -0.816 17.625 -14.594 1 90 707 GLU A CA 1
ATOM 5553 C C . GLU A 1 707 ? -0.88 19.062 -15.125 1 90 707 GLU A C 1
ATOM 5555 O O . GLU A 1 707 ? -1.354 19.281 -16.25 1 90 707 GLU A O 1
ATOM 5560 N N . LEU A 1 708 ? -0.464 19.969 -14.273 1 94.19 708 LEU A N 1
ATOM 5561 C CA . LEU A 1 708 ? -0.444 21.375 -14.664 1 94.19 708 LEU A CA 1
ATOM 5562 C C . LEU A 1 708 ? 0.447 21.578 -15.891 1 94.19 708 LEU A C 1
ATOM 5564 O O . LEU A 1 708 ? 0.092 22.328 -16.797 1 94.19 708 LEU A O 1
ATOM 5568 N N . LEU A 1 709 ? 1.637 20.969 -15.852 1 93.75 709 LEU A N 1
ATOM 5569 C CA . LEU A 1 709 ? 2.547 21.062 -16.984 1 93.75 709 LEU A CA 1
ATOM 5570 C C . LEU A 1 709 ? 1.856 20.625 -18.266 1 93.75 709 LEU A C 1
ATOM 5572 O O . LEU A 1 709 ? 1.894 21.328 -19.281 1 93.75 709 LEU A O 1
ATOM 5576 N N . ASP A 1 710 ? 1.168 19.484 -18.234 1 91.06 710 ASP A N 1
ATOM 5577 C CA . ASP A 1 710 ? 0.472 18.953 -19.406 1 91.06 710 ASP A CA 1
ATOM 5578 C C . ASP A 1 710 ? -0.635 19.906 -19.859 1 91.06 710 ASP A C 1
ATOM 5580 O O . ASP A 1 710 ? -0.811 20.125 -21.062 1 91.06 710 ASP A O 1
ATOM 5584 N N . HIS A 1 711 ? -1.359 20.375 -18.906 1 92.38 711 HIS A N 1
ATOM 5585 C CA . HIS A 1 711 ? -2.457 21.281 -19.203 1 92.38 711 HIS A CA 1
ATOM 5586 C C . HIS A 1 711 ? -1.944 22.578 -19.844 1 92.38 711 HIS A C 1
ATOM 5588 O O . HIS A 1 711 ? -2.494 23.031 -20.844 1 92.38 711 HIS A O 1
ATOM 5594 N N . LEU A 1 712 ? -0.943 23.125 -19.266 1 95 712 LEU A N 1
ATOM 5595 C CA . LEU A 1 712 ? -0.376 24.359 -19.781 1 95 712 LEU A CA 1
ATOM 5596 C C . LEU A 1 712 ? 0.23 24.156 -21.156 1 95 712 LEU A C 1
ATOM 5598 O O . LEU A 1 712 ? 0.106 25.016 -22.031 1 95 712 LEU A O 1
ATOM 5602 N N . GLU A 1 713 ? 0.921 23.062 -21.328 1 93.62 713 GLU A N 1
ATOM 5603 C CA . GLU A 1 713 ? 1.486 22.766 -22.641 1 93.62 713 GLU A CA 1
ATOM 5604 C C . GLU A 1 713 ? 0.395 22.656 -23.703 1 93.62 713 GLU A C 1
ATOM 5606 O O . GLU A 1 713 ? 0.592 23.062 -24.844 1 93.62 713 GLU A O 1
ATOM 5611 N N . SER A 1 714 ? -0.748 22.125 -23.328 1 90.81 714 SER A N 1
ATOM 5612 C CA . SER A 1 714 ? -1.866 21.953 -24.25 1 90.81 714 SER A CA 1
ATOM 5613 C C . SER A 1 714 ? -2.49 23.297 -24.594 1 90.81 714 SER A C 1
ATOM 5615 O O . SER A 1 714 ? -2.74 23.594 -25.781 1 90.81 714 SER A O 1
ATOM 5617 N N . VAL A 1 715 ? -2.68 24.141 -23.625 1 92.94 715 VAL A N 1
ATOM 5618 C CA . VAL A 1 715 ? -3.398 25.391 -23.828 1 92.94 715 VAL A CA 1
ATOM 5619 C C . VAL A 1 715 ? -2.471 26.422 -24.469 1 92.94 715 VAL A C 1
ATOM 5621 O O . VAL A 1 715 ? -2.926 27.312 -25.203 1 92.94 715 VAL A O 1
ATOM 5624 N N . LEU A 1 716 ? -1.151 26.234 -24.25 1 92.81 716 LEU A N 1
ATOM 5625 C CA . LEU A 1 716 ? -0.187 27.203 -24.75 1 92.81 716 LEU A CA 1
ATOM 5626 C C . LEU A 1 716 ? 0.571 26.656 -25.953 1 92.81 716 LEU A C 1
ATOM 5628 O O . LEU A 1 716 ? 1.651 27.141 -26.297 1 92.81 716 LEU A O 1
ATOM 5632 N N . ALA A 1 717 ? 0.052 25.688 -26.562 1 89.94 717 ALA A N 1
ATOM 5633 C CA . ALA A 1 717 ? 0.721 24.984 -27.656 1 89.94 717 ALA A CA 1
ATOM 5634 C C . ALA A 1 717 ? 1.062 25.953 -28.781 1 89.94 717 ALA A C 1
ATOM 5636 O O . ALA A 1 717 ? 2.08 25.797 -29.469 1 89.94 717 ALA A O 1
ATOM 5637 N N . ASN A 1 718 ? 0.277 27.016 -28.984 1 88 718 ASN A N 1
ATOM 5638 C CA . ASN A 1 718 ? 0.482 27.938 -30.109 1 88 718 ASN A CA 1
ATOM 5639 C C . ASN A 1 718 ? 1.166 29.219 -29.641 1 88 718 ASN A C 1
ATOM 5641 O O . ASN A 1 718 ? 1.295 30.172 -30.422 1 88 718 ASN A O 1
ATOM 5645 N N . GLU A 1 719 ? 1.541 29.234 -28.453 1 87.94 719 GLU A N 1
ATOM 5646 C CA . GLU A 1 719 ? 2.227 30.406 -27.922 1 87.94 719 GLU A CA 1
ATOM 5647 C C . GLU A 1 719 ? 3.736 30.188 -27.875 1 87.94 719 GLU A C 1
ATOM 5649 O O . GLU A 1 719 ? 4.203 29.062 -27.719 1 87.94 719 GLU A O 1
ATOM 5654 N N . PRO A 1 720 ? 4.496 31.156 -28.125 1 85.56 720 PRO A N 1
ATOM 5655 C CA . PRO A 1 720 ? 5.957 31.031 -28.109 1 85.56 720 PRO A CA 1
ATOM 5656 C C . PRO A 1 720 ? 6.516 30.953 -26.688 1 85.56 720 PRO A C 1
ATOM 5658 O O . PRO A 1 720 ? 7.375 31.75 -26.312 1 85.56 720 PRO A O 1
ATOM 5661 N N . VAL A 1 721 ? 6.016 30.062 -25.922 1 89.75 721 VAL A N 1
ATOM 5662 C CA . VAL A 1 721 ? 6.445 29.875 -24.531 1 89.75 721 VAL A CA 1
ATOM 5663 C C . VAL A 1 721 ? 6.812 28.406 -24.297 1 89.75 721 VAL A C 1
ATOM 5665 O O . VAL A 1 721 ? 6.465 27.547 -25.094 1 89.75 721 VAL A O 1
ATOM 5668 N N . VAL A 1 722 ? 7.637 28.266 -23.344 1 89 722 VAL A N 1
ATOM 5669 C CA . VAL A 1 722 ? 8.008 26.922 -22.891 1 89 722 VAL A CA 1
ATOM 5670 C C . VAL A 1 722 ? 7.547 26.719 -21.453 1 89 722 VAL A C 1
ATOM 5672 O O . VAL A 1 722 ? 7.676 27.609 -20.609 1 89 722 VAL A O 1
ATOM 5675 N N . VAL A 1 723 ? 6.914 25.625 -21.234 1 93.25 723 VAL A N 1
ATOM 5676 C CA . VAL A 1 723 ? 6.52 25.234 -19.891 1 93.25 723 VAL A CA 1
ATOM 5677 C C . VAL A 1 723 ? 7.531 24.234 -19.328 1 93.25 723 VAL A C 1
ATOM 5679 O O . VAL A 1 723 ? 7.852 23.234 -19.969 1 93.25 723 VAL A O 1
ATOM 5682 N N . LYS A 1 724 ? 8.094 24.531 -18.172 1 90.44 724 LYS A N 1
ATOM 5683 C CA . LYS A 1 724 ? 9.094 23.672 -17.562 1 90.44 724 LYS A CA 1
ATOM 5684 C C . LYS A 1 724 ? 8.719 23.328 -16.125 1 90.44 724 LYS A C 1
ATOM 5686 O O . LYS A 1 724 ? 8.156 24.156 -15.406 1 90.44 724 LYS A O 1
ATOM 5691 N N . ARG A 1 725 ? 9.008 22.141 -15.836 1 90.56 725 ARG A N 1
ATOM 5692 C CA . ARG A 1 725 ? 8.836 21.719 -14.453 1 90.56 725 ARG A CA 1
ATOM 5693 C C . ARG A 1 725 ? 10.172 21.703 -13.719 1 90.56 725 ARG A C 1
ATOM 5695 O O . ARG A 1 725 ? 11.172 21.234 -14.25 1 90.56 725 ARG A O 1
ATOM 5702 N N . GLY A 1 726 ? 10.297 22.359 -12.57 1 82.38 726 GLY A N 1
ATOM 5703 C CA . GLY A 1 726 ? 11.453 22.344 -11.688 1 82.38 726 GLY A CA 1
ATOM 5704 C C . GLY A 1 726 ? 11.172 21.719 -10.336 1 82.38 726 GLY A C 1
ATOM 5705 O O . GLY A 1 726 ? 10.203 20.984 -10.18 1 82.38 726 GLY A O 1
ATOM 5706 N N . GLN A 1 727 ? 12.109 21.969 -9.461 1 79.38 727 GLN A N 1
ATOM 5707 C CA . GLN A 1 727 ? 11.914 21.5 -8.094 1 79.38 727 GLN A CA 1
ATOM 5708 C C . GLN A 1 727 ? 10.805 22.266 -7.391 1 79.38 727 GLN A C 1
ATOM 5710 O O . GLN A 1 727 ? 10.984 23.422 -7.008 1 79.38 727 GLN A O 1
ATOM 5715 N N . HIS A 1 728 ? 9.695 21.734 -7.23 1 86.5 728 HIS A N 1
ATOM 5716 C CA . HIS A 1 728 ? 8.523 22.25 -6.531 1 86.5 728 HIS A CA 1
ATOM 5717 C C . HIS A 1 728 ? 7.922 23.438 -7.273 1 86.5 728 HIS A C 1
ATOM 5719 O O . HIS A 1 728 ? 7.352 24.344 -6.652 1 86.5 728 HIS A O 1
ATOM 5725 N N . ILE A 1 729 ? 8.211 23.547 -8.656 1 91.5 729 ILE A N 1
ATOM 5726 C CA . ILE A 1 729 ? 7.641 24.656 -9.398 1 91.5 729 ILE A CA 1
ATOM 5727 C C . ILE A 1 729 ? 7.27 24.203 -10.805 1 91.5 729 ILE A C 1
ATOM 5729 O O . ILE A 1 729 ? 7.758 23.172 -11.281 1 91.5 729 ILE A O 1
ATOM 5733 N N . VAL A 1 730 ? 6.344 24.859 -11.383 1 94.62 730 VAL A N 1
ATOM 5734 C CA . VAL A 1 730 ? 6.062 24.859 -12.812 1 94.62 730 VAL A CA 1
ATOM 5735 C C . VAL A 1 730 ? 6.164 26.281 -13.359 1 94.62 730 VAL A C 1
ATOM 5737 O O . VAL A 1 730 ? 5.5 27.188 -12.859 1 94.62 730 VAL A O 1
ATOM 5740 N N . GLU A 1 731 ? 7.043 26.422 -14.328 1 93.75 731 GLU A N 1
ATOM 5741 C CA . GLU A 1 731 ? 7.301 27.766 -14.836 1 93.75 731 GLU A CA 1
ATOM 5742 C C . GLU A 1 731 ? 6.98 27.875 -16.328 1 93.75 731 GLU A C 1
ATOM 5744 O O . GLU A 1 731 ? 7.234 26.938 -17.078 1 93.75 731 GLU A O 1
ATOM 5749 N N . VAL A 1 732 ? 6.336 28.969 -16.688 1 92.56 732 VAL A N 1
ATOM 5750 C CA . VAL A 1 732 ? 6.113 29.328 -18.094 1 92.56 732 VAL A CA 1
ATOM 5751 C C . VAL A 1 732 ? 7.016 30.484 -18.469 1 92.56 732 VAL A C 1
ATOM 5753 O O . VAL A 1 732 ? 6.969 31.562 -17.859 1 92.56 732 VAL A O 1
ATOM 5756 N N . ASN A 1 733 ? 7.855 30.156 -19.391 1 87.69 733 ASN A N 1
ATOM 5757 C CA . ASN A 1 733 ? 8.812 31.156 -19.875 1 87.69 733 ASN A CA 1
ATOM 5758 C C . ASN A 1 733 ? 8.688 31.359 -21.391 1 87.69 733 ASN A C 1
ATOM 5760 O O . ASN A 1 733 ? 8.312 30.453 -22.125 1 87.69 733 ASN A O 1
ATOM 5764 N N . PRO A 1 734 ? 8.844 32.594 -21.891 1 80.94 734 PRO A N 1
ATOM 5765 C CA . PRO A 1 734 ? 8.914 32.75 -23.344 1 80.94 734 PRO A CA 1
ATOM 5766 C C . PRO A 1 734 ? 9.984 31.891 -24 1 80.94 734 PRO A C 1
ATOM 5768 O O . PRO A 1 734 ? 11.023 31.625 -23.391 1 80.94 734 PRO A O 1
ATOM 5771 N N . GLN A 1 735 ? 9.477 31.141 -25.078 1 69.44 735 GLN A N 1
ATOM 5772 C CA . GLN A 1 735 ? 10.414 30.297 -25.812 1 69.44 735 GLN A CA 1
ATOM 5773 C C . GLN A 1 735 ? 11.695 31.062 -26.156 1 69.44 735 GLN A C 1
ATOM 5775 O O . GLN A 1 735 ? 12.609 30.516 -26.781 1 69.44 735 GLN A O 1
ATOM 5780 N N . VAL A 1 736 ? 11.836 32.094 -25.719 1 52.69 736 VAL A N 1
ATOM 5781 C CA . VAL A 1 736 ? 12.961 32.906 -26.203 1 52.69 736 VAL A CA 1
ATOM 5782 C C . VAL A 1 736 ? 14.219 32.031 -26.25 1 52.69 736 VAL A C 1
ATOM 5784 O O . VAL A 1 736 ? 14.617 31.438 -25.234 1 52.69 736 VAL A O 1
ATOM 5787 N N . SER A 1 737 ? 14.633 31.547 -27.406 1 45.84 737 SER A N 1
ATOM 5788 C CA . SER A 1 737 ? 16.047 31.516 -27.781 1 45.84 737 SER A CA 1
ATOM 5789 C C . SER A 1 737 ? 16.875 32.406 -26.875 1 45.84 737 SER A C 1
ATOM 5791 O O . SER A 1 737 ? 18.062 32.625 -27.109 1 45.84 737 SER A O 1
ATOM 5793 N N . ALA A 1 738 ? 16.312 33.094 -26.109 1 42.28 738 ALA A N 1
ATOM 5794 C CA . ALA A 1 738 ? 16.938 34.188 -25.391 1 42.28 738 ALA A CA 1
ATOM 5795 C C . ALA A 1 738 ? 17.859 33.688 -24.297 1 42.28 738 ALA A C 1
ATOM 5797 O O . ALA A 1 738 ? 18.922 34.25 -24.047 1 42.28 738 ALA A O 1
ATOM 5798 N N . CYS A 1 739 ? 17.297 32.844 -23.391 1 45.62 739 CYS A N 1
ATOM 5799 C CA . CYS A 1 739 ? 18.281 32.375 -22.422 1 45.62 739 CYS A CA 1
ATOM 5800 C C . CYS A 1 739 ? 19.531 31.844 -23.109 1 45.62 739 CYS A C 1
ATOM 5802 O O . CYS A 1 739 ? 20.656 32.125 -22.656 1 45.62 739 CYS A O 1
ATOM 5804 N N . LYS A 1 740 ? 19.25 31.016 -24.031 1 47.84 740 LYS A N 1
ATOM 5805 C CA . LYS A 1 740 ? 20.375 30.562 -24.828 1 47.84 740 LYS A CA 1
ATOM 5806 C C . LYS A 1 740 ? 21.016 31.719 -25.578 1 47.84 740 LYS A C 1
ATOM 5808 O O . LYS A 1 740 ? 22.234 31.734 -25.797 1 47.84 740 LYS A O 1
ATOM 5813 N N . LEU A 1 741 ? 20.156 32.594 -25.828 1 47.81 741 LEU A N 1
ATOM 5814 C CA . LEU A 1 741 ? 20.703 33.719 -26.578 1 47.81 741 LEU A CA 1
ATOM 5815 C C . LEU A 1 741 ? 21.484 34.656 -25.672 1 47.81 741 LEU A C 1
ATOM 5817 O O . LEU A 1 741 ? 22.516 35.219 -26.078 1 47.81 741 LEU A O 1
ATOM 5821 N N . SER A 1 742 ? 20.875 34.812 -24.516 1 47.97 742 SER A N 1
ATOM 5822 C CA . SER A 1 742 ? 21.625 35.719 -23.656 1 47.97 742 SER A CA 1
ATOM 5823 C C . SER A 1 742 ? 22.984 35.125 -23.297 1 47.97 742 SER A C 1
ATOM 5825 O O . SER A 1 742 ? 24 35.844 -23.297 1 47.97 742 SER A O 1
ATOM 5827 N N . ILE A 1 743 ? 22.859 33.875 -22.922 1 56 743 ILE A N 1
ATOM 5828 C CA . ILE A 1 743 ? 24.141 33.219 -22.656 1 56 743 ILE A CA 1
ATOM 5829 C C . ILE A 1 743 ? 24.969 33.219 -23.938 1 56 743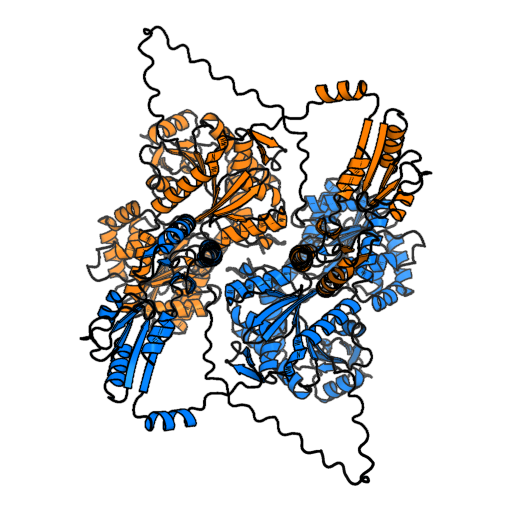 ILE A C 1
ATOM 5831 O O . ILE A 1 743 ? 26.188 33.406 -23.906 1 56 743 ILE A O 1
ATOM 5835 N N . ALA A 1 744 ? 24.125 33 -25 1 55.09 744 ALA A N 1
ATOM 5836 C CA . ALA A 1 744 ? 24.844 33.031 -26.266 1 55.09 744 ALA A CA 1
ATOM 5837 C C . ALA A 1 744 ? 25.469 34.406 -26.516 1 55.09 744 ALA A C 1
ATOM 5839 O O . ALA A 1 744 ? 26.578 34.531 -27.031 1 55.09 744 ALA A O 1
ATOM 5840 N N . VAL A 1 745 ? 24.781 35.406 -26.062 1 53.22 745 VAL A N 1
ATOM 5841 C CA . VAL A 1 745 ? 25.312 36.75 -26.219 1 53.22 745 VAL A CA 1
ATOM 5842 C C . VAL A 1 745 ? 26.531 36.906 -25.328 1 53.22 745 VAL A C 1
ATOM 5844 O O . VAL A 1 745 ? 27.5 37.594 -25.719 1 53.22 745 VAL A O 1
ATOM 5847 N N . LEU A 1 746 ? 26.453 36.25 -24.25 1 57.22 746 LEU A N 1
ATOM 5848 C CA . LEU A 1 746 ? 27.594 36.344 -23.344 1 57.22 746 LEU A CA 1
ATOM 5849 C C . LEU A 1 746 ? 28.797 35.625 -23.906 1 57.22 746 LEU A C 1
ATOM 5851 O O . LEU A 1 746 ? 29.938 36.062 -23.766 1 57.22 746 LEU A O 1
ATOM 5855 N N . VAL A 1 747 ? 28.453 34.469 -24.594 1 57.81 747 VAL A N 1
ATOM 5856 C CA . VAL A 1 747 ? 29.531 33.688 -25.203 1 57.81 747 VAL A CA 1
ATOM 5857 C C . VAL A 1 747 ? 30.047 34.406 -26.453 1 57.81 747 VAL A C 1
ATOM 5859 O O . VAL A 1 747 ? 31.25 34.469 -26.688 1 57.81 747 VAL A O 1
ATOM 5862 N N . MET B 1 1 ? -10.836 -8.109 -9.281 1 26.75 1 MET B N 1
ATOM 5863 C CA . MET B 1 1 ? -11.375 -7.473 -10.484 1 26.75 1 MET B CA 1
ATOM 5864 C C . MET B 1 1 ? -12.633 -6.676 -10.156 1 26.75 1 MET B C 1
ATOM 5866 O O . MET B 1 1 ? -13.555 -7.195 -9.516 1 26.75 1 MET B O 1
ATOM 5870 N N . PRO B 1 2 ? -12.547 -5.391 -10.219 1 31.05 2 PRO B N 1
ATOM 5871 C CA . PRO B 1 2 ? -13.797 -4.699 -9.891 1 31.05 2 PRO B CA 1
ATOM 5872 C C . PRO B 1 2 ? -14.953 -5.098 -10.797 1 31.05 2 PRO B C 1
ATOM 5874 O O . PRO B 1 2 ? -14.781 -5.184 -12.016 1 31.05 2 PRO B O 1
ATOM 5877 N N . SER B 1 3 ? -15.695 -5.98 -10.461 1 30.34 3 SER B N 1
ATOM 5878 C CA . SER B 1 3 ? -16.969 -6.246 -11.109 1 30.34 3 SER B CA 1
ATOM 5879 C C . SER B 1 3 ? -17.703 -4.949 -11.43 1 30.34 3 SER B C 1
ATOM 5881 O O . SER B 1 3 ? -17.859 -4.082 -10.57 1 30.34 3 SER B O 1
ATOM 5883 N N . LEU B 1 4 ? -17.531 -4.555 -12.648 1 33.72 4 LEU B N 1
ATOM 5884 C CA . LEU B 1 4 ? -18.484 -3.529 -13.062 1 33.72 4 LEU B CA 1
ATOM 5885 C C . LEU B 1 4 ? -19.891 -3.857 -12.562 1 33.72 4 LEU B C 1
ATOM 5887 O O . LEU B 1 4 ? -20.438 -4.906 -12.898 1 33.72 4 LEU B O 1
ATOM 5891 N N . SER B 1 5 ? -20.188 -3.607 -11.484 1 34.41 5 SER B N 1
ATOM 5892 C CA . SER B 1 5 ? -21.516 -3.857 -10.93 1 34.41 5 SER B CA 1
ATOM 5893 C C . SER B 1 5 ? -22.594 -3.232 -11.797 1 34.41 5 SER B C 1
ATOM 5895 O O . SER B 1 5 ? -22.609 -2.016 -12 1 34.41 5 SER B O 1
ATOM 5897 N N . CYS B 1 6 ? -22.906 -3.848 -12.867 1 40.19 6 CYS B N 1
ATOM 5898 C CA . CYS B 1 6 ? -24.172 -3.486 -13.484 1 40.19 6 CYS B CA 1
ATOM 5899 C C . CYS B 1 6 ? -25.312 -3.592 -12.477 1 40.19 6 CYS B C 1
ATOM 5901 O O . CYS B 1 6 ? -25.484 -4.621 -11.82 1 40.19 6 CYS B O 1
ATOM 5903 N N . HIS B 1 7 ? -25.54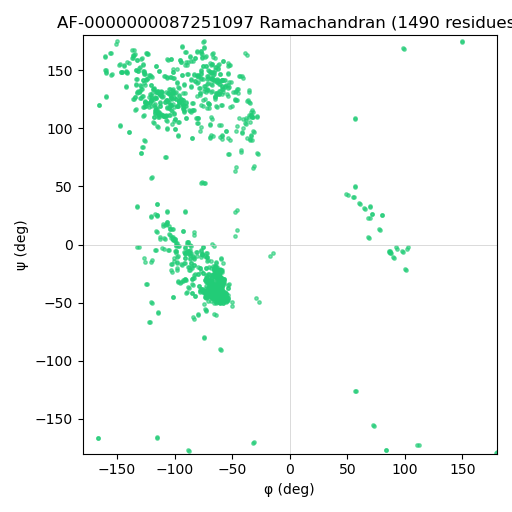7 -2.539 -11.875 1 46.47 7 HIS B N 1
ATOM 5904 C CA . HIS B 1 7 ? -26.641 -2.568 -10.93 1 46.47 7 HIS B CA 1
ATOM 5905 C C . HIS B 1 7 ? -27.984 -2.496 -11.641 1 46.47 7 HIS B C 1
ATOM 5907 O O . HIS B 1 7 ? -28.109 -1.851 -12.688 1 46.47 7 HIS B O 1
ATOM 5913 N N . ASN B 1 8 ? -28.766 -3.537 -11.414 1 48.03 8 ASN B N 1
ATOM 5914 C CA . ASN B 1 8 ? -30.156 -3.547 -11.844 1 48.03 8 ASN B CA 1
ATOM 5915 C C . ASN B 1 8 ? -30.922 -2.344 -11.297 1 48.03 8 ASN B C 1
ATOM 5917 O O . ASN B 1 8 ? -31.141 -2.236 -10.086 1 48.03 8 ASN B O 1
ATOM 5921 N N . LEU B 1 9 ? -31.078 -1.343 -12.031 1 49.72 9 LEU B N 1
ATOM 5922 C CA . LEU B 1 9 ? -31.781 -0.115 -11.664 1 49.72 9 LEU B CA 1
ATOM 5923 C C . LEU B 1 9 ? -33.281 -0.372 -11.492 1 49.72 9 LEU B C 1
ATOM 5925 O O . LEU B 1 9 ? -34.031 0.558 -11.242 1 49.72 9 LEU B O 1
ATOM 5929 N N . LEU B 1 10 ? -33.688 -1.596 -11.688 1 50.06 10 LEU B N 1
ATOM 5930 C CA . LEU B 1 10 ? -35.125 -1.873 -11.578 1 50.06 10 LEU B CA 1
ATOM 5931 C C . LEU B 1 10 ? -35.625 -1.562 -10.172 1 50.06 10 LEU B C 1
ATOM 5933 O O . LEU B 1 10 ? -36.844 -1.362 -9.969 1 50.06 10 LEU B O 1
ATOM 5937 N N . ASP B 1 11 ? -34.75 -1.605 -9.25 1 48 11 ASP B N 1
ATOM 5938 C CA . ASP B 1 11 ? -35.188 -1.383 -7.883 1 48 11 ASP B CA 1
ATOM 5939 C C . ASP B 1 11 ? -35.281 0.108 -7.566 1 48 11 ASP B C 1
ATOM 5941 O O . ASP B 1 11 ? -35.312 0.5 -6.398 1 48 11 ASP B O 1
ATOM 5945 N N . LEU B 1 12 ? -35.188 0.808 -8.492 1 48.34 12 LEU B N 1
ATOM 5946 C CA . LEU B 1 12 ? -35.375 2.232 -8.242 1 48.34 12 LEU B CA 1
ATOM 5947 C C . LEU B 1 12 ? -36.75 2.512 -7.691 1 48.34 12 LEU B C 1
ATOM 5949 O O . LEU B 1 12 ? -37.75 2.145 -8.312 1 48.34 12 LEU B O 1
ATOM 5953 N N . ALA B 1 13 ? -36.906 2.549 -6.469 1 47.09 13 ALA B N 1
ATOM 5954 C CA . ALA B 1 13 ? -38.188 2.861 -5.84 1 47.09 13 ALA B CA 1
ATOM 5955 C C . ALA B 1 13 ? -38.844 4.039 -6.535 1 47.09 13 ALA B C 1
ATOM 5957 O O . ALA B 1 13 ? -38.188 4.879 -7.141 1 47.09 13 ALA B O 1
ATOM 5958 N N . GLU B 1 14 ? -40.188 3.963 -6.602 1 44.16 14 GLU B N 1
ATOM 5959 C CA . GLU B 1 14 ? -41.094 5 -7.113 1 44.16 14 GLU B CA 1
ATOM 5960 C C . GLU B 1 14 ? -40.719 6.371 -6.562 1 44.16 14 GLU B C 1
ATOM 5962 O O . GLU B 1 14 ? -40.125 6.473 -5.477 1 44.16 14 GLU B O 1
ATOM 5967 N N . GLU B 1 15 ? -40.656 7.309 -7.285 1 41.06 15 GLU B N 1
ATOM 5968 C CA . GLU B 1 15 ? -40.469 8.703 -6.926 1 41.06 15 GLU B CA 1
ATOM 5969 C C . GLU B 1 15 ? -41.156 9.055 -5.613 1 41.06 15 GLU B C 1
ATOM 5971 O O . GLU B 1 15 ? -42.344 8.766 -5.438 1 41.06 15 GLU B O 1
ATOM 5976 N N . LEU B 1 16 ? -40.625 8.977 -4.539 1 37.59 16 LEU B N 1
ATOM 5977 C CA . LEU B 1 16 ? -41.344 9.664 -3.465 1 37.59 16 LEU B CA 1
ATOM 5978 C C . LEU B 1 16 ? -42 10.938 -3.973 1 37.59 16 LEU B C 1
ATOM 5980 O O . LEU B 1 16 ? -41.375 11.688 -4.742 1 37.59 16 LEU B O 1
ATOM 5984 N N . PRO B 1 17 ? -43.312 10.984 -4.039 1 35.22 17 PRO B N 1
ATOM 5985 C CA . PRO B 1 17 ? -43.906 12.281 -4.402 1 35.22 17 PRO B CA 1
ATOM 5986 C C . PRO B 1 17 ? -43.125 13.461 -3.842 1 35.22 17 PRO B C 1
ATOM 5988 O O . PRO B 1 17 ? -42.406 13.312 -2.844 1 35.22 17 PRO B O 1
ATOM 5991 N N . PRO B 1 18 ? -42.844 14.461 -4.648 1 33.69 18 PRO B N 1
ATOM 5992 C CA . PRO B 1 18 ? -42.25 15.617 -3.979 1 33.69 18 PRO B CA 1
ATOM 5993 C C . PRO B 1 18 ? -42.75 15.805 -2.553 1 33.69 18 PRO B C 1
ATOM 5995 O O . PRO B 1 18 ? -43.906 15.438 -2.248 1 33.69 18 PRO B O 1
ATOM 5998 N N . SER B 1 19 ? -42.062 15.617 -1.625 1 32.53 19 SER B N 1
ATOM 5999 C CA . SER B 1 19 ? -42.594 15.938 -0.302 1 32.53 19 SER B CA 1
ATOM 6000 C C . SER B 1 19 ? -43.625 17.062 -0.376 1 32.53 19 SER B C 1
ATOM 6002 O O . SER B 1 19 ? -43.438 18.047 -1.084 1 32.53 19 SER B O 1
ATOM 6004 N N . PRO B 1 20 ? -44.938 16.859 -0.157 1 30.06 20 PRO B N 1
ATOM 6005 C CA . PRO B 1 20 ? -45.875 17.984 -0.093 1 30.06 20 PRO B CA 1
ATOM 6006 C C . PRO B 1 20 ? -45.25 19.234 0.532 1 30.06 20 PRO B C 1
ATOM 6008 O O . PRO B 1 20 ? -44.375 19.125 1.393 1 30.06 20 PRO B O 1
ATOM 6011 N N . LEU B 1 21 ? -45.25 20.344 -0.224 1 30.34 21 LEU B N 1
ATOM 6012 C CA . LEU B 1 21 ? -44.938 21.641 0.374 1 30.34 21 LEU B CA 1
ATOM 6013 C C . LEU B 1 21 ? -45.594 21.781 1.745 1 30.34 21 LEU B C 1
ATOM 6015 O O . LEU B 1 21 ? -46.781 21.453 1.906 1 30.34 21 LEU B O 1
ATOM 6019 N N . ARG B 1 22 ? -45 21.609 2.791 1 28.7 22 ARG B N 1
ATOM 6020 C CA . ARG B 1 22 ? -45.688 21.953 4.031 1 28.7 22 ARG B CA 1
ATOM 6021 C C . ARG B 1 22 ? -46.625 23.141 3.814 1 28.7 22 ARG B C 1
ATOM 6023 O O . ARG B 1 22 ? -46.25 24.125 3.168 1 28.7 22 ARG B O 1
ATOM 6030 N N . LEU B 1 23 ? -47.969 23 3.822 1 27.75 23 LEU B N 1
ATOM 6031 C CA . LEU B 1 23 ? -48.969 24.062 4.031 1 27.75 23 LEU B CA 1
ATOM 6032 C C . LEU B 1 23 ? -48.469 25.078 5.055 1 27.75 23 LEU B C 1
ATOM 6034 O O . LEU B 1 23 ? -47.781 24.719 6.02 1 27.75 23 LEU B O 1
ATOM 6038 N N . PRO B 1 24 ? -48.406 26.406 4.707 1 27.38 24 PRO B N 1
ATOM 6039 C CA . PRO B 1 24 ? -48.094 27.438 5.707 1 27.38 24 PRO B CA 1
ATOM 6040 C C . PRO B 1 24 ? -48.781 27.203 7.039 1 27.38 24 PRO B C 1
ATOM 6042 O O . PRO B 1 24 ? -49.906 26.688 7.066 1 27.38 24 PRO B O 1
ATOM 6045 N N . ARG B 1 25 ? -48.125 26.812 8.078 1 27.86 25 ARG B N 1
ATOM 6046 C CA . ARG B 1 25 ? -48.812 26.875 9.352 1 27.86 25 ARG B CA 1
ATOM 6047 C C . ARG B 1 25 ? -49.75 28.078 9.391 1 27.86 25 ARG B C 1
ATOM 6049 O O . ARG B 1 25 ? -49.375 29.172 8.984 1 27.86 25 ARG B O 1
ATOM 6056 N N . VAL B 1 26 ? -51.031 28.031 9.297 1 26.92 26 VAL B N 1
ATOM 6057 C CA . VAL B 1 26 ? -52.094 29 9.594 1 26.92 26 VAL B CA 1
ATOM 6058 C C . VAL B 1 26 ? -51.656 29.875 10.766 1 26.92 26 VAL B C 1
ATOM 6060 O O . VAL B 1 26 ? -51.531 29.406 11.898 1 26.92 26 VAL B O 1
ATOM 6063 N N . MET B 1 27 ? -50.594 30.766 10.695 1 23.55 27 MET B N 1
ATOM 6064 C CA . MET B 1 27 ? -50.594 31.766 11.766 1 23.55 27 MET B CA 1
ATOM 6065 C C . MET B 1 27 ? -51.969 32.406 11.891 1 23.55 27 MET B C 1
ATOM 6067 O O . MET B 1 27 ? -52.719 32.469 10.914 1 23.55 27 MET B O 1
ATOM 6071 N N . ALA B 1 28 ? -52.594 32.531 13.102 1 27.66 28 ALA B N 1
ATOM 6072 C CA . ALA B 1 28 ? -53.781 33.312 13.438 1 27.66 28 ALA B CA 1
ATOM 6073 C C . ALA B 1 28 ? -53.875 34.562 12.57 1 27.66 28 ALA B C 1
ATOM 6075 O O . ALA B 1 28 ? -52.875 34.969 11.93 1 27.66 28 ALA B O 1
ATOM 6076 N N . GLY B 1 29 ? -54.75 35.531 12.812 1 25.88 29 GLY B N 1
ATOM 6077 C CA . GLY B 1 29 ? -55.438 36.688 12.281 1 25.88 29 GLY B CA 1
ATOM 6078 C C . GLY B 1 29 ? -54.5 37.781 11.805 1 25.88 29 GLY B C 1
ATOM 6079 O O . GLY B 1 29 ? -54.938 38.906 11.57 1 25.88 29 GLY B O 1
ATOM 6080 N N . ALA B 1 30 ? -53.219 37.938 12.07 1 28.34 30 ALA B N 1
ATOM 6081 C CA . ALA B 1 30 ? -52.938 39.312 11.758 1 28.34 30 ALA B CA 1
ATOM 6082 C C . ALA B 1 30 ? -53.094 39.594 10.266 1 28.34 30 ALA B C 1
ATOM 6084 O O . ALA B 1 30 ? -53.062 38.688 9.445 1 28.34 30 ALA B O 1
ATOM 6085 N N . SER B 1 31 ? -53.5 40.812 9.875 1 27.59 31 SER B N 1
ATOM 6086 C CA . SER B 1 31 ? -53.812 41.5 8.617 1 27.59 31 SER B CA 1
ATOM 6087 C C . SER B 1 31 ? -52.812 41.125 7.527 1 27.59 31 SER B C 1
ATOM 6089 O O . SER B 1 31 ? -51.688 40.719 7.816 1 27.59 31 SER B O 1
ATOM 6091 N N . PRO B 1 32 ? -53.281 41 6.234 1 32.62 32 PRO B N 1
ATOM 6092 C CA . PRO B 1 32 ? -52.656 40.719 4.945 1 32.62 32 PRO B CA 1
ATOM 6093 C C . PRO B 1 32 ? -51.375 41.531 4.703 1 32.62 32 PRO B C 1
ATOM 6095 O O . PRO B 1 32 ? -51.156 42 3.588 1 32.62 32 PRO B O 1
ATOM 6098 N N . SER B 1 33 ? -50.562 41.938 5.766 1 26.05 33 SER B N 1
ATOM 6099 C CA . SER B 1 33 ? -49.562 42.938 5.402 1 26.05 33 SER B CA 1
ATOM 6100 C C . SER B 1 33 ? -48.75 42.469 4.195 1 26.05 33 SER B C 1
ATOM 6102 O O . SER B 1 33 ? -48.688 41.281 3.893 1 26.05 33 SER B O 1
ATOM 6104 N N . SER B 1 34 ? -48.156 43.406 3.373 1 30.83 34 SER B N 1
ATOM 6105 C CA . SER B 1 34 ? -47.469 43.469 2.09 1 30.83 34 SER B CA 1
ATOM 6106 C C . SER B 1 34 ? -46.438 42.344 1.959 1 30.83 34 SER B C 1
ATOM 6108 O O . SER B 1 34 ? -45.844 41.938 2.951 1 30.83 34 SER B O 1
ATOM 6110 N N . PRO B 1 35 ? -46.469 41.594 0.806 1 34.75 35 PRO B N 1
ATOM 6111 C CA . PRO B 1 35 ? -45.594 40.438 0.508 1 34.75 35 PRO B CA 1
ATOM 6112 C C . PRO B 1 35 ? -44.125 40.719 0.816 1 34.75 35 PRO B C 1
ATOM 6114 O O . PRO B 1 35 ? -43.5 41.562 0.163 1 34.75 35 PRO B O 1
ATOM 6117 N N . ALA B 1 36 ? -43.75 40.906 2.084 1 32.44 36 ALA B N 1
ATOM 6118 C CA . ALA B 1 36 ? -42.406 41.281 2.455 1 32.44 36 ALA B CA 1
ATOM 6119 C C . ALA B 1 36 ? -41.375 40.406 1.716 1 32.44 36 ALA B C 1
ATOM 6121 O O . ALA B 1 36 ? -41.625 39.25 1.425 1 32.44 36 ALA B O 1
ATOM 6122 N N . SER B 1 37 ? -40.438 41.094 0.987 1 35.03 37 SER B N 1
ATOM 6123 C CA . SER B 1 37 ? -39.281 40.625 0.216 1 35.03 37 SER B CA 1
ATOM 6124 C C . SER B 1 37 ? -38.656 39.406 0.855 1 35.03 37 SER B C 1
ATOM 6126 O O . SER B 1 37 ? -38.562 39.312 2.082 1 35.03 37 SER B O 1
ATOM 6128 N N . PRO B 1 38 ? -38.719 38.188 0.14 1 37 38 PRO B N 1
ATOM 6129 C CA . PRO B 1 38 ? -38.062 37.031 0.723 1 37 38 PRO B CA 1
ATOM 6130 C C . PRO B 1 38 ? -36.812 37.375 1.512 1 37 38 PRO B C 1
ATOM 6132 O O . PRO B 1 38 ? -36.031 38.25 1.079 1 37 38 PRO B O 1
ATOM 6135 N N . SER B 1 39 ? -36.906 37.625 2.752 1 36.53 39 SER B N 1
ATOM 6136 C CA . SER B 1 39 ? -35.75 37.938 3.576 1 36.53 39 SER B CA 1
ATOM 6137 C C . SER B 1 39 ? -34.5 37.188 3.09 1 36.53 39 SER B C 1
ATOM 6139 O O . SER B 1 39 ? -34.594 36 2.727 1 36.53 39 SER B O 1
ATOM 6141 N N . PRO B 1 40 ? -33.469 37.844 2.486 1 42.88 40 PRO B N 1
ATOM 6142 C CA . PRO B 1 40 ? -32.281 37.156 2.014 1 42.88 40 PRO B CA 1
ATOM 6143 C C . PRO B 1 40 ? -31.891 35.969 2.875 1 42.88 40 PRO B C 1
ATOM 6145 O O . PRO B 1 40 ? -31.844 36.062 4.105 1 42.88 40 PRO B O 1
ATOM 6148 N N . ALA B 1 41 ? -32.344 34.781 2.5 1 53.31 41 ALA B N 1
ATOM 6149 C CA . ALA B 1 41 ? -32.062 33.531 3.154 1 53.31 41 ALA B CA 1
ATOM 6150 C C . ALA B 1 41 ? -30.672 33.531 3.787 1 53.31 41 ALA B C 1
ATOM 6152 O O . ALA B 1 41 ? -29.688 33.812 3.117 1 53.31 41 ALA B O 1
ATOM 6153 N N . GLY B 1 42 ? -30.453 33.781 5.055 1 63.78 42 GLY B N 1
ATOM 6154 C CA . GLY B 1 42 ? -29.188 33.688 5.766 1 63.78 42 GLY B CA 1
ATOM 6155 C C . GLY B 1 42 ? -28.328 32.531 5.328 1 63.78 42 GLY B C 1
ATOM 6156 O O . GLY B 1 42 ? -28.766 31.703 4.523 1 63.78 42 GLY B O 1
ATOM 6157 N N . PRO B 1 43 ? -26.953 32.562 5.691 1 81.62 43 PRO B N 1
ATOM 6158 C CA . PRO B 1 43 ? -26.062 31.469 5.297 1 81.62 43 PRO B CA 1
ATOM 6159 C C . PRO B 1 43 ? -26.5 30.109 5.816 1 81.62 43 PRO B C 1
ATOM 6161 O O . PRO B 1 43 ? -27.062 30.016 6.918 1 81.62 43 PRO B O 1
ATOM 6164 N N . PRO B 1 44 ? -26.469 29.125 5 1 90.69 44 PRO B N 1
ATOM 6165 C CA . PRO B 1 44 ? -26.875 27.766 5.379 1 90.69 44 PRO B CA 1
ATOM 6166 C C . PRO B 1 44 ? -26.188 27.281 6.648 1 90.69 44 PRO B C 1
ATOM 6168 O O . PRO B 1 44 ? -25 27.594 6.867 1 90.69 44 PRO B O 1
ATOM 6171 N N . ARG B 1 45 ? -26.906 26.609 7.473 1 95.12 45 ARG B N 1
ATOM 6172 C CA . ARG B 1 45 ? -26.406 26.062 8.727 1 95.12 45 ARG B CA 1
ATOM 6173 C C . ARG B 1 45 ? -25.406 24.922 8.477 1 95.12 45 ARG B C 1
ATOM 6175 O O . ARG B 1 45 ? -25.547 24.188 7.504 1 95.12 45 ARG B O 1
ATOM 6182 N N . ARG B 1 46 ? -24.375 24.859 9.297 1 97.19 46 ARG B N 1
ATOM 6183 C CA . ARG B 1 46 ? -23.422 23.75 9.305 1 97.19 46 ARG B CA 1
ATOM 6184 C C . ARG B 1 46 ? -23.656 22.828 10.5 1 97.19 46 ARG B C 1
ATOM 6186 O O . ARG B 1 46 ? -23.672 23.281 11.641 1 97.19 46 ARG B O 1
ATOM 6193 N N . VAL B 1 47 ? -23.875 21.609 10.203 1 98.12 47 VAL B N 1
ATOM 6194 C CA . VAL B 1 47 ? -24.047 20.609 11.25 1 98.12 47 VAL B CA 1
ATOM 6195 C C . VAL B 1 47 ? -22.781 19.766 11.367 1 98.12 47 VAL B C 1
ATOM 6197 O O . VAL B 1 47 ? -22.469 18.969 10.469 1 98.12 47 VAL B O 1
ATOM 6200 N N . ILE B 1 48 ? -22.047 19.891 12.453 1 98.31 48 ILE B N 1
ATOM 6201 C CA . ILE B 1 48 ? -20.797 19.188 12.688 1 98.31 48 ILE B CA 1
ATOM 6202 C C . ILE B 1 48 ? -21.047 17.953 13.547 1 98.31 48 ILE B C 1
ATOM 6204 O O . ILE B 1 48 ? -21.516 18.062 14.688 1 98.31 48 ILE B O 1
ATOM 6208 N N . VAL B 1 49 ? -20.734 16.781 13.016 1 98.75 49 VAL B N 1
ATOM 6209 C CA . VAL B 1 49 ? -21.016 15.539 13.719 1 98.75 49 VAL B CA 1
ATOM 6210 C C . VAL B 1 49 ? -19.719 14.859 14.117 1 98.75 49 VAL B C 1
ATOM 6212 O O . VAL B 1 49 ? -18.844 14.625 13.266 1 98.75 49 VAL B O 1
ATOM 6215 N N . SER B 1 50 ? -19.5 14.602 15.359 1 98.12 50 SER B N 1
ATOM 6216 C CA . SER B 1 50 ? -18.359 13.891 15.906 1 98.12 50 SER B CA 1
ATOM 6217 C C . SER B 1 50 ? -18.781 12.875 16.953 1 98.12 50 SER B C 1
ATOM 6219 O O . SER B 1 50 ? -19.922 12.914 17.453 1 98.12 50 SER B O 1
ATOM 6221 N N . HIS B 1 51 ? -17.891 11.953 17.25 1 97.31 51 HIS B N 1
ATOM 6222 C CA . HIS B 1 51 ? -18.219 10.938 18.234 1 97.31 51 HIS B CA 1
ATOM 6223 C C . HIS B 1 51 ? -18.656 11.562 19.547 1 97.31 51 HIS B C 1
ATOM 6225 O O . HIS B 1 51 ? -19.641 11.117 20.156 1 97.31 51 HIS B O 1
ATOM 6231 N N . ARG B 1 52 ? -17.938 12.594 19.953 1 96.56 52 ARG B N 1
ATOM 6232 C CA . ARG B 1 52 ? -18.25 13.281 21.203 1 96.56 52 ARG B CA 1
ATOM 6233 C C . ARG B 1 52 ? -18.531 14.766 20.969 1 96.56 52 ARG B C 1
ATOM 6235 O O . ARG B 1 52 ? -17.891 15.383 20.109 1 96.56 52 ARG B O 1
ATOM 6242 N N . LEU B 1 53 ? -19.438 15.289 21.766 1 97.81 53 LEU B N 1
ATOM 6243 C CA . LEU B 1 53 ? -19.688 16.719 21.75 1 97.81 53 LEU B CA 1
ATOM 6244 C C . LEU B 1 53 ? -18.469 17.5 22.25 1 97.81 53 LEU B C 1
ATOM 6246 O O . LEU B 1 53 ? -17.719 17 23.094 1 97.81 53 LEU B O 1
ATOM 6250 N N . PRO B 1 54 ? -18.234 18.641 21.734 1 97.19 54 PRO B N 1
ATOM 6251 C CA . PRO B 1 54 ? -17.109 19.469 22.203 1 97.19 54 PRO B CA 1
ATOM 6252 C C . PRO B 1 54 ? -17.406 20.156 23.531 1 97.19 54 PRO B C 1
ATOM 6254 O O . PRO B 1 54 ? -17.281 21.375 23.641 1 97.19 54 PRO B O 1
ATOM 6257 N N . LEU B 1 55 ? -17.828 19.375 24.547 1 96.94 55 LEU B N 1
ATOM 6258 C CA . LEU B 1 55 ? -18.203 19.859 25.875 1 96.94 55 LEU B CA 1
ATOM 6259 C C . LEU B 1 55 ? -17.438 19.109 26.953 1 96.94 55 LEU B C 1
ATOM 6261 O O . LEU B 1 55 ? -17 17.969 26.75 1 96.94 55 LEU B O 1
ATOM 6265 N N . ARG B 1 56 ? -17.188 19.766 28 1 94.62 56 ARG B N 1
ATOM 6266 C CA . ARG B 1 56 ? -16.75 19.172 29.25 1 94.62 56 ARG B CA 1
ATOM 6267 C C . ARG B 1 56 ? -17.844 19.219 30.297 1 94.62 56 ARG B C 1
ATOM 6269 O O . ARG B 1 56 ? -18.672 20.141 30.312 1 94.62 56 ARG B O 1
ATOM 6276 N N . ALA B 1 57 ? -17.906 18.234 31.094 1 95.31 57 ALA B N 1
ATOM 6277 C CA . ALA B 1 57 ? -18.891 18.188 32.156 1 95.31 57 ALA B CA 1
ATOM 6278 C C . ALA B 1 57 ? -18.219 17.891 33.5 1 95.31 57 ALA B C 1
ATOM 6280 O O . ALA B 1 57 ? -17.359 17.016 33.594 1 95.31 57 ALA B O 1
ATOM 6281 N N . SER B 1 58 ? -18.5 18.703 34.406 1 94.19 58 SER B N 1
ATOM 6282 C CA . SER B 1 58 ? -18.016 18.5 35.781 1 94.19 58 SER B CA 1
ATOM 6283 C C . SER B 1 58 ? -19.172 18.531 36.781 1 94.19 58 SER B C 1
ATOM 6285 O O . SER B 1 58 ? -20.125 19.297 36.594 1 94.19 58 SER B O 1
ATOM 6287 N N . PRO B 1 59 ? -19.047 17.75 37.812 1 92.44 59 PRO B N 1
ATOM 6288 C CA . PRO B 1 59 ? -20.109 17.781 38.812 1 92.44 59 PRO B CA 1
ATOM 6289 C C . PRO B 1 59 ? -20.203 19.141 39.531 1 92.44 59 PRO B C 1
ATOM 6291 O O . PRO B 1 59 ? -19.188 19.719 39.906 1 92.44 59 PRO B O 1
ATOM 6294 N N . ASP B 1 60 ? -21.391 19.672 39.531 1 94.25 60 ASP B N 1
ATOM 6295 C CA . ASP B 1 60 ? -21.719 20.906 40.188 1 94.25 60 ASP B CA 1
ATOM 6296 C C . ASP B 1 60 ? -23.156 20.891 40.719 1 94.25 60 ASP B C 1
ATOM 6298 O O . ASP B 1 60 ? -24.094 21.156 39.969 1 94.25 60 ASP B O 1
ATOM 6302 N N . PRO B 1 61 ? -23.281 20.688 41.969 1 91.56 61 PRO B N 1
ATOM 6303 C CA . PRO B 1 61 ? -24.625 20.562 42.531 1 91.56 61 PRO B CA 1
ATOM 6304 C C . PRO B 1 61 ? -25.469 21.828 42.312 1 91.56 61 PRO B C 1
ATOM 6306 O O . PRO B 1 61 ? -26.688 21.766 42.344 1 91.56 61 PRO B O 1
ATOM 6309 N N . ALA B 1 62 ? -24.906 22.953 42.094 1 93.25 62 ALA B N 1
ATOM 6310 C CA . ALA B 1 62 ? -25.625 24.219 41.938 1 93.25 62 ALA B CA 1
ATOM 6311 C C . ALA B 1 62 ? -26.094 24.406 40.5 1 93.25 62 ALA B C 1
ATOM 6313 O O . ALA B 1 62 ? -26.969 25.234 40.25 1 93.25 62 ALA B O 1
ATOM 6314 N N . ALA B 1 63 ? -25.484 23.703 39.562 1 91.69 63 ALA B N 1
ATOM 6315 C CA . ALA B 1 63 ? -25.812 23.844 38.156 1 91.69 63 ALA B CA 1
ATOM 6316 C C . ALA B 1 63 ? -27.016 22.984 37.781 1 91.69 63 ALA B C 1
ATOM 6318 O O . ALA B 1 63 ? -27.344 22.031 38.469 1 91.69 63 ALA B O 1
ATOM 6319 N N . PRO B 1 64 ? -27.656 23.359 36.719 1 89.5 64 PRO B N 1
ATOM 6320 C CA . PRO B 1 64 ? -28.734 22.5 36.219 1 89.5 64 PRO B CA 1
ATOM 6321 C C . PRO B 1 64 ? -28.297 21.062 36 1 89.5 64 PRO B C 1
ATOM 6323 O O . PRO B 1 64 ? -27.203 20.828 35.469 1 89.5 64 PRO B O 1
ATOM 6326 N N . PHE B 1 65 ? -29.078 20.094 36.375 1 91.81 65 PHE B N 1
ATOM 6327 C CA . PHE B 1 65 ? -28.875 18.672 36.188 1 91.81 65 PHE B CA 1
ATOM 6328 C C . PHE B 1 65 ? -27.703 18.172 37.031 1 91.81 65 PHE B C 1
ATOM 6330 O O . PHE B 1 65 ? -27.188 17.078 36.812 1 91.81 65 PHE B O 1
ATOM 6337 N N . GLY B 1 66 ? -27.156 19.031 37.875 1 92.44 66 GLY B N 1
ATOM 6338 C CA . GLY B 1 66 ? -26.031 18.672 38.75 1 92.44 66 GLY B CA 1
ATOM 6339 C C . GLY B 1 66 ? -24.703 18.656 38 1 92.44 66 GLY B C 1
ATOM 6340 O O . GLY B 1 66 ? -23.734 18.062 38.5 1 92.44 66 GLY B O 1
ATOM 6341 N N . LEU B 1 67 ? -24.688 19.203 36.781 1 95.12 67 LEU B N 1
ATOM 6342 C CA . LEU B 1 67 ? -23.5 19.203 35.969 1 95.12 67 LEU B CA 1
ATOM 6343 C C . LEU B 1 67 ? -23.234 20.594 35.375 1 95.12 67 LEU B C 1
ATOM 6345 O O . LEU B 1 67 ? -24.156 21.25 34.906 1 95.12 67 LEU B O 1
ATOM 6349 N N . ARG B 1 68 ? -22.078 21.031 35.5 1 95.38 68 ARG B N 1
ATOM 6350 C CA . ARG B 1 68 ? -21.641 22.234 34.812 1 95.38 68 ARG B CA 1
ATOM 6351 C C . ARG B 1 68 ? -20.984 21.891 33.469 1 95.38 68 ARG B C 1
ATOM 6353 O O . ARG B 1 68 ? -19.984 21.172 33.438 1 95.38 68 ARG B O 1
ATOM 6360 N N . PHE B 1 69 ? -21.578 22.453 32.438 1 95.94 69 PHE B N 1
ATOM 6361 C CA . PHE B 1 69 ? -21.047 22.219 31.125 1 95.94 69 PHE B CA 1
ATOM 6362 C C . PHE B 1 69 ? -20.234 23.422 30.641 1 95.94 69 PHE B C 1
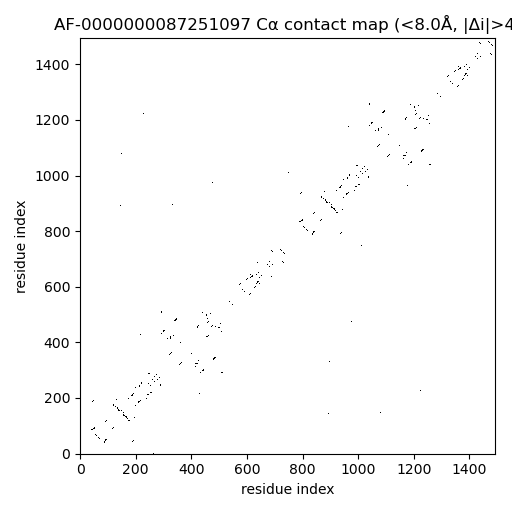ATOM 6364 O O . PHE B 1 69 ? -20.609 24.562 30.891 1 95.94 69 PHE B O 1
ATOM 6371 N N . THR B 1 70 ? -19.094 23.141 30.125 1 95.19 70 THR B N 1
ATOM 6372 C CA . THR B 1 70 ? -18.281 24.156 29.469 1 95.19 70 THR B CA 1
ATOM 6373 C C . THR B 1 70 ? -17.812 23.688 28.094 1 95.19 70 THR B C 1
ATOM 6375 O O . THR B 1 70 ? -17.734 22.484 27.844 1 95.19 70 THR B O 1
ATOM 6378 N N . VAL B 1 71 ? -17.594 24.609 27.266 1 94.81 71 VAL B N 1
ATOM 6379 C CA . VAL B 1 71 ? -17.094 24.281 25.938 1 94.81 71 VAL B CA 1
ATOM 6380 C C . VAL B 1 71 ? -15.664 23.75 26.031 1 94.81 71 VAL B C 1
ATOM 6382 O O . VAL B 1 71 ? -14.844 24.297 26.781 1 94.81 71 VAL B O 1
ATOM 6385 N N . ASP B 1 72 ? -15.398 22.656 25.391 1 93.69 72 ASP B N 1
ATOM 6386 C CA . ASP B 1 72 ? -14.031 22.172 25.219 1 93.69 72 ASP B CA 1
ATOM 6387 C C . ASP B 1 72 ? -13.367 22.828 24.016 1 93.69 72 ASP B C 1
ATOM 6389 O O . ASP B 1 72 ? -13.359 22.266 22.922 1 93.69 72 ASP B O 1
ATOM 6393 N N . ALA B 1 73 ? -12.719 23.891 24.234 1 89 73 ALA B N 1
ATOM 6394 C CA . ALA B 1 73 ? -12.188 24.75 23.188 1 89 73 ALA B CA 1
ATOM 6395 C C . ALA B 1 73 ? -10.992 24.094 22.5 1 89 73 ALA B C 1
ATOM 6397 O O . ALA B 1 73 ? -10.539 24.578 21.453 1 89 73 ALA B O 1
ATOM 6398 N N . GLY B 1 74 ? -10.523 22.953 23.031 1 88 74 GLY B N 1
ATOM 6399 C CA . GLY B 1 74 ? -9.352 22.297 22.484 1 88 74 GLY B CA 1
ATOM 6400 C C . GLY B 1 74 ? -9.68 21.312 21.375 1 88 74 GLY B C 1
ATOM 6401 O O . GLY B 1 74 ? -8.789 20.828 20.672 1 88 74 GLY B O 1
ATOM 6402 N N . THR B 1 75 ? -10.922 21.047 21.125 1 91.94 75 THR B N 1
ATOM 6403 C CA . THR B 1 75 ? -11.32 20.047 20.141 1 91.94 75 THR B CA 1
ATOM 6404 C C . THR B 1 75 ? -11.367 20.656 18.734 1 91.94 75 THR B C 1
ATOM 6406 O O . THR B 1 75 ? -11.781 21.812 18.562 1 91.94 75 THR B O 1
ATOM 6409 N N . VAL B 1 76 ? -10.953 19.891 17.766 1 93 76 VAL B N 1
ATOM 6410 C CA . VAL B 1 76 ? -10.977 20.328 16.375 1 93 76 VAL B CA 1
ATOM 6411 C C . VAL B 1 76 ? -12.414 20.594 15.938 1 93 76 VAL B C 1
ATOM 6413 O O . VAL B 1 76 ? -12.68 21.531 15.172 1 93 76 VAL B O 1
ATOM 6416 N N . ALA B 1 77 ? -13.328 19.812 16.453 1 93.25 77 ALA B N 1
ATOM 6417 C CA . ALA B 1 77 ? -14.742 19.922 16.109 1 93.25 77 ALA B CA 1
ATOM 6418 C C . ALA B 1 77 ? -15.289 21.297 16.5 1 93.25 77 ALA B C 1
ATOM 6420 O O . ALA B 1 77 ? -16.156 21.844 15.812 1 93.25 77 ALA B O 1
ATOM 6421 N N . TYR B 1 78 ? -14.773 21.859 17.562 1 94.12 78 TYR B N 1
ATOM 6422 C CA . TYR B 1 78 ? -15.195 23.188 17.984 1 94.12 78 TYR B CA 1
ATOM 6423 C C . TYR B 1 78 ? -14.414 24.266 17.25 1 94.12 78 TYR B C 1
ATOM 6425 O O . TYR B 1 78 ? -14.984 25.266 16.797 1 94.12 78 TYR B O 1
ATOM 6433 N N . GLN B 1 79 ? -13.125 24.078 17.094 1 95 79 GLN B N 1
ATOM 6434 C CA . GLN B 1 79 ? -12.203 25.062 16.547 1 95 79 GLN B CA 1
ATOM 6435 C C . GLN B 1 79 ? -12.508 25.359 15.086 1 95 79 GLN B C 1
ATOM 6437 O O . GLN B 1 79 ? -12.211 26.453 14.594 1 95 79 GLN B O 1
ATOM 6442 N N . LEU B 1 80 ? -13.117 24.391 14.438 1 96 80 LEU B N 1
ATOM 6443 C CA . LEU B 1 80 ? -13.352 24.562 13.008 1 96 80 LEU B CA 1
ATOM 6444 C C . LEU B 1 80 ? -14.289 25.734 12.75 1 96 80 LEU B C 1
ATOM 6446 O O . LEU B 1 80 ? -14.336 26.266 11.641 1 96 80 LEU B O 1
ATOM 6450 N N . ARG B 1 81 ? -15.023 26.25 13.742 1 93.44 81 ARG B N 1
ATOM 6451 C CA . ARG B 1 81 ? -15.977 27.344 13.602 1 93.44 81 ARG B CA 1
ATOM 6452 C C . ARG B 1 81 ? -15.281 28.625 13.125 1 93.44 81 ARG B C 1
ATOM 6454 O O . ARG B 1 81 ? -15.891 29.453 12.438 1 93.44 81 ARG B O 1
ATOM 6461 N N . SER B 1 82 ? -14.016 28.703 13.477 1 92.25 82 SER B N 1
ATOM 6462 C CA . SER B 1 82 ? -13.258 29.906 13.148 1 92.25 82 SER B CA 1
ATOM 6463 C C . SER B 1 82 ? -13.094 30.062 11.641 1 92.25 82 SER B C 1
ATOM 6465 O O . SER B 1 82 ? -12.805 31.156 11.148 1 92.25 82 SER B O 1
ATOM 6467 N N . GLY B 1 83 ? -13.242 28.984 10.945 1 94.81 83 GLY B N 1
ATOM 6468 C CA . GLY B 1 83 ? -13.062 29.031 9.5 1 94.81 83 GLY B CA 1
ATOM 6469 C C . GLY B 1 83 ? -14.375 29.125 8.742 1 94.81 83 GLY B C 1
ATOM 6470 O O . GLY B 1 83 ? -14.383 29.312 7.523 1 94.81 83 GLY B O 1
ATOM 6471 N N . LEU B 1 84 ? -15.484 29.031 9.461 1 95.5 84 LEU B N 1
ATOM 6472 C CA . LEU B 1 84 ? -16.797 29.078 8.836 1 95.5 84 LEU B CA 1
ATOM 6473 C C . LEU B 1 84 ? -17.312 30.516 8.758 1 95.5 84 LEU B C 1
ATOM 6475 O O . LEU B 1 84 ? -16.859 31.375 9.516 1 95.5 84 LEU B O 1
ATOM 6479 N N . PRO B 1 85 ? -18.203 30.75 7.855 1 90.44 85 PRO B N 1
ATOM 6480 C CA . PRO B 1 85 ? -18.766 32.094 7.805 1 90.44 85 PRO B CA 1
ATOM 6481 C C . PRO B 1 85 ? -19.375 32.531 9.133 1 90.44 85 PRO B C 1
ATOM 6483 O O . PRO B 1 85 ? -20.047 31.75 9.797 1 90.44 85 PRO B O 1
ATOM 6486 N N . ALA B 1 86 ? -19.125 33.75 9.578 1 85.38 86 ALA B N 1
ATOM 6487 C CA . ALA B 1 86 ? -19.516 34.25 10.883 1 85.38 86 ALA B CA 1
ATOM 6488 C C . ALA B 1 86 ? -21.031 34.156 11.078 1 85.38 86 ALA B C 1
ATOM 6490 O O . ALA B 1 86 ? -21.5 33.906 12.188 1 85.38 86 ALA B O 1
ATOM 6491 N N . SER B 1 87 ? -21.766 34.312 10.055 1 85.56 87 SER B N 1
ATOM 6492 C CA . SER B 1 87 ? -23.219 34.375 10.164 1 85.56 87 SER B CA 1
ATOM 6493 C C . SER B 1 87 ? -23.828 32.969 10.023 1 85.56 87 SER B C 1
ATOM 6495 O O . SER B 1 87 ? -25.031 32.781 10.289 1 85.56 87 SER B O 1
ATOM 6497 N N . ALA B 1 88 ? -22.984 32.031 9.789 1 87.5 88 ALA B N 1
ATOM 6498 C CA . ALA B 1 88 ? -23.531 30.688 9.617 1 87.5 88 ALA B CA 1
ATOM 6499 C C . ALA B 1 88 ? -23.75 30 10.961 1 87.5 88 ALA B C 1
ATOM 6501 O O . ALA B 1 88 ? -22.812 29.859 11.75 1 87.5 88 ALA B O 1
ATOM 6502 N N . PRO B 1 89 ? -24.984 29.609 11.234 1 93.19 89 PRO B N 1
ATOM 6503 C CA . PRO B 1 89 ? -25.203 28.844 12.469 1 93.19 89 PRO B CA 1
ATOM 6504 C C . PRO B 1 89 ? -24.484 27.5 12.453 1 93.19 89 PRO B C 1
ATOM 6506 O O . PRO B 1 89 ? -24.422 26.828 11.414 1 93.19 89 PRO B O 1
ATOM 6509 N N . VAL B 1 90 ? -23.938 27.109 13.594 1 96.5 90 VAL B N 1
ATOM 6510 C CA . VAL B 1 90 ? -23.234 25.844 13.727 1 96.5 90 VAL B CA 1
ATOM 6511 C C . VAL B 1 90 ? -23.922 24.984 14.797 1 96.5 90 VAL B C 1
ATOM 6513 O O . VAL B 1 90 ? -24.172 25.453 15.906 1 96.5 90 VAL B O 1
ATOM 6516 N N . LEU B 1 91 ? -24.297 23.844 14.445 1 97.5 91 LEU B N 1
ATOM 6517 C CA . LEU B 1 91 ? -24.859 22.859 15.367 1 97.5 91 LEU B CA 1
ATOM 6518 C C . LEU B 1 91 ? -23.906 21.672 15.523 1 97.5 91 LEU B C 1
ATOM 6520 O O . LEU B 1 91 ? -23.453 21.094 14.531 1 97.5 91 LEU B O 1
ATOM 6524 N N . HIS B 1 92 ? -23.609 21.297 16.781 1 98.25 92 HIS B N 1
ATOM 6525 C CA . HIS B 1 92 ? -22.781 20.125 17.062 1 98.25 92 HIS B CA 1
ATOM 6526 C C . HIS B 1 92 ? -23.625 18.938 17.484 1 98.25 92 HIS B C 1
ATOM 6528 O O . HIS B 1 92 ? -24.547 19.078 18.297 1 98.25 92 HIS B O 1
ATOM 6534 N N . VAL B 1 93 ? -23.391 17.812 16.875 1 98.44 93 VAL B N 1
ATOM 6535 C CA . VAL B 1 93 ? -24.078 16.562 17.234 1 98.44 93 VAL B CA 1
ATOM 6536 C C . VAL B 1 93 ? -23.047 15.523 17.672 1 98.44 93 VAL B C 1
ATOM 6538 O O . VAL B 1 93 ? -22.047 15.297 16.984 1 98.44 93 VAL B O 1
ATOM 6541 N N . GLY B 1 94 ? -23.219 14.867 18.797 1 98.38 94 GLY B N 1
ATOM 6542 C CA . GLY B 1 94 ? -22.312 13.859 19.328 1 98.38 94 GLY B CA 1
ATOM 6543 C C . GLY B 1 94 ? -22.781 13.297 20.656 1 98.38 94 GLY B C 1
ATOM 6544 O O . GLY B 1 94 ? -23.844 13.672 21.172 1 98.38 94 GLY B O 1
ATOM 6545 N N . THR B 1 95 ? -22.062 12.406 21.25 1 97.88 95 THR B N 1
ATOM 6546 C CA . THR B 1 95 ? -22.406 11.82 22.531 1 97.88 95 THR B CA 1
ATOM 6547 C C . THR B 1 95 ? -21.969 12.734 23.672 1 97.88 95 THR B C 1
ATOM 6549 O O . THR B 1 95 ? -21.156 13.633 23.484 1 97.88 95 THR B O 1
ATOM 6552 N N . LEU B 1 96 ? -22.547 12.523 24.812 1 96.06 96 LEU B N 1
ATOM 6553 C CA . LEU B 1 96 ? -22.219 13.289 26 1 96.06 96 LEU B CA 1
ATOM 6554 C C . LEU B 1 96 ? -20.844 12.93 26.516 1 96.06 96 LEU B C 1
ATOM 6556 O O . LEU B 1 96 ? -20.359 11.82 26.281 1 96.06 96 LEU B O 1
ATOM 6560 N N . PRO B 1 97 ? -20.172 13.859 27.141 1 93.38 97 PRO B N 1
ATOM 6561 C CA . PRO B 1 97 ? -18.953 13.461 27.875 1 93.38 97 PRO B CA 1
ATOM 6562 C C . PRO B 1 97 ? -19.203 12.328 28.859 1 93.38 97 PRO B C 1
ATOM 6564 O O . PRO B 1 97 ? -20.312 12.227 29.422 1 93.38 97 PRO B O 1
ATOM 6567 N N . PRO B 1 98 ? -18.234 11.586 29.156 1 86.94 98 PRO B N 1
ATOM 6568 C CA . PRO B 1 98 ? -18.406 10.414 30.016 1 86.94 98 PRO B CA 1
ATOM 6569 C C . PRO B 1 98 ? -19 10.766 31.375 1 86.94 98 PRO B C 1
ATOM 6571 O O . PRO B 1 98 ? -19.844 10.031 31.906 1 86.94 98 PRO B O 1
ATOM 6574 N N . ALA B 1 99 ? -18.672 11.914 31.906 1 85.94 99 ALA B N 1
ATOM 6575 C CA . ALA B 1 99 ? -19.125 12.32 33.219 1 85.94 99 ALA B CA 1
ATOM 6576 C C . ALA B 1 99 ? -20.625 12.594 33.25 1 85.94 99 ALA B C 1
ATOM 6578 O O . ALA B 1 99 ? -21.266 12.539 34.281 1 85.94 99 ALA B O 1
ATOM 6579 N N . ALA B 1 100 ? -21.188 12.836 32.094 1 90.25 100 ALA B N 1
ATOM 6580 C CA . ALA B 1 100 ? -22.594 13.219 32 1 90.25 100 ALA B CA 1
ATOM 6581 C C . ALA B 1 100 ? -23.438 12.086 31.422 1 90.25 100 ALA B C 1
ATOM 6583 O O . ALA B 1 100 ? -24.625 12.258 31.172 1 90.25 100 ALA B O 1
ATOM 6584 N N . ALA B 1 101 ? -22.859 10.969 31.203 1 87 101 ALA B N 1
ATOM 6585 C CA . ALA B 1 101 ? -23.516 9.883 30.484 1 87 101 ALA B CA 1
ATOM 6586 C C . ALA B 1 101 ? -24.797 9.445 31.188 1 87 101 ALA B C 1
ATOM 6588 O O . ALA B 1 101 ? -25.781 9.109 30.547 1 87 101 ALA B O 1
ATOM 6589 N N . GLU B 1 102 ? -24.844 9.516 32.5 1 85.81 102 GLU B N 1
ATOM 6590 C CA . GLU B 1 102 ? -25.969 9.016 33.281 1 85.81 102 GLU B CA 1
ATOM 6591 C C . GLU B 1 102 ? -27.094 10.039 33.344 1 85.81 102 GLU B C 1
ATOM 6593 O O . GLU B 1 102 ? -28.234 9.711 33.688 1 85.81 102 GLU B O 1
ATOM 6598 N N . ALA B 1 103 ? -26.797 11.281 32.906 1 87.62 103 ALA B N 1
ATOM 6599 C CA . ALA B 1 103 ? -27.781 12.352 33 1 87.62 103 ALA B CA 1
ATOM 6600 C C . ALA B 1 103 ? -28.594 12.469 31.719 1 87.62 103 ALA B C 1
ATOM 6602 O O . ALA B 1 103 ? -29.391 13.391 31.562 1 87.62 103 ALA B O 1
ATOM 6603 N N . ALA B 1 104 ? -28.516 11.57 30.875 1 88.88 104 ALA B N 1
ATOM 6604 C CA . ALA B 1 104 ? -29.156 11.625 29.562 1 88.88 104 ALA B CA 1
ATOM 6605 C C . ALA B 1 104 ? -30.672 11.773 29.703 1 88.88 104 ALA B C 1
ATOM 6607 O O . ALA B 1 104 ? -31.328 10.938 30.328 1 88.88 104 ALA B O 1
ATOM 6608 N N . SER B 1 105 ? -31.203 12.844 29.172 1 92.12 105 SER B N 1
ATOM 6609 C CA . SER B 1 105 ? -32.625 13.148 29.188 1 92.12 105 SER B CA 1
ATOM 6610 C C . SER B 1 105 ? -33 14.164 28.109 1 92.12 105 SER B C 1
ATOM 6612 O O . SER B 1 105 ? -32.125 14.875 27.609 1 92.12 105 SER B O 1
ATOM 6614 N N . ASP B 1 106 ? -34.156 14.242 27.797 1 93.06 106 ASP B N 1
ATOM 6615 C CA . ASP B 1 106 ? -34.625 15.211 26.812 1 93.06 106 ASP B CA 1
ATOM 6616 C C . ASP B 1 106 ? -34.469 16.641 27.328 1 93.06 106 ASP B C 1
ATOM 6618 O O . ASP B 1 106 ? -34.188 17.562 26.547 1 93.06 106 ASP B O 1
ATOM 6622 N N . GLU B 1 107 ? -34.625 16.797 28.562 1 94.62 107 GLU B N 1
ATOM 6623 C CA . GLU B 1 107 ? -34.438 18.109 29.156 1 94.62 107 GLU B CA 1
ATOM 6624 C C . GLU B 1 107 ? -33 18.578 29.031 1 94.62 107 GLU B C 1
ATOM 6626 O O . GLU B 1 107 ? -32.75 19.75 28.734 1 94.62 107 GLU B O 1
ATOM 6631 N N . LEU B 1 108 ? -32.156 17.656 29.328 1 95.44 108 LEU B N 1
ATOM 6632 C CA . LEU B 1 108 ? -30.734 17.984 29.188 1 95.44 108 LEU B CA 1
ATOM 6633 C C . LEU B 1 108 ? -30.406 18.328 27.734 1 95.44 108 LEU B C 1
ATOM 6635 O O . LEU B 1 108 ? -29.672 19.266 27.469 1 95.44 108 LEU B O 1
ATOM 6639 N N . ALA B 1 109 ? -30.953 17.562 26.812 1 96.06 109 ALA B N 1
ATOM 6640 C CA . ALA B 1 109 ? -30.734 17.812 25.391 1 96.06 109 ALA B CA 1
ATOM 6641 C C . ALA B 1 109 ? -31.203 19.203 25 1 96.06 109 ALA B C 1
ATOM 6643 O O . ALA B 1 109 ? -30.5 19.922 24.266 1 96.06 109 ALA B O 1
ATOM 6644 N N . SER B 1 110 ? -32.375 19.562 25.453 1 95.5 110 SER B N 1
ATOM 6645 C CA . SER B 1 110 ? -32.938 20.891 25.172 1 95.5 110 SER B CA 1
ATOM 6646 C C . SER B 1 110 ? -32.062 21.984 25.75 1 95.5 110 SER B C 1
ATOM 6648 O O . SER B 1 110 ? -31.844 23.016 25.125 1 95.5 110 SER B O 1
ATOM 6650 N N . TYR B 1 111 ? -31.578 21.719 26.938 1 96.12 111 TYR B N 1
ATOM 6651 C CA . TYR B 1 111 ? -30.703 22.656 27.594 1 96.12 111 TYR B CA 1
ATOM 6652 C C . TYR B 1 111 ? -29.422 22.859 26.797 1 96.12 111 TYR B C 1
ATOM 6654 O O . TYR B 1 111 ? -29 24 26.562 1 96.12 111 TYR B O 1
ATOM 6662 N N . LEU B 1 112 ? -28.781 21.812 26.406 1 97.12 112 LEU B N 1
ATOM 6663 C CA . LEU B 1 112 ? -27.531 21.875 25.672 1 97.12 112 LEU B CA 1
ATOM 6664 C C . LEU B 1 112 ? -27.734 22.5 24.297 1 97.12 112 LEU B C 1
ATOM 6666 O O . LEU B 1 112 ? -26.859 23.219 23.812 1 97.12 112 LEU B O 1
ATOM 6670 N N . LEU B 1 113 ? -28.844 22.219 23.688 1 96.44 113 LEU B N 1
ATOM 6671 C CA . LEU B 1 113 ? -29.156 22.828 22.406 1 96.44 113 LEU B CA 1
ATOM 6672 C C . LEU B 1 113 ? -29.312 24.344 22.547 1 96.44 113 LEU B C 1
ATOM 6674 O O . LEU B 1 113 ? -28.797 25.094 21.719 1 96.44 113 LEU B O 1
ATOM 6678 N N . ALA B 1 114 ? -30 24.766 23.531 1 95.44 114 ALA B N 1
ATOM 6679 C CA . ALA B 1 114 ? -30.328 26.172 23.734 1 95.44 114 ALA B CA 1
ATOM 6680 C C . ALA B 1 114 ? -29.078 26.969 24.141 1 95.44 114 ALA B C 1
ATOM 6682 O O . ALA B 1 114 ? -28.922 28.125 23.719 1 95.44 114 ALA B O 1
ATOM 6683 N N . HIS B 1 115 ? -28.203 26.375 24.938 1 95.62 115 HIS B N 1
ATOM 6684 C CA . HIS B 1 115 ? -27.141 27.141 25.578 1 95.62 115 HIS B CA 1
ATOM 6685 C C . HIS B 1 115 ? -25.812 26.922 24.859 1 95.62 115 HIS B C 1
ATOM 6687 O O . HIS B 1 115 ? -24.922 27.781 24.938 1 95.62 115 HIS B O 1
ATOM 6693 N N . PHE B 1 116 ? -25.672 25.828 24.172 1 96.75 116 PHE B N 1
ATOM 6694 C CA . PHE B 1 116 ? -24.359 25.5 23.609 1 96.75 116 PHE B CA 1
ATOM 6695 C C . PHE B 1 116 ? -24.484 25.125 22.141 1 96.75 116 PHE B C 1
ATOM 6697 O O . PHE B 1 116 ? -23.469 24.891 21.469 1 96.75 116 PHE B O 1
ATOM 6704 N N . SER B 1 117 ? -25.672 25.078 21.531 1 96.75 117 SER B N 1
ATOM 6705 C CA . SER B 1 117 ? -25.891 24.594 20.172 1 96.75 117 SER B CA 1
ATOM 6706 C C . SER B 1 117 ? -25.344 23.188 19.984 1 96.75 117 SER B C 1
ATOM 6708 O O . SER B 1 117 ? -24.656 22.922 19 1 96.75 117 SER B O 1
ATOM 6710 N N . CYS B 1 118 ? -25.562 22.328 21.047 1 97.81 118 CYS B N 1
ATOM 6711 C CA . CYS B 1 118 ? -25.125 20.938 21.031 1 97.81 118 CYS B CA 1
ATOM 6712 C C . CYS B 1 118 ? -26.312 19.984 21.188 1 97.81 118 CYS B C 1
ATOM 6714 O O . CYS B 1 118 ? -27.172 20.203 22.047 1 97.81 118 CYS B O 1
ATOM 6716 N N . LEU B 1 119 ? -26.438 19.078 20.297 1 97.69 119 LEU B N 1
ATOM 6717 C CA . LEU B 1 119 ? -27.469 18.047 20.344 1 97.69 119 LEU B CA 1
ATOM 6718 C C . LEU B 1 119 ? -26.875 16.688 20.688 1 97.69 119 LEU B C 1
ATOM 6720 O O . LEU B 1 119 ? -26.219 16.062 19.844 1 97.69 119 LEU B O 1
ATOM 6724 N N . PRO B 1 120 ? -27.156 16.141 21.891 1 97.88 120 PRO B N 1
ATOM 6725 C CA . PRO B 1 120 ? -26.531 14.875 22.297 1 97.88 120 PRO B CA 1
ATOM 6726 C C . PRO B 1 120 ? -27.219 13.656 21.688 1 97.88 120 PRO B C 1
ATOM 6728 O O . PRO B 1 120 ? -28.438 13.648 21.531 1 97.88 120 PRO B O 1
ATOM 6731 N N . VAL B 1 121 ? -26.438 12.695 21.266 1 98.06 121 VAL B N 1
ATOM 6732 C CA . VAL B 1 121 ? -26.891 11.359 20.922 1 98.06 121 VAL B CA 1
ATOM 6733 C C . VAL B 1 121 ? -26.734 10.422 22.109 1 98.06 121 VAL B C 1
ATOM 6735 O O . VAL B 1 121 ? -25.625 10.289 22.656 1 98.06 121 VAL B O 1
ATOM 6738 N N . PHE B 1 122 ? -27.797 9.781 22.531 1 96.62 122 PHE B N 1
ATOM 6739 C CA . PHE B 1 122 ? -27.75 8.891 23.688 1 96.62 122 PHE B CA 1
ATOM 6740 C C . PHE B 1 122 ? -27.578 7.445 23.25 1 96.62 122 PHE B C 1
ATOM 6742 O O . PHE B 1 122 ? -28.406 6.914 22.516 1 96.62 122 PHE B O 1
ATOM 6749 N N . LEU B 1 123 ? -26.5 6.844 23.672 1 96.62 123 LEU B N 1
ATOM 6750 C CA . LEU B 1 123 ? -26.25 5.426 23.453 1 96.62 123 LEU B CA 1
ATOM 6751 C C . LEU B 1 123 ? -26.25 4.656 24.766 1 96.62 123 LEU B C 1
ATOM 6753 O O . LEU B 1 123 ? -25.594 5.055 25.719 1 96.62 123 LEU B O 1
ATOM 6757 N N . PRO B 1 124 ? -27.016 3.568 24.766 1 95 124 PRO B N 1
ATOM 6758 C CA . PRO B 1 124 ? -26.875 2.715 25.953 1 95 124 PRO B CA 1
ATOM 6759 C C . PRO B 1 124 ? -25.422 2.33 26.219 1 95 124 PRO B C 1
ATOM 6761 O O . PRO B 1 124 ? -24.656 2.105 25.297 1 95 124 PRO B O 1
ATOM 6764 N N . ALA B 1 125 ? -25.141 2.193 27.5 1 94.5 125 ALA B N 1
ATOM 6765 C CA . ALA B 1 125 ? -23.75 1.979 27.922 1 94.5 125 ALA B CA 1
ATOM 6766 C C . ALA B 1 125 ? -23.156 0.754 27.25 1 94.5 125 ALA B C 1
ATOM 6768 O O . ALA B 1 125 ? -22 0.785 26.812 1 94.5 125 ALA B O 1
ATOM 6769 N N . ASP B 1 126 ? -23.891 -0.256 27.234 1 95.81 126 ASP B N 1
ATOM 6770 C CA . ASP B 1 126 ? -23.406 -1.492 26.625 1 95.81 126 ASP B CA 1
ATOM 6771 C C . ASP B 1 126 ? -23.109 -1.299 25.141 1 95.81 126 ASP B C 1
ATOM 6773 O O . ASP B 1 126 ? -22.062 -1.722 24.641 1 95.81 126 ASP B O 1
ATOM 6777 N N . LEU B 1 127 ? -23.969 -0.669 24.453 1 97.06 127 LEU B N 1
ATOM 6778 C CA . LEU B 1 127 ? -23.797 -0.387 23.031 1 97.06 127 LEU B CA 1
ATOM 6779 C C . LEU B 1 127 ? -22.594 0.525 22.812 1 97.06 127 LEU B C 1
ATOM 6781 O O . LEU B 1 127 ? -21.781 0.289 21.906 1 97.06 127 LEU B O 1
ATOM 6785 N N . HIS B 1 128 ? -22.5 1.497 23.625 1 96.31 128 HIS B N 1
ATOM 6786 C CA . HIS B 1 128 ? -21.406 2.443 23.5 1 96.31 128 HIS B CA 1
ATOM 6787 C C . HIS B 1 128 ? -20.062 1.753 23.703 1 96.31 128 HIS B C 1
ATOM 6789 O O . HIS B 1 128 ? -19.094 2.047 23 1 96.31 128 HIS B O 1
ATOM 6795 N N . GLY B 1 129 ? -20.016 0.931 24.672 1 95.06 129 GLY B N 1
ATOM 6796 C CA . GLY B 1 129 ? -18.781 0.19 24.938 1 95.06 129 GLY B CA 1
ATOM 6797 C C . GLY B 1 129 ? -18.375 -0.7 23.781 1 95.06 129 GLY B C 1
ATOM 6798 O O . GLY B 1 129 ? -17.203 -0.714 23.391 1 95.06 129 GLY B O 1
ATOM 6799 N N . LYS B 1 130 ? -19.234 -1.463 23.219 1 96.75 130 LYS B N 1
ATOM 6800 C CA . LYS B 1 130 ? -18.953 -2.363 22.109 1 96.75 130 LYS B CA 1
ATOM 6801 C C . LYS B 1 130 ? -18.594 -1.584 20.844 1 96.75 130 LYS B C 1
ATOM 6803 O O . LYS B 1 130 ? -17.719 -2.002 20.078 1 96.75 130 LYS B O 1
ATOM 6808 N N . PHE B 1 131 ? -19.344 -0.504 20.734 1 96.94 131 PHE B N 1
ATOM 6809 C CA . PHE B 1 131 ? -19.094 0.385 19.594 1 96.94 131 PHE B CA 1
ATOM 6810 C C . PHE B 1 131 ? -17.719 1.015 19.703 1 96.94 131 PHE B C 1
ATOM 6812 O O . PHE B 1 131 ? -16.875 0.826 18.828 1 96.94 131 PHE B O 1
ATOM 6819 N N . TYR B 1 132 ? -17.438 1.733 20.719 1 95.75 132 TYR B N 1
ATOM 6820 C CA . TYR B 1 132 ? -16.25 2.561 20.828 1 95.75 132 TYR B CA 1
ATOM 6821 C C . TYR B 1 132 ? -15.031 1.718 21.203 1 95.75 132 TYR B C 1
ATOM 6823 O O . TYR B 1 132 ? -14.047 1.666 20.469 1 95.75 132 TYR B O 1
ATOM 6831 N N . HIS B 1 133 ? -15.055 1.048 22.359 1 92.62 133 HIS B N 1
ATOM 6832 C CA . HIS B 1 133 ? -13.914 0.268 22.812 1 92.62 133 HIS B CA 1
ATOM 6833 C C . HIS B 1 133 ? -13.75 -1.01 22 1 92.62 133 HIS B C 1
ATOM 6835 O O . HIS B 1 133 ? -12.625 -1.418 21.703 1 92.62 133 HIS B O 1
ATOM 6841 N N . GLY B 1 134 ? -14.82 -1.592 21.625 1 93.94 134 GLY B N 1
ATOM 6842 C CA . GLY B 1 134 ? -14.781 -2.84 20.875 1 93.94 134 GLY B CA 1
ATOM 6843 C C . GLY B 1 134 ? -14.375 -2.66 19.422 1 93.94 134 GLY B C 1
ATOM 6844 O O . GLY B 1 134 ? -13.203 -2.801 19.078 1 93.94 134 GLY B O 1
ATOM 6845 N N . PHE B 1 135 ? -15.273 -2.238 18.578 1 96.5 135 PHE B N 1
ATOM 6846 C CA . PHE B 1 135 ? -15.039 -2.219 17.141 1 96.5 135 PHE B CA 1
ATOM 6847 C C . PHE B 1 135 ? -14.078 -1.1 16.766 1 96.5 135 PHE B C 1
ATOM 6849 O O . PHE B 1 135 ? -13.164 -1.303 15.969 1 96.5 135 PHE B O 1
ATOM 6856 N N . CYS B 1 136 ? -14.242 0.1 17.297 1 96.25 136 CYS B N 1
ATOM 6857 C CA . CYS B 1 136 ? -13.438 1.243 16.891 1 96.25 136 CYS B CA 1
ATOM 6858 C C . CYS B 1 136 ? -12.016 1.126 17.438 1 96.25 136 CYS B C 1
ATOM 6860 O O . CYS B 1 136 ? -11.062 0.983 16.656 1 96.25 136 CYS B O 1
ATOM 6862 N N . LYS B 1 137 ? -11.805 1.003 18.703 1 92.94 137 LYS B N 1
ATOM 6863 C CA . LYS B 1 137 ? -10.484 1.143 19.312 1 92.94 137 LYS B CA 1
ATOM 6864 C C . LYS B 1 137 ? -9.711 -0.173 19.25 1 92.94 137 LYS B C 1
ATOM 6866 O O . LYS B 1 137 ? -8.484 -0.174 19.156 1 92.94 137 LYS B O 1
ATOM 6871 N N . HIS B 1 138 ? -10.422 -1.292 19.266 1 91.44 138 HIS B N 1
ATOM 6872 C CA . HIS B 1 138 ? -9.688 -2.551 19.375 1 91.44 138 HIS B CA 1
ATOM 6873 C C . HIS B 1 138 ? -9.617 -3.256 18.031 1 91.44 138 HIS B C 1
ATOM 6875 O O . HIS B 1 138 ? -8.828 -4.184 17.844 1 91.44 138 HIS B O 1
ATOM 6881 N N . TYR B 1 139 ? -10.461 -2.869 17.094 1 94.06 139 TYR B N 1
ATOM 6882 C CA . TYR B 1 139 ? -10.398 -3.521 15.781 1 94.06 139 TYR B CA 1
ATOM 6883 C C . TYR B 1 139 ? -9.969 -2.539 14.703 1 94.06 139 TYR B C 1
ATOM 6885 O O . TYR B 1 139 ? -8.922 -2.713 14.078 1 94.06 139 TYR B O 1
ATOM 6893 N N . MET B 1 140 ? -10.703 -1.446 14.516 1 96.06 140 MET B N 1
ATOM 6894 C CA . MET B 1 140 ? -10.461 -0.521 13.414 1 96.06 140 MET B CA 1
ATOM 6895 C C . MET B 1 140 ? -9.18 0.273 13.641 1 96.06 140 MET B C 1
ATOM 6897 O O . MET B 1 140 ? -8.375 0.437 12.719 1 96.06 140 MET B O 1
ATOM 6901 N N . TRP B 1 141 ? -8.984 0.789 14.883 1 94.75 141 TRP B N 1
ATOM 6902 C CA . TRP B 1 141 ? -7.836 1.633 15.195 1 94.75 141 TRP B CA 1
ATOM 6903 C C . TRP B 1 141 ? -6.531 0.899 14.914 1 94.75 141 TRP B C 1
ATOM 6905 O O . TRP B 1 141 ? -5.664 1.41 14.203 1 94.75 141 TRP B O 1
ATOM 6915 N N . PRO B 1 142 ? -6.352 -0.356 15.414 1 92.25 142 PRO B N 1
ATOM 6916 C CA . PRO B 1 142 ? -5.121 -1.09 15.102 1 92.25 142 PRO B CA 1
ATOM 6917 C C . PRO B 1 142 ? -4.938 -1.316 13.602 1 92.25 142 PRO B C 1
ATOM 6919 O O . PRO B 1 142 ? -3.82 -1.192 13.086 1 92.25 142 PRO B O 1
ATOM 6922 N N . LEU B 1 143 ? -5.965 -1.603 12.875 1 94.62 143 LEU B N 1
ATOM 6923 C CA . LEU B 1 143 ? -5.871 -1.875 11.445 1 94.62 143 LEU B CA 1
ATOM 6924 C C . LEU B 1 143 ? -5.488 -0.615 10.672 1 94.62 143 LEU B C 1
ATOM 6926 O O . LEU B 1 143 ? -4.652 -0.665 9.766 1 94.62 143 LEU B O 1
ATOM 6930 N N . LEU B 1 144 ? -6.121 0.507 11.039 1 96.44 144 LEU B N 1
ATOM 6931 C CA . LEU B 1 144 ? -5.801 1.772 10.391 1 96.44 144 LEU B CA 1
ATOM 6932 C C . LEU B 1 144 ? -4.344 2.152 10.625 1 96.44 144 LEU B C 1
ATOM 6934 O O . LEU B 1 144 ? -3.773 2.941 9.875 1 96.44 144 LEU B O 1
ATOM 6938 N N . HIS B 1 145 ? -3.789 1.574 11.688 1 94.12 145 HIS B N 1
ATOM 6939 C CA . HIS B 1 145 ? -2.395 1.853 12.008 1 94.12 145 HIS B CA 1
ATOM 6940 C C . HIS B 1 145 ? -1.507 0.65 11.703 1 94.12 145 HIS B C 1
ATOM 6942 O O . HIS B 1 145 ? -0.425 0.51 12.281 1 94.12 145 HIS B O 1
ATOM 6948 N N . TYR B 1 146 ? -1.982 -0.348 10.875 1 92.75 146 TYR B N 1
ATOM 6949 C CA . TYR B 1 146 ? -1.218 -1.39 10.203 1 92.75 146 TYR B CA 1
ATOM 6950 C C . TYR B 1 146 ? -0.891 -2.531 11.156 1 92.75 146 TYR B C 1
ATOM 6952 O O . TYR B 1 146 ? 0.152 -3.178 11.023 1 92.75 146 TYR B O 1
ATOM 6960 N N . LEU B 1 147 ? -1.687 -2.703 12.164 1 90.88 147 LEU B N 1
ATOM 6961 C CA . LEU B 1 147 ? -1.609 -3.902 12.992 1 90.88 147 LEU B CA 1
ATOM 6962 C C . LEU B 1 147 ? -2.703 -4.895 12.609 1 90.88 147 LEU B C 1
ATOM 6964 O O . LEU B 1 147 ? -3.891 -4.621 12.805 1 90.88 147 LEU B O 1
ATOM 6968 N N . LEU B 1 148 ? -2.314 -6.016 12.055 1 90.31 148 LEU B N 1
ATOM 6969 C CA . LEU B 1 148 ? -3.256 -7.035 11.602 1 90.31 148 LEU B CA 1
ATOM 6970 C C . LEU B 1 148 ? -3.689 -7.93 12.75 1 90.31 148 LEU B C 1
ATOM 6972 O O . LEU B 1 148 ? -2.912 -8.18 13.68 1 90.31 148 LEU B O 1
ATOM 6976 N N . PRO B 1 149 ? -4.961 -8.359 12.656 1 88.12 149 PRO B N 1
ATOM 6977 C CA . PRO B 1 149 ? -5.387 -9.352 13.648 1 88.12 149 PRO B CA 1
ATOM 6978 C C . PRO B 1 149 ? -4.863 -10.75 13.336 1 88.12 149 PRO B C 1
ATOM 6980 O O . PRO B 1 149 ? -5.34 -11.398 12.406 1 88.12 149 PRO B O 1
ATOM 6983 N N . LEU B 1 150 ? -3.857 -11.195 13.977 1 81.81 150 LEU B N 1
ATOM 6984 C CA . LEU B 1 150 ? -3.295 -12.516 13.727 1 81.81 150 LEU B CA 1
ATOM 6985 C C . LEU B 1 150 ? -3.744 -13.508 14.789 1 81.81 150 LEU B C 1
ATOM 6987 O O . LEU B 1 150 ? -4.141 -13.109 15.891 1 81.81 150 LEU B O 1
ATOM 6991 N N . THR B 1 151 ? -3.836 -14.695 14.453 1 74.25 151 THR B N 1
ATOM 6992 C CA . THR B 1 151 ? -4.086 -15.805 15.367 1 74.25 151 THR B CA 1
ATOM 6993 C C . THR B 1 151 ? -2.809 -16.594 15.617 1 74.25 151 THR B C 1
ATOM 6995 O O . THR B 1 151 ? -2.199 -17.125 14.68 1 74.25 151 THR B O 1
ATOM 6998 N N . PRO B 1 152 ? -2.336 -16.688 16.891 1 72.88 152 PRO B N 1
ATOM 6999 C CA . PRO B 1 152 ? -2.994 -16.281 18.141 1 72.88 152 PRO B CA 1
ATOM 7000 C C . PRO B 1 152 ? -2.986 -14.766 18.344 1 72.88 152 PRO B C 1
ATOM 7002 O O . PRO B 1 152 ? -2.121 -14.07 17.812 1 72.88 152 PRO B O 1
ATOM 7005 N N . SER B 1 153 ? -3.971 -14.328 19.094 1 64.31 153 SER B N 1
ATOM 7006 C CA . SER B 1 153 ? -4.242 -12.906 19.297 1 64.31 153 SER B CA 1
ATOM 7007 C C . SER B 1 153 ? -3.105 -12.227 20.047 1 64.31 153 SER B C 1
ATOM 7009 O O . SER B 1 153 ? -2.973 -11 20 1 64.31 153 SER B O 1
ATOM 7011 N N . THR B 1 154 ? -2.381 -12.906 20.719 1 62.94 154 THR B N 1
ATOM 7012 C CA . THR B 1 154 ? -1.271 -12.312 21.453 1 62.94 154 THR B CA 1
ATOM 7013 C C . THR B 1 154 ? -0.297 -11.617 20.5 1 62.94 154 THR B C 1
ATOM 7015 O O . THR B 1 154 ? 0.481 -10.758 20.922 1 62.94 154 THR B O 1
ATOM 7018 N N . LEU B 1 155 ? -0.452 -11.852 19.328 1 60.69 155 LEU B N 1
ATOM 7019 C CA . LEU B 1 155 ? 0.545 -11.375 18.375 1 60.69 155 LEU B CA 1
ATOM 7020 C C . LEU B 1 155 ? -0.039 -10.297 17.469 1 60.69 155 LEU B C 1
ATOM 7022 O O . LEU B 1 155 ? 0.649 -9.789 16.578 1 60.69 155 LEU B O 1
ATOM 7026 N N . GLY B 1 156 ? -1.333 -9.891 17.812 1 62.59 156 GLY B N 1
ATOM 7027 C CA . GLY B 1 156 ? -1.956 -8.914 16.922 1 62.59 156 GLY B CA 1
ATOM 7028 C C . GLY B 1 156 ? -3.205 -8.289 17.516 1 62.59 156 GLY B C 1
ATOM 7029 O O . GLY B 1 156 ? -3.381 -8.273 18.734 1 62.59 156 GLY B O 1
ATOM 7030 N N . GLY B 1 157 ? -3.92 -7.633 16.609 1 70.06 157 GLY B N 1
ATOM 7031 C CA . GLY B 1 157 ? -5.172 -7.008 17.016 1 70.06 157 GLY B CA 1
ATOM 7032 C C . GLY B 1 157 ? -6.297 -8 17.219 1 70.06 157 GLY B C 1
ATOM 7033 O O . GLY B 1 157 ? -6.102 -9.211 17.062 1 70.06 157 GLY B O 1
ATOM 7034 N N . LEU B 1 158 ? -7.375 -7.574 17.672 1 79.75 158 LEU B N 1
ATOM 7035 C CA . LEU B 1 158 ? -8.555 -8.406 17.875 1 79.75 158 LEU B CA 1
ATOM 7036 C C . LEU B 1 158 ? -9.125 -8.867 16.531 1 79.75 158 LEU B C 1
ATOM 7038 O O . LEU B 1 158 ? -9.148 -8.094 15.57 1 79.75 158 LEU B O 1
ATOM 7042 N N . PRO B 1 159 ? -9.477 -10.086 16.5 1 87.88 159 PRO B N 1
ATOM 7043 C CA . PRO B 1 159 ? -10.094 -10.578 15.273 1 87.88 159 PRO B CA 1
ATOM 7044 C C . PRO B 1 159 ? -11.438 -9.914 14.984 1 87.88 159 PRO B C 1
ATOM 7046 O O . PRO B 1 159 ? -12.086 -9.391 15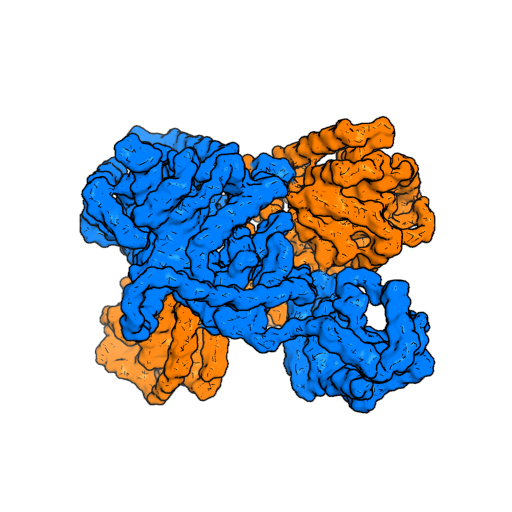.891 1 87.88 159 PRO B O 1
ATOM 7049 N N . PHE B 1 160 ? -11.875 -9.969 13.781 1 93 160 PHE B N 1
ATOM 7050 C CA . PHE B 1 160 ? -13.172 -9.43 13.375 1 93 160 PHE B CA 1
ATOM 7051 C C . PHE B 1 160 ? -14.305 -10.141 14.109 1 93 160 PHE B C 1
ATOM 7053 O O . PHE B 1 160 ? -14.305 -11.367 14.219 1 93 160 PHE B O 1
ATOM 7060 N N . ASP B 1 161 ? -15.148 -9.391 14.664 1 93.5 161 ASP B N 1
ATOM 7061 C CA . ASP B 1 161 ? -16.328 -9.883 15.359 1 93.5 161 ASP B CA 1
ATOM 7062 C C . ASP B 1 161 ? -17.609 -9.25 14.805 1 93.5 161 ASP B C 1
ATOM 7064 O O . ASP B 1 161 ? -17.797 -8.031 14.891 1 93.5 161 ASP B O 1
ATOM 7068 N N . ARG B 1 162 ? -18.484 -10.023 14.289 1 93.5 162 ARG B N 1
ATOM 7069 C CA . ARG B 1 162 ? -19.688 -9.539 13.633 1 93.5 162 ARG B CA 1
ATOM 7070 C C . ARG B 1 162 ? -20.594 -8.797 14.609 1 93.5 162 ARG B C 1
ATOM 7072 O O . ARG B 1 162 ? -21.266 -7.836 14.242 1 93.5 162 ARG B O 1
ATOM 7079 N N . ALA B 1 163 ? -20.641 -9.281 15.812 1 95.06 163 ALA B N 1
ATOM 7080 C CA . ALA B 1 163 ? -21.469 -8.625 16.812 1 95.06 163 ALA B CA 1
ATOM 7081 C C . ALA B 1 163 ? -20.953 -7.211 17.109 1 95.06 163 ALA B C 1
ATOM 7083 O O . ALA B 1 163 ? -21.75 -6.281 17.281 1 95.06 163 ALA B O 1
ATOM 7084 N N . LEU B 1 164 ? -19.656 -7.098 17.219 1 96.31 164 LEU B N 1
ATOM 7085 C CA . LEU B 1 164 ? -19.078 -5.773 17.406 1 96.31 164 LEU B CA 1
ATOM 7086 C C . LEU B 1 164 ? -19.359 -4.875 16.219 1 96.31 164 LEU B C 1
ATOM 7088 O O . LEU B 1 164 ? -19.641 -3.686 16.375 1 96.31 164 LEU B O 1
ATOM 7092 N N . TYR B 1 165 ? -19.297 -5.418 15 1 97.5 165 TYR B N 1
ATOM 7093 C CA . TYR B 1 165 ? -19.609 -4.668 13.789 1 97.5 165 TYR B CA 1
ATOM 7094 C C . TYR B 1 165 ? -21.062 -4.188 13.797 1 97.5 165 TYR B C 1
ATOM 7096 O O . TYR B 1 165 ? -21.344 -3.039 13.445 1 97.5 165 TYR B O 1
ATOM 7104 N N . HIS B 1 166 ? -21.969 -5.012 14.219 1 97.75 166 HIS B N 1
ATOM 7105 C CA . HIS B 1 166 ? -23.375 -4.629 14.305 1 97.75 166 HIS B CA 1
ATOM 7106 C C . HIS B 1 166 ? -23.594 -3.514 15.32 1 97.75 166 HIS B C 1
ATOM 7108 O O . HIS B 1 166 ? -24.438 -2.637 15.125 1 97.75 166 HIS B O 1
ATOM 7114 N N . SER B 1 167 ? -22.844 -3.604 16.422 1 98.5 167 SER B N 1
ATOM 7115 C CA . SER B 1 167 ? -22.906 -2.523 17.391 1 98.5 167 SER B CA 1
ATOM 7116 C C . SER B 1 167 ? -22.422 -1.208 16.797 1 98.5 167 SER B C 1
ATOM 7118 O O . SER B 1 167 ? -22.969 -0.145 17.094 1 98.5 167 SER B O 1
ATOM 7120 N N . PHE B 1 168 ? -21.391 -1.254 16.031 1 98.56 168 PHE B N 1
ATOM 7121 C CA . PHE B 1 168 ? -20.875 -0.098 15.312 1 98.56 168 PHE B CA 1
ATOM 7122 C C . PHE B 1 168 ? -21.938 0.492 14.391 1 98.56 168 PHE B C 1
ATOM 7124 O O . PHE B 1 168 ? -22.156 1.705 14.391 1 98.56 168 PHE B O 1
ATOM 7131 N N . LEU B 1 169 ? -22.641 -0.358 13.625 1 98.56 169 LEU B N 1
ATOM 7132 C CA . LEU B 1 169 ? -23.703 0.091 12.734 1 98.56 169 LEU B CA 1
ATOM 7133 C C . LEU B 1 169 ? -24.859 0.691 13.523 1 98.56 169 LEU B C 1
ATOM 7135 O O . LEU B 1 169 ? -25.422 1.722 13.141 1 98.56 169 LEU B O 1
ATOM 7139 N N . SER B 1 170 ? -25.156 0.036 14.656 1 98.62 170 SER B N 1
ATOM 7140 C CA . SER B 1 170 ? -26.266 0.509 15.484 1 98.62 170 SER B CA 1
ATOM 7141 C C . SER B 1 170 ? -25.984 1.9 16.047 1 98.62 170 SER B C 1
ATOM 7143 O O . SER B 1 170 ? -26.875 2.746 16.094 1 98.62 170 SER B O 1
ATOM 7145 N N . ALA B 1 171 ? -24.797 2.09 16.469 1 98.75 171 ALA B N 1
ATOM 7146 C CA . ALA B 1 171 ? -24.422 3.412 16.969 1 98.75 171 ALA B CA 1
ATOM 7147 C C . ALA B 1 171 ? -24.531 4.465 15.867 1 98.75 171 ALA B C 1
ATOM 7149 O O . ALA B 1 171 ? -25.062 5.555 16.094 1 98.75 171 ALA B O 1
ATOM 7150 N N . ASN B 1 172 ? -24 4.203 14.672 1 98.75 172 ASN B N 1
ATOM 7151 C CA . ASN B 1 172 ? -24.078 5.129 13.555 1 98.75 172 ASN B CA 1
ATOM 7152 C C . ASN B 1 172 ? -25.531 5.398 13.148 1 98.75 172 ASN B C 1
ATOM 7154 O O . ASN B 1 172 ? -25.875 6.52 12.773 1 98.75 172 ASN B O 1
ATOM 7158 N N . ARG B 1 173 ? -26.359 4.363 13.25 1 98.31 173 ARG B N 1
ATOM 7159 C CA . ARG B 1 173 ? -27.781 4.543 12.984 1 98.31 173 ARG B CA 1
ATOM 7160 C C . ARG B 1 173 ? -28.406 5.5 13.992 1 98.31 173 ARG B C 1
ATOM 7162 O O . ARG B 1 173 ? -29.281 6.305 13.633 1 98.31 173 ARG B O 1
ATOM 7169 N N . ALA B 1 174 ? -28.031 5.367 15.227 1 98.44 174 ALA B N 1
ATOM 7170 C CA . ALA B 1 174 ? -28.531 6.273 16.25 1 98.44 174 ALA B CA 1
ATOM 7171 C C . ALA B 1 174 ? -28.172 7.723 15.93 1 98.44 174 ALA B C 1
ATOM 7173 O O . ALA B 1 174 ? -28.984 8.633 16.156 1 98.44 174 ALA B O 1
ATOM 7174 N N . PHE B 1 175 ? -26.984 7.961 15.469 1 98.69 175 PHE B N 1
ATOM 7175 C CA . PHE B 1 175 ? -26.578 9.297 15.031 1 98.69 175 PHE B CA 1
ATOM 7176 C C . PHE B 1 175 ? -27.484 9.773 13.891 1 98.69 175 PHE B C 1
ATOM 7178 O O . PHE B 1 175 ? -27.922 10.93 13.891 1 98.69 175 PHE B O 1
ATOM 7185 N N . ALA B 1 176 ? -27.703 8.906 12.914 1 98.31 176 ALA B N 1
ATOM 7186 C CA . ALA B 1 176 ? -28.562 9.258 11.789 1 98.31 176 ALA B CA 1
ATOM 7187 C C . ALA B 1 176 ? -29.969 9.602 12.258 1 98.31 176 ALA B C 1
ATOM 7189 O O . ALA B 1 176 ? -30.594 10.539 11.758 1 98.31 176 ALA B O 1
ATOM 7190 N N . ASP B 1 177 ? -30.516 8.797 13.195 1 97.44 177 ASP B N 1
ATOM 7191 C CA . ASP B 1 177 ? -31.844 9.047 13.75 1 97.44 177 ASP B CA 1
ATOM 7192 C C . ASP B 1 177 ? -31.922 10.43 14.391 1 97.44 177 ASP B C 1
ATOM 7194 O O . ASP B 1 177 ? -32.875 11.172 14.164 1 97.44 177 ASP B O 1
ATOM 7198 N N . ARG B 1 178 ? -30.953 10.742 15.141 1 96.44 178 ARG B N 1
ATOM 7199 C CA . ARG B 1 178 ? -30.922 12.031 15.812 1 96.44 178 ARG B CA 1
ATOM 7200 C C . ARG B 1 178 ? -30.844 13.18 14.805 1 96.44 178 ARG B C 1
ATOM 7202 O O . ARG B 1 178 ? -31.516 14.195 14.969 1 96.44 178 ARG B O 1
ATOM 7209 N N . LEU B 1 179 ? -30 13.062 13.805 1 97.06 179 LEU B N 1
ATOM 7210 C CA . LEU B 1 179 ? -29.859 14.07 12.758 1 97.06 179 LEU B CA 1
ATOM 7211 C C . LEU B 1 179 ? -31.172 14.273 12.008 1 97.06 179 LEU B C 1
ATOM 7213 O O . LEU B 1 179 ? -31.5 15.391 11.617 1 97.06 179 LEU B O 1
ATOM 7217 N N . THR B 1 180 ? -31.859 13.219 11.781 1 95.56 180 THR B N 1
ATOM 7218 C CA . THR B 1 180 ? -33.125 13.273 11.055 1 95.56 180 THR B CA 1
ATOM 7219 C C . THR B 1 180 ? -34.125 14.172 11.766 1 95.56 180 THR B C 1
ATOM 7221 O O . THR B 1 180 ? -34.969 14.82 11.125 1 95.56 180 THR B O 1
ATOM 7224 N N . GLU B 1 181 ? -34 14.266 13.031 1 93.19 181 GLU B N 1
ATOM 7225 C CA . GLU B 1 181 ? -34.906 15.062 13.836 1 93.19 181 GLU B CA 1
ATOM 7226 C C . GLU B 1 181 ? -34.719 16.562 13.594 1 93.19 181 GLU B C 1
ATOM 7228 O O . GLU B 1 181 ? -35.625 17.359 13.758 1 93.19 181 GLU B O 1
ATOM 7233 N N . VAL B 1 182 ? -33.562 16.906 13.18 1 92.69 182 VAL B N 1
ATOM 7234 C CA . VAL B 1 182 ? -33.281 18.328 13.25 1 92.69 182 VAL B CA 1
ATOM 7235 C C . VAL B 1 182 ? -32.812 18.844 11.883 1 92.69 182 VAL B C 1
ATOM 7237 O O . VAL B 1 182 ? -32.844 20.047 11.617 1 92.69 182 VAL B O 1
ATOM 7240 N N . LEU B 1 183 ? -32.5 18.062 10.961 1 94 183 LEU B N 1
ATOM 7241 C CA . LEU B 1 183 ? -31.844 18.453 9.727 1 94 183 LEU B CA 1
ATOM 7242 C C . LEU B 1 183 ? -32.844 19.062 8.75 1 94 183 LEU B C 1
ATOM 7244 O O . LEU B 1 183 ? -33.969 18.562 8.609 1 94 183 LEU B O 1
ATOM 7248 N N . ALA B 1 184 ? -32.5 20.141 8.156 1 91.88 184 ALA B N 1
ATOM 7249 C CA . ALA B 1 184 ? -33.125 20.656 6.934 1 91.88 184 ALA B CA 1
ATOM 7250 C C . ALA B 1 184 ? -32.312 20.266 5.703 1 91.88 184 ALA B C 1
ATOM 7252 O O . ALA B 1 184 ? -31.422 21.016 5.27 1 91.88 184 ALA B O 1
ATOM 7253 N N . PRO B 1 185 ? -32.625 19.234 5.098 1 84.25 185 PRO B N 1
ATOM 7254 C CA . PRO B 1 185 ? -31.75 18.625 4.098 1 84.25 185 PRO B CA 1
ATOM 7255 C C . PRO B 1 185 ? -31.484 19.547 2.906 1 84.25 185 PRO B C 1
ATOM 7257 O O . PRO B 1 185 ? -30.438 19.438 2.266 1 84.25 185 PRO B O 1
ATOM 7260 N N . ASP B 1 186 ? -32.344 20.438 2.598 1 86.06 186 ASP B N 1
ATOM 7261 C CA . ASP B 1 186 ? -32.188 21.281 1.421 1 86.06 186 ASP B CA 1
ATOM 7262 C C . ASP B 1 186 ? -31.297 22.484 1.733 1 86.06 186 ASP B C 1
ATOM 7264 O O . ASP B 1 186 ? -30.781 23.125 0.822 1 86.06 186 ASP B O 1
ATOM 7268 N N . ASP B 1 187 ? -31.016 22.688 3.002 1 89.5 187 ASP B N 1
ATOM 7269 C CA . ASP B 1 187 ? -30.281 23.906 3.344 1 89.5 187 ASP B CA 1
ATOM 7270 C C . ASP B 1 187 ? -29 23.578 4.113 1 89.5 187 ASP B C 1
ATOM 7272 O O . ASP B 1 187 ? -27.984 24.234 3.938 1 89.5 187 ASP B O 1
ATOM 7276 N N . ASP B 1 188 ? -29.016 22.594 4.895 1 95.5 188 ASP B N 1
ATOM 7277 C CA . ASP B 1 188 ? -27.938 22.297 5.828 1 95.5 188 ASP B CA 1
ATOM 7278 C C . ASP B 1 188 ? -26.781 21.609 5.113 1 95.5 188 ASP B C 1
ATOM 7280 O O . ASP B 1 188 ? -26.969 20.906 4.125 1 95.5 188 ASP B O 1
ATOM 7284 N N . PHE B 1 189 ? -25.594 21.859 5.516 1 96.94 189 PHE B N 1
ATOM 7285 C CA . PHE B 1 189 ? -24.406 21.062 5.211 1 96.94 189 PHE B CA 1
ATOM 7286 C C . PHE B 1 189 ? -24 20.203 6.406 1 96.94 189 PHE B C 1
ATOM 7288 O O . PHE B 1 189 ? -23.891 20.719 7.523 1 96.94 189 PHE B O 1
ATOM 7295 N N . VAL B 1 190 ? -23.859 18.969 6.184 1 98.19 190 VAL B N 1
ATOM 7296 C CA . VAL B 1 190 ? -23.469 18.078 7.258 1 98.19 190 VAL B CA 1
ATOM 7297 C C . VAL B 1 190 ? -21.984 17.719 7.109 1 98.19 190 VAL B C 1
ATOM 7299 O O . VAL B 1 190 ? -21.547 17.266 6.043 1 98.19 190 VAL B O 1
ATOM 7302 N N . TRP B 1 191 ? -21.188 17.922 8.125 1 98.5 191 TRP B N 1
ATOM 7303 C CA . TRP B 1 191 ? -19.766 17.625 8.141 1 98.5 191 TRP B CA 1
ATOM 7304 C C . TRP B 1 191 ? -19.438 16.594 9.211 1 98.5 191 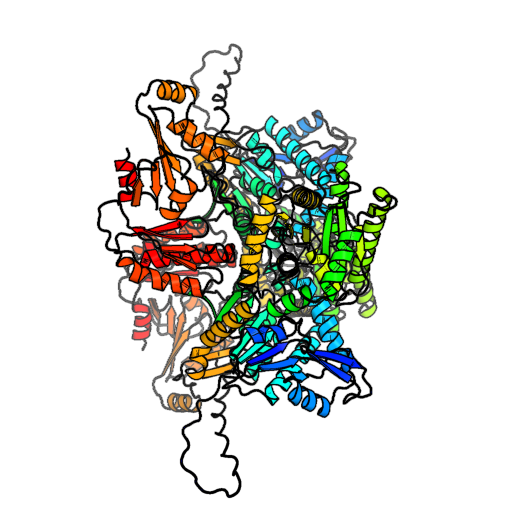TRP B C 1
ATOM 7306 O O . TRP B 1 191 ? -19.391 16.922 10.398 1 98.5 191 TRP B O 1
ATOM 7316 N N . ILE B 1 192 ? -19.172 15.352 8.773 1 98.75 192 ILE B N 1
ATOM 7317 C CA . ILE B 1 192 ? -18.922 14.219 9.664 1 98.75 192 ILE B CA 1
ATOM 7318 C C . ILE B 1 192 ? -17.422 14.102 9.93 1 98.75 192 ILE B C 1
ATOM 7320 O O . ILE B 1 192 ? -16.609 14.141 9 1 98.75 192 ILE B O 1
ATOM 7324 N N . GLN B 1 193 ? -17.094 13.828 11.219 1 98.12 193 GLN B N 1
ATOM 7325 C CA . GLN B 1 193 ? -15.688 13.828 11.609 1 98.12 193 GLN B CA 1
ATOM 7326 C C . GLN B 1 193 ? -15.242 12.438 12.055 1 98.12 193 GLN B C 1
ATOM 7328 O O . GLN B 1 193 ? -15.75 11.898 13.031 1 98.12 193 GLN B O 1
ATOM 7333 N N . ASP B 1 194 ? -14.266 11.828 11.273 1 97.31 194 ASP B N 1
ATOM 7334 C CA . ASP B 1 194 ? -13.367 10.75 11.664 1 97.31 194 ASP B CA 1
ATOM 7335 C C . ASP B 1 194 ? -14.047 9.391 11.516 1 97.31 194 ASP B C 1
ATOM 7337 O O . ASP B 1 194 ? -15.219 9.312 11.141 1 97.31 194 ASP B O 1
ATOM 7341 N N . TYR B 1 195 ? -13.375 8.289 11.898 1 98 195 TYR B N 1
ATOM 7342 C CA . TYR B 1 195 ? -13.672 6.93 11.461 1 98 195 TYR B CA 1
ATOM 7343 C C . TYR B 1 195 ? -14.75 6.305 12.328 1 98 195 TYR B C 1
ATOM 7345 O O . TYR B 1 195 ? -15.352 5.293 11.953 1 98 195 TYR B O 1
ATOM 7353 N N . HIS B 1 196 ? -15.039 6.895 13.523 1 98.19 196 HIS B N 1
ATOM 7354 C CA . HIS B 1 196 ? -16.094 6.352 14.383 1 98.19 196 HIS B CA 1
ATOM 7355 C C . HIS B 1 196 ? -17.438 6.355 13.672 1 98.19 196 HIS B C 1
ATOM 7357 O O . HIS B 1 196 ? -18.297 5.527 13.969 1 98.19 196 HIS B O 1
ATOM 7363 N N . LEU B 1 197 ? -17.578 7.277 12.789 1 98.69 197 LEU B N 1
ATOM 7364 C CA . LEU B 1 197 ? -18.875 7.473 12.133 1 98.69 197 LEU B CA 1
ATOM 7365 C C . LEU B 1 197 ? -18.781 7.172 10.641 1 98.69 197 LEU B C 1
ATOM 7367 O O . LEU B 1 197 ? -19.453 7.809 9.836 1 98.69 197 LEU B O 1
ATOM 7371 N N . LEU B 1 198 ? -17.984 6.227 10.297 1 98.31 198 LEU B N 1
ATOM 7372 C CA . LEU B 1 198 ? -17.703 5.859 8.914 1 98.31 198 LEU B CA 1
ATOM 7373 C C . LEU B 1 198 ? -18.984 5.406 8.203 1 98.31 198 LEU B C 1
ATOM 7375 O O . LEU B 1 198 ? -19.125 5.582 6.992 1 98.31 198 LEU B O 1
ATOM 7379 N N . ALA B 1 199 ? -19.969 4.816 8.906 1 98.56 199 ALA B N 1
ATOM 7380 C CA . ALA B 1 199 ? -21.172 4.262 8.305 1 98.56 199 ALA B CA 1
ATOM 7381 C C . ALA B 1 199 ? -22.281 5.305 8.234 1 98.56 199 ALA B C 1
ATOM 7383 O O . ALA B 1 199 ? -23.297 5.094 7.566 1 98.56 199 ALA B O 1
ATOM 7384 N N . LEU B 1 200 ? -22.078 6.422 8.82 1 98.75 200 LEU B N 1
ATOM 7385 C CA . LEU B 1 200 ? -23.125 7.422 8.992 1 98.75 200 LEU B CA 1
ATOM 7386 C C . LEU B 1 200 ? -23.594 7.965 7.648 1 98.75 200 LEU B C 1
ATOM 7388 O O . LEU B 1 200 ? -24.781 8.195 7.441 1 98.75 200 LEU B O 1
ATOM 7392 N N . PRO B 1 201 ? -22.688 8.25 6.688 1 98.44 201 PRO B N 1
ATOM 7393 C CA . PRO B 1 201 ? -23.156 8.742 5.395 1 98.44 201 PRO B CA 1
ATOM 7394 C C . PRO B 1 201 ? -24.203 7.836 4.766 1 98.44 201 PRO B C 1
ATOM 7396 O O . PRO B 1 201 ? -25.172 8.32 4.172 1 98.44 201 PRO B O 1
ATOM 7399 N N . THR B 1 202 ? -24.031 6.508 4.926 1 98.12 202 THR B N 1
ATOM 7400 C CA . THR B 1 202 ? -24.984 5.551 4.371 1 98.12 202 THR B CA 1
ATOM 7401 C C . THR B 1 202 ? -26.359 5.707 5.035 1 98.12 202 THR B C 1
ATOM 7403 O O . THR B 1 202 ? -27.375 5.844 4.352 1 98.12 202 THR B O 1
ATOM 7406 N N . PHE B 1 203 ? -26.375 5.742 6.305 1 98 203 PHE B N 1
ATOM 7407 C CA . PHE B 1 203 ? -27.641 5.793 7.039 1 98 203 PHE B CA 1
ATOM 7408 C C . PHE B 1 203 ? -28.312 7.141 6.848 1 98 203 PHE B C 1
ATOM 7410 O O . PHE B 1 203 ? -29.547 7.219 6.785 1 98 203 PHE B O 1
ATOM 7417 N N . LEU B 1 204 ? -27.516 8.188 6.805 1 97.31 204 LEU B N 1
ATOM 7418 C CA . LEU B 1 204 ? -28.062 9.523 6.617 1 97.31 204 LEU B CA 1
ATOM 7419 C C . LEU B 1 204 ? -28.656 9.68 5.223 1 97.31 204 LEU B C 1
ATOM 7421 O O . LEU B 1 204 ? -29.766 10.195 5.07 1 97.31 204 LEU B O 1
ATOM 7425 N N . ARG B 1 205 ? -27.969 9.219 4.191 1 95.88 205 ARG B N 1
ATOM 7426 C CA . ARG B 1 205 ? -28.391 9.375 2.805 1 95.88 205 ARG B CA 1
ATOM 7427 C C . ARG B 1 205 ? -29.562 8.461 2.486 1 95.88 205 ARG B C 1
ATOM 7429 O O . ARG B 1 205 ? -30.344 8.742 1.577 1 95.88 205 ARG B O 1
ATOM 7436 N N . LYS B 1 206 ? -29.656 7.398 3.201 1 94.75 206 LYS B N 1
ATOM 7437 C CA . LYS B 1 206 ? -30.844 6.547 3.055 1 94.75 206 LYS B CA 1
ATOM 7438 C C . LYS B 1 206 ? -32.125 7.312 3.389 1 94.75 206 LYS B C 1
ATOM 7440 O O . LYS B 1 206 ? -33.156 7.094 2.766 1 94.75 206 LYS B O 1
ATOM 7445 N N . ARG B 1 207 ? -32.031 8.25 4.277 1 93.56 207 ARG B N 1
ATOM 7446 C CA . ARG B 1 207 ? -33.156 9.062 4.691 1 93.56 207 ARG B CA 1
ATOM 7447 C C . ARG B 1 207 ? -33.281 10.305 3.816 1 93.56 207 ARG B C 1
ATOM 7449 O O . ARG B 1 207 ? -34.375 10.719 3.469 1 93.56 207 ARG B O 1
ATOM 7456 N N . PHE B 1 208 ? -32.125 10.883 3.539 1 93.81 208 PHE B N 1
ATOM 7457 C CA . PHE B 1 208 ? -32.062 12.102 2.746 1 93.81 208 PHE B CA 1
ATOM 7458 C C . PHE B 1 208 ? -31.094 11.953 1.583 1 93.81 208 PHE B C 1
ATOM 7460 O O . PHE B 1 208 ? -29.969 12.438 1.646 1 93.81 208 PHE B O 1
ATOM 7467 N N . PRO B 1 209 ? -31.469 11.406 0.471 1 91 209 PRO B N 1
ATOM 7468 C CA . PRO B 1 209 ? -30.547 11.133 -0.641 1 91 209 PRO B CA 1
ATOM 7469 C C . PRO B 1 209 ? -29.891 12.398 -1.187 1 91 209 PRO B C 1
ATOM 7471 O O . PRO B 1 209 ? -28.797 12.336 -1.747 1 91 209 PRO B O 1
ATOM 7474 N N . ARG B 1 210 ? -30.516 13.547 -0.949 1 90.56 210 ARG B N 1
ATOM 7475 C CA . ARG B 1 210 ? -30 14.789 -1.508 1 90.56 210 ARG B CA 1
ATOM 7476 C C . ARG B 1 210 ? -29.203 15.57 -0.464 1 90.56 210 ARG B C 1
ATOM 7478 O O . ARG B 1 210 ? -28.75 16.688 -0.722 1 90.56 210 ARG B O 1
ATOM 7485 N N . ALA B 1 211 ? -29.047 15.023 0.687 1 94.12 211 ALA B N 1
ATOM 7486 C CA . ALA B 1 211 ? -28.297 15.711 1.731 1 94.12 211 ALA B CA 1
ATOM 7487 C C . ALA B 1 211 ? -26.891 16.047 1.256 1 94.12 211 ALA B C 1
ATOM 7489 O O . ALA B 1 211 ? -26.312 15.32 0.446 1 94.12 211 ALA B O 1
ATOM 7490 N N . ARG B 1 212 ? -26.359 17.188 1.609 1 96.69 212 ARG B N 1
ATOM 7491 C CA . ARG B 1 212 ? -25 17.594 1.329 1 96.69 212 ARG B CA 1
ATOM 7492 C C . ARG B 1 212 ? -24.047 17.172 2.447 1 96.69 212 ARG B C 1
ATOM 7494 O O . ARG B 1 212 ? -24.047 17.766 3.523 1 96.69 212 ARG B O 1
ATOM 7501 N N . VAL B 1 213 ? -23.188 16.172 2.17 1 98 213 VAL B N 1
ATOM 7502 C CA . VAL B 1 213 ? -22.469 15.477 3.232 1 98 213 VAL B CA 1
ATOM 7503 C C . VAL B 1 213 ? -20.969 15.523 2.957 1 98 213 VAL B C 1
ATOM 7505 O O . VAL B 1 213 ? -20.516 15.102 1.894 1 98 213 VAL B O 1
ATOM 7508 N N . GLY B 1 214 ? -20.219 16.062 3.867 1 98.62 214 GLY B N 1
ATOM 7509 C CA . GLY B 1 214 ? -18.766 15.977 3.898 1 98.62 214 GLY B CA 1
ATOM 7510 C C . GLY B 1 214 ? -18.25 15.047 4.984 1 98.62 214 GLY B C 1
ATOM 7511 O O . GLY B 1 214 ? -18.844 14.953 6.059 1 98.62 214 GLY B O 1
ATOM 7512 N N . PHE B 1 215 ? -17.203 14.344 4.707 1 98.81 215 PHE B N 1
ATOM 7513 C CA . PHE B 1 215 ? -16.547 13.453 5.66 1 98.81 215 PHE B CA 1
ATOM 7514 C C . PHE B 1 215 ? -15.055 13.75 5.727 1 98.81 215 PHE B C 1
ATOM 7516 O O . PHE B 1 215 ? -14.414 13.953 4.699 1 98.81 215 PHE B O 1
ATOM 7523 N N . PHE B 1 216 ? -14.508 13.844 6.91 1 98.69 216 PHE B N 1
ATOM 7524 C CA . PHE B 1 216 ? -13.07 14.023 7.074 1 98.69 216 PHE B CA 1
ATOM 7525 C C . PHE B 1 216 ? -12.484 12.945 7.98 1 98.69 216 PHE B C 1
ATOM 7527 O O . PHE B 1 216 ? -12.945 12.766 9.109 1 98.69 216 PHE B O 1
ATOM 7534 N N . LEU B 1 217 ? -11.516 12.203 7.488 1 98.38 217 LEU B N 1
ATOM 7535 C CA . LEU B 1 217 ? -10.836 11.18 8.273 1 98.38 217 LEU B CA 1
ATOM 7536 C C . LEU B 1 217 ? -9.594 11.742 8.945 1 98.38 217 LEU B C 1
ATOM 7538 O O . LEU B 1 217 ? -8.664 12.188 8.273 1 98.38 217 LEU B O 1
ATOM 7542 N N . HIS B 1 218 ? -9.547 11.688 10.25 1 97.25 218 HIS B N 1
ATOM 7543 C CA . HIS B 1 218 ? -8.438 12.266 11.008 1 97.25 218 HIS B CA 1
ATOM 7544 C C . HIS B 1 218 ? -7.367 11.227 11.297 1 97.25 218 HIS B C 1
ATOM 7546 O O . HIS B 1 218 ? -6.242 11.57 11.672 1 97.25 218 HIS B O 1
ATOM 7552 N N . SER B 1 219 ? -7.664 9.969 11.195 1 96.56 219 SER B N 1
ATOM 7553 C CA . SER B 1 219 ? -6.727 8.859 11.352 1 96.56 219 SER B CA 1
ATOM 7554 C C . SER B 1 219 ? -6.09 8.484 10.016 1 96.56 219 SER B C 1
ATOM 7556 O O . SER B 1 219 ? -6.57 8.898 8.953 1 96.56 219 SER B O 1
ATOM 7558 N N . PRO B 1 220 ? -5.008 7.695 10.07 1 96.81 220 PRO B N 1
ATOM 7559 C CA . PRO B 1 220 ? -4.453 7.23 8.797 1 96.81 220 PRO B CA 1
ATOM 7560 C C . PRO B 1 220 ? -5.422 6.344 8.016 1 96.81 220 PRO B C 1
ATOM 7562 O O . PRO B 1 220 ? -6.195 5.59 8.617 1 96.81 220 PRO B O 1
ATOM 7565 N N . PHE B 1 221 ? -5.469 6.523 6.73 1 98.06 221 PHE B N 1
ATOM 7566 C CA . PHE B 1 221 ? -6.059 5.496 5.879 1 98.06 221 PHE B CA 1
ATOM 7567 C C . PHE B 1 221 ? -4.988 4.527 5.383 1 98.06 221 PHE B C 1
ATOM 7569 O O . PHE B 1 221 ? -4.023 4.938 4.738 1 98.06 221 PHE B O 1
ATOM 7576 N N . PRO B 1 222 ? -5.082 3.289 5.715 1 97.38 222 PRO B N 1
ATOM 7577 C CA . PRO B 1 222 ? -4.004 2.344 5.414 1 97.38 222 PRO B CA 1
ATOM 7578 C C . PRO B 1 222 ? -3.957 1.958 3.938 1 97.38 222 PRO B C 1
ATOM 7580 O O . PRO B 1 222 ? -4.867 2.295 3.176 1 97.38 222 PRO B O 1
ATOM 7583 N N . SER B 1 223 ? -2.914 1.298 3.521 1 96.12 223 SER B N 1
ATOM 7584 C CA . SER B 1 223 ? -2.803 0.774 2.164 1 96.12 223 SER B CA 1
ATOM 7585 C C . SER B 1 223 ? -3.953 -0.173 1.841 1 96.12 223 SER B C 1
ATOM 7587 O O . SER B 1 223 ? -4.566 -0.746 2.744 1 96.12 223 SER B O 1
ATOM 7589 N N . SER B 1 224 ? -4.199 -0.333 0.542 1 95.81 224 SER B N 1
ATOM 7590 C CA . SER B 1 224 ? -5.289 -1.205 0.108 1 95.81 224 SER B CA 1
ATOM 7591 C C . SER B 1 224 ? -5.062 -2.641 0.568 1 95.81 224 SER B C 1
ATOM 7593 O O . SER B 1 224 ? -6.02 -3.371 0.834 1 95.81 224 SER B O 1
ATOM 7595 N N . GLU B 1 225 ? -3.771 -3.078 0.739 1 95.94 225 GLU B N 1
ATOM 7596 C CA . GLU B 1 225 ? -3.445 -4.438 1.166 1 95.94 225 GLU B CA 1
ATOM 7597 C C . GLU B 1 225 ? -3.852 -4.672 2.617 1 95.94 225 GLU B C 1
ATOM 7599 O O . GLU B 1 225 ? -4.219 -5.785 2.992 1 95.94 225 GLU B O 1
ATOM 7604 N N . ILE B 1 226 ? -3.801 -3.609 3.406 1 96.5 226 ILE B N 1
ATOM 7605 C CA . ILE B 1 226 ? -4.227 -3.701 4.797 1 96.5 226 ILE B CA 1
ATOM 7606 C C . ILE B 1 226 ? -5.746 -3.574 4.883 1 96.5 226 ILE B C 1
ATOM 7608 O O . ILE B 1 226 ? -6.406 -4.367 5.562 1 96.5 226 ILE B O 1
ATOM 7612 N N . PHE B 1 227 ? -6.254 -2.592 4.129 1 97.5 227 PHE B N 1
ATOM 7613 C CA . PHE B 1 227 ? -7.684 -2.316 4.203 1 97.5 227 PHE B CA 1
ATOM 7614 C C . PHE B 1 227 ? -8.492 -3.52 3.734 1 97.5 227 PHE B C 1
ATOM 7616 O O . PHE B 1 227 ? -9.555 -3.811 4.281 1 97.5 227 PHE B O 1
ATOM 7623 N N . ARG B 1 228 ? -8 -4.238 2.742 1 96.44 228 ARG B N 1
ATOM 7624 C CA . ARG B 1 228 ? -8.773 -5.328 2.15 1 96.44 228 ARG B CA 1
ATOM 7625 C C . ARG B 1 228 ? -8.867 -6.516 3.104 1 96.44 228 ARG B C 1
ATOM 7627 O O . ARG B 1 228 ? -9.648 -7.438 2.883 1 96.44 228 ARG B O 1
ATOM 7634 N N . THR B 1 229 ? -8.102 -6.527 4.195 1 96.31 229 THR B N 1
ATOM 7635 C CA . THR B 1 229 ? -8.18 -7.609 5.172 1 96.31 229 THR B CA 1
ATOM 7636 C C . THR B 1 229 ? -9.469 -7.512 5.977 1 96.31 229 THR B C 1
ATOM 7638 O O . THR B 1 229 ? -9.875 -8.477 6.633 1 96.31 229 THR B O 1
ATOM 7641 N N . ILE B 1 230 ? -10.086 -6.332 5.996 1 97.06 230 ILE B N 1
ATOM 7642 C CA . ILE B 1 230 ? -11.336 -6.141 6.727 1 97.06 230 ILE B CA 1
ATOM 7643 C C . ILE B 1 230 ? -12.461 -6.891 6.023 1 97.06 230 ILE B C 1
ATOM 7645 O O . ILE B 1 230 ? -12.805 -6.586 4.879 1 97.06 230 ILE B O 1
ATOM 7649 N N . PRO B 1 231 ? -13.125 -7.812 6.66 1 96.62 231 PRO B N 1
ATOM 7650 C CA . PRO B 1 231 ? -14.156 -8.625 6.004 1 96.62 231 PRO B CA 1
ATOM 7651 C C . PRO B 1 231 ? -15.273 -7.773 5.395 1 96.62 231 PRO B C 1
ATOM 7653 O O . PRO B 1 231 ? -15.836 -8.141 4.363 1 96.62 231 PRO B O 1
ATOM 7656 N N . VAL B 1 232 ? -15.562 -6.598 5.977 1 96.94 232 VAL B N 1
ATOM 7657 C CA . VAL B 1 232 ? -16.656 -5.746 5.508 1 96.94 232 VAL B CA 1
ATOM 7658 C C . VAL B 1 232 ? -16.078 -4.535 4.773 1 96.94 232 VAL B C 1
ATOM 7660 O O . VAL B 1 232 ? -16.672 -3.453 4.797 1 96.94 232 VAL B O 1
ATOM 7663 N N . ARG B 1 233 ? -14.914 -4.699 4.199 1 97.5 233 ARG B N 1
ATOM 7664 C CA . ARG B 1 233 ? -14.156 -3.627 3.557 1 97.5 233 ARG B CA 1
ATOM 7665 C C . ARG B 1 233 ? -15 -2.932 2.49 1 97.5 233 ARG B C 1
ATOM 7667 O O . ARG B 1 233 ? -14.969 -1.704 2.375 1 97.5 233 ARG B O 1
ATOM 7674 N N . ASP B 1 234 ? -15.797 -3.656 1.65 1 96.5 234 ASP B N 1
ATOM 7675 C CA . ASP B 1 234 ? -16.578 -3.053 0.58 1 96.5 234 ASP B CA 1
ATOM 7676 C C . ASP B 1 234 ? -17.656 -2.127 1.146 1 96.5 234 ASP B C 1
ATOM 7678 O O . ASP B 1 234 ? -17.875 -1.03 0.626 1 96.5 234 ASP B O 1
ATOM 7682 N N . ASP B 1 235 ? -18.281 -2.635 2.209 1 97.25 235 ASP B N 1
ATOM 7683 C CA . ASP B 1 235 ? -19.328 -1.859 2.869 1 97.25 235 ASP B CA 1
ATOM 7684 C C . ASP B 1 235 ? -18.781 -0.536 3.398 1 97.25 235 ASP B C 1
ATOM 7686 O O . ASP B 1 235 ? -19.422 0.51 3.244 1 97.25 235 ASP B O 1
ATOM 7690 N N . LEU B 1 236 ? -17.656 -0.578 3.996 1 98.06 236 LEU B N 1
ATOM 7691 C CA . LEU B 1 236 ? -17.062 0.614 4.59 1 98.06 236 LEU B CA 1
ATOM 7692 C C . LEU B 1 236 ? -16.656 1.612 3.512 1 98.06 236 LEU B C 1
ATOM 7694 O O . LEU B 1 236 ? -16.828 2.822 3.684 1 98.06 236 LEU B O 1
ATOM 7698 N N . LEU B 1 237 ? -16.094 1.135 2.396 1 97.94 237 LEU B N 1
ATOM 7699 C CA . LEU B 1 237 ? -15.742 2.02 1.292 1 97.94 237 LEU B CA 1
ATOM 7700 C C . LEU B 1 237 ? -16.984 2.668 0.694 1 97.94 237 LEU B C 1
ATOM 7702 O O . LEU B 1 237 ? -16.984 3.869 0.413 1 97.94 237 LEU B O 1
ATOM 7706 N N . ARG B 1 238 ? -18.031 1.846 0.486 1 97.38 238 ARG B N 1
ATOM 7707 C CA . ARG B 1 238 ? -19.281 2.373 -0.056 1 97.38 238 ARG B CA 1
ATOM 7708 C C . ARG B 1 238 ? -19.859 3.443 0.859 1 97.38 238 ARG B C 1
ATOM 7710 O O . ARG B 1 238 ? -20.438 4.426 0.385 1 97.38 238 ARG B O 1
ATOM 7717 N N . ALA B 1 239 ? -19.734 3.205 2.119 1 98.06 239 ALA B N 1
ATOM 7718 C CA . ALA B 1 239 ? -20.219 4.191 3.074 1 98.06 239 ALA B CA 1
ATOM 7719 C C . ALA B 1 239 ? -19.547 5.543 2.873 1 98.06 239 ALA B C 1
ATOM 7721 O O . ALA B 1 239 ? -20.203 6.586 2.881 1 98.06 239 ALA B O 1
ATOM 7722 N N . LEU B 1 240 ? -18.25 5.555 2.701 1 98.25 240 LEU B N 1
ATOM 7723 C CA . LEU B 1 240 ? -17.516 6.789 2.455 1 98.25 240 LEU B CA 1
ATOM 7724 C C . LEU B 1 240 ? -17.922 7.414 1.128 1 98.25 240 LEU B C 1
ATOM 7726 O O . LEU B 1 240 ? -18.047 8.641 1.022 1 98.25 240 LEU B O 1
ATOM 7730 N N . LEU B 1 241 ? -18.203 6.555 0.161 1 98 241 LEU B N 1
ATOM 7731 C CA . LEU B 1 241 ? -18.547 7.023 -1.178 1 98 241 LEU B CA 1
ATOM 7732 C C . LEU B 1 241 ? -19.953 7.605 -1.205 1 98 241 LEU B C 1
ATOM 7734 O O . LEU B 1 241 ? -20.359 8.234 -2.189 1 98 241 LEU B O 1
ATOM 7738 N N . ASN B 1 242 ? -20.688 7.418 -0.148 1 98 242 ASN B N 1
ATOM 7739 C CA . ASN B 1 242 ? -22 8.055 -0.054 1 98 242 ASN B CA 1
ATOM 7740 C C . ASN B 1 242 ? -21.875 9.508 0.398 1 98 242 ASN B C 1
ATOM 7742 O O . ASN B 1 242 ? -22.859 10.25 0.374 1 98 242 ASN B O 1
ATOM 7746 N N . ALA B 1 243 ? -20.688 9.961 0.764 1 98.25 243 ALA B N 1
ATOM 7747 C CA . ALA B 1 243 ? -20.422 11.383 0.991 1 98.25 243 ALA B CA 1
ATOM 7748 C C . ALA B 1 243 ? -20.188 12.117 -0.326 1 98.25 243 ALA B C 1
ATOM 7750 O O . ALA B 1 243 ? -20.031 11.484 -1.375 1 98.25 243 ALA B O 1
ATOM 7751 N N . ASP B 1 244 ? -20.203 13.445 -0.285 1 97.69 244 ASP B N 1
ATOM 7752 C CA . ASP B 1 244 ? -19.938 14.266 -1.461 1 97.69 244 ASP B CA 1
ATOM 7753 C C . ASP B 1 244 ? -18.469 14.695 -1.501 1 97.69 244 ASP B C 1
ATOM 7755 O O . ASP B 1 244 ? -17.922 14.938 -2.576 1 97.69 244 ASP B O 1
ATOM 7759 N N . LEU B 1 245 ? -17.953 14.875 -0.37 1 98.31 245 LEU B N 1
ATOM 7760 C CA . LEU B 1 245 ? -16.562 15.266 -0.186 1 98.31 245 LEU B CA 1
ATOM 7761 C C . LEU B 1 245 ? -15.906 14.445 0.922 1 98.31 245 LEU B C 1
ATOM 7763 O O . LEU B 1 245 ? -16.453 14.344 2.023 1 98.31 245 LEU B O 1
ATOM 7767 N N . VAL B 1 246 ? -14.812 13.805 0.607 1 98.69 246 VAL B N 1
ATOM 7768 C CA . VAL B 1 246 ? -14.039 13.055 1.592 1 98.69 246 VAL B CA 1
ATOM 7769 C C . VAL B 1 246 ? -12.656 13.688 1.76 1 98.69 246 VAL B C 1
ATOM 7771 O O . VAL B 1 246 ? -11.93 13.875 0.782 1 98.69 246 VAL B O 1
ATOM 7774 N N . GLY B 1 247 ? -12.289 14.016 2.973 1 98.06 247 GLY B N 1
ATOM 7775 C CA . GLY B 1 247 ? -11.039 14.703 3.242 1 98.06 247 GLY B CA 1
ATOM 7776 C C . GLY B 1 247 ? -10.047 13.859 4.02 1 98.06 247 GLY B C 1
ATOM 7777 O O . GLY B 1 247 ? -10.438 13.023 4.836 1 98.06 247 GLY B O 1
ATOM 7778 N N . PHE B 1 248 ? -8.781 14.109 3.756 1 97.5 248 PHE B N 1
ATOM 7779 C CA . PHE B 1 248 ? -7.652 13.453 4.414 1 97.5 248 PHE B CA 1
ATOM 7780 C C . PHE B 1 248 ? -6.574 14.469 4.773 1 97.5 248 PHE B C 1
ATOM 7782 O O . PHE B 1 248 ? -6.484 15.531 4.156 1 97.5 248 PHE B O 1
ATOM 7789 N N . HIS B 1 249 ? -5.715 14.094 5.699 1 96.06 249 HIS B N 1
ATOM 7790 C CA . HIS B 1 249 ? -4.641 14.977 6.129 1 96.06 249 HIS B CA 1
ATOM 7791 C C . HIS B 1 249 ? -3.527 15.039 5.086 1 96.06 249 HIS B C 1
ATOM 7793 O O . HIS B 1 249 ? -2.938 16.094 4.863 1 96.06 249 HIS B O 1
ATOM 7799 N N . THR B 1 250 ? -3.211 13.883 4.523 1 94.75 250 THR B N 1
ATOM 7800 C CA . THR B 1 250 ? -2.068 13.812 3.619 1 94.75 250 THR B CA 1
ATOM 7801 C C . THR B 1 250 ? -2.465 13.148 2.301 1 94.75 250 THR B C 1
ATOM 7803 O O . THR B 1 250 ? -3.494 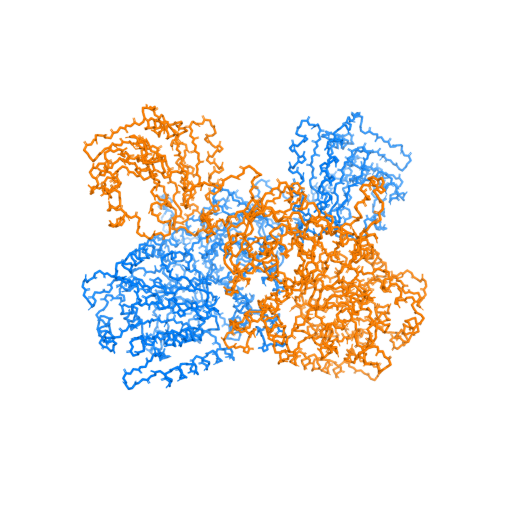12.477 2.221 1 94.75 250 THR B O 1
ATOM 7806 N N . PHE B 1 251 ? -1.678 13.391 1.308 1 93.25 251 PHE B N 1
ATOM 7807 C CA . PHE B 1 251 ? -1.925 12.773 0.008 1 93.25 251 PHE B CA 1
ATOM 7808 C C . PHE B 1 251 ? -1.767 11.258 0.086 1 93.25 251 PHE B C 1
ATOM 7810 O O . PHE B 1 251 ? -2.488 10.523 -0.587 1 93.25 251 PHE B O 1
ATOM 7817 N N . ASP B 1 252 ? -0.854 10.766 0.895 1 93.31 252 ASP B N 1
ATOM 7818 C CA . ASP B 1 252 ? -0.675 9.328 1.067 1 93.31 252 ASP B CA 1
ATOM 7819 C C . ASP B 1 252 ? -1.982 8.656 1.482 1 93.31 252 ASP B C 1
ATOM 7821 O O . ASP B 1 252 ? -2.359 7.621 0.927 1 93.31 252 ASP B O 1
ATOM 7825 N N . TYR B 1 253 ? -2.67 9.258 2.439 1 96.88 253 TYR B N 1
ATOM 7826 C CA . TYR B 1 253 ? -3.928 8.695 2.914 1 96.88 253 TYR B CA 1
ATOM 7827 C C . TYR B 1 253 ? -4.977 8.695 1.811 1 96.88 253 TYR B C 1
ATOM 7829 O O . TYR B 1 253 ? -5.68 7.703 1.61 1 96.88 253 TYR B O 1
ATOM 7837 N N . ALA B 1 254 ? -5.035 9.82 1.102 1 96.56 254 ALA B N 1
ATOM 7838 C CA . ALA B 1 254 ? -5.98 9.93 -0.007 1 96.56 254 ALA B CA 1
ATOM 7839 C C . ALA B 1 254 ? -5.676 8.898 -1.091 1 96.56 254 ALA B C 1
ATOM 7841 O O . ALA B 1 254 ? -6.586 8.266 -1.626 1 96.56 254 ALA B O 1
ATOM 7842 N N . ARG B 1 255 ? -4.406 8.773 -1.412 1 94.38 255 ARG B N 1
ATOM 7843 C CA . ARG B 1 255 ? -3.979 7.824 -2.438 1 94.38 255 ARG B CA 1
ATOM 7844 C C . ARG B 1 255 ? -4.34 6.395 -2.045 1 94.38 255 ARG B C 1
ATOM 7846 O O . ARG B 1 255 ? -4.762 5.605 -2.889 1 94.38 255 ARG B O 1
ATOM 7853 N N . HIS B 1 256 ? -4.094 6.027 -0.813 1 97.25 256 HIS B N 1
ATOM 7854 C CA . HIS B 1 256 ? -4.469 4.703 -0.326 1 97.25 256 HIS B CA 1
ATOM 7855 C C . HIS B 1 256 ? -5.969 4.473 -0.458 1 97.25 256 HIS B C 1
ATOM 7857 O O . HIS B 1 256 ? -6.402 3.385 -0.843 1 97.25 256 HIS B O 1
ATOM 7863 N N . PHE B 1 257 ? -6.754 5.496 -0.118 1 98.12 257 PHE B N 1
ATOM 7864 C CA . PHE B 1 257 ? -8.203 5.41 -0.279 1 98.12 257 PHE B CA 1
ATOM 7865 C C . PHE B 1 257 ? -8.57 5.188 -1.74 1 98.12 257 PHE B C 1
ATOM 7867 O O . PHE B 1 257 ? -9.367 4.297 -2.057 1 98.12 257 PHE B O 1
ATOM 7874 N N . LEU B 1 258 ? -8.016 5.992 -2.631 1 96.38 258 LEU B N 1
ATOM 7875 C CA . LEU B 1 258 ? -8.281 5.891 -4.062 1 96.38 258 LEU B CA 1
ATOM 7876 C C . LEU B 1 258 ? -7.871 4.52 -4.594 1 96.38 258 LEU B C 1
ATOM 7878 O O . LEU B 1 258 ? -8.602 3.914 -5.383 1 96.38 258 LEU B O 1
ATOM 7882 N N . SER B 1 259 ? -6.758 4.012 -4.09 1 94.31 259 SER B N 1
ATOM 7883 C CA . SER B 1 259 ? -6.297 2.684 -4.48 1 94.31 259 SER B CA 1
ATOM 7884 C C . SER B 1 259 ? -7.262 1.602 -4 1 94.31 259 SER B C 1
ATOM 7886 O O . SER B 1 259 ? -7.539 0.645 -4.727 1 94.31 259 SER B O 1
ATOM 7888 N N . ALA B 1 260 ? -7.699 1.706 -2.789 1 96.81 260 ALA B N 1
ATOM 7889 C CA . ALA B 1 260 ? -8.672 0.751 -2.262 1 96.81 260 ALA B CA 1
ATOM 7890 C C . ALA B 1 260 ? -9.945 0.744 -3.102 1 96.81 260 ALA B C 1
ATOM 7892 O O . ALA B 1 260 ? -10.484 -0.32 -3.412 1 96.81 260 ALA B O 1
ATOM 7893 N N . CYS B 1 261 ? -10.453 1.963 -3.492 1 96.5 261 CYS B N 1
ATOM 7894 C CA . CYS B 1 261 ? -11.648 2.061 -4.328 1 96.5 261 CYS B CA 1
ATOM 7895 C C . CYS B 1 261 ? -11.43 1.379 -5.676 1 96.5 261 CYS B C 1
ATOM 7897 O O . CYS B 1 261 ? -12.305 0.663 -6.16 1 96.5 261 CYS B O 1
ATOM 7899 N N . SER B 1 262 ? -10.273 1.585 -6.191 1 92 262 SER B N 1
ATOM 7900 C CA . SER B 1 262 ? -9.953 0.995 -7.484 1 92 262 SER B CA 1
ATOM 7901 C C . SER B 1 262 ? -9.844 -0.523 -7.391 1 92 262 SER B C 1
ATOM 7903 O O . SER B 1 262 ? -10.445 -1.247 -8.18 1 92 262 SER B O 1
ATOM 7905 N N . ARG B 1 263 ? -9.18 -1.046 -6.418 1 89.69 263 ARG B N 1
ATOM 7906 C CA . ARG B 1 263 ? -8.852 -2.463 -6.316 1 89.69 263 ARG B CA 1
ATOM 7907 C C . ARG B 1 263 ? -10.047 -3.27 -5.828 1 89.69 263 ARG B C 1
ATOM 7909 O O . ARG B 1 263 ? -10.258 -4.406 -6.262 1 89.69 263 ARG B O 1
ATOM 7916 N N . LEU B 1 264 ? -10.836 -2.709 -4.945 1 93 264 LEU B N 1
ATOM 7917 C CA . LEU B 1 264 ? -11.891 -3.479 -4.301 1 93 264 LEU B CA 1
ATOM 7918 C C . LEU B 1 264 ? -13.227 -3.264 -5.008 1 93 264 LEU B C 1
ATOM 7920 O O . LEU B 1 264 ? -14.055 -4.176 -5.066 1 93 264 LEU B O 1
ATOM 7924 N N . LEU B 1 265 ? -13.367 -1.978 -5.562 1 93.12 265 LEU B N 1
ATOM 7925 C CA . LEU B 1 265 ? -14.672 -1.672 -6.133 1 93.12 265 LEU B CA 1
ATOM 7926 C C . LEU B 1 265 ? -14.57 -1.419 -7.633 1 93.12 265 LEU B C 1
ATOM 7928 O O . LEU B 1 265 ? -15.586 -1.215 -8.305 1 93.12 265 LEU B O 1
ATOM 7932 N N . GLY B 1 266 ? -13.359 -1.413 -8.164 1 87 266 GLY B N 1
ATOM 7933 C CA . GLY B 1 266 ? -13.172 -1.176 -9.594 1 87 266 GLY B CA 1
ATOM 7934 C C . GLY B 1 266 ? -13.438 0.262 -9.992 1 87 266 GLY B C 1
ATOM 7935 O O . GLY B 1 266 ? -13.812 0.533 -11.141 1 87 266 GLY B O 1
ATOM 7936 N N . LEU B 1 267 ? -13.25 1.168 -9.031 1 91.5 267 LEU B N 1
ATOM 7937 C CA . LEU B 1 267 ? -13.539 2.574 -9.297 1 91.5 267 LEU B CA 1
ATOM 7938 C C . LEU B 1 267 ? -12.25 3.365 -9.477 1 91.5 267 LEU B C 1
ATOM 7940 O O . LEU B 1 267 ? -11.477 3.529 -8.531 1 91.5 267 LEU B O 1
ATOM 7944 N N . ASP B 1 268 ? -12.07 3.91 -10.625 1 85.69 268 ASP B N 1
ATOM 7945 C CA . ASP B 1 268 ? -10.898 4.746 -10.875 1 85.69 268 ASP B CA 1
ATOM 7946 C C . ASP B 1 268 ? -11.211 6.219 -10.617 1 85.69 268 ASP B C 1
ATOM 7948 O O . ASP B 1 268 ? -12.352 6.66 -10.797 1 85.69 268 ASP B O 1
ATOM 7952 N N . TYR B 1 269 ? -10.234 6.863 -10.156 1 89.88 269 TYR B N 1
ATOM 7953 C CA . TYR B 1 269 ? -10.414 8.297 -9.93 1 89.88 269 TYR B CA 1
ATOM 7954 C C . TYR B 1 269 ? -9.938 9.102 -11.133 1 89.88 269 TYR B C 1
ATOM 7956 O O . TYR B 1 269 ? -9.219 8.578 -11.984 1 89.88 269 TYR B O 1
ATOM 7964 N N . GLN B 1 270 ? -10.414 10.258 -11.273 1 87.62 270 GLN B N 1
ATOM 7965 C CA . GLN B 1 270 ? -10 11.203 -12.305 1 87.62 270 GLN B CA 1
ATOM 7966 C C . GLN B 1 270 ? -9.555 12.523 -11.688 1 87.62 270 GLN B C 1
ATOM 7968 O O . GLN B 1 270 ? -10 12.891 -10.602 1 87.62 270 GLN B O 1
ATOM 7973 N N . SER B 1 271 ? -8.57 13.039 -12.297 1 85.12 271 SER B N 1
ATOM 7974 C CA . SER B 1 271 ? -8.156 14.391 -11.961 1 85.12 271 SER B CA 1
ATOM 7975 C C . SER B 1 271 ? -8.617 15.391 -13.016 1 85.12 271 SER B C 1
ATOM 7977 O O . SER B 1 271 ? -8.359 15.211 -14.203 1 85.12 271 SER B O 1
ATOM 7979 N N . LYS B 1 272 ? -9.445 16.266 -12.664 1 82.12 272 LYS B N 1
ATOM 7980 C CA . LYS B 1 272 ? -9.93 17.312 -13.562 1 82.12 272 LYS B CA 1
ATOM 7981 C C . LYS B 1 272 ? -9.492 18.703 -13.086 1 82.12 272 LYS B C 1
ATOM 7983 O O . LYS B 1 272 ? -10.078 19.25 -12.156 1 82.12 272 LYS B O 1
ATOM 7988 N N . ARG B 1 273 ? -8.523 19.203 -13.703 1 81.06 273 ARG B N 1
ATOM 7989 C CA . ARG B 1 273 ? -8.031 20.531 -13.391 1 81.06 273 ARG B CA 1
ATOM 7990 C C . ARG B 1 273 ? -7.559 20.609 -11.945 1 81.06 273 ARG B C 1
ATOM 7992 O O . ARG B 1 273 ? -7.934 21.531 -11.211 1 81.06 273 ARG B O 1
ATOM 7999 N N . GLY B 1 274 ? -7.012 19.562 -11.508 1 81.69 274 GLY B N 1
ATOM 8000 C CA . GLY B 1 274 ? -6.395 19.562 -10.188 1 81.69 274 GLY B CA 1
ATOM 8001 C C . GLY B 1 274 ? -7.27 18.938 -9.125 1 81.69 274 GLY B C 1
ATOM 8002 O O . GLY B 1 274 ? -6.781 18.531 -8.062 1 81.69 274 GLY B O 1
ATOM 8003 N N . TYR B 1 275 ? -8.562 18.891 -9.391 1 88.19 275 TYR B N 1
ATOM 8004 C CA . TYR B 1 275 ? -9.445 18.266 -8.422 1 88.19 275 TYR B CA 1
ATOM 8005 C C . TYR B 1 275 ? -9.523 16.75 -8.648 1 88.19 275 TYR B C 1
ATOM 8007 O O . TYR B 1 275 ? -9.586 16.297 -9.789 1 88.19 275 TYR B O 1
ATOM 8015 N N . ILE B 1 276 ? -9.453 16.047 -7.574 1 92.5 276 ILE B N 1
ATOM 8016 C CA . ILE B 1 276 ? -9.523 14.594 -7.641 1 92.5 276 ILE B CA 1
ATOM 8017 C C . ILE B 1 276 ? -10.938 14.125 -7.301 1 92.5 276 ILE B C 1
ATOM 8019 O O . ILE B 1 276 ? -11.523 14.57 -6.312 1 92.5 276 ILE B O 1
ATOM 8023 N N . GLY B 1 277 ? -11.453 13.297 -8.141 1 94.75 277 GLY B N 1
ATOM 8024 C CA . GLY B 1 277 ? -12.805 12.805 -7.906 1 94.75 277 GLY B CA 1
ATOM 8025 C C . GLY B 1 277 ? -13.008 11.383 -8.398 1 94.75 277 GLY B C 1
ATOM 8026 O O . GLY B 1 277 ? -12.242 10.891 -9.227 1 94.75 277 GLY B O 1
ATOM 8027 N N . ILE B 1 278 ? -13.977 10.68 -7.797 1 95.88 278 ILE B N 1
ATOM 8028 C CA . ILE B 1 278 ? -14.414 9.352 -8.203 1 95.88 278 ILE B CA 1
ATOM 8029 C C . ILE B 1 278 ? -15.844 9.422 -8.742 1 95.88 278 ILE B C 1
ATOM 8031 O O . ILE B 1 278 ? -16.75 9.875 -8.055 1 95.88 278 ILE B O 1
ATOM 8035 N N . GLU B 1 279 ? -16 9.062 -9.969 1 93.31 279 GLU B N 1
ATOM 8036 C CA . GLU B 1 279 ? -17.359 8.922 -10.492 1 93.31 279 GLU B CA 1
ATOM 8037 C C . GLU B 1 279 ? -18.047 7.699 -9.898 1 93.31 279 GLU B C 1
ATOM 8039 O O . GLU B 1 279 ? -17.531 6.586 -9.969 1 93.31 279 GLU B O 1
ATOM 8044 N N . TYR B 1 280 ? -19.141 7.957 -9.273 1 94.38 280 TYR B N 1
ATOM 8045 C CA . TYR B 1 280 ? -19.844 6.895 -8.562 1 94.38 280 TYR B CA 1
ATOM 8046 C C . TYR B 1 280 ? -21.344 7.004 -8.75 1 94.38 280 TYR B C 1
ATOM 8048 O O . TYR B 1 280 ? -22.016 7.762 -8.039 1 94.38 280 TYR B O 1
ATOM 8056 N N . TYR B 1 281 ? -21.938 6.223 -9.727 1 91.12 281 TYR B N 1
ATOM 8057 C CA . TYR B 1 281 ? -23.359 6.125 -10.023 1 91.12 281 TYR B CA 1
ATOM 8058 C C . TYR B 1 281 ? -23.953 7.496 -10.344 1 91.12 281 TYR B C 1
ATOM 8060 O O . TYR B 1 281 ? -24.953 7.906 -9.758 1 91.12 281 TYR B O 1
ATOM 8068 N N . GLY B 1 282 ? -23.312 8.227 -11.227 1 89.81 282 GLY B N 1
ATOM 8069 C CA . GLY B 1 282 ? -23.781 9.508 -11.719 1 89.81 282 GLY B CA 1
ATOM 8070 C C . GLY B 1 282 ? -23.359 10.68 -10.844 1 89.81 282 GLY B C 1
ATOM 8071 O O . GLY B 1 282 ? -23.625 11.836 -11.172 1 89.81 282 GLY B O 1
ATOM 8072 N N . ARG B 1 283 ? -22.75 10.367 -9.742 1 93 283 ARG B N 1
ATOM 8073 C CA . ARG B 1 283 ? -22.203 11.383 -8.844 1 93 283 ARG B CA 1
ATOM 8074 C C . ARG B 1 283 ? -20.688 11.445 -8.922 1 93 283 ARG B C 1
ATOM 8076 O O . ARG B 1 283 ? -20.047 10.531 -9.445 1 93 283 ARG B O 1
ATOM 8083 N N . THR B 1 284 ? -20.172 12.562 -8.516 1 93.5 284 THR B N 1
ATOM 8084 C CA . THR B 1 284 ? -18.719 12.688 -8.336 1 93.5 284 THR B CA 1
ATOM 8085 C C . THR B 1 284 ? -18.391 12.883 -6.859 1 93.5 284 THR B C 1
ATOM 8087 O O . THR B 1 284 ? -18.797 13.875 -6.25 1 93.5 284 THR B O 1
ATOM 8090 N N . VAL B 1 285 ? -17.766 11.961 -6.309 1 97.31 285 VAL B N 1
ATOM 8091 C CA . VAL B 1 285 ? -17.266 12.094 -4.945 1 97.31 285 VAL B CA 1
ATOM 8092 C C . VAL B 1 285 ? -15.875 12.727 -4.969 1 97.31 285 VAL B C 1
ATOM 8094 O O . VAL B 1 285 ? -14.922 12.125 -5.457 1 97.31 285 VAL B O 1
ATOM 8097 N N . THR B 1 286 ? -15.781 13.898 -4.41 1 96.81 286 THR B N 1
ATOM 8098 C CA . THR B 1 286 ? -14.523 14.648 -4.449 1 96.81 286 THR B CA 1
ATOM 8099 C C . THR B 1 286 ? -13.641 14.289 -3.256 1 96.81 286 THR B C 1
ATOM 8101 O O . THR B 1 286 ? -14.148 13.953 -2.184 1 96.81 286 THR B O 1
ATOM 8104 N N . VAL B 1 287 ? -12.359 14.312 -3.482 1 97.19 287 VAL B N 1
ATOM 8105 C CA . VAL B 1 287 ? -11.383 14.016 -2.436 1 97.19 287 VAL B CA 1
ATOM 8106 C C . VAL B 1 287 ? -10.555 15.266 -2.137 1 97.19 287 VAL B C 1
ATOM 8108 O O . VAL B 1 287 ? -10.078 15.938 -3.055 1 97.19 287 VAL B O 1
ATOM 8111 N N . LYS B 1 288 ? -10.438 15.57 -0.891 1 95.38 288 LYS B N 1
ATOM 8112 C CA . LYS B 1 288 ? -9.688 16.75 -0.462 1 95.38 288 LYS B CA 1
ATOM 8113 C C . LYS B 1 288 ? -8.5 16.359 0.411 1 95.38 288 LYS B C 1
ATOM 8115 O O . LYS B 1 288 ? -8.609 15.461 1.247 1 95.38 288 LYS B O 1
ATOM 8120 N N . ILE B 1 289 ? -7.363 16.953 0.134 1 94.5 289 ILE B N 1
ATOM 8121 C CA . ILE B 1 289 ? -6.148 16.734 0.913 1 94.5 289 ILE B CA 1
ATOM 8122 C C . ILE B 1 289 ? -5.75 18.016 1.622 1 94.5 289 ILE B C 1
ATOM 8124 O O . ILE B 1 289 ? -5.402 19.016 0.973 1 94.5 289 ILE B O 1
ATOM 8128 N N . LEU B 1 290 ? -5.82 18 2.926 1 93.44 290 LEU B N 1
ATOM 8129 C CA . LEU B 1 290 ? -5.484 19.219 3.662 1 93.44 290 LEU B CA 1
ATOM 8130 C C . LEU B 1 290 ? -5.289 18.906 5.145 1 93.44 290 LEU B C 1
ATOM 8132 O O . LEU B 1 290 ? -6.215 18.453 5.816 1 93.44 290 LEU B O 1
ATOM 8136 N N . PRO B 1 291 ? -4.086 19.188 5.688 1 93.94 291 PRO B N 1
ATOM 8137 C CA . PRO B 1 291 ? -3.904 18.984 7.129 1 93.94 291 PRO B CA 1
ATOM 8138 C C . PRO B 1 291 ? -4.727 19.969 7.961 1 93.94 291 PRO B C 1
ATOM 8140 O O . PRO B 1 291 ? -4.883 21.141 7.574 1 93.94 291 PRO B O 1
ATOM 8143 N N . VAL B 1 292 ? -5.281 19.641 9.07 1 94.69 292 VAL B N 1
ATOM 8144 C CA . VAL B 1 292 ? -6.211 20.406 9.898 1 94.69 292 VAL B CA 1
ATOM 8145 C C . VAL B 1 292 ? -5.484 21.578 10.539 1 94.69 292 VAL B C 1
ATOM 8147 O O . VAL B 1 292 ? -6.094 22.625 10.797 1 94.69 292 VAL B O 1
ATOM 8150 N N . GLY B 1 293 ? -4.16 21.547 10.875 1 93.94 293 GLY B N 1
ATOM 8151 C CA . GLY B 1 293 ? -3.424 22.609 11.531 1 93.94 293 GLY B CA 1
ATOM 8152 C C . GLY B 1 293 ? -3.775 22.766 13 1 93.94 293 GLY B C 1
ATOM 8153 O O . GLY B 1 293 ? -4.129 21.781 13.664 1 93.94 293 GLY B O 1
ATOM 8154 N N . ILE B 1 294 ? -3.551 24.047 13.594 1 95.38 294 ILE B N 1
ATOM 8155 C CA . ILE B 1 294 ? -3.85 24.344 14.992 1 95.38 294 ILE B CA 1
ATOM 8156 C C . ILE B 1 294 ? -4.621 25.656 15.086 1 95.38 294 ILE B C 1
ATOM 8158 O O . ILE B 1 294 ? -4.625 26.438 14.141 1 95.38 294 ILE B O 1
ATOM 8162 N N . ASP B 1 295 ? -5.324 25.812 16.203 1 96 295 ASP B N 1
ATOM 8163 C CA . ASP B 1 295 ? -6 27.078 16.469 1 96 295 ASP B CA 1
ATOM 8164 C C . ASP B 1 295 ? -5.023 28.109 17.031 1 96 295 ASP B C 1
ATOM 8166 O O . ASP B 1 295 ? -4.723 28.094 18.234 1 96 295 ASP B O 1
ATOM 8170 N N . MET B 1 296 ? -4.68 29.109 16.25 1 95.06 296 MET B N 1
ATOM 8171 C CA . MET B 1 296 ? -3.678 30.094 16.625 1 95.06 296 MET B CA 1
ATOM 8172 C C . MET B 1 296 ? -4.184 30.969 17.766 1 95.06 296 MET B C 1
ATOM 8174 O O . MET B 1 296 ? -3.424 31.312 18.688 1 95.06 296 MET B O 1
ATOM 8178 N N . GLY B 1 297 ? -5.406 31.375 17.688 1 93.25 297 GLY B N 1
ATOM 8179 C CA . GLY B 1 297 ? -5.973 32.219 18.719 1 93.25 297 GLY B CA 1
ATOM 8180 C C . GLY B 1 297 ? -5.988 31.578 20.094 1 93.25 297 GLY B C 1
ATOM 8181 O O . GLY B 1 297 ? -5.543 32.156 21.078 1 93.25 297 GLY B O 1
ATOM 8182 N N . GLN B 1 298 ? -6.441 30.375 20.141 1 91.38 298 GLN B N 1
ATOM 8183 C CA . GLN B 1 298 ? -6.508 29.641 21.391 1 91.38 298 GLN B CA 1
ATOM 8184 C C . GLN B 1 298 ? -5.113 29.406 21.969 1 91.38 298 GLN B C 1
ATOM 8186 O O . GLN B 1 298 ? -4.891 29.594 23.172 1 91.38 298 GLN B O 1
ATOM 8191 N N . LEU B 1 299 ? -4.199 29.016 21.203 1 93.88 299 LEU B N 1
ATOM 8192 C CA . LEU B 1 299 ? -2.854 28.703 21.672 1 93.88 299 LEU B CA 1
ATOM 8193 C C . LEU B 1 299 ? -2.148 29.969 22.156 1 93.88 299 LEU B C 1
ATOM 8195 O O . LEU B 1 299 ? -1.431 29.953 23.156 1 93.88 299 LEU B O 1
ATOM 8199 N N . ARG B 1 300 ? -2.367 31.062 21.453 1 93.62 300 ARG B N 1
ATOM 8200 C CA . ARG B 1 300 ? -1.793 32.344 21.859 1 93.62 300 ARG B CA 1
ATOM 8201 C C . ARG B 1 300 ? -2.32 32.75 23.234 1 93.62 300 ARG B C 1
ATOM 8203 O O . ARG B 1 300 ? -1.571 33.281 24.062 1 93.62 300 ARG B O 1
ATOM 8210 N N . SER B 1 301 ? -3.549 32.5 23.438 1 93.19 301 SER B N 1
ATOM 8211 C CA . SER B 1 301 ? -4.16 32.844 24.719 1 93.19 301 SER B CA 1
ATOM 8212 C C . SER B 1 301 ? -3.541 32.031 25.844 1 93.19 301 SER B C 1
ATOM 8214 O O . SER B 1 301 ? -3.283 32.562 26.938 1 93.19 301 SER B O 1
ATOM 8216 N N . VAL B 1 302 ? -3.236 30.828 25.609 1 94.12 302 VAL B N 1
ATOM 8217 C CA . VAL B 1 302 ? -2.668 29.938 26.625 1 94.12 302 VAL B CA 1
ATOM 8218 C C . VAL B 1 302 ? -1.218 30.328 26.891 1 94.12 302 VAL B C 1
ATOM 8220 O O . VAL B 1 302 ? -0.801 30.438 28.047 1 94.12 302 VAL B O 1
ATOM 8223 N N . VAL B 1 303 ? -0.476 30.625 25.859 1 95.12 303 VAL B N 1
ATOM 8224 C CA . VAL B 1 303 ? 0.957 30.875 25.969 1 95.12 303 VAL B CA 1
ATOM 8225 C C . VAL B 1 303 ? 1.194 32.25 26.609 1 95.12 303 VAL B C 1
ATOM 8227 O O . VAL B 1 303 ? 2.158 32.438 27.359 1 95.12 303 VAL B O 1
ATOM 8230 N N . SER B 1 304 ? 0.245 33.188 26.359 1 92.62 304 SER B N 1
ATOM 8231 C CA . SER B 1 304 ? 0.426 34.562 26.828 1 92.62 304 SER B CA 1
ATOM 8232 C C . SER B 1 304 ? -0.104 34.719 28.25 1 92.62 304 SER B C 1
ATOM 8234 O O . SER B 1 304 ? 0.069 35.781 28.859 1 92.62 304 SER B O 1
ATOM 8236 N N . ALA B 1 305 ? -0.704 33.656 28.734 1 95.19 305 ALA B N 1
ATOM 8237 C CA . ALA B 1 305 ? -1.232 33.75 30.094 1 95.19 305 ALA B CA 1
ATOM 8238 C C . ALA B 1 305 ? -0.107 33.875 31.109 1 95.19 305 ALA B C 1
ATOM 8240 O O . ALA B 1 305 ? 0.958 33.281 30.969 1 95.19 305 ALA B O 1
ATOM 8241 N N . PRO B 1 306 ? -0.338 34.719 32.188 1 94.94 306 PRO B N 1
ATOM 8242 C CA . PRO B 1 306 ? 0.683 34.875 33.219 1 94.94 306 PRO B CA 1
ATOM 8243 C C . PRO B 1 306 ? 1.05 33.562 33.906 1 94.94 306 PRO B C 1
ATOM 8245 O O . PRO B 1 306 ? 2.213 33.344 34.25 1 94.94 306 PRO B O 1
ATOM 8248 N N . GLU B 1 307 ? 0.048 32.75 34.031 1 95.19 307 GLU B N 1
ATOM 8249 C CA . GLU B 1 307 ? 0.283 31.438 34.625 1 95.19 307 GLU B CA 1
ATOM 8250 C C . GLU B 1 307 ? 1.317 30.641 33.844 1 95.19 307 GLU B C 1
ATOM 8252 O O . GLU B 1 307 ? 2.189 29.984 34.406 1 95.19 307 GLU B O 1
ATOM 8257 N N . THR B 1 308 ? 1.254 30.703 32.531 1 97.12 308 THR B N 1
ATOM 8258 C CA . THR B 1 308 ? 2.184 30 31.656 1 97.12 308 THR B CA 1
ATOM 8259 C C . THR B 1 308 ? 3.586 30.594 31.766 1 97.12 308 THR B C 1
ATOM 8261 O O . THR B 1 308 ? 4.57 29.844 31.844 1 97.12 308 THR B O 1
ATOM 8264 N N . ALA B 1 309 ? 3.693 31.891 31.797 1 95.62 309 ALA B N 1
ATOM 8265 C CA . ALA B 1 309 ? 4.984 32.562 31.875 1 95.62 309 ALA B CA 1
ATOM 8266 C C . ALA B 1 309 ? 5.734 32.188 33.156 1 95.62 309 ALA B C 1
ATOM 8268 O O . ALA B 1 309 ? 6.945 31.953 33.125 1 95.62 309 ALA B O 1
ATOM 8269 N N . ASP B 1 310 ? 5.008 32.125 34.219 1 96.62 310 ASP B N 1
ATOM 8270 C CA . ASP B 1 310 ? 5.605 31.734 35.5 1 96.62 310 ASP B CA 1
ATOM 8271 C C . ASP B 1 310 ? 6.168 30.312 35.438 1 96.62 310 ASP B C 1
ATOM 8273 O O . ASP B 1 310 ? 7.277 30.062 35.906 1 96.62 310 ASP B O 1
ATOM 8277 N N . VAL B 1 311 ? 5.391 29.484 34.875 1 97.31 311 VAL B N 1
ATOM 8278 C CA . VAL B 1 311 ? 5.812 28.094 34.812 1 97.31 311 VAL B CA 1
ATOM 8279 C C . VAL B 1 311 ? 6.988 27.953 33.844 1 97.31 311 VAL B C 1
ATOM 8281 O O . VAL B 1 311 ? 7.883 27.141 34.062 1 97.31 311 VAL B O 1
ATOM 8284 N N . VAL B 1 312 ? 7.008 28.719 32.781 1 97.25 312 VAL B N 1
ATOM 8285 C CA . VAL B 1 312 ? 8.125 28.703 31.828 1 97.25 312 VAL B CA 1
ATOM 8286 C C . VAL B 1 312 ? 9.422 29.031 32.562 1 97.25 312 VAL B C 1
ATOM 8288 O O . VAL B 1 312 ? 10.438 28.359 32.375 1 97.25 312 VAL B O 1
ATOM 8291 N N . ARG B 1 313 ? 9.43 30.016 33.438 1 95.88 313 ARG B N 1
ATOM 8292 C CA . ARG B 1 313 ? 10.602 30.406 34.219 1 95.88 313 ARG B CA 1
ATOM 8293 C C . ARG B 1 313 ? 11.023 29.312 35.188 1 95.88 313 ARG B C 1
ATOM 8295 O O . ARG B 1 313 ? 12.219 29.062 35.344 1 95.88 313 ARG B O 1
ATOM 8302 N N . GLN B 1 314 ? 10 28.688 35.719 1 96.81 314 GLN B N 1
ATOM 8303 C CA . GLN B 1 314 ? 10.289 27.594 36.625 1 96.81 314 GLN B CA 1
ATOM 8304 C C . GLN B 1 314 ? 10.977 26.438 35.906 1 96.81 314 GLN B C 1
ATOM 8306 O O . GLN B 1 314 ? 11.945 25.875 36.406 1 96.81 314 GLN B O 1
ATOM 8311 N N . VAL B 1 315 ? 10.445 26.094 34.75 1 97 315 VAL B N 1
ATOM 8312 C CA . VAL B 1 315 ? 11.008 25 33.969 1 97 315 VAL B CA 1
ATOM 8313 C C . VAL B 1 315 ? 12.414 25.359 33.5 1 97 315 VAL B C 1
ATOM 8315 O O . VAL B 1 315 ? 13.336 24.547 33.562 1 97 315 VAL B O 1
ATOM 8318 N N . ALA B 1 316 ? 12.609 26.594 33.031 1 95.25 316 ALA B N 1
ATOM 8319 C CA . ALA B 1 316 ? 13.914 27.062 32.562 1 95.25 316 ALA B CA 1
ATOM 8320 C C . ALA B 1 316 ? 14.945 27.016 33.688 1 95.25 316 ALA B C 1
ATOM 8322 O O . ALA B 1 316 ? 16.109 26.672 33.469 1 95.25 316 ALA B O 1
ATOM 8323 N N . ASP B 1 317 ? 14.477 27.328 34.906 1 95.56 317 ASP B N 1
ATOM 8324 C CA . ASP B 1 317 ? 15.367 27.312 36.062 1 95.56 317 ASP B CA 1
ATOM 8325 C C . ASP B 1 317 ? 15.719 25.875 36.469 1 95.56 317 ASP B C 1
ATOM 8327 O O . ASP B 1 317 ? 16.859 25.594 36.781 1 95.56 317 ASP B O 1
ATOM 8331 N N . ALA B 1 318 ? 14.734 25.047 36.438 1 95.88 318 ALA B N 1
ATOM 8332 C CA . ALA B 1 318 ? 14.922 23.656 36.844 1 95.88 318 ALA B CA 1
ATOM 8333 C C . ALA B 1 318 ? 15.922 22.938 35.938 1 95.88 318 ALA B C 1
ATOM 8335 O O . ALA B 1 318 ? 16.641 22.047 36.375 1 95.88 318 ALA B O 1
ATOM 8336 N N . TYR B 1 319 ? 15.984 23.375 34.719 1 96.38 319 TYR B N 1
ATOM 8337 C CA . TYR B 1 319 ? 16.859 22.703 33.75 1 96.38 319 TYR B CA 1
ATOM 8338 C C . TYR B 1 319 ? 17.969 23.625 33.281 1 96.38 319 TYR B C 1
ATOM 8340 O O . TYR B 1 319 ? 18.453 23.5 32.156 1 96.38 319 TYR B O 1
ATOM 8348 N N . LYS B 1 320 ? 18.297 24.578 34.094 1 94.19 320 LYS B N 1
ATOM 8349 C CA . LYS B 1 320 ? 19.375 25.5 33.75 1 94.19 320 LYS B CA 1
ATOM 8350 C C . LYS B 1 320 ? 20.672 24.75 33.5 1 94.19 320 LYS B C 1
ATOM 8352 O O . LYS B 1 320 ? 21.062 23.891 34.281 1 94.19 320 LYS B O 1
ATOM 8357 N N . GLY B 1 321 ? 21.281 25.078 32.406 1 92.69 321 GLY B N 1
ATOM 8358 C CA . GLY B 1 321 ? 22.547 24.453 32.062 1 92.69 321 GLY B CA 1
ATOM 8359 C C . GLY B 1 321 ? 22.375 23.141 31.312 1 92.69 321 GLY B C 1
ATOM 8360 O O . GLY B 1 321 ? 23.359 22.516 30.906 1 92.69 321 GLY B O 1
ATOM 8361 N N . ARG B 1 322 ? 21.219 22.719 31.203 1 95.94 322 ARG B N 1
ATOM 8362 C CA . ARG B 1 322 ? 20.906 21.484 30.484 1 95.94 322 ARG B CA 1
ATOM 8363 C C . ARG B 1 322 ? 20.328 21.797 29.109 1 95.94 322 ARG B C 1
ATOM 8365 O O . ARG B 1 322 ? 19.922 22.922 28.828 1 95.94 322 ARG B O 1
ATOM 8372 N N . ARG B 1 323 ? 20.391 20.844 28.234 1 96.12 323 ARG B N 1
ATOM 8373 C CA . ARG B 1 323 ? 19.719 20.875 26.938 1 96.12 323 ARG B CA 1
ATOM 8374 C C . ARG B 1 323 ? 18.422 20.062 26.984 1 96.12 323 ARG B C 1
ATOM 8376 O O . ARG B 1 323 ? 18.453 18.828 26.953 1 96.12 323 ARG B O 1
ATOM 8383 N N . LEU B 1 324 ? 17.359 20.75 26.969 1 97.69 324 LEU B N 1
ATOM 8384 C CA . LEU B 1 324 ? 16.062 20.141 27.234 1 97.69 324 LEU B CA 1
ATOM 8385 C C . LEU B 1 324 ? 15.391 19.688 25.953 1 97.69 324 LEU B C 1
ATOM 8387 O O . LEU B 1 324 ? 15.117 20.5 25.078 1 97.69 324 LEU B O 1
ATOM 8391 N N . MET B 1 325 ? 15.18 18.406 25.781 1 98.62 325 MET B N 1
ATOM 8392 C CA . MET B 1 325 ? 14.328 17.828 24.75 1 98.62 325 MET B CA 1
ATOM 8393 C C . MET B 1 325 ? 12.977 17.422 25.312 1 98.62 325 MET B C 1
ATOM 8395 O O . MET B 1 325 ? 12.883 17.016 26.484 1 98.62 325 MET B O 1
ATOM 8399 N N . LEU B 1 326 ? 11.953 17.516 24.469 1 98.75 326 LEU B N 1
ATOM 8400 C CA . LEU B 1 326 ? 10.602 17.281 24.969 1 98.75 326 LEU B CA 1
ATOM 8401 C C . LEU B 1 326 ? 9.859 16.297 24.062 1 98.75 326 LEU B C 1
ATOM 8403 O O . LEU B 1 326 ? 9.938 16.391 22.828 1 98.75 326 LEU B O 1
ATOM 8407 N N . GLY B 1 327 ? 9.242 15.305 24.656 1 98.56 327 GLY B N 1
ATOM 8408 C CA . GLY B 1 327 ? 8.227 14.469 24.031 1 98.56 327 GLY B CA 1
ATOM 8409 C C . GLY B 1 327 ? 6.879 14.539 24.719 1 98.56 327 GLY B C 1
ATOM 8410 O O . GLY B 1 327 ? 6.812 14.555 25.953 1 98.56 327 GLY B O 1
ATOM 8411 N N . VAL B 1 328 ? 5.832 14.68 23.984 1 98.12 328 VAL B N 1
ATOM 8412 C CA . VAL B 1 328 ? 4.465 14.625 24.484 1 98.12 328 VAL B CA 1
ATOM 8413 C C . VAL B 1 328 ? 3.65 13.625 23.672 1 98.12 328 VAL B C 1
ATOM 8415 O O . VAL B 1 328 ? 3.479 13.789 22.453 1 98.12 328 VAL B O 1
ATOM 8418 N N . ASP B 1 329 ? 3.16 12.586 24.344 1 96.69 329 ASP B N 1
ATOM 8419 C CA . ASP B 1 329 ? 2.441 11.539 23.625 1 96.69 329 ASP B CA 1
ATOM 8420 C C . ASP B 1 329 ? 1.312 10.961 24.469 1 96.69 329 ASP B C 1
ATOM 8422 O O . ASP B 1 329 ? 1.424 10.898 25.703 1 96.69 329 ASP B O 1
ATOM 8426 N N . ASP B 1 330 ? 0.269 10.539 23.781 1 93.88 330 ASP B N 1
ATOM 8427 C CA . ASP B 1 330 ? -0.687 9.656 24.438 1 93.88 330 ASP B CA 1
ATOM 8428 C C . ASP B 1 330 ? -0.09 8.266 24.641 1 93.88 330 ASP B C 1
ATOM 8430 O O . ASP B 1 330 ? 0.702 7.793 23.828 1 93.88 330 ASP B O 1
ATOM 8434 N N . VAL B 1 331 ? -0.484 7.684 25.75 1 92.31 331 VAL B N 1
ATOM 8435 C CA . VAL B 1 331 ? -0.101 6.281 25.891 1 92.31 331 VAL B CA 1
ATOM 8436 C C . VAL B 1 331 ? -0.85 5.434 24.875 1 92.31 331 VAL B C 1
ATOM 8438 O O . VAL B 1 331 ? -2.07 5.273 24.953 1 92.31 331 VAL B O 1
ATOM 8441 N N . ASP B 1 332 ? -0.117 5.008 23.984 1 91.06 332 ASP B N 1
ATOM 8442 C CA . ASP B 1 332 ? -0.646 4.242 22.859 1 91.06 332 ASP B CA 1
ATOM 8443 C C . ASP B 1 332 ? 0.451 3.422 22.188 1 91.06 332 ASP B C 1
ATOM 8445 O O . ASP B 1 332 ? 1.608 3.844 22.125 1 91.06 332 ASP B O 1
ATOM 8449 N N . LEU B 1 333 ? 0.082 2.314 21.672 1 88.12 333 LEU B N 1
ATOM 8450 C CA . LEU B 1 333 ? 1.018 1.369 21.062 1 88.12 333 LEU B CA 1
ATOM 8451 C C . LEU B 1 333 ? 1.8 2.023 19.938 1 88.12 333 LEU B C 1
ATOM 8453 O O . LEU B 1 333 ? 2.959 1.68 19.703 1 88.12 333 LEU B O 1
ATOM 8457 N N . PHE B 1 334 ? 1.258 2.945 19.297 1 92.44 334 PHE B N 1
ATOM 8458 C CA . PHE B 1 334 ? 1.795 3.414 18.016 1 92.44 334 PHE B CA 1
ATOM 8459 C C . PHE B 1 334 ? 2.566 4.715 18.203 1 92.44 334 PHE B C 1
ATOM 8461 O O . PHE B 1 334 ? 3.086 5.277 17.234 1 92.44 334 PHE B O 1
ATOM 8468 N N . LYS B 1 335 ? 2.754 5.207 19.391 1 94.69 335 LYS B N 1
ATOM 8469 C CA . LYS B 1 335 ? 3.373 6.508 19.625 1 94.69 335 LYS B CA 1
ATOM 8470 C C . LYS B 1 335 ? 4.883 6.375 19.797 1 94.69 335 LYS B C 1
ATOM 8472 O O . LYS B 1 335 ? 5.602 7.375 19.828 1 94.69 335 LYS B O 1
ATOM 8477 N N . GLY B 1 336 ? 5.461 5.176 19.953 1 94.12 336 GLY B N 1
ATOM 8478 C CA . GLY B 1 336 ? 6.891 4.918 19.891 1 94.12 336 GLY B CA 1
ATOM 8479 C C . GLY B 1 336 ? 7.648 5.504 21.078 1 94.12 336 GLY B C 1
ATOM 8480 O O . GLY B 1 336 ? 8.781 5.969 20.922 1 94.12 336 GLY B O 1
ATOM 8481 N N . ILE B 1 337 ? 7.016 5.559 22.266 1 95.88 337 ILE B N 1
ATOM 8482 C CA . ILE B 1 337 ? 7.648 6.129 23.453 1 95.88 337 ILE B CA 1
ATOM 8483 C C . ILE B 1 337 ? 8.906 5.332 23.797 1 95.88 337 ILE B C 1
ATOM 8485 O O . ILE B 1 337 ? 9.961 5.914 24.062 1 95.88 337 ILE B O 1
ATOM 8489 N N . GLY B 1 338 ? 8.797 4.012 23.766 1 94.31 338 GLY B N 1
ATOM 8490 C CA . GLY B 1 338 ? 9.961 3.174 24.031 1 94.31 338 GLY B CA 1
ATOM 8491 C C . GLY B 1 338 ? 11.102 3.418 23.062 1 94.31 338 GLY B C 1
ATOM 8492 O O . GLY B 1 338 ? 12.266 3.471 23.469 1 94.31 338 GLY B O 1
ATOM 8493 N N . LEU B 1 339 ? 10.812 3.553 21.828 1 94.94 339 LEU B N 1
ATOM 8494 C CA . LEU B 1 339 ? 11.812 3.801 20.812 1 94.94 339 LEU B CA 1
ATOM 8495 C C . LEU B 1 339 ? 12.523 5.129 21.047 1 94.94 339 LEU B C 1
ATOM 8497 O O . LEU B 1 339 ? 13.727 5.246 20.812 1 94.94 339 LEU B O 1
ATOM 8501 N N . LYS B 1 340 ? 11.758 6.117 21.484 1 97.38 340 LYS B N 1
ATOM 8502 C CA . LYS B 1 340 ? 12.32 7.41 21.859 1 97.38 340 LYS B CA 1
ATOM 8503 C C . LYS B 1 340 ? 13.359 7.266 22.969 1 97.38 340 LYS B C 1
ATOM 8505 O O . LYS B 1 340 ? 14.445 7.844 22.891 1 97.38 340 LYS B O 1
ATOM 8510 N N . PHE B 1 341 ? 13.016 6.477 23.969 1 97.75 341 PHE B N 1
ATOM 8511 C CA . PHE B 1 341 ? 13.898 6.266 25.109 1 97.75 341 PHE B CA 1
ATOM 8512 C C . PHE B 1 341 ? 15.156 5.512 24.672 1 97.75 341 PHE B C 1
ATOM 8514 O O . PHE B 1 341 ? 16.25 5.816 25.141 1 97.75 341 PHE B O 1
ATOM 8521 N N . LEU B 1 342 ? 14.961 4.539 23.797 1 96.5 342 LEU B N 1
ATOM 8522 C CA . LEU B 1 342 ? 16.109 3.812 23.266 1 96.5 342 LEU B CA 1
ATOM 8523 C C . LEU B 1 342 ? 17.031 4.742 22.484 1 96.5 342 LEU B C 1
ATOM 8525 O O . LEU B 1 342 ? 18.25 4.617 22.547 1 96.5 342 LEU B O 1
ATOM 8529 N N . GLY B 1 343 ? 16.391 5.648 21.719 1 97.69 343 GLY B N 1
ATOM 8530 C CA . GLY B 1 343 ? 17.172 6.664 21.031 1 97.69 343 GLY B CA 1
ATOM 8531 C C . GLY B 1 343 ? 17.984 7.523 21.984 1 97.69 343 GLY B C 1
ATOM 8532 O O . GLY B 1 343 ? 19.156 7.805 21.719 1 97.69 343 GLY B O 1
ATOM 8533 N N . MET B 1 344 ? 17.406 7.957 23.094 1 98.62 344 MET B N 1
ATOM 8534 C CA . MET B 1 344 ? 18.094 8.742 24.109 1 98.62 344 MET B CA 1
ATOM 8535 C C . MET B 1 344 ? 19.25 7.957 24.719 1 98.62 344 MET B C 1
ATOM 8537 O O . MET B 1 344 ? 20.344 8.5 24.922 1 98.62 344 MET B O 1
ATOM 8541 N N . GLU B 1 345 ? 18.969 6.684 25 1 98.44 345 GLU B N 1
ATOM 8542 C CA . GLU B 1 345 ? 20.031 5.828 25.516 1 98.44 345 GLU B CA 1
ATOM 8543 C C . GLU B 1 345 ? 21.219 5.781 24.547 1 98.44 345 GLU B C 1
ATOM 8545 O O . GLU B 1 345 ? 22.359 5.949 24.969 1 98.44 345 GLU B O 1
ATOM 8550 N N . GLN B 1 346 ? 20.906 5.551 23.359 1 98.06 346 GLN B N 1
ATOM 8551 C CA . GLN B 1 346 ? 21.938 5.453 22.328 1 98.06 346 GLN B CA 1
ATOM 8552 C C . GLN B 1 346 ? 22.672 6.777 22.172 1 98.06 346 GLN B C 1
ATOM 8554 O O . GLN B 1 346 ? 23.891 6.797 21.906 1 98.06 346 GLN B O 1
ATOM 8559 N N . LEU B 1 347 ? 21.984 7.879 22.219 1 98.56 347 LEU B N 1
ATOM 8560 C CA . LEU B 1 347 ? 22.578 9.203 22.172 1 98.56 347 LEU B CA 1
ATOM 8561 C C . LEU B 1 347 ? 23.656 9.352 23.25 1 98.56 347 LEU B C 1
ATOM 8563 O O . LEU B 1 347 ? 24.766 9.82 22.969 1 98.56 347 LEU B O 1
ATOM 8567 N N . LEU B 1 348 ? 23.375 8.922 24.469 1 98.5 348 LEU B N 1
ATOM 8568 C CA . LEU B 1 348 ? 24.281 9.078 25.609 1 98.5 348 LEU B CA 1
ATOM 8569 C C . LEU B 1 348 ? 25.453 8.117 25.484 1 98.5 348 LEU B C 1
ATOM 8571 O O . LEU B 1 348 ? 26.562 8.422 25.953 1 98.5 348 LEU B O 1
ATOM 8575 N N . VAL B 1 349 ? 25.203 6.988 24.859 1 98.19 349 VAL B N 1
ATOM 8576 C CA . VAL B 1 349 ? 26.281 6.031 24.641 1 98.19 349 VAL B CA 1
ATOM 8577 C C . VAL B 1 349 ? 27.281 6.605 23.641 1 98.19 349 VAL B C 1
ATOM 8579 O O . VAL B 1 349 ? 28.484 6.543 23.844 1 98.19 349 VAL B O 1
ATOM 8582 N N . GLU B 1 350 ? 26.797 7.242 22.625 1 97.38 350 GLU B N 1
ATOM 8583 C CA . GLU B 1 350 ? 27.625 7.672 21.516 1 97.38 350 GLU B CA 1
ATOM 8584 C C . GLU B 1 350 ? 28.234 9.047 21.766 1 97.38 350 GLU B C 1
ATOM 8586 O O . GLU B 1 350 ? 29.203 9.438 21.125 1 97.38 350 GLU B O 1
ATOM 8591 N N . ASN B 1 351 ? 27.625 9.781 22.703 1 97.62 351 ASN B N 1
ATOM 8592 C CA . ASN B 1 351 ? 28.062 11.148 22.969 1 97.62 351 ASN B CA 1
ATOM 8593 C C . ASN B 1 351 ? 28.297 11.375 24.453 1 97.62 351 ASN B C 1
ATOM 8595 O O . ASN B 1 351 ? 27.547 12.117 25.094 1 97.62 351 ASN B O 1
ATOM 8599 N N . PRO B 1 352 ? 29.391 10.938 24.953 1 97.12 352 PRO B N 1
ATOM 8600 C CA . PRO B 1 352 ? 29.672 11.109 26.375 1 97.12 352 PRO B CA 1
ATOM 8601 C C . PRO B 1 352 ? 29.672 12.57 26.812 1 97.12 352 PRO B C 1
ATOM 8603 O O . PRO B 1 352 ? 29.359 12.883 27.969 1 97.12 352 PRO B O 1
ATOM 8606 N N . GLU B 1 353 ? 29.906 13.445 25.891 1 96.44 353 GLU B N 1
ATOM 8607 C CA . GLU B 1 353 ? 29.953 14.867 26.188 1 96.44 353 GLU B CA 1
ATOM 8608 C C . GLU B 1 353 ? 28.562 15.414 26.5 1 96.44 353 GLU B C 1
ATOM 8610 O O . GLU B 1 353 ? 28.438 16.5 27.078 1 96.44 353 GLU B O 1
ATOM 8615 N N . LEU B 1 354 ? 27.547 14.703 26.234 1 97.31 354 LEU B N 1
ATOM 8616 C CA . LEU B 1 354 ? 26.172 15.156 26.453 1 97.31 354 LEU B CA 1
ATOM 8617 C C . LEU B 1 354 ? 25.641 14.609 27.781 1 97.31 354 LEU B C 1
ATOM 8619 O O . LEU B 1 354 ? 24.578 15.023 28.234 1 97.31 354 LEU B O 1
ATOM 8623 N N . ARG B 1 355 ? 26.422 13.664 28.359 1 97.25 355 ARG B N 1
ATOM 8624 C CA . ARG B 1 355 ? 26.047 13.172 29.688 1 97.25 355 ARG B CA 1
ATOM 8625 C C . ARG B 1 355 ? 26.078 14.289 30.719 1 97.25 355 ARG B C 1
ATOM 8627 O O . ARG B 1 355 ? 27 15.109 30.734 1 97.25 355 ARG B O 1
ATOM 8634 N N . GLY B 1 356 ? 24.984 14.352 31.438 1 96.81 356 GLY B N 1
ATOM 8635 C CA . GLY B 1 356 ? 24.875 15.43 32.406 1 96.81 356 GLY B CA 1
ATOM 8636 C C . GLY B 1 356 ? 24.297 16.703 31.828 1 96.81 356 GLY B C 1
ATOM 8637 O O . GLY B 1 356 ? 23.969 17.641 32.562 1 96.81 356 GLY B O 1
ATOM 8638 N N . LYS B 1 357 ? 24.125 16.688 30.547 1 97.25 357 LYS B N 1
ATOM 8639 C CA . LYS B 1 357 ? 23.656 17.891 29.891 1 97.25 357 LYS B CA 1
ATOM 8640 C C . LYS B 1 357 ? 22.328 17.656 29.188 1 97.25 357 LYS B C 1
ATOM 8642 O O . LYS B 1 357 ? 21.375 18.422 29.375 1 97.25 357 LYS B O 1
ATOM 8647 N N . ALA B 1 358 ? 22.203 16.656 28.406 1 98.25 358 ALA B N 1
ATOM 8648 C CA . ALA B 1 358 ? 21 16.391 27.641 1 98.25 358 ALA B CA 1
ATOM 8649 C C . ALA B 1 358 ? 19.922 15.766 28.531 1 98.25 358 ALA B C 1
ATOM 8651 O O . ALA B 1 358 ? 20.188 14.82 29.281 1 98.25 358 ALA B O 1
ATOM 8652 N N . VAL B 1 359 ? 18.75 16.266 28.5 1 98.69 359 VAL B N 1
ATOM 8653 C CA . VAL B 1 359 ? 17.625 15.734 29.266 1 98.69 359 VAL B CA 1
ATOM 8654 C C . VAL B 1 359 ? 16.406 15.586 28.344 1 98.69 359 VAL B C 1
ATOM 8656 O O . VAL B 1 359 ? 16.125 16.469 27.547 1 98.69 359 VAL B O 1
ATOM 8659 N N . LEU B 1 360 ? 15.758 14.445 28.391 1 98.88 360 LEU B N 1
ATOM 8660 C CA . LEU B 1 360 ? 14.508 14.203 27.688 1 98.88 360 LEU B CA 1
ATOM 8661 C C . LEU B 1 360 ? 13.336 14.148 28.656 1 98.88 360 LEU B C 1
ATOM 8663 O O . LEU B 1 360 ? 13.242 13.234 29.484 1 98.88 360 LEU B O 1
ATOM 8667 N N . VAL B 1 361 ? 12.5 15.125 28.594 1 98.75 361 VAL B N 1
ATOM 8668 C CA . VAL B 1 361 ? 11.258 15.109 29.359 1 98.75 361 VAL B CA 1
ATOM 8669 C C . VAL B 1 361 ? 10.141 14.516 28.5 1 98.75 361 VAL B C 1
ATOM 8671 O O . VAL B 1 361 ? 9.906 14.961 27.375 1 98.75 361 VAL B O 1
ATOM 8674 N N . GLN B 1 362 ? 9.516 13.492 29.031 1 98.69 362 GLN B N 1
ATOM 8675 C CA . GLN B 1 362 ? 8.398 12.844 28.344 1 98.69 362 GLN B CA 1
ATOM 8676 C C . GLN B 1 362 ? 7.094 13.031 29.125 1 98.69 362 GLN B C 1
ATOM 8678 O O . GLN B 1 362 ? 6.93 12.492 30.219 1 98.69 362 GLN B O 1
ATOM 8683 N N . ILE B 1 363 ? 6.211 13.805 28.531 1 98.25 363 ILE B N 1
ATOM 8684 C CA . ILE B 1 363 ? 4.867 13.914 29.078 1 98.25 363 ILE B CA 1
ATOM 8685 C C . ILE B 1 363 ? 3.965 12.852 28.453 1 98.25 363 ILE B C 1
ATOM 8687 O O . ILE B 1 363 ? 3.82 12.789 27.234 1 98.25 363 ILE B O 1
ATOM 8691 N N . THR B 1 364 ? 3.338 11.969 29.219 1 95.88 364 THR B N 1
ATOM 8692 C CA . THR B 1 364 ? 2.449 10.922 28.734 1 95.88 364 THR B CA 1
ATOM 8693 C C . THR B 1 364 ? 1 11.227 29.109 1 95.88 364 THR B C 1
ATOM 8695 O O . THR B 1 364 ? 0.64 11.227 30.281 1 95.88 364 THR B O 1
ATOM 8698 N N . ASN B 1 365 ? 0.232 11.531 28.094 1 93.25 365 ASN B N 1
ATOM 8699 C CA . ASN B 1 365 ? -1.206 11.664 28.312 1 93.25 365 ASN B CA 1
ATOM 8700 C C . ASN B 1 365 ? -1.867 10.305 28.531 1 93.25 365 ASN B C 1
ATOM 8702 O O . ASN B 1 365 ? -1.395 9.289 28.016 1 93.25 365 ASN B O 1
ATOM 8706 N N . PRO B 1 366 ? -2.98 10.328 29.25 1 88.75 366 PRO B N 1
ATOM 8707 C CA . PRO B 1 366 ? -3.648 9.055 29.516 1 88.75 366 PRO B CA 1
ATOM 8708 C C . PRO B 1 366 ? -4.121 8.367 28.234 1 88.75 366 PRO B C 1
ATOM 8710 O O . PRO B 1 366 ? -4.477 9.031 27.25 1 88.75 366 PRO B O 1
ATOM 8713 N N . ALA B 1 367 ? -4.16 7.027 28.328 1 87.5 367 ALA B N 1
ATOM 8714 C CA . ALA B 1 367 ? -4.633 6.238 27.203 1 87.5 367 ALA B CA 1
ATOM 8715 C C . ALA B 1 367 ? -6.129 6.438 26.969 1 87.5 367 ALA B C 1
ATOM 8717 O O . ALA B 1 367 ? -6.883 6.648 27.922 1 87.5 367 ALA B O 1
ATOM 8718 N N . ARG B 1 368 ? -6.531 6.34 25.734 1 80.88 368 ARG B N 1
ATOM 8719 C CA . ARG B 1 368 ? -7.938 6.477 25.359 1 80.88 368 ARG B CA 1
ATOM 8720 C C . ARG B 1 368 ? -8.633 5.121 25.344 1 80.88 368 ARG B C 1
ATOM 8722 O O . ARG B 1 368 ? -9.844 5.039 25.109 1 80.88 368 ARG B O 1
ATOM 8729 N N . SER B 1 369 ? -7.816 4.082 25.531 1 80.56 369 SER B N 1
ATOM 8730 C CA . SER B 1 369 ? -8.359 2.73 25.609 1 80.56 369 SER B CA 1
ATOM 8731 C C . SER B 1 369 ? -7.703 1.936 26.734 1 80.56 369 SER B C 1
ATOM 8733 O O . SER B 1 369 ? -6.824 2.445 27.438 1 80.56 369 SER B O 1
ATOM 8735 N N . GLU B 1 370 ? -8.344 0.848 26.969 1 79.38 370 GLU B N 1
ATOM 8736 C CA . GLU B 1 370 ? -7.816 -0.051 28 1 79.38 370 GLU B CA 1
ATOM 8737 C C . GLU B 1 370 ? -7.402 -1.391 27.391 1 79.38 370 GLU B C 1
ATOM 8739 O O . GLU B 1 370 ? -7.809 -1.725 26.281 1 79.38 370 GLU B O 1
ATOM 8744 N N . GLY B 1 371 ? -6.441 -2.027 28.094 1 77.75 371 GLY B N 1
ATOM 8745 C CA . GLY B 1 371 ? -6.07 -3.355 27.641 1 77.75 371 GLY B CA 1
ATOM 8746 C C . GLY B 1 371 ? -4.617 -3.699 27.922 1 77.75 371 GLY B C 1
ATOM 8747 O O . GLY B 1 371 ? -3.871 -2.875 28.453 1 77.75 371 GLY B O 1
ATOM 8748 N N . ARG B 1 372 ? -4.32 -4.922 27.609 1 77.81 372 ARG B N 1
ATOM 8749 C CA . ARG B 1 372 ? -2.98 -5.457 27.828 1 77.81 372 ARG B CA 1
ATOM 8750 C C . ARG B 1 372 ? -1.94 -4.668 27.031 1 77.81 372 ARG B C 1
ATOM 8752 O O . ARG B 1 372 ? -0.824 -4.449 27.516 1 77.81 372 ARG B O 1
ATOM 8759 N N . ASP B 1 373 ? -2.338 -4.262 25.875 1 79.5 373 ASP B N 1
ATOM 8760 C CA . ASP B 1 373 ? -1.415 -3.531 25.016 1 79.5 373 ASP B CA 1
ATOM 8761 C C . ASP B 1 373 ? -0.998 -2.207 25.656 1 79.5 373 ASP B C 1
ATOM 8763 O O . ASP B 1 373 ? 0.181 -1.844 25.625 1 79.5 373 ASP B O 1
ATOM 8767 N N . VAL B 1 374 ? -1.937 -1.504 26.25 1 83.69 374 VAL B N 1
ATOM 8768 C CA . VAL B 1 374 ? -1.677 -0.217 26.891 1 83.69 374 VAL B CA 1
ATOM 8769 C C . VAL B 1 374 ? -0.766 -0.415 28.094 1 83.69 374 VAL B C 1
ATOM 8771 O O . VAL B 1 374 ? 0.192 0.338 28.297 1 83.69 374 VAL B O 1
ATOM 8774 N N . GLN B 1 375 ? -1.059 -1.438 28.844 1 87.31 375 GLN B N 1
ATOM 8775 C CA . GLN B 1 375 ? -0.272 -1.724 30.031 1 87.31 375 GLN B CA 1
ATOM 8776 C C . GLN B 1 375 ? 1.163 -2.094 29.672 1 87.31 375 GLN B C 1
ATOM 8778 O O . GLN B 1 375 ? 2.107 -1.653 30.328 1 87.31 375 GLN B O 1
ATOM 8783 N N . GLU B 1 376 ? 1.303 -2.85 28.656 1 87.25 376 GLU B N 1
ATOM 8784 C CA . GLU B 1 376 ? 2.635 -3.289 28.25 1 87.25 376 GLU B CA 1
ATOM 8785 C C . GLU B 1 376 ? 3.473 -2.115 27.766 1 87.25 376 GLU B C 1
ATOM 8787 O O . GLU B 1 376 ? 4.688 -2.078 27.969 1 87.25 376 GLU B O 1
ATOM 8792 N N . VAL B 1 377 ? 2.828 -1.211 27.109 1 88.94 377 VAL B N 1
ATOM 8793 C CA . VAL B 1 377 ? 3.52 -0.024 26.609 1 88.94 377 VAL B CA 1
ATOM 8794 C C . VAL B 1 377 ? 4.035 0.801 27.797 1 88.94 377 VAL B C 1
ATOM 8796 O O . VAL B 1 377 ? 5.18 1.257 27.781 1 88.94 377 VAL B O 1
ATOM 8799 N N . GLN B 1 378 ? 3.229 0.978 28.766 1 91 378 GLN B N 1
ATOM 8800 C CA . GLN B 1 378 ? 3.602 1.748 29.953 1 91 378 GLN B CA 1
ATOM 8801 C C . GLN B 1 378 ? 4.73 1.067 30.719 1 91 378 GLN B C 1
ATOM 8803 O O . GLN B 1 378 ? 5.688 1.724 31.141 1 91 378 GLN B O 1
ATOM 8808 N N . ASP B 1 379 ? 4.582 -0.221 30.859 1 92.56 379 ASP B N 1
ATOM 8809 C CA . ASP B 1 379 ? 5.582 -0.986 31.594 1 92.56 379 ASP B CA 1
ATOM 8810 C C . ASP B 1 379 ? 6.938 -0.937 30.875 1 92.56 379 ASP B C 1
ATOM 8812 O O . ASP B 1 379 ? 7.973 -0.773 31.531 1 92.56 379 ASP B O 1
ATOM 8816 N N . GLU B 1 380 ? 6.863 -1.087 29.625 1 91.81 380 GLU B N 1
ATOM 8817 C CA . GLU B 1 380 ? 8.094 -1.053 28.859 1 91.81 380 GLU B CA 1
ATOM 8818 C C . GLU B 1 380 ? 8.758 0.319 28.938 1 91.81 380 GLU B C 1
ATOM 8820 O O . GLU B 1 380 ? 9.977 0.417 29.078 1 91.81 380 GLU B O 1
ATOM 8825 N N . ALA B 1 381 ? 8.023 1.363 28.766 1 93.88 381 ALA B N 1
ATOM 8826 C CA . ALA B 1 381 ? 8.547 2.721 28.859 1 93.88 381 ALA B CA 1
ATOM 8827 C C . ALA B 1 381 ? 9.195 2.971 30.219 1 93.88 381 ALA B C 1
ATOM 8829 O O . ALA B 1 381 ? 10.289 3.529 30.312 1 93.88 381 ALA B O 1
ATOM 8830 N N . ARG B 1 382 ? 8.555 2.531 31.25 1 95.69 382 ARG B N 1
ATOM 8831 C CA . ARG B 1 382 ? 9.07 2.693 32.594 1 95.69 382 ARG B CA 1
ATOM 8832 C C . ARG B 1 382 ? 10.359 1.902 32.781 1 95.69 382 ARG B C 1
ATOM 8834 O O . ARG B 1 382 ? 11.305 2.393 33.406 1 95.69 382 ARG B O 1
ATOM 8841 N N . ALA B 1 383 ? 10.312 0.697 32.281 1 96 383 ALA B N 1
ATOM 8842 C CA . ALA B 1 383 ? 11.484 -0.165 32.406 1 96 383 ALA B CA 1
ATOM 8843 C C . ALA B 1 383 ? 12.695 0.439 31.703 1 96 383 ALA B C 1
ATOM 8845 O O . ALA B 1 383 ? 13.805 0.443 32.25 1 96 383 ALA B O 1
ATOM 8846 N N . ILE B 1 384 ? 12.508 0.943 30.516 1 96.31 384 ILE B N 1
ATOM 8847 C CA . ILE B 1 384 ? 13.609 1.522 29.75 1 96.31 384 ILE B CA 1
ATOM 8848 C C . ILE B 1 384 ? 14.109 2.789 30.453 1 96.31 384 ILE B C 1
ATOM 8850 O O . ILE B 1 384 ? 15.312 2.99 30.594 1 96.31 384 ILE B O 1
ATOM 8854 N N . SER B 1 385 ? 13.195 3.643 30.844 1 97.69 385 SER B N 1
ATOM 8855 C CA . SER B 1 385 ? 13.562 4.875 31.531 1 97.69 385 SER B CA 1
ATOM 8856 C C . SER B 1 385 ? 14.367 4.586 32.812 1 97.69 385 SER B C 1
ATOM 8858 O O . SER B 1 385 ? 15.383 5.238 33.062 1 97.69 385 SER B O 1
ATOM 8860 N N . ALA B 1 386 ? 13.906 3.625 33.531 1 97.94 386 ALA B N 1
ATOM 8861 C CA . ALA B 1 386 ? 14.602 3.262 34.781 1 97.94 386 ALA B CA 1
ATOM 8862 C C . ALA B 1 386 ? 16.016 2.773 34.5 1 97.94 386 ALA B C 1
ATOM 8864 O O . ALA B 1 386 ? 16.969 3.154 35.188 1 97.94 386 ALA B O 1
ATOM 8865 N N . ARG B 1 387 ? 16.078 1.918 33.5 1 97.75 387 ARG B N 1
ATOM 8866 C CA . ARG B 1 387 ? 17.375 1.361 33.125 1 97.75 387 ARG B CA 1
ATOM 8867 C C . ARG B 1 387 ? 18.328 2.457 32.688 1 97.75 387 ARG B C 1
ATOM 8869 O O . ARG B 1 387 ? 19.5 2.482 33.094 1 97.75 387 ARG B O 1
ATOM 8876 N N . VAL B 1 388 ? 17.906 3.383 31.859 1 98.44 388 VAL B N 1
ATOM 8877 C CA . VAL B 1 388 ? 18.734 4.469 31.328 1 98.44 388 VAL B CA 1
ATOM 8878 C C . VAL B 1 388 ? 19.141 5.402 32.469 1 98.44 388 VAL B C 1
ATOM 8880 O O . VAL B 1 388 ? 20.297 5.832 32.531 1 98.44 388 VAL B O 1
ATOM 8883 N N . ASN B 1 389 ? 18.234 5.758 33.344 1 98.62 389 ASN B N 1
ATOM 8884 C CA . ASN B 1 389 ? 18.5 6.645 34.469 1 98.62 389 ASN B CA 1
ATOM 8885 C C . ASN B 1 389 ? 19.484 6.016 35.469 1 98.62 389 ASN B C 1
ATOM 8887 O O . ASN B 1 389 ? 20.297 6.715 36.062 1 98.62 389 ASN B O 1
ATOM 8891 N N . GLU B 1 390 ? 19.375 4.684 35.656 1 98.31 390 GLU B N 1
ATOM 8892 C CA . GLU B 1 390 ? 20.328 3.982 36.5 1 98.31 390 GLU B CA 1
ATOM 8893 C C . GLU B 1 390 ? 21.734 4.02 35.906 1 98.31 390 GLU B C 1
ATOM 8895 O O . GLU B 1 390 ? 22.719 4.23 36.625 1 98.31 390 GLU B O 1
ATOM 8900 N N . ARG B 1 391 ? 21.797 3.877 34.688 1 98.12 391 ARG B N 1
ATOM 8901 C CA . ARG B 1 391 ? 23.078 3.754 33.969 1 98.12 391 ARG B CA 1
ATOM 8902 C C . ARG B 1 391 ? 23.766 5.109 33.844 1 98.12 391 ARG B C 1
ATOM 8904 O O . ARG B 1 391 ? 24.984 5.211 34 1 98.12 391 ARG B O 1
ATOM 8911 N N . PHE B 1 392 ? 22.984 6.191 33.594 1 98.38 392 PHE B N 1
ATOM 8912 C CA . PHE B 1 392 ? 23.609 7.445 33.188 1 98.38 392 PHE B CA 1
ATOM 8913 C C . PHE B 1 392 ? 23.281 8.555 34.188 1 98.38 392 PHE B C 1
ATOM 8915 O O . PHE B 1 392 ? 23.906 9.617 34.156 1 98.38 392 PHE B O 1
ATOM 8922 N N . GLY B 1 393 ? 22.328 8.367 35.031 1 97.69 393 GLY B N 1
ATOM 8923 C CA . GLY B 1 393 ? 21.938 9.375 36 1 97.69 393 GLY B CA 1
ATOM 8924 C C . GLY B 1 393 ? 23 9.625 37.062 1 97.69 393 GLY B C 1
ATOM 8925 O O . GLY B 1 393 ? 23.766 8.719 37.406 1 97.69 393 GLY B O 1
ATOM 8926 N N . THR B 1 394 ? 23.016 10.867 37.5 1 96.56 394 THR B N 1
ATOM 8927 C CA . THR B 1 394 ? 23.828 11.289 38.656 1 96.56 394 THR B CA 1
ATOM 8928 C C . THR B 1 394 ? 23.031 12.195 39.562 1 96.56 394 THR B C 1
ATOM 8930 O O . THR B 1 394 ? 21.938 12.641 39.219 1 96.56 394 THR B O 1
ATOM 8933 N N . PRO B 1 395 ? 23.531 12.352 40.781 1 94.94 395 PRO B N 1
ATOM 8934 C CA . PRO B 1 395 ? 22.812 13.281 41.656 1 94.94 395 PRO B CA 1
ATOM 8935 C C . PRO B 1 395 ? 22.547 14.625 40.969 1 94.94 395 PRO B C 1
ATOM 8937 O O . PRO B 1 395 ? 23.484 15.273 40.5 1 94.94 395 PRO B O 1
ATOM 8940 N N . GLY B 1 396 ? 21.375 14.93 40.844 1 93.81 396 GLY B N 1
ATOM 8941 C CA . GLY B 1 396 ? 21 16.203 40.25 1 93.81 396 GLY B CA 1
ATOM 8942 C C . GLY B 1 396 ? 20.766 16.094 38.75 1 93.81 396 GLY B C 1
ATOM 8943 O O . GLY B 1 396 ? 20.453 17.094 38.094 1 93.81 396 GLY B O 1
ATOM 8944 N N . TYR B 1 397 ? 21 14.93 38.219 1 96.81 397 TYR B N 1
ATOM 8945 C CA . TYR B 1 397 ? 20.828 14.742 36.781 1 96.81 397 TYR B CA 1
ATOM 8946 C C . TYR B 1 397 ? 20.062 13.461 36.5 1 96.81 397 TYR B C 1
ATOM 8948 O O . TYR B 1 397 ? 20.5 12.367 36.844 1 96.81 397 TYR B O 1
ATOM 8956 N N . THR B 1 398 ? 18.922 13.602 35.938 1 98 398 THR B N 1
ATOM 8957 C CA . THR B 1 398 ? 18.094 12.508 35.438 1 98 398 THR B CA 1
ATOM 8958 C C . THR B 1 398 ? 17.891 12.609 33.938 1 98 398 THR B C 1
ATOM 8960 O O . THR B 1 398 ? 17.141 13.469 33.469 1 98 398 THR B O 1
ATOM 8963 N N . PRO B 1 399 ? 18.469 11.75 33.156 1 98.25 399 PRO B N 1
ATOM 8964 C CA . PRO B 1 399 ? 18.469 11.875 31.703 1 98.25 399 PRO B CA 1
ATOM 8965 C C . PRO B 1 399 ? 17.047 11.82 31.125 1 98.25 399 PRO B C 1
ATOM 8967 O O . PRO B 1 399 ? 16.75 12.555 30.188 1 98.25 399 PRO B O 1
ATOM 8970 N N . ILE B 1 400 ? 16.234 10.898 31.609 1 98.81 400 ILE B N 1
ATOM 8971 C CA . ILE B 1 400 ? 14.859 10.781 31.141 1 98.81 400 ILE B CA 1
ATOM 8972 C C . ILE B 1 400 ? 13.883 11.062 32.281 1 98.81 400 ILE B C 1
ATOM 8974 O O . ILE B 1 400 ? 13.891 10.352 33.281 1 98.81 400 ILE B O 1
ATOM 8978 N N . VAL B 1 401 ? 13.094 12.062 32.156 1 98.44 401 VAL B N 1
ATOM 8979 C CA . VAL B 1 401 ? 12.086 12.422 33.125 1 98.44 401 VAL B CA 1
ATOM 8980 C C . VAL B 1 401 ? 10.695 12.148 32.562 1 98.44 401 VAL B C 1
ATOM 8982 O O . VAL B 1 401 ? 10.242 12.836 31.656 1 98.44 401 VAL B O 1
ATOM 8985 N N . MET B 1 402 ? 10.031 11.188 33.094 1 97.25 402 MET B N 1
ATOM 8986 C CA . MET B 1 402 ? 8.68 10.859 32.656 1 97.25 402 MET B CA 1
ATOM 8987 C C . MET B 1 402 ? 7.645 11.523 33.562 1 97.25 402 MET B C 1
ATOM 8989 O O . MET B 1 402 ? 7.688 11.383 34.781 1 97.25 402 MET B O 1
ATOM 8993 N N . ILE B 1 403 ? 6.801 12.305 32.969 1 97.31 403 ILE B N 1
ATOM 8994 C CA . ILE B 1 403 ? 5.688 12.922 33.688 1 97.31 403 ILE B CA 1
ATOM 8995 C C . ILE B 1 403 ? 4.379 12.242 33.281 1 97.31 403 ILE B C 1
ATOM 8997 O O . ILE B 1 403 ? 3.854 12.477 32.188 1 97.31 403 ILE B O 1
ATOM 9001 N N . SER B 1 404 ? 3.812 11.445 34.156 1 93.69 404 SER B N 1
ATOM 9002 C CA . SER B 1 404 ? 2.619 10.664 33.844 1 93.69 404 SER B CA 1
ATOM 9003 C C . SER B 1 404 ? 1.408 11.18 34.625 1 93.69 404 SER B C 1
ATOM 9005 O O . SER B 1 404 ? 0.292 10.695 34.438 1 93.69 404 SER B O 1
ATOM 9007 N N . ARG B 1 405 ? 1.645 12.164 35.469 1 92.75 405 ARG B N 1
ATOM 9008 C CA . ARG B 1 405 ? 0.537 12.836 36.156 1 92.75 405 ARG B CA 1
ATOM 9009 C C . ARG B 1 405 ? -0.22 13.742 35.188 1 92.75 405 ARG B C 1
ATOM 9011 O O . ARG B 1 405 ? 0.289 14.086 34.125 1 92.75 405 ARG B O 1
ATOM 9018 N N . PRO B 1 406 ? -1.408 14.094 35.562 1 91.31 406 PRO B N 1
ATOM 9019 C CA . PRO B 1 406 ? -2.109 15.078 34.719 1 91.31 406 PRO B CA 1
ATOM 9020 C C . PRO B 1 406 ? -1.365 16.406 34.625 1 91.31 406 PRO B C 1
ATOM 9022 O O . PRO B 1 406 ? -0.875 16.922 35.656 1 91.31 406 PRO B O 1
ATOM 9025 N N . VAL B 1 407 ? -1.197 16.906 33.531 1 94.44 407 VAL B N 1
ATOM 9026 C CA . VAL B 1 407 ? -0.508 18.156 33.25 1 94.44 407 VAL B CA 1
ATOM 9027 C C . VAL B 1 407 ? -1.476 19.156 32.625 1 94.44 407 VAL B C 1
ATOM 9029 O O . VAL B 1 407 ? -2.156 18.844 31.656 1 94.44 407 VAL B O 1
ATOM 9032 N N . SER B 1 408 ? -1.57 20.328 33.219 1 92.19 408 SER B N 1
ATOM 9033 C CA . SER B 1 408 ? -2.471 21.359 32.688 1 92.19 408 SER B CA 1
ATOM 9034 C C . SER B 1 408 ? -2.004 21.859 31.344 1 92.19 408 SER B C 1
ATOM 9036 O O . SER B 1 408 ? -0.852 21.656 30.953 1 92.19 408 SER B O 1
ATOM 9038 N N . GLU B 1 409 ? -2.93 22.531 30.688 1 92.19 409 GLU B N 1
ATOM 9039 C CA . GLU B 1 409 ? -2.605 23.109 29.391 1 92.19 409 GLU B CA 1
ATOM 9040 C C . GLU B 1 409 ? -1.507 24.156 29.516 1 92.19 409 GLU B C 1
ATOM 9042 O O . GLU B 1 409 ? -0.658 24.281 28.625 1 92.19 409 GLU B O 1
ATOM 9047 N N . TYR B 1 410 ? -1.467 24.922 30.625 1 95.25 410 TYR B N 1
ATOM 9048 C CA . TYR B 1 410 ? -0.464 25.969 30.844 1 95.25 410 TYR B CA 1
ATOM 9049 C C . TYR B 1 410 ? 0.91 25.344 31.078 1 95.25 410 TYR B C 1
ATOM 9051 O O . TYR B 1 410 ? 1.911 25.828 30.547 1 95.25 410 TYR B O 1
ATOM 9059 N N . GLU B 1 411 ? 0.86 24.297 31.859 1 96.81 411 GLU B N 1
ATOM 9060 C CA . GLU B 1 411 ? 2.123 23.625 32.125 1 96.81 411 GLU B CA 1
ATOM 9061 C C . GLU B 1 411 ? 2.695 22.984 30.875 1 96.81 411 GLU B C 1
ATOM 9063 O O . GLU B 1 411 ? 3.902 23.031 30.641 1 96.81 411 GLU B O 1
ATOM 9068 N N . LYS B 1 412 ? 1.876 22.359 30.078 1 96.75 412 LYS B N 1
ATOM 9069 C CA . LYS B 1 412 ? 2.328 21.797 28.797 1 96.75 412 LYS B CA 1
ATOM 9070 C C . LYS B 1 412 ? 2.914 22.875 27.891 1 96.75 412 LYS B C 1
ATOM 9072 O O . LYS B 1 412 ? 3.975 22.688 27.297 1 96.75 412 LYS B O 1
ATOM 9077 N N . ALA B 1 413 ? 2.188 23.953 27.812 1 97.25 413 ALA B N 1
ATOM 9078 C CA . ALA B 1 413 ? 2.654 25.078 26.984 1 97.25 413 ALA B CA 1
ATOM 9079 C C . ALA B 1 413 ? 4.012 25.578 27.469 1 97.25 413 ALA B C 1
ATOM 9081 O O . ALA B 1 413 ? 4.855 25.969 26.672 1 97.25 413 ALA B O 1
ATOM 9082 N N . ALA B 1 414 ? 4.195 25.594 28.781 1 97.88 414 ALA B N 1
ATOM 9083 C CA . ALA B 1 414 ? 5.461 26.047 29.359 1 97.88 414 ALA B CA 1
ATOM 9084 C C . ALA B 1 414 ? 6.609 25.125 28.938 1 97.88 414 ALA B C 1
ATOM 9086 O O . ALA B 1 414 ? 7.703 25.594 28.609 1 97.88 414 ALA B O 1
ATOM 9087 N N . TYR B 1 415 ? 6.352 23.844 28.984 1 98.12 415 TYR B N 1
ATOM 9088 C CA . TYR B 1 415 ? 7.375 22.891 28.547 1 98.12 415 TYR B CA 1
ATOM 9089 C C . TYR B 1 415 ? 7.699 23.078 27.078 1 98.12 415 TYR B C 1
ATOM 9091 O O . TYR B 1 415 ? 8.867 23.016 26.672 1 98.12 415 TYR B O 1
ATOM 9099 N N . TYR B 1 416 ? 6.668 23.297 26.25 1 97.94 416 TYR B N 1
ATOM 9100 C CA . TYR B 1 416 ? 6.895 23.562 24.844 1 97.94 416 TYR B CA 1
ATOM 9101 C C . TYR B 1 416 ? 7.758 24.797 24.641 1 97.94 416 TYR B C 1
ATOM 9103 O O . TYR B 1 416 ? 8.688 24.781 23.828 1 97.94 416 TYR B O 1
ATOM 9111 N N . ALA B 1 417 ? 7.473 25.812 25.359 1 96.44 417 ALA B N 1
ATOM 9112 C CA . ALA B 1 417 ? 8.148 27.094 25.219 1 96.44 417 ALA B CA 1
ATOM 9113 C C . ALA B 1 417 ? 9.602 27 25.672 1 96.44 417 ALA B C 1
ATOM 9115 O O . ALA B 1 417 ? 10.469 27.688 25.141 1 96.44 417 ALA B O 1
ATOM 9116 N N . ALA B 1 418 ? 9.844 26.156 26.609 1 96 418 ALA B N 1
ATOM 9117 C CA . ALA B 1 418 ? 11.164 26.109 27.234 1 96 418 ALA B CA 1
ATOM 9118 C C . ALA B 1 418 ? 12.078 25.125 26.516 1 96 418 ALA B C 1
ATOM 9120 O O . ALA B 1 418 ? 13.297 25.281 26.531 1 96 418 ALA B O 1
ATOM 9121 N N . ALA B 1 419 ? 11.562 24.094 25.938 1 97.06 419 ALA B N 1
ATOM 9122 C CA . ALA B 1 419 ? 12.367 23 25.359 1 97.06 419 ALA B CA 1
ATOM 9123 C C . ALA B 1 419 ? 13.086 23.469 24.094 1 97.06 419 ALA B C 1
ATOM 9125 O O . ALA B 1 419 ? 12.531 24.203 23.281 1 97.06 419 ALA B O 1
ATOM 9126 N N . GLU B 1 420 ? 14.266 23 23.906 1 94.69 420 GLU B N 1
ATOM 9127 C CA . GLU B 1 420 ? 15.07 23.359 22.75 1 94.69 420 GLU B CA 1
ATOM 9128 C C . GLU B 1 420 ? 14.703 22.484 21.547 1 94.69 420 GLU B C 1
ATOM 9130 O O . GLU B 1 420 ? 14.883 22.906 20.391 1 94.69 420 GLU B O 1
ATOM 9135 N N . CYS B 1 421 ? 14.281 21.359 21.844 1 97.62 421 CYS B N 1
ATOM 9136 C CA . CYS B 1 421 ? 14.008 20.391 20.797 1 97.62 421 CYS B CA 1
ATOM 9137 C C . CYS B 1 421 ? 12.766 19.562 21.125 1 97.62 421 CYS B C 1
ATOM 9139 O O . CYS B 1 421 ? 12.57 19.172 22.281 1 97.62 421 CYS B O 1
ATOM 9141 N N . CYS B 1 422 ? 11.945 19.375 20.156 1 98.5 422 CYS B N 1
ATOM 9142 C CA . CYS B 1 422 ? 10.789 18.5 20.25 1 98.5 422 CYS B CA 1
ATOM 9143 C C . CYS B 1 422 ? 11.039 17.188 19.516 1 98.5 422 CYS B C 1
ATOM 9145 O O . CYS B 1 422 ? 11.445 17.188 18.359 1 98.5 422 CYS B O 1
ATOM 9147 N N . VAL B 1 423 ? 10.797 16.016 20.188 1 98.75 423 VAL B N 1
ATOM 9148 C CA . VAL B 1 423 ? 11.07 14.711 19.609 1 98.75 423 VAL B CA 1
ATOM 9149 C C . VAL B 1 423 ? 9.773 13.922 19.469 1 98.75 423 VAL B C 1
ATOM 9151 O O . VAL B 1 423 ? 9.117 13.602 20.453 1 98.75 423 VAL B O 1
ATOM 9154 N N . VAL B 1 424 ? 9.398 13.641 18.234 1 98.38 424 VAL B N 1
ATOM 9155 C CA . VAL B 1 424 ? 8.211 12.844 17.922 1 98.38 424 VAL B CA 1
ATOM 9156 C C . VAL B 1 424 ? 8.633 11.562 17.203 1 98.38 424 VAL B C 1
ATOM 9158 O O . VAL B 1 424 ? 9.062 11.602 16.047 1 98.38 424 VAL B O 1
ATOM 9161 N N . SER B 1 425 ? 8.445 10.406 17.844 1 97.25 425 SER B N 1
ATOM 9162 C CA . SER B 1 425 ? 8.953 9.148 17.328 1 97.25 425 SER B CA 1
ATOM 9163 C C . SER B 1 425 ? 7.828 8.148 17.078 1 97.25 425 SER B C 1
ATOM 9165 O O . SER B 1 425 ? 8.031 6.938 17.156 1 97.25 425 SER B O 1
ATOM 9167 N N . ALA B 1 426 ? 6.625 8.664 16.875 1 96.88 426 ALA B N 1
ATOM 9168 C CA . ALA B 1 426 ? 5.492 7.773 16.625 1 96.88 426 ALA B CA 1
ATOM 9169 C C . ALA B 1 426 ? 5.738 6.902 15.398 1 96.88 426 ALA B C 1
ATOM 9171 O O . ALA B 1 426 ? 6.293 7.367 14.406 1 96.88 426 ALA B O 1
ATOM 9172 N N . VAL B 1 427 ? 5.297 5.605 15.461 1 94.94 427 VAL B N 1
ATOM 9173 C CA . VAL B 1 427 ? 5.523 4.676 14.359 1 94.94 427 VAL B CA 1
ATOM 9174 C C . VAL B 1 427 ? 4.383 4.789 13.352 1 94.94 427 VAL B C 1
ATOM 9176 O O . VAL B 1 427 ? 4.516 4.352 12.203 1 94.94 427 VAL B O 1
ATOM 9179 N N . ARG B 1 428 ? 3.264 5.27 13.734 1 94.94 428 ARG B N 1
ATOM 9180 C CA . ARG B 1 428 ? 2.135 5.594 12.867 1 94.94 428 ARG B CA 1
ATOM 9181 C C . ARG B 1 428 ? 1.189 6.578 13.555 1 94.94 428 ARG B C 1
ATOM 9183 O O . ARG B 1 428 ? 0.754 6.344 14.68 1 94.94 428 ARG B O 1
ATOM 9190 N N . ASP B 1 429 ? 0.935 7.652 12.828 1 95.06 429 ASP B N 1
ATOM 9191 C CA . ASP B 1 429 ? 0.025 8.633 13.406 1 95.06 429 ASP B CA 1
ATOM 9192 C C . ASP B 1 429 ? -0.668 9.453 12.32 1 95.06 429 ASP B C 1
ATOM 9194 O O . ASP B 1 429 ? -0.11 9.656 11.242 1 95.06 429 ASP B O 1
ATOM 9198 N N . GLY B 1 430 ? -1.908 9.82 12.602 1 94.06 430 GLY B N 1
ATOM 9199 C CA . GLY B 1 430 ? -2.686 10.57 11.625 1 94.06 430 GLY B CA 1
ATOM 9200 C C . GLY B 1 430 ? -2.057 11.898 11.258 1 94.06 430 GLY B C 1
ATOM 9201 O O . GLY B 1 430 ? -1.311 11.992 10.281 1 94.06 430 GLY B O 1
ATOM 9202 N N . LEU B 1 431 ? -2.355 12.883 11.906 1 91 431 LEU B N 1
ATOM 9203 C CA . LEU B 1 431 ? -1.663 14.141 11.672 1 91 431 LEU B CA 1
ATOM 9204 C C . LEU B 1 431 ? -0.608 14.398 12.742 1 91 431 LEU B C 1
ATOM 9206 O O . LEU B 1 431 ? 0.569 14.586 12.43 1 91 431 LEU B O 1
ATOM 9210 N N . ASN B 1 432 ? -0.899 14.195 14.023 1 95.25 432 ASN B N 1
ATOM 9211 C CA . ASN B 1 432 ? -0.072 14.578 15.164 1 95.25 432 ASN B CA 1
ATOM 9212 C C . ASN B 1 432 ? 0.238 16.062 15.164 1 95.25 432 ASN B C 1
ATOM 9214 O O . ASN B 1 432 ? 1.11 16.531 14.422 1 95.25 432 ASN B O 1
ATOM 9218 N N . ARG B 1 433 ? -0.282 16.844 15.992 1 95.69 433 ARG B N 1
ATOM 9219 C CA . ARG B 1 433 ? -0.193 18.297 15.953 1 95.69 433 ARG B CA 1
ATOM 9220 C C . ARG B 1 433 ? 0.901 18.812 16.891 1 95.69 433 ARG B C 1
ATOM 9222 O O . ARG B 1 433 ? 1.165 20.016 16.938 1 95.69 433 ARG B O 1
ATOM 9229 N N . ILE B 1 434 ? 1.582 17.969 17.531 1 97.06 434 ILE B N 1
ATOM 9230 C CA . ILE B 1 434 ? 2.516 18.328 18.594 1 97.06 434 ILE B CA 1
ATOM 9231 C C . ILE B 1 434 ? 3.617 19.234 18.031 1 97.06 434 ILE B C 1
ATOM 9233 O O . ILE B 1 434 ? 3.939 20.266 18.609 1 97.06 434 ILE B O 1
ATOM 9237 N N . PRO B 1 435 ? 4.184 18.922 16.875 1 97.69 435 PRO B N 1
ATOM 9238 C CA . PRO B 1 435 ? 5.219 19.797 16.344 1 97.69 435 PRO B CA 1
ATOM 9239 C C . PRO B 1 435 ? 4.695 21.203 16.016 1 97.69 435 PRO B C 1
ATOM 9241 O O . PRO B 1 435 ? 5.426 22.188 16.156 1 97.69 435 PRO B O 1
ATOM 9244 N N . TYR B 1 436 ? 3.408 21.312 15.594 1 97.19 436 TYR B N 1
ATOM 9245 C CA . TYR B 1 436 ? 2.795 22.609 15.344 1 97.19 436 TYR B CA 1
ATOM 9246 C C . TYR B 1 436 ? 2.662 23.406 16.641 1 97.19 436 TYR B C 1
ATOM 9248 O O . TYR B 1 436 ? 3.023 24.578 16.688 1 97.19 436 TYR B O 1
ATOM 9256 N N . ILE B 1 437 ? 2.186 22.734 17.656 1 97.31 437 ILE B N 1
ATOM 9257 C CA . ILE B 1 437 ? 1.973 23.359 18.969 1 97.31 437 ILE B CA 1
ATOM 9258 C C . ILE B 1 437 ? 3.309 23.828 19.531 1 97.31 437 ILE B C 1
ATOM 9260 O O . ILE B 1 437 ? 3.428 24.953 20.016 1 97.31 437 ILE B O 1
ATOM 9264 N N . TYR B 1 438 ? 4.289 22.984 19.484 1 97.62 438 TYR B N 1
ATOM 9265 C CA . TYR B 1 438 ? 5.633 23.297 19.953 1 97.62 438 TYR B CA 1
ATOM 9266 C C . TYR B 1 438 ? 6.168 24.562 19.281 1 97.62 438 TYR B C 1
ATOM 9268 O O . TYR B 1 438 ? 6.652 25.469 19.953 1 97.62 438 TYR B O 1
ATOM 9276 N N . THR B 1 439 ? 6.059 24.641 17.953 1 97.19 439 THR B N 1
ATOM 9277 C CA . THR B 1 439 ? 6.57 25.75 17.156 1 97.19 439 THR B CA 1
ATOM 9278 C C . THR B 1 439 ? 5.914 27.062 17.578 1 97.19 439 THR B C 1
ATOM 9280 O O . THR B 1 439 ? 6.594 28.078 17.766 1 97.19 439 THR B O 1
ATOM 9283 N N . VAL B 1 440 ? 4.652 27.047 17.797 1 96.69 440 VAL B N 1
ATOM 9284 C CA . VAL B 1 440 ? 3.91 28.266 18.109 1 96.69 440 VAL B CA 1
ATOM 9285 C C . VAL B 1 440 ? 4.211 28.688 19.547 1 96.69 440 VAL B C 1
ATOM 9287 O O . VAL B 1 440 ? 4.363 29.875 19.844 1 96.69 440 VAL B O 1
ATOM 9290 N N . CYS B 1 441 ? 4.293 27.703 20.438 1 96.69 441 CYS B N 1
ATOM 9291 C CA . CYS B 1 441 ? 4.605 28.031 21.828 1 96.69 441 CYS B CA 1
ATOM 9292 C C . CYS B 1 441 ? 5.992 28.656 21.953 1 96.69 441 CYS B C 1
ATOM 9294 O O . CYS B 1 441 ? 6.191 29.594 22.719 1 96.69 441 CYS B O 1
ATOM 9296 N N . ARG B 1 442 ? 6.93 28.141 21.219 1 95.44 442 ARG B N 1
ATOM 9297 C CA . ARG B 1 442 ? 8.273 28.703 21.188 1 95.44 442 ARG B CA 1
ATOM 9298 C C . ARG B 1 442 ? 8.25 30.141 20.688 1 95.44 442 ARG B C 1
ATOM 9300 O O . ARG B 1 442 ? 8.898 31.016 21.266 1 95.44 442 ARG B O 1
ATOM 9307 N N . GLN B 1 443 ? 7.496 30.359 19.672 1 95.31 443 GLN B N 1
ATOM 9308 C CA . GLN B 1 443 ? 7.473 31.672 19.016 1 95.31 443 GLN B CA 1
ATOM 9309 C C . GLN B 1 443 ? 6.762 32.719 19.891 1 95.31 443 GLN B C 1
ATOM 9311 O O . GLN B 1 443 ? 7.227 33.844 20.016 1 95.31 443 GLN B O 1
ATOM 9316 N N . GLU B 1 444 ? 5.691 32.312 20.5 1 94.06 444 GLU B N 1
ATOM 9317 C CA . GLU B 1 444 ? 4.773 33.281 21.109 1 94.06 444 GLU B CA 1
ATOM 9318 C C . GLU B 1 444 ? 5.137 33.531 22.562 1 94.06 444 GLU B C 1
ATOM 9320 O O . GLU B 1 444 ? 4.688 34.531 23.156 1 94.06 444 GLU B O 1
ATOM 9325 N N . SER B 1 445 ? 5.918 32.656 23.078 1 94.31 445 SER B N 1
ATOM 9326 C CA . SER B 1 445 ? 6.312 32.875 24.469 1 94.31 445 SER B CA 1
ATOM 9327 C C . SER B 1 445 ? 7.309 34 24.594 1 94.31 445 SER B C 1
ATOM 9329 O O . SER B 1 445 ? 8.297 34.062 23.859 1 94.31 445 SER B O 1
ATOM 9331 N N . THR B 1 446 ? 7.109 34.906 25.547 1 91.38 446 THR B N 1
ATOM 9332 C CA . THR B 1 446 ? 8 36.031 25.812 1 91.38 446 THR B CA 1
ATOM 9333 C C . THR B 1 446 ? 8.625 35.906 27.203 1 91.38 446 THR B C 1
ATOM 9335 O O . THR B 1 446 ? 9.273 36.844 27.672 1 91.38 446 THR B O 1
ATOM 9338 N N . ALA B 1 447 ? 8.469 34.812 27.766 1 89.5 447 ALA B N 1
ATOM 9339 C CA . ALA B 1 447 ? 8.852 34.625 29.172 1 89.5 447 ALA B CA 1
ATOM 9340 C C . ALA B 1 447 ? 10.367 34.625 29.328 1 89.5 447 ALA B C 1
ATOM 9342 O O . ALA B 1 447 ? 10.891 35.031 30.375 1 89.5 447 ALA B O 1
ATOM 9343 N N . LEU B 1 448 ? 11.086 34.188 28.375 1 85.69 448 LEU B N 1
ATOM 9344 C CA . LEU B 1 448 ? 12.531 34.031 28.516 1 85.69 448 LEU B CA 1
ATOM 9345 C C . LEU B 1 448 ? 13.258 35.125 27.734 1 85.69 448 LEU B C 1
ATOM 9347 O O . LEU B 1 448 ? 14.445 35 27.422 1 85.69 448 LEU B O 1
ATOM 9351 N N . GLY B 1 449 ? 12.633 36.188 27.359 1 81.44 449 GLY B N 1
ATOM 9352 C CA . GLY B 1 449 ? 13.273 37.312 26.703 1 81.44 449 GLY B CA 1
ATOM 9353 C C . GLY B 1 449 ? 12.875 37.469 25.25 1 81.44 449 GLY B C 1
ATOM 9354 O O . GLY B 1 449 ? 12.016 36.75 24.766 1 81.44 449 GLY B O 1
ATOM 9355 N N . ASP B 1 450 ? 13.625 38.438 24.641 1 81.25 450 ASP B N 1
ATOM 9356 C CA . ASP B 1 450 ? 13.188 38.844 23.312 1 81.25 450 ASP B CA 1
ATOM 9357 C C . ASP B 1 450 ? 14.18 38.375 22.234 1 81.25 450 ASP B C 1
ATOM 9359 O O . ASP B 1 450 ? 14.148 38.875 21.109 1 81.25 450 ASP B O 1
ATOM 9363 N N . ALA B 1 451 ? 14.992 37.469 22.641 1 82.75 451 ALA B N 1
ATOM 9364 C CA . ALA B 1 451 ? 15.922 36.938 21.641 1 82.75 451 ALA B CA 1
ATOM 9365 C C . ALA B 1 451 ? 15.18 36.219 20.516 1 82.75 451 ALA B C 1
ATOM 9367 O O . ALA B 1 451 ? 14.047 35.781 20.703 1 82.75 451 ALA B O 1
ATOM 9368 N N . PRO B 1 452 ? 15.836 36.219 19.312 1 86.69 452 PRO B N 1
ATOM 9369 C CA . PRO B 1 452 ? 15.211 35.469 18.203 1 86.69 452 PRO B CA 1
ATOM 9370 C C . PRO B 1 452 ? 14.883 34.031 18.578 1 86.69 452 PRO B C 1
ATOM 9372 O O . PRO B 1 452 ? 15.688 33.344 19.219 1 86.69 452 PRO B O 1
ATOM 9375 N N . LYS B 1 453 ? 13.719 33.656 18.203 1 91.81 453 LYS B N 1
ATOM 9376 C CA . LYS B 1 453 ? 13.219 32.344 18.594 1 91.81 453 LYS B CA 1
ATOM 9377 C C . LYS B 1 453 ? 13.852 31.234 17.75 1 91.81 453 LYS B C 1
ATOM 9379 O O . LYS B 1 453 ? 14.164 31.453 16.578 1 91.81 453 LYS B O 1
ATOM 9384 N N . ARG B 1 454 ? 14.102 30.172 18.406 1 93.94 454 ARG B N 1
ATOM 9385 C CA . ARG B 1 454 ? 14.695 29.016 17.766 1 93.94 454 ARG B CA 1
ATOM 9386 C C . ARG B 1 454 ? 13.953 27.734 18.156 1 93.94 454 ARG B C 1
ATOM 9388 O O . ARG B 1 454 ? 13.383 27.656 19.25 1 93.94 454 ARG B O 1
ATOM 9395 N N . SER B 1 455 ? 13.984 26.828 17.234 1 94.06 455 SER B N 1
ATOM 9396 C CA . SER B 1 455 ? 13.469 25.5 17.562 1 94.06 455 SER B CA 1
ATOM 9397 C C . SER B 1 455 ? 14 24.453 16.609 1 94.06 455 SER B C 1
ATOM 9399 O O . SER B 1 455 ? 14.445 24.766 15.5 1 94.06 455 SER B O 1
ATOM 9401 N N . VAL B 1 456 ? 14.133 23.234 17.078 1 97 456 VAL B N 1
ATOM 9402 C CA . VAL B 1 456 ? 14.492 22.078 16.281 1 97 456 VAL B CA 1
ATOM 9403 C C . VAL B 1 456 ? 13.508 20.938 16.531 1 97 456 VAL B C 1
ATOM 9405 O O . VAL B 1 456 ? 13.086 20.734 17.672 1 97 456 VAL B O 1
ATOM 9408 N N . ILE B 1 457 ? 13.094 20.297 15.469 1 98.12 457 ILE B N 1
ATOM 9409 C CA . ILE B 1 457 ? 12.125 19.203 15.57 1 98.12 457 ILE B CA 1
ATOM 9410 C C . ILE B 1 457 ? 12.719 17.922 15.008 1 98.12 457 ILE B C 1
ATOM 9412 O O . ILE B 1 457 ? 13.148 17.891 13.852 1 98.12 457 ILE B O 1
ATOM 9416 N N . VAL B 1 458 ? 12.836 16.891 15.812 1 98.5 458 VAL B N 1
ATOM 9417 C CA . VAL B 1 458 ? 13.078 15.531 15.367 1 98.5 458 VAL B CA 1
ATOM 9418 C C . VAL B 1 458 ? 11.75 14.812 15.141 1 98.5 458 VAL B C 1
ATOM 9420 O O . VAL B 1 458 ? 10.961 14.641 16.078 1 98.5 458 VAL B O 1
ATOM 9423 N N . LEU B 1 459 ? 11.539 14.391 13.906 1 97.81 459 LEU B N 1
ATOM 9424 C CA . LEU B 1 459 ? 10.18 14.008 13.539 1 97.81 459 LEU B CA 1
ATOM 9425 C C . LEU B 1 459 ? 10.18 12.68 12.781 1 97.81 459 LEU B C 1
ATOM 9427 O O . LEU B 1 459 ? 10.891 12.531 11.789 1 97.81 459 LEU B O 1
ATOM 9431 N N . SER B 1 460 ? 9.367 11.773 13.297 1 97.62 460 SER B N 1
ATOM 9432 C CA . SER B 1 460 ? 9.156 10.508 12.594 1 97.62 460 SER B CA 1
ATOM 9433 C C . SER B 1 460 ? 8.602 10.742 11.195 1 97.62 460 SER B C 1
ATOM 9435 O O . SER B 1 460 ? 7.719 11.578 11 1 97.62 460 SER B O 1
ATOM 9437 N N . GLU B 1 461 ? 9.055 9.961 10.219 1 95 461 GLU B N 1
ATOM 9438 C CA . GLU B 1 461 ? 8.57 10.07 8.852 1 95 461 GLU B CA 1
ATOM 9439 C C . GLU B 1 461 ? 7.188 9.43 8.695 1 95 461 GLU B C 1
ATOM 9441 O O . GLU B 1 461 ? 6.566 9.531 7.637 1 95 461 GLU B O 1
ATOM 9446 N N . PHE B 1 462 ? 6.648 8.789 9.727 1 95.75 462 PHE B N 1
ATOM 9447 C CA . PHE B 1 462 ? 5.391 8.055 9.641 1 95.75 462 PHE B CA 1
ATOM 9448 C C . PHE B 1 462 ? 4.262 8.844 10.289 1 95.75 462 PHE B C 1
ATOM 9450 O O . PHE B 1 462 ? 3.191 8.289 10.562 1 95.75 462 PHE B O 1
ATOM 9457 N N . VAL B 1 463 ? 4.516 10.148 10.555 1 95.81 463 VAL B N 1
ATOM 9458 C CA . VAL B 1 463 ? 3.51 11.031 11.133 1 95.81 463 VAL B CA 1
ATOM 9459 C C . VAL B 1 463 ? 2.953 11.953 10.055 1 95.81 463 VAL B C 1
ATOM 9461 O O . VAL B 1 463 ? 3.688 12.398 9.172 1 95.81 463 VAL B O 1
ATOM 9464 N N . GLY B 1 464 ? 1.671 12.273 10.125 1 94.19 464 GLY B N 1
ATOM 9465 C CA . GLY B 1 464 ? 0.97 12.977 9.062 1 94.19 464 GLY B CA 1
ATOM 9466 C C . GLY B 1 464 ? 1.504 14.383 8.828 1 94.19 464 GLY B C 1
ATOM 9467 O O . GLY B 1 464 ? 1.45 14.891 7.711 1 94.19 464 GLY B O 1
ATOM 9468 N N . CYS B 1 465 ? 2.086 15.008 9.82 1 94.38 465 CYS B N 1
ATOM 9469 C CA . CYS B 1 465 ? 2.543 16.375 9.641 1 94.38 465 CYS B CA 1
ATOM 9470 C C . CYS B 1 465 ? 3.945 16.406 9.047 1 94.38 465 CYS B C 1
ATOM 9472 O O . CYS B 1 465 ? 4.449 17.484 8.695 1 94.38 465 CYS B O 1
ATOM 9474 N N . SER B 1 466 ? 4.609 15.297 8.914 1 92.5 466 SER B N 1
ATOM 9475 C CA . SER B 1 466 ? 5.996 15.211 8.477 1 92.5 466 SER B CA 1
ATOM 9476 C C . SER B 1 466 ? 6.184 15.875 7.113 1 92.5 466 SER B C 1
ATOM 9478 O O . SER B 1 466 ? 7.086 16.703 6.941 1 92.5 466 SER B O 1
ATOM 9480 N N . PRO B 1 467 ? 5.285 15.633 6.172 1 85.44 467 PRO B N 1
ATOM 9481 C CA . PRO B 1 467 ? 5.504 16.234 4.852 1 85.44 467 PRO B CA 1
ATOM 9482 C C . PRO B 1 467 ? 5.395 17.75 4.863 1 85.44 467 PRO B C 1
ATOM 9484 O O . PRO B 1 467 ? 6.039 18.422 4.059 1 85.44 467 PRO B O 1
ATOM 9487 N N . SER B 1 468 ? 4.652 18.297 5.797 1 85.5 468 SER B N 1
ATOM 9488 C CA . SER B 1 468 ? 4.41 19.734 5.84 1 85.5 468 SER B CA 1
ATOM 9489 C C . SER B 1 468 ? 5.555 20.469 6.527 1 85.5 468 SER B C 1
ATOM 9491 O O . SER B 1 468 ? 5.688 21.688 6.391 1 85.5 468 SER B O 1
ATOM 9493 N N . LEU B 1 469 ? 6.34 19.734 7.25 1 90.19 469 LEU B N 1
ATOM 9494 C CA . LEU B 1 469 ? 7.418 20.359 8.016 1 90.19 469 LEU B CA 1
ATOM 9495 C C . LEU B 1 469 ? 8.773 20.047 7.398 1 90.19 469 LEU B C 1
ATOM 9497 O O . LEU B 1 469 ? 9.57 19.312 7.992 1 90.19 469 LEU B O 1
ATOM 9501 N N . SER B 1 470 ? 9.094 20.656 6.336 1 82.44 470 SER B N 1
ATOM 9502 C CA . SER B 1 470 ? 10.273 20.359 5.531 1 82.44 470 SER B CA 1
ATOM 9503 C C . SER B 1 470 ? 11.555 20.688 6.293 1 82.44 470 SER B C 1
ATOM 9505 O O . SER B 1 470 ? 12.617 20.125 5.992 1 82.44 470 SER B O 1
ATOM 9507 N N . GLY B 1 471 ? 11.547 21.469 7.32 1 87.06 471 GLY B N 1
ATOM 9508 C CA . GLY B 1 471 ? 12.734 21.828 8.086 1 87.06 471 GLY B CA 1
ATOM 9509 C C . GLY B 1 471 ? 13.023 20.859 9.219 1 87.06 471 GLY B C 1
ATOM 9510 O O . GLY B 1 471 ? 14.062 20.953 9.859 1 87.06 471 GLY B O 1
ATOM 9511 N N . ALA B 1 472 ? 12.164 19.922 9.445 1 94.06 472 ALA B N 1
ATOM 9512 C CA . ALA B 1 472 ? 12.344 18.984 10.547 1 94.06 472 ALA B CA 1
ATOM 9513 C C . ALA B 1 472 ? 13.391 17.922 10.203 1 94.06 472 ALA B C 1
ATOM 9515 O O . ALA B 1 472 ? 13.672 17.672 9.031 1 94.06 472 ALA B O 1
ATOM 9516 N N . ILE B 1 473 ? 14.086 17.438 11.227 1 96.06 473 ILE B N 1
ATOM 9517 C CA . ILE B 1 473 ? 14.969 16.281 11.039 1 96.06 473 ILE B CA 1
ATOM 9518 C C . ILE B 1 473 ? 14.141 15 11.039 1 96.06 473 ILE B C 1
ATOM 9520 O O . ILE B 1 473 ? 13.711 14.531 12.094 1 96.06 473 ILE B O 1
ATOM 9524 N N . ARG B 1 474 ? 13.969 14.469 9.883 1 95.12 474 ARG B N 1
ATOM 9525 C CA . ARG B 1 474 ? 13.125 13.281 9.734 1 95.12 474 ARG B CA 1
ATOM 9526 C C . ARG B 1 474 ? 13.898 12.016 10.07 1 95.12 474 ARG B C 1
ATOM 9528 O O . ARG B 1 474 ? 15.078 11.883 9.719 1 95.12 474 ARG B O 1
ATOM 9535 N N . VAL B 1 475 ? 13.211 11.109 10.742 1 96.75 475 VAL B N 1
ATOM 9536 C CA . VAL B 1 475 ? 13.891 9.883 11.148 1 96.75 475 VAL B CA 1
ATOM 9537 C C . VAL B 1 475 ? 12.938 8.695 11.008 1 96.75 475 VAL B C 1
ATOM 9539 O O . VAL B 1 475 ? 11.719 8.859 11.078 1 96.75 475 VAL B O 1
ATOM 9542 N N . ASN B 1 476 ? 13.453 7.5 10.703 1 96.5 476 ASN B N 1
ATOM 9543 C CA . ASN B 1 476 ? 12.773 6.227 10.922 1 96.5 476 ASN B CA 1
ATOM 9544 C C . ASN B 1 476 ? 12.883 5.773 12.375 1 96.5 476 ASN B C 1
ATOM 9546 O O . ASN B 1 476 ? 13.961 5.391 12.828 1 96.5 476 ASN B O 1
ATOM 9550 N N . PRO B 1 477 ? 11.828 5.82 13.078 1 96.38 477 PRO B N 1
ATOM 9551 C CA . PRO B 1 477 ? 11.914 5.551 14.516 1 96.38 477 PRO B CA 1
ATOM 9552 C C . PRO B 1 477 ? 12.367 4.121 14.82 1 96.38 477 PRO B C 1
ATOM 9554 O O . PRO B 1 477 ? 12.828 3.84 15.922 1 96.38 477 PRO B O 1
ATOM 9557 N N . TRP B 1 478 ? 12.258 3.209 13.891 1 94.81 478 TRP B N 1
ATOM 9558 C CA . TRP B 1 478 ? 12.68 1.826 14.094 1 94.81 478 TRP B CA 1
ATOM 9559 C C . TRP B 1 478 ? 14.195 1.702 14.023 1 94.81 478 TRP B C 1
ATOM 9561 O O . TRP B 1 478 ? 14.758 0.657 14.359 1 94.81 478 TRP B O 1
ATOM 9571 N N . SER B 1 479 ? 14.836 2.748 13.641 1 95.56 479 SER B N 1
ATOM 9572 C CA . SER B 1 479 ? 16.281 2.836 13.742 1 95.56 479 SER B CA 1
ATOM 9573 C C . SER B 1 479 ? 16.703 3.643 14.969 1 95.56 479 SER B C 1
ATOM 9575 O O . SER B 1 479 ? 16.781 4.871 14.906 1 95.56 479 SER B O 1
ATOM 9577 N N . VAL B 1 480 ? 17.047 2.98 15.961 1 95.12 480 VAL B N 1
ATOM 9578 C CA . VAL B 1 480 ? 17.438 3.619 17.203 1 95.12 480 VAL B CA 1
ATOM 9579 C C . VAL B 1 480 ? 18.656 4.516 16.969 1 95.12 480 VAL B C 1
ATOM 9581 O O . VAL B 1 480 ? 18.75 5.617 17.516 1 95.12 480 VAL B O 1
ATOM 9584 N N . GLU B 1 481 ? 19.484 4.113 16.078 1 95.31 481 GLU B N 1
ATOM 9585 C CA . GLU B 1 481 ? 20.688 4.875 15.75 1 95.31 481 GLU B CA 1
ATOM 9586 C C . GLU B 1 481 ? 20.328 6.176 15.039 1 95.31 481 GLU B C 1
ATOM 9588 O O . GLU B 1 481 ? 20.906 7.227 15.328 1 95.31 481 GLU B O 1
ATOM 9593 N N . SER B 1 482 ? 19.406 6.043 14.156 1 96.06 482 SER B N 1
ATOM 9594 C CA . SER B 1 482 ? 18.984 7.238 13.43 1 96.06 482 SER B CA 1
ATOM 9595 C C . SER B 1 482 ? 18.328 8.258 14.359 1 96.06 482 SER B C 1
ATOM 9597 O O . SER B 1 482 ? 18.5 9.461 14.188 1 96.06 482 SER B O 1
ATOM 9599 N N . VAL B 1 483 ? 17.578 7.781 15.312 1 97.69 483 VAL B N 1
ATOM 9600 C CA . VAL B 1 483 ? 16.938 8.664 16.281 1 97.69 483 VAL B CA 1
ATOM 9601 C C . VAL B 1 483 ? 18 9.359 17.141 1 97.69 483 VAL B C 1
ATOM 9603 O O . VAL B 1 483 ? 17.938 10.57 17.359 1 97.69 483 VAL B O 1
ATOM 9606 N N . ALA B 1 484 ? 18.953 8.578 17.578 1 98.38 484 ALA B N 1
ATOM 9607 C CA . ALA B 1 484 ? 20.047 9.133 18.375 1 98.38 484 ALA B CA 1
ATOM 9608 C C . ALA B 1 484 ? 20.812 10.188 17.594 1 98.38 484 ALA B C 1
ATOM 9610 O O . ALA B 1 484 ? 21.141 11.25 18.125 1 98.38 484 ALA B O 1
ATOM 9611 N N . GLU B 1 485 ? 21.094 9.883 16.359 1 97.94 485 GLU B N 1
ATOM 9612 C CA . GLU B 1 485 ? 21.812 10.812 15.492 1 97.94 485 GLU B CA 1
ATOM 9613 C C . GLU B 1 485 ? 21.031 12.102 15.281 1 97.94 485 GLU B C 1
ATOM 9615 O O . GLU B 1 485 ? 21.594 13.188 15.273 1 97.94 485 GLU B O 1
ATOM 9620 N N . ALA B 1 486 ? 19.781 11.969 15.07 1 98.06 486 ALA B N 1
ATOM 9621 C CA . ALA B 1 486 ? 18.922 13.133 14.883 1 98.06 486 ALA B CA 1
ATOM 9622 C C . ALA B 1 486 ? 18.906 14.016 16.125 1 98.06 486 ALA B C 1
ATOM 9624 O O . ALA B 1 486 ? 18.984 15.242 16.031 1 98.06 486 ALA B O 1
ATOM 9625 N N . MET B 1 487 ? 18.781 13.359 17.297 1 98.5 487 MET B N 1
ATOM 9626 C CA . MET B 1 487 ? 18.828 14.102 18.562 1 98.5 487 MET B CA 1
ATOM 9627 C C . MET B 1 487 ? 20.156 14.812 18.734 1 98.5 487 MET B C 1
ATOM 9629 O O . MET B 1 487 ? 20.188 15.977 19.156 1 98.5 487 MET B O 1
ATOM 9633 N N . SER B 1 488 ? 21.188 14.117 18.422 1 98.19 488 SER B N 1
ATOM 9634 C CA . SER B 1 488 ? 22.516 14.711 18.516 1 98.19 488 SER B CA 1
ATOM 9635 C C . SER B 1 488 ? 22.641 15.922 17.594 1 98.19 488 SER B C 1
ATOM 9637 O O . SER B 1 488 ? 23.141 16.969 18 1 98.19 488 SER B O 1
ATOM 9639 N N . SER B 1 489 ? 22.188 15.75 16.391 1 97.25 489 SER B N 1
ATOM 9640 C CA . SER B 1 489 ? 22.219 16.844 15.422 1 97.25 489 SER B CA 1
ATOM 9641 C C . SER B 1 489 ? 21.406 18.031 15.898 1 97.25 489 SER B C 1
ATOM 9643 O O . SER B 1 489 ? 21.797 19.188 15.703 1 97.25 489 SER B O 1
ATOM 9645 N N . ALA B 1 490 ? 20.297 17.766 16.484 1 97.62 490 ALA B N 1
ATOM 9646 C CA . ALA B 1 490 ? 19.422 18.828 17 1 97.62 490 ALA B CA 1
ATOM 9647 C C . ALA B 1 490 ? 20.125 19.625 18.094 1 97.62 490 ALA B C 1
ATOM 9649 O O . ALA B 1 490 ? 20.047 20.859 18.109 1 97.62 490 ALA B O 1
ATOM 9650 N N . LEU B 1 491 ? 20.844 18.969 18.953 1 96.5 491 LEU B N 1
ATOM 9651 C CA . LEU B 1 491 ? 21.469 19.594 20.125 1 96.5 491 LEU B CA 1
ATOM 9652 C C . LEU B 1 491 ? 22.75 20.328 19.719 1 96.5 491 LEU B C 1
ATOM 9654 O O . LEU B 1 491 ? 23.188 21.25 20.422 1 96.5 491 LEU B O 1
ATOM 9658 N N . ARG B 1 492 ? 23.266 19.969 18.578 1 94.75 492 ARG B N 1
ATOM 9659 C CA . ARG B 1 492 ? 24.531 20.547 18.172 1 94.75 492 ARG B CA 1
ATOM 9660 C C . ARG B 1 492 ? 24.312 21.578 17.062 1 94.75 492 ARG B C 1
ATOM 9662 O O . ARG B 1 492 ? 25.25 22.297 16.688 1 94.75 492 ARG B O 1
ATOM 9669 N N . MET B 1 493 ? 23.156 21.672 16.641 1 94.38 493 MET B N 1
ATOM 9670 C CA . MET B 1 493 ? 22.828 22.578 15.539 1 94.38 493 MET B CA 1
ATOM 9671 C C . MET B 1 493 ? 23.141 24.016 15.914 1 94.38 493 MET B C 1
ATOM 9673 O O . MET B 1 493 ? 22.906 24.438 17.047 1 94.38 493 MET B O 1
ATOM 9677 N N . SER B 1 494 ? 23.672 24.797 14.938 1 93.25 494 SER B N 1
ATOM 9678 C CA . SER B 1 494 ? 24 26.203 15.188 1 93.25 494 SER B CA 1
ATOM 9679 C C . SER B 1 494 ? 22.75 27.031 15.422 1 93.25 494 SER B C 1
ATOM 9681 O O . SER B 1 494 ? 21.672 26.688 14.93 1 93.25 494 SER B O 1
ATOM 9683 N N . ASP B 1 495 ? 22.859 28.156 16.141 1 93.12 495 ASP B N 1
ATOM 9684 C CA . ASP B 1 495 ? 21.734 29.047 16.438 1 93.12 495 ASP B CA 1
ATOM 9685 C C . ASP B 1 495 ? 21.109 29.578 15.148 1 93.12 495 ASP B C 1
ATOM 9687 O O . ASP B 1 495 ? 19.891 29.688 15.047 1 93.12 495 ASP B O 1
ATOM 9691 N N . GLY B 1 496 ? 21.969 29.938 14.219 1 90.75 496 GLY B N 1
ATOM 9692 C CA . GLY B 1 496 ? 21.469 30.453 12.953 1 90.75 496 GLY B CA 1
ATOM 9693 C C . GLY B 1 496 ? 20.594 29.469 12.211 1 90.75 496 GLY B C 1
ATOM 9694 O O . GLY B 1 496 ? 19.531 29.844 11.703 1 90.75 496 GLY B O 1
ATOM 9695 N N . GLU B 1 497 ? 21 28.25 12.156 1 90.81 497 GLU B N 1
ATOM 9696 C CA . GLU B 1 497 ? 20.219 27.234 11.469 1 90.81 497 GLU B CA 1
ATOM 9697 C C . GLU B 1 497 ? 18.922 26.938 12.203 1 90.81 497 GLU B C 1
ATOM 9699 O O . GLU B 1 497 ? 17.875 26.75 11.578 1 90.81 497 GLU B O 1
ATOM 9704 N N . GLN B 1 498 ? 18.953 26.906 13.508 1 95.12 498 GLN B N 1
ATOM 9705 C CA . GLN B 1 498 ? 17.75 26.688 14.305 1 95.12 498 GLN B CA 1
ATOM 9706 C C . GLN B 1 498 ? 16.734 27.781 14.047 1 95.12 498 GLN B C 1
ATOM 9708 O O . GLN B 1 498 ? 15.531 27.516 13.961 1 95.12 498 GLN B O 1
ATOM 9713 N N . ARG B 1 499 ? 17.219 29 13.945 1 94.19 499 ARG B N 1
ATOM 9714 C CA . ARG B 1 499 ? 16.344 30.141 13.711 1 94.19 499 ARG B CA 1
ATOM 9715 C C . ARG B 1 499 ? 15.656 30.031 12.352 1 94.19 499 ARG B C 1
ATOM 9717 O O . ARG B 1 499 ? 14.453 30.281 12.227 1 94.19 499 ARG B O 1
ATOM 9724 N N . LEU B 1 500 ? 16.453 29.672 11.383 1 90.56 500 LEU B N 1
ATOM 9725 C CA . LEU B 1 500 ? 15.914 29.562 10.031 1 90.56 500 LEU B CA 1
ATOM 9726 C C . LEU B 1 500 ? 14.852 28.469 9.961 1 90.56 500 LEU B C 1
ATOM 9728 O O . LEU B 1 500 ? 13.805 28.641 9.328 1 90.56 500 LEU B O 1
ATOM 9732 N N . ARG B 1 501 ? 15.133 27.328 10.57 1 92.12 501 ARG B N 1
ATOM 9733 C CA . ARG B 1 501 ? 14.172 26.234 10.609 1 92.12 501 ARG B CA 1
ATOM 9734 C C . ARG B 1 501 ? 12.898 26.625 11.336 1 92.12 501 ARG B C 1
ATOM 9736 O O . ARG B 1 501 ? 11.797 26.312 10.891 1 92.12 501 ARG B O 1
ATOM 9743 N N . HIS B 1 502 ? 13.07 27.297 12.414 1 95.25 502 HIS B N 1
ATOM 9744 C CA . HIS B 1 502 ? 11.938 27.75 13.211 1 95.25 502 HIS B CA 1
ATOM 9745 C C . HIS B 1 502 ? 11.055 28.703 12.414 1 95.25 502 HIS B C 1
ATOM 9747 O O . HIS B 1 502 ? 9.828 28.562 12.422 1 95.25 502 HIS B O 1
ATOM 9753 N N . GLU B 1 503 ? 11.656 29.625 11.781 1 93.19 503 GLU B N 1
ATOM 9754 C CA . GLU B 1 503 ? 10.906 30.609 11 1 93.19 503 GLU B CA 1
ATOM 9755 C C . GLU B 1 503 ? 10.109 29.938 9.891 1 93.19 503 GLU B C 1
ATOM 9757 O O . GLU B 1 503 ? 8.961 30.297 9.641 1 93.19 503 GLU B O 1
ATOM 9762 N N . LYS B 1 504 ? 10.734 29.031 9.297 1 89.44 504 LYS B N 1
ATOM 9763 C CA . LYS B 1 504 ? 10.062 28.297 8.227 1 89.44 504 LYS B CA 1
ATOM 9764 C C . LYS B 1 504 ? 8.852 27.531 8.766 1 89.44 504 LYS B C 1
ATOM 9766 O O . LYS B 1 504 ? 7.773 27.578 8.172 1 89.44 504 LYS B O 1
ATOM 9771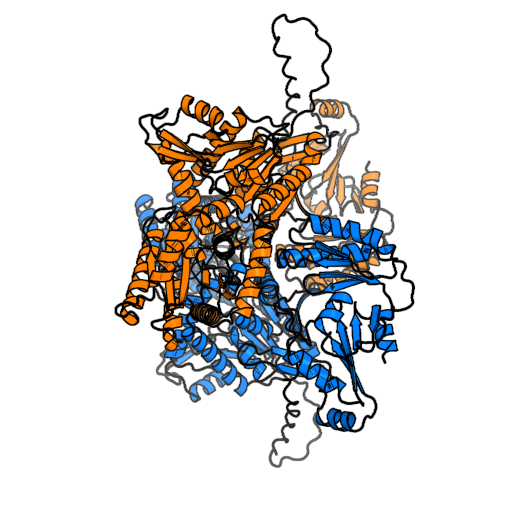 N N . HIS B 1 505 ? 9.055 26.828 9.836 1 94.25 505 HIS B N 1
ATOM 9772 C CA . HIS B 1 505 ? 7.965 26.078 10.445 1 94.25 505 HIS B CA 1
ATOM 9773 C C . HIS B 1 505 ? 6.844 27 10.914 1 94.25 505 HIS B C 1
ATOM 9775 O O . HIS B 1 505 ? 5.664 26.719 10.688 1 94.25 505 HIS B O 1
ATOM 9781 N N . TYR B 1 506 ? 7.223 28.062 11.539 1 95.38 506 TYR B N 1
ATOM 9782 C CA . TYR B 1 506 ? 6.219 28.984 12.07 1 95.38 506 TYR B CA 1
ATOM 9783 C C . TYR B 1 506 ? 5.402 29.609 10.945 1 95.38 506 TYR B C 1
ATOM 9785 O O . TYR B 1 506 ? 4.184 29.766 11.062 1 95.38 506 TYR B O 1
ATOM 9793 N N . LYS B 1 507 ? 6.094 29.969 9.906 1 91.88 507 LYS B N 1
ATOM 9794 C CA . LYS B 1 507 ? 5.391 30.547 8.758 1 91.88 507 LYS B CA 1
ATOM 9795 C C . LYS B 1 507 ? 4.336 29.578 8.227 1 91.88 507 LYS B C 1
ATOM 9797 O O . LYS B 1 507 ? 3.188 29.969 8 1 91.88 507 LYS B O 1
ATOM 9802 N N . TYR B 1 508 ? 4.656 28.359 8.086 1 91.44 508 TYR B N 1
ATOM 9803 C CA . TYR B 1 508 ? 3.715 27.375 7.586 1 91.44 508 TYR B CA 1
ATOM 9804 C C . TYR B 1 508 ? 2.555 27.172 8.555 1 91.44 508 TYR B C 1
ATOM 9806 O O . TYR B 1 508 ? 1.39 27.219 8.156 1 91.44 508 TYR B O 1
ATOM 9814 N N . VAL B 1 509 ? 2.859 26.953 9.82 1 94.94 509 VAL B N 1
ATOM 9815 C CA . VAL B 1 509 ? 1.854 26.609 10.82 1 94.94 509 VAL B CA 1
ATOM 9816 C C . VAL B 1 509 ? 0.886 27.781 11 1 94.94 509 VAL B C 1
ATOM 9818 O O . VAL B 1 509 ? -0.318 27.578 11.172 1 94.94 509 VAL B O 1
ATOM 9821 N N . SER B 1 510 ? 1.377 28.953 10.938 1 94.94 510 SER B N 1
ATOM 9822 C CA . SER B 1 510 ? 0.555 30.141 11.18 1 94.94 510 SER B CA 1
ATOM 9823 C C . SER B 1 510 ? -0.359 30.438 9.992 1 94.94 510 SER B C 1
ATOM 9825 O O . SER B 1 510 ? -1.431 31.016 10.164 1 94.94 510 SER B O 1
ATOM 9827 N N . THR B 1 511 ? 0.014 29.984 8.82 1 92.69 511 THR B N 1
ATOM 9828 C CA . THR B 1 511 ? -0.783 30.281 7.633 1 92.69 511 THR B CA 1
ATOM 9829 C C . THR B 1 511 ? -1.701 29.109 7.293 1 92.69 511 THR B C 1
ATOM 9831 O O . THR B 1 511 ? -2.645 29.266 6.516 1 92.69 511 THR B O 1
ATOM 9834 N N . HIS B 1 512 ? -1.453 27.984 7.848 1 93.06 512 HIS B N 1
ATOM 9835 C CA . HIS B 1 512 ? -2.277 26.797 7.613 1 93.06 512 HIS B CA 1
ATOM 9836 C C . HIS B 1 512 ? -2.883 26.281 8.914 1 93.06 512 HIS B C 1
ATOM 9838 O O . HIS B 1 512 ? -2.713 25.109 9.266 1 93.06 512 HIS B O 1
ATOM 9844 N N . ASP B 1 513 ? -3.592 27.156 9.516 1 95.25 513 ASP B N 1
ATOM 9845 C CA . ASP B 1 513 ? -4.191 26.844 10.812 1 95.25 513 ASP B CA 1
ATOM 9846 C C . ASP B 1 513 ? -5.559 26.188 10.633 1 95.25 513 ASP B C 1
ATOM 9848 O O . ASP B 1 513 ? -5.961 25.859 9.516 1 95.25 513 ASP B O 1
ATOM 9852 N N . VAL B 1 514 ? -6.238 25.891 11.695 1 96.69 514 VAL B N 1
ATOM 9853 C CA . VAL B 1 514 ? -7.508 25.172 11.68 1 96.69 514 VAL B CA 1
ATOM 9854 C C . VAL B 1 514 ? -8.547 25.984 10.914 1 96.69 514 VAL B C 1
ATOM 9856 O O . VAL B 1 514 ? -9.391 25.422 10.211 1 96.69 514 VAL B O 1
ATOM 9859 N N . ALA B 1 515 ? -8.539 27.312 11.023 1 96 515 ALA B N 1
ATOM 9860 C CA . ALA B 1 515 ? -9.469 28.172 10.297 1 96 515 ALA B CA 1
ATOM 9861 C C . ALA B 1 515 ? -9.297 28.016 8.789 1 96 515 ALA B C 1
ATOM 9863 O O . ALA B 1 515 ? -10.281 27.953 8.039 1 96 515 ALA B O 1
ATOM 9864 N N . TYR B 1 516 ? -8.062 27.984 8.375 1 95.19 516 TYR B N 1
ATOM 9865 C CA . TYR B 1 516 ? -7.762 27.766 6.969 1 95.19 516 TYR B CA 1
ATOM 9866 C C . TYR B 1 516 ? -8.305 26.438 6.492 1 95.19 516 TYR B C 1
ATOM 9868 O O . TYR B 1 516 ? -8.953 26.359 5.445 1 95.19 516 TYR B O 1
ATOM 9876 N N . TRP B 1 517 ? -8.047 25.391 7.211 1 96.31 517 TRP B N 1
ATOM 9877 C CA . TRP B 1 517 ? -8.523 24.047 6.914 1 96.31 517 TRP B CA 1
ATOM 9878 C C . TRP B 1 517 ? -10.047 24.031 6.789 1 96.31 517 TRP B C 1
ATOM 9880 O O . TRP B 1 517 ? -10.586 23.5 5.816 1 96.31 517 TRP B O 1
ATOM 9890 N N . ALA B 1 518 ? -10.742 24.609 7.75 1 97.44 518 ALA B N 1
ATOM 9891 C CA . ALA B 1 518 ? -12.195 24.609 7.789 1 97.44 518 ALA B CA 1
ATOM 9892 C C . ALA B 1 518 ? -12.781 25.391 6.613 1 97.44 518 ALA B C 1
ATOM 9894 O O . ALA B 1 518 ? -13.734 24.938 5.977 1 97.44 518 ALA B O 1
ATOM 9895 N N . ARG B 1 519 ? -12.266 26.516 6.352 1 96.31 519 ARG B N 1
ATOM 9896 C CA . ARG B 1 519 ? -12.734 27.359 5.25 1 96.31 519 ARG B CA 1
ATOM 9897 C C . ARG B 1 519 ? -12.562 26.641 3.912 1 96.31 519 ARG B C 1
ATOM 9899 O O . ARG B 1 519 ? -13.477 26.625 3.086 1 96.31 519 ARG B O 1
ATOM 9906 N N . SER B 1 520 ? -11.406 26.094 3.75 1 95 520 SER B N 1
ATOM 9907 C CA . SER B 1 520 ? -11.109 25.422 2.494 1 95 520 SER B CA 1
ATOM 9908 C C . SER B 1 520 ? -12.016 24.219 2.287 1 95 520 SER B C 1
ATOM 9910 O O . SER B 1 520 ? -12.523 24 1.187 1 95 520 SER B O 1
ATOM 9912 N N . PHE B 1 521 ? -12.188 23.422 3.295 1 97.06 521 PHE B N 1
ATOM 9913 C CA . PHE B 1 521 ? -13.055 22.25 3.197 1 97.06 521 PHE B CA 1
ATOM 9914 C C . PHE B 1 521 ? -14.492 22.672 2.906 1 97.06 521 PHE B C 1
ATOM 9916 O O . PHE B 1 521 ? -15.156 22.062 2.055 1 97.06 521 PHE B O 1
ATOM 9923 N N . ASP B 1 522 ? -14.961 23.656 3.631 1 96.62 522 ASP B N 1
ATOM 9924 C CA . ASP B 1 522 ? -16.328 24.141 3.461 1 96.62 522 ASP B CA 1
ATOM 9925 C C . ASP B 1 522 ? -16.562 24.641 2.033 1 96.62 522 ASP B C 1
ATOM 9927 O O . ASP B 1 522 ? -17.609 24.375 1.445 1 96.62 522 ASP B O 1
ATOM 9931 N N . GLN B 1 523 ? -15.633 25.328 1.507 1 94.75 523 GLN B N 1
ATOM 9932 C CA . GLN B 1 523 ? -15.734 25.812 0.135 1 94.75 523 GLN B CA 1
ATOM 9933 C C . GLN B 1 523 ? -15.82 24.656 -0.854 1 94.75 523 GLN B C 1
ATOM 9935 O O . GLN B 1 523 ? -16.625 24.672 -1.78 1 94.75 523 GLN B O 1
ATOM 9940 N N . ASP B 1 524 ? -15 23.656 -0.636 1 95.38 524 ASP B N 1
ATOM 9941 C CA . ASP B 1 524 ? -14.992 22.516 -1.539 1 95.38 524 ASP B CA 1
ATOM 9942 C C . ASP B 1 524 ? -16.281 21.703 -1.402 1 95.38 524 ASP B C 1
ATOM 9944 O O . ASP B 1 524 ? -16.766 21.125 -2.381 1 95.38 524 ASP B O 1
ATOM 9948 N N . LEU B 1 525 ? -16.766 21.609 -0.185 1 96.88 525 LEU B N 1
ATOM 9949 C CA . LEU B 1 525 ? -18.031 20.922 0.009 1 96.88 525 LEU B CA 1
ATOM 9950 C C . LEU B 1 525 ? -19.156 21.609 -0.756 1 96.88 525 LEU B C 1
ATOM 9952 O O . LEU B 1 525 ? -19.969 20.953 -1.404 1 96.88 525 LEU B O 1
ATOM 9956 N N . GLN B 1 526 ? -19.203 22.922 -0.709 1 94.75 526 GLN B N 1
ATOM 9957 C CA . GLN B 1 526 ? -20.203 23.703 -1.452 1 94.75 526 GLN B CA 1
ATOM 9958 C C . GLN B 1 526 ? -20.062 23.469 -2.955 1 94.75 526 GLN B C 1
ATOM 9960 O O . GLN B 1 526 ? -21.062 23.297 -3.654 1 94.75 526 GLN B O 1
ATOM 9965 N N . ARG B 1 527 ? -18.859 23.438 -3.352 1 92.75 527 ARG B N 1
ATOM 9966 C CA . ARG B 1 527 ? -18.609 23.219 -4.77 1 92.75 527 ARG B CA 1
ATOM 9967 C C . ARG B 1 527 ? -19.047 21.828 -5.195 1 92.75 527 ARG B C 1
ATOM 9969 O O . ARG B 1 527 ? -19.641 21.656 -6.258 1 92.75 527 ARG B O 1
ATOM 9976 N N . ALA B 1 528 ? -18.719 20.844 -4.379 1 93.69 528 ALA B N 1
ATOM 9977 C CA . ALA B 1 528 ? -19.062 19.453 -4.68 1 93.69 528 ALA B CA 1
ATOM 9978 C C . ALA B 1 528 ? -20.562 19.25 -4.754 1 93.69 528 ALA B C 1
ATOM 9980 O O . ALA B 1 528 ? -21.047 18.375 -5.484 1 93.69 528 ALA B O 1
ATOM 9981 N N . CYS B 1 529 ? -21.312 20.078 -4.078 1 93.69 529 CYS B N 1
ATOM 9982 C CA . CYS B 1 529 ? -22.766 19.906 -3.975 1 93.69 529 CYS B CA 1
ATOM 9983 C C . CYS B 1 529 ? -23.5 20.891 -4.863 1 93.69 529 CYS B C 1
ATOM 9985 O O . CYS B 1 529 ? -24.719 21.016 -4.789 1 93.69 529 CYS B O 1
ATOM 9987 N N . LYS B 1 530 ? -22.875 21.594 -5.66 1 88.88 530 LYS B N 1
ATOM 9988 C CA . LYS B 1 530 ? -23.438 22.688 -6.426 1 88.88 530 LYS B CA 1
ATOM 9989 C C . LYS B 1 530 ? -24.594 22.219 -7.305 1 88.88 530 LYS B C 1
ATOM 9991 O O . LYS B 1 530 ? -25.594 22.906 -7.445 1 88.88 530 LYS B O 1
ATOM 9996 N N . ASP B 1 531 ? -24.5 21 -7.836 1 82.88 531 ASP B N 1
ATOM 9997 C CA . ASP B 1 531 ? -25.484 20.531 -8.805 1 82.88 531 ASP B CA 1
ATOM 9998 C C . ASP B 1 531 ? -26.5 19.594 -8.148 1 82.88 531 ASP B C 1
ATOM 10000 O O . ASP B 1 531 ? -27.25 18.906 -8.844 1 82.88 531 ASP B O 1
ATOM 10004 N N . HIS B 1 532 ? -26.547 19.531 -6.883 1 82.12 532 HIS B N 1
ATOM 10005 C CA . HIS B 1 532 ? -27.406 18.594 -6.172 1 82.12 532 HIS B CA 1
ATOM 10006 C C . HIS B 1 532 ? -28.875 18.812 -6.516 1 82.12 532 HIS B C 1
ATOM 10008 O O . HIS B 1 532 ? -29.641 17.859 -6.648 1 82.12 532 HIS B O 1
ATOM 10014 N N . PHE B 1 533 ? -29.234 20.031 -6.711 1 80.25 533 PHE B N 1
ATOM 10015 C CA . PHE B 1 533 ? -30.656 20.312 -6.84 1 80.25 533 PHE B CA 1
ATOM 10016 C C . PHE B 1 533 ? -31.062 20.438 -8.305 1 80.25 533 PHE B C 1
ATOM 10018 O O . PHE B 1 533 ? -32.25 20.594 -8.625 1 80.25 533 PHE B O 1
ATOM 10025 N N . SER B 1 534 ? -30.109 20.281 -9.133 1 83.38 534 SER B N 1
ATOM 10026 C CA . SER B 1 534 ? -30.391 20.25 -10.562 1 83.38 534 SER B CA 1
ATOM 10027 C C . SER B 1 534 ? -30.5 18.828 -11.078 1 83.38 534 SER B C 1
ATOM 10029 O O . SER B 1 534 ? -30.875 18.609 -12.234 1 83.38 534 SER B O 1
ATOM 10031 N N . ARG B 1 535 ? -30.297 17.906 -10.195 1 86.5 535 ARG B N 1
ATOM 10032 C CA . ARG B 1 535 ? -30.359 16.484 -10.547 1 86.5 535 ARG B CA 1
ATOM 10033 C C . ARG B 1 535 ? -31.359 15.75 -9.656 1 86.5 535 ARG B C 1
ATOM 10035 O O . ARG B 1 535 ? -31.828 16.297 -8.656 1 86.5 535 ARG B O 1
ATOM 10042 N N . ARG B 1 536 ? -31.688 14.594 -10.102 1 84.88 536 ARG B N 1
ATOM 10043 C CA . ARG B 1 536 ? -32.531 13.727 -9.297 1 84.88 536 ARG B CA 1
ATOM 10044 C C . ARG B 1 536 ? -31.719 12.641 -8.609 1 84.88 536 ARG B C 1
ATOM 10046 O O . ARG B 1 536 ? -30.828 12.039 -9.219 1 84.88 536 ARG B O 1
ATOM 10053 N N . HIS B 1 537 ? -31.984 12.539 -7.281 1 88.31 537 HIS B N 1
ATOM 10054 C CA . HIS B 1 537 ? -31.25 11.547 -6.5 1 88.31 537 HIS B CA 1
ATOM 10055 C C . HIS B 1 537 ? -32.156 10.438 -6.016 1 88.31 537 HIS B C 1
ATOM 10057 O O . HIS B 1 537 ? -33.281 10.703 -5.543 1 88.31 537 HIS B O 1
ATOM 10063 N N . TRP B 1 538 ? -31.719 9.195 -6.23 1 85.81 538 TRP B N 1
ATOM 10064 C CA . TRP B 1 538 ? -32.438 8.016 -5.77 1 85.81 538 TRP B CA 1
ATOM 10065 C C . TRP B 1 538 ? -31.531 7.102 -4.953 1 85.81 538 TRP B C 1
ATOM 10067 O O . TRP B 1 538 ? -30.312 7.133 -5.109 1 85.81 538 TRP B O 1
ATOM 10077 N N . GLY B 1 539 ? -32.156 6.422 -3.973 1 88.69 539 GLY B N 1
ATOM 10078 C CA . GLY B 1 539 ? -31.438 5.398 -3.236 1 88.69 539 GLY B CA 1
ATOM 10079 C C . GLY B 1 539 ? -31.672 3.996 -3.768 1 88.69 539 GLY B C 1
ATOM 10080 O O . GLY B 1 539 ? -32.812 3.648 -4.125 1 88.69 539 GLY B O 1
ATOM 10081 N N . ILE B 1 540 ? -30.547 3.219 -3.904 1 87.88 540 ILE B N 1
ATOM 10082 C CA . ILE B 1 540 ? -30.688 1.822 -4.297 1 87.88 540 ILE B CA 1
ATOM 10083 C C . ILE B 1 540 ? -29.859 0.933 -3.373 1 87.88 540 ILE B C 1
ATOM 10085 O O . ILE B 1 540 ? -28.844 1.366 -2.842 1 87.88 540 ILE B O 1
ATOM 10089 N N . GLY B 1 541 ? -30.328 -0.274 -3.172 1 87 541 GLY B N 1
ATOM 10090 C CA . GLY B 1 541 ? -29.609 -1.234 -2.357 1 87 541 GLY B CA 1
ATOM 10091 C C . GLY B 1 541 ? -30.125 -1.331 -0.937 1 87 541 GLY B C 1
ATOM 10092 O O . GLY B 1 541 ? -30.891 -0.476 -0.494 1 87 541 GLY B O 1
ATOM 10093 N N . PHE B 1 542 ? -29.609 -2.395 -0.214 1 86.31 542 PHE B N 1
ATOM 10094 C CA . PHE B 1 542 ? -30.078 -2.664 1.143 1 86.31 542 PHE B CA 1
ATOM 10095 C C . PHE B 1 542 ? -28.922 -2.592 2.131 1 86.31 542 PHE B C 1
ATOM 10097 O O . PHE B 1 542 ? -27.781 -2.938 1.792 1 86.31 542 PHE B O 1
ATOM 10104 N N . GLY B 1 543 ? -29.281 -2.102 3.299 1 91 543 GLY B N 1
ATOM 10105 C CA . GLY B 1 543 ? -28.266 -2.053 4.336 1 91 543 GLY B CA 1
ATOM 10106 C C . GLY B 1 543 ? -27.031 -1.269 3.93 1 91 543 GLY B C 1
ATOM 10107 O O . GLY B 1 543 ? -27.141 -0.13 3.469 1 91 543 GLY B O 1
ATOM 10108 N N . MET B 1 544 ? -25.906 -1.859 4.035 1 93.31 544 MET B N 1
ATOM 10109 C CA . MET B 1 544 ? -24.641 -1.177 3.77 1 93.31 544 MET B CA 1
ATOM 10110 C C . MET B 1 544 ? -24.297 -1.245 2.285 1 93.31 544 MET B C 1
ATOM 10112 O O . MET B 1 544 ? -23.328 -0.627 1.845 1 93.31 544 MET B O 1
ATOM 10116 N N . SER B 1 545 ? -25.125 -1.887 1.463 1 90.31 545 SER B N 1
ATOM 10117 C CA . SER B 1 545 ? -24.938 -1.89 0.015 1 90.31 545 SER B CA 1
ATOM 10118 C C . SER B 1 545 ? -25.656 -0.712 -0.636 1 90.31 545 SER B C 1
ATOM 10120 O O . SER B 1 545 ? -25.609 -0.551 -1.857 1 90.31 545 SER B O 1
ATOM 10122 N N . PHE B 1 546 ? -26.25 0.073 0.236 1 92 546 PHE B N 1
ATOM 10123 C CA . PHE B 1 546 ? -26.984 1.247 -0.225 1 92 546 PHE B CA 1
ATOM 10124 C C . PHE B 1 546 ? -26.062 2.211 -0.956 1 92 546 PHE B C 1
ATOM 10126 O O . PHE B 1 546 ? -24.906 2.391 -0.56 1 92 546 PHE B O 1
ATOM 10133 N N . LYS B 1 547 ? -26.594 2.752 -2.07 1 92.75 547 LYS B N 1
ATOM 10134 C CA . LYS B 1 547 ? -25.891 3.785 -2.83 1 92.75 547 LYS B CA 1
ATOM 10135 C C . LYS B 1 547 ? -26.875 4.828 -3.367 1 92.75 547 LYS B C 1
ATOM 10137 O O . LYS B 1 547 ? -28.031 4.523 -3.613 1 92.75 547 LYS B O 1
ATOM 10142 N N . VAL B 1 548 ? -26.422 6.016 -3.482 1 92.88 548 VAL B N 1
ATOM 10143 C CA . VAL B 1 548 ? -27.188 7.09 -4.09 1 92.88 548 VAL B CA 1
ATOM 10144 C C . VAL B 1 548 ? -26.891 7.168 -5.582 1 92.88 548 VAL B C 1
ATOM 10146 O O . VAL B 1 548 ? -25.719 7.156 -5.988 1 92.88 548 VAL B O 1
ATOM 10149 N N . VAL B 1 549 ? -27.891 7.215 -6.348 1 90.62 549 VAL B N 1
ATOM 10150 C CA . VAL B 1 549 ? -27.781 7.352 -7.793 1 90.62 549 VAL B CA 1
ATOM 10151 C C . VAL B 1 549 ? -28.281 8.727 -8.227 1 90.62 549 VAL B C 1
ATOM 10153 O O . VAL B 1 549 ? -29.344 9.172 -7.809 1 90.62 549 VAL B O 1
ATOM 10156 N N . ALA B 1 550 ? -27.453 9.398 -8.945 1 90.31 550 ALA B N 1
ATOM 10157 C CA . ALA B 1 550 ? -27.844 10.688 -9.508 1 90.31 550 ALA B CA 1
ATOM 10158 C C . ALA B 1 550 ? -28.094 10.586 -11.008 1 90.31 550 ALA B C 1
ATOM 10160 O O . ALA B 1 550 ? -27.25 10.078 -11.75 1 90.31 550 ALA B O 1
ATOM 10161 N N . LEU B 1 551 ? -29.25 10.969 -11.43 1 86.44 551 LEU B N 1
ATOM 10162 C CA . LEU B 1 551 ? -29.656 10.906 -12.828 1 86.44 551 LEU B CA 1
ATOM 10163 C C . LEU B 1 551 ? -30.078 12.281 -13.336 1 86.44 551 LEU B C 1
ATOM 10165 O O . LEU B 1 551 ? -30.297 13.203 -12.547 1 86.44 551 LEU B O 1
ATOM 10169 N N . GLY B 1 552 ? -30.141 12.367 -14.664 1 85 552 GLY B N 1
ATOM 10170 C CA . GLY B 1 552 ? -30.594 13.617 -15.258 1 85 552 GLY B CA 1
ATOM 10171 C C . GLY B 1 552 ? -32 13.992 -14.875 1 85 552 GLY B C 1
ATOM 10172 O O . GLY B 1 552 ? -32.812 13.125 -14.477 1 85 552 GLY B O 1
ATOM 10173 N N . PRO B 1 553 ? -32.25 15.258 -14.938 1 81.44 553 PRO B N 1
ATOM 10174 C CA . PRO B 1 553 ? -33.594 15.727 -14.539 1 81.44 553 PRO B CA 1
ATOM 10175 C C . PRO B 1 553 ? -34.688 15.125 -15.391 1 81.44 553 PRO B C 1
ATOM 10177 O O . PRO B 1 553 ? -35.844 15 -14.93 1 81.44 553 PRO B O 1
ATOM 10180 N N . ASN B 1 554 ? -34.312 14.656 -16.594 1 81.5 554 ASN B N 1
ATOM 10181 C CA . ASN B 1 554 ? -35.312 14.172 -17.531 1 81.5 554 ASN B CA 1
ATOM 10182 C C . ASN B 1 554 ? -35.406 12.648 -17.516 1 81.5 554 ASN B C 1
ATOM 10184 O O . ASN B 1 554 ? -36.156 12.055 -18.297 1 81.5 554 ASN B O 1
ATOM 10188 N N . PHE B 1 555 ? -34.719 12.031 -16.688 1 80.19 555 PHE B N 1
ATOM 10189 C CA . PHE B 1 555 ? -34.781 10.578 -16.594 1 80.19 555 PHE B CA 1
ATOM 10190 C C . PHE B 1 555 ? -36.156 10.125 -16.141 1 80.19 555 PHE B C 1
ATOM 10192 O O . PHE B 1 555 ? -36.75 10.719 -15.234 1 80.19 555 PHE B O 1
ATOM 10199 N N . ARG B 1 556 ? -36.781 9.188 -17.016 1 73.75 556 ARG B N 1
ATOM 10200 C CA . ARG B 1 556 ? -38.094 8.609 -16.656 1 73.75 556 ARG B CA 1
ATOM 10201 C C . ARG B 1 556 ? -38 7.09 -16.562 1 73.75 556 ARG B C 1
ATOM 10203 O O . ARG B 1 556 ? -37.406 6.441 -17.422 1 73.75 556 ARG B O 1
ATOM 10210 N N . ARG B 1 557 ? -38.438 6.527 -15.508 1 74.19 557 ARG B N 1
ATOM 10211 C CA . ARG B 1 557 ? -38.5 5.078 -15.352 1 74.19 557 ARG B CA 1
ATOM 10212 C C . ARG B 1 557 ? -39.469 4.465 -16.344 1 74.19 557 ARG B C 1
ATOM 10214 O O . ARG B 1 557 ? -40.562 5 -16.562 1 74.19 557 ARG B O 1
ATOM 10221 N N . LEU B 1 558 ? -38.969 3.41 -17.047 1 75.12 558 LEU B N 1
ATOM 10222 C CA . LEU B 1 558 ? -39.844 2.699 -17.969 1 75.12 558 LEU B CA 1
ATOM 10223 C C . LEU B 1 558 ? -41 2.029 -17.219 1 75.12 558 LEU B C 1
ATOM 10225 O O . LEU B 1 558 ? -40.781 1.258 -16.281 1 75.12 558 LEU B O 1
ATOM 10229 N N . SER B 1 559 ? -42.25 2.428 -17.531 1 75.44 559 SER B N 1
ATOM 10230 C CA . SER B 1 559 ? -43.438 1.889 -16.875 1 75.44 559 SER B CA 1
ATOM 10231 C C . SER B 1 559 ? -43.906 0.593 -17.547 1 75.44 559 SER B C 1
ATOM 10233 O O . SER B 1 559 ? -44.188 0.571 -18.734 1 75.44 559 SER B O 1
ATOM 10235 N N . VAL B 1 560 ? -43.844 -0.525 -16.859 1 81.44 560 VAL B N 1
ATOM 10236 C CA . VAL B 1 560 ? -44.312 -1.82 -17.344 1 81.44 560 VAL B CA 1
ATOM 10237 C C . VAL B 1 560 ? -45.75 -1.701 -17.828 1 81.44 560 VAL B C 1
ATOM 10239 O O . VAL B 1 560 ? -46.125 -2.32 -18.828 1 81.44 560 VAL B O 1
ATOM 10242 N N . GLU B 1 561 ? -46.562 -0.858 -17.188 1 81.19 561 GLU B N 1
ATOM 10243 C CA . GLU B 1 561 ? -48 -0.688 -17.516 1 81.19 561 GLU B CA 1
ATOM 10244 C C . GLU B 1 561 ? -48.156 -0.087 -18.906 1 81.19 561 GLU B C 1
ATOM 10246 O O . GLU B 1 561 ? -49.188 -0.315 -19.562 1 81.19 561 GLU B O 1
ATOM 10251 N N . HIS B 1 562 ? -47.062 0.543 -19.266 1 84.5 562 HIS B N 1
ATOM 10252 C CA . HIS B 1 562 ? -47.125 1.159 -20.594 1 84.5 562 HIS B CA 1
ATOM 10253 C C . HIS B 1 562 ? -46.594 0.219 -21.672 1 84.5 562 HIS B C 1
ATOM 10255 O O . HIS B 1 562 ? -47.125 0.181 -22.781 1 84.5 562 HIS B O 1
ATOM 10261 N N . ILE B 1 563 ? -45.656 -0.615 -21.344 1 84.88 563 ILE B N 1
ATOM 10262 C CA . ILE B 1 563 ? -44.969 -1.411 -22.344 1 84.88 563 ILE B CA 1
ATOM 10263 C C . ILE B 1 563 ? -45.781 -2.672 -22.656 1 84.88 563 ILE B C 1
ATOM 10265 O O . ILE B 1 563 ? -45.812 -3.115 -23.797 1 84.88 563 ILE B O 1
ATOM 10269 N N . VAL B 1 564 ? -46.438 -3.23 -21.703 1 88.69 564 VAL B N 1
ATOM 10270 C CA . VAL B 1 564 ? -47.094 -4.527 -21.859 1 88.69 564 VAL B CA 1
ATOM 10271 C C . VAL B 1 564 ? -48.281 -4.398 -22.828 1 88.69 564 VAL B C 1
ATOM 10273 O O . VAL B 1 564 ? -48.406 -5.195 -23.766 1 88.69 564 VAL B O 1
ATOM 10276 N N . PRO B 1 565 ? -49.156 -3.385 -22.641 1 87.12 565 PRO B N 1
ATOM 10277 C CA . PRO B 1 565 ? -50.25 -3.244 -23.625 1 87.12 565 PRO B CA 1
ATOM 10278 C C . PRO B 1 565 ? -49.75 -2.992 -25.031 1 87.12 565 PRO B C 1
ATOM 10280 O O . PRO B 1 565 ? -50.312 -3.508 -26 1 87.12 565 PRO B O 1
ATOM 10283 N N . SER B 1 566 ? -48.688 -2.289 -25.172 1 89.5 566 SER B N 1
ATOM 10284 C CA . SER B 1 566 ? -48.094 -2.047 -26.484 1 89.5 566 SER B CA 1
ATOM 10285 C C . SER B 1 566 ? -47.562 -3.332 -27.078 1 89.5 566 SER B C 1
ATOM 10287 O O . SER B 1 566 ? -47.688 -3.57 -28.281 1 89.5 566 SER B O 1
ATOM 10289 N N . PHE B 1 567 ? -47 -4.164 -26.297 1 89.88 567 PHE B N 1
ATOM 10290 C CA . PHE B 1 567 ? -46.438 -5.441 -26.719 1 89.88 567 PHE B CA 1
ATOM 10291 C C . PHE B 1 567 ? -47.531 -6.379 -27.203 1 89.88 567 PHE B C 1
ATOM 10293 O O . PHE B 1 567 ? -47.375 -7.059 -28.219 1 89.88 567 PHE B O 1
ATOM 10300 N N . ARG B 1 568 ? -48.656 -6.34 -26.562 1 89.5 568 ARG B N 1
ATOM 10301 C CA . ARG B 1 568 ? -49.75 -7.223 -26.891 1 89.5 568 ARG B CA 1
ATOM 10302 C C . ARG B 1 568 ? -50.406 -6.805 -28.203 1 89.5 568 ARG B C 1
ATOM 10304 O O . ARG B 1 568 ? -50.844 -7.656 -28.984 1 89.5 568 ARG B O 1
ATOM 10311 N N . LYS B 1 569 ? -50.375 -5.566 -28.391 1 91.62 569 LYS B N 1
ATOM 10312 C CA . LYS B 1 569 ? -51.062 -5.027 -29.562 1 91.62 569 LYS B CA 1
ATOM 10313 C C . LYS B 1 569 ? -50.219 -5.141 -30.812 1 91.62 569 LYS B C 1
ATOM 10315 O O . LYS B 1 569 ? -50.75 -5.207 -31.922 1 91.62 569 LYS B O 1
ATOM 10320 N N . THR B 1 570 ? -48.969 -5.176 -30.625 1 92.44 570 THR B N 1
ATOM 10321 C CA . THR B 1 570 ? -48.062 -5.172 -31.766 1 92.44 570 THR B CA 1
ATOM 10322 C C . THR B 1 570 ? -48.062 -6.535 -32.469 1 92.44 570 THR B C 1
ATOM 10324 O O . THR B 1 570 ? -48.062 -7.574 -31.797 1 92.44 570 THR B O 1
ATOM 10327 N N . GLU B 1 571 ? -48.094 -6.531 -33.812 1 91.56 571 GLU B N 1
ATOM 10328 C CA . GLU B 1 571 ? -48.188 -7.766 -34.594 1 91.56 571 GLU B CA 1
ATOM 10329 C C . GLU B 1 571 ? -46.812 -8.219 -35.094 1 91.56 571 GLU B C 1
ATOM 10331 O O . GLU B 1 571 ? -46.656 -9.383 -35.469 1 91.56 571 GLU B O 1
ATOM 10336 N N . ASN B 1 572 ? -45.875 -7.41 -35.188 1 91.5 572 ASN B N 1
ATOM 10337 C CA . ASN B 1 572 ? -44.5 -7.719 -35.562 1 91.5 572 ASN B CA 1
ATOM 10338 C C . ASN B 1 572 ? -43.5 -7.203 -34.531 1 91.5 572 ASN B C 1
ATOM 10340 O O . ASN B 1 572 ? -43.281 -5.996 -34.406 1 91.5 572 ASN B O 1
ATOM 10344 N N . ARG B 1 573 ? -42.875 -8.18 -33.844 1 92.12 573 ARG B N 1
ATOM 10345 C CA . ARG B 1 573 ? -41.969 -7.832 -32.75 1 92.12 573 ARG B CA 1
ATOM 10346 C C . ARG B 1 573 ? -40.562 -8.359 -33 1 92.12 573 ARG B C 1
ATOM 10348 O O . ARG B 1 573 ? -40.406 -9.523 -33.375 1 92.12 573 ARG B O 1
ATOM 10355 N N . LEU B 1 574 ? -39.594 -7.488 -32.969 1 91.31 574 LEU B N 1
ATOM 10356 C CA . LEU B 1 574 ? -38.219 -7.891 -33.062 1 91.31 574 LEU B CA 1
ATOM 10357 C C . LEU B 1 574 ? -37.562 -7.879 -31.672 1 91.31 574 LEU B C 1
ATOM 10359 O O . LEU B 1 574 ? -37.531 -6.852 -31 1 91.31 574 LEU B O 1
ATOM 10363 N N . ILE B 1 575 ? -37.062 -9.008 -31.234 1 92.44 575 ILE B N 1
ATOM 10364 C CA . ILE B 1 575 ? -36.438 -9.156 -29.938 1 92.44 575 ILE B CA 1
ATOM 10365 C C . ILE B 1 575 ? -34.938 -9.469 -30.125 1 92.44 575 ILE B C 1
ATOM 10367 O O . ILE B 1 575 ? -34.594 -10.547 -30.609 1 92.44 575 ILE B O 1
ATOM 10371 N N . LEU B 1 576 ? -34.094 -8.547 -29.797 1 91.5 576 LEU B N 1
ATOM 10372 C CA . LEU B 1 576 ? -32.656 -8.734 -29.875 1 91.5 576 LEU B CA 1
ATOM 10373 C C . LEU B 1 576 ? -32.062 -8.969 -28.484 1 91.5 576 LEU B C 1
ATOM 10375 O O . LEU B 1 576 ? -32.188 -8.125 -27.594 1 91.5 576 LEU B O 1
ATOM 10379 N N . LEU B 1 577 ? -31.438 -10.117 -28.328 1 91.62 577 LEU B N 1
ATOM 10380 C CA . LEU B 1 577 ? -30.891 -10.484 -27.031 1 91.62 577 LEU B CA 1
ATOM 10381 C C . LEU B 1 577 ? -29.375 -10.625 -27.094 1 91.62 577 LEU B C 1
ATOM 10383 O O . LEU B 1 577 ? -28.859 -11.398 -27.906 1 91.62 577 LEU B O 1
ATOM 10387 N N . ASP B 1 578 ? -28.688 -9.867 -26.312 1 90.12 578 ASP B N 1
ATOM 10388 C CA . ASP B 1 578 ? -27.25 -10.094 -26.141 1 90.12 578 ASP B CA 1
ATOM 10389 C C . ASP B 1 578 ? -26.984 -11.359 -25.328 1 90.12 578 ASP B C 1
ATOM 10391 O O . ASP B 1 578 ? -27.688 -11.641 -24.359 1 90.12 578 ASP B O 1
ATOM 10395 N N . TYR B 1 579 ? -26.016 -12.094 -25.781 1 89.38 579 TYR B N 1
ATOM 10396 C CA . TYR B 1 579 ? -25.812 -13.391 -25.141 1 89.38 579 TYR B CA 1
ATOM 10397 C C . TYR B 1 579 ? -24.984 -13.258 -23.875 1 89.38 579 TYR B C 1
ATOM 10399 O O . TYR B 1 579 ? -25.484 -13.469 -22.766 1 89.38 579 TYR B O 1
ATOM 10407 N N . ASP B 1 580 ? -23.719 -12.82 -24.062 1 82.56 580 ASP B N 1
ATOM 10408 C CA . ASP B 1 580 ? -22.781 -12.75 -22.953 1 82.56 580 ASP B CA 1
ATOM 10409 C C . ASP B 1 580 ? -23.109 -11.578 -22.031 1 82.56 580 ASP B C 1
ATOM 10411 O O . ASP B 1 580 ? -23.203 -10.438 -22.484 1 82.56 580 ASP B O 1
ATOM 10415 N N . GLY B 1 581 ? -23.297 -11.805 -20.75 1 78.31 581 GLY B N 1
ATOM 10416 C CA . GLY B 1 581 ? -23.547 -10.75 -19.766 1 78.31 581 GLY B CA 1
ATOM 10417 C C . GLY B 1 581 ? -25.031 -10.438 -19.594 1 78.31 581 GLY B C 1
ATOM 10418 O O . GLY B 1 581 ? -25.406 -9.719 -18.672 1 78.31 581 GLY B O 1
ATOM 10419 N N . THR B 1 582 ? -25.922 -10.977 -20.5 1 83.94 582 THR B N 1
ATOM 10420 C CA . THR B 1 582 ? -27.359 -10.711 -20.438 1 83.94 582 THR B CA 1
ATOM 10421 C C . THR B 1 582 ? -28.141 -12.016 -20.312 1 83.94 582 THR B C 1
ATOM 10423 O O . THR B 1 582 ? -28.594 -12.367 -19.219 1 83.94 582 THR B O 1
ATOM 10426 N N . VAL B 1 583 ? -28.016 -12.766 -21.453 1 86.38 583 VAL B N 1
ATOM 10427 C CA . VAL B 1 583 ? -28.703 -14.055 -21.406 1 86.38 583 VAL B CA 1
ATOM 10428 C C . VAL B 1 583 ? -27.953 -15 -20.469 1 86.38 583 VAL B C 1
ATOM 10430 O O . VAL B 1 583 ? -28.578 -15.742 -19.703 1 86.38 583 VAL B O 1
ATOM 10433 N N . MET B 1 584 ? -26.672 -14.867 -20.594 1 83.94 584 MET B N 1
ATOM 10434 C CA . MET B 1 584 ? -25.797 -15.617 -19.703 1 83.94 584 MET B CA 1
ATOM 10435 C C . MET B 1 584 ? -25.016 -14.68 -18.797 1 83.94 584 MET B C 1
ATOM 10437 O O . MET B 1 584 ? -24.438 -13.695 -19.266 1 83.94 584 MET B O 1
ATOM 10441 N N . PRO B 1 585 ? -24.984 -14.953 -17.5 1 76.75 585 PRO B N 1
ATOM 10442 C CA . PRO B 1 585 ? -24.172 -14.109 -16.609 1 76.75 585 PRO B CA 1
ATOM 10443 C C . PRO B 1 585 ? -22.703 -14.133 -16.984 1 76.75 585 PRO B C 1
ATOM 10445 O O . PRO B 1 585 ? -22.172 -15.172 -17.391 1 76.75 585 PRO B O 1
ATOM 10448 N N . GLU B 1 586 ? -22.078 -13.023 -16.766 1 68.88 586 GLU B N 1
ATOM 10449 C CA . GLU B 1 586 ? -20.656 -12.891 -17.078 1 68.88 586 GLU B CA 1
ATOM 10450 C C . GLU B 1 586 ? -19.812 -13.805 -16.219 1 68.88 586 GLU B C 1
ATOM 10452 O O . GLU B 1 586 ? -18.766 -14.281 -16.641 1 68.88 586 GLU B O 1
ATOM 10457 N N . SER B 1 587 ? -20.25 -14.102 -15.086 1 64.25 587 SER B N 1
ATOM 10458 C CA . SER B 1 587 ? -19.469 -14.844 -14.102 1 64.25 587 SER B CA 1
ATOM 10459 C C . SER B 1 587 ? -19.656 -16.359 -14.273 1 64.25 587 SER B C 1
ATOM 10461 O O . SER B 1 587 ? -18.938 -17.141 -13.648 1 64.25 587 SER B O 1
ATOM 10463 N N . SER B 1 588 ? -20.438 -16.672 -15.297 1 70.88 588 SER B N 1
ATOM 10464 C CA . SER B 1 588 ? -20.703 -18.094 -15.461 1 70.88 588 SER B CA 1
ATOM 10465 C C . SER B 1 588 ? -19.469 -18.828 -15.961 1 70.88 588 SER B C 1
ATOM 10467 O O . SER B 1 588 ? -18.766 -18.344 -16.844 1 70.88 588 SER B O 1
ATOM 10469 N N . ILE B 1 589 ? -19.156 -19.906 -15.391 1 69.88 589 ILE B N 1
ATOM 10470 C CA . ILE B 1 589 ? -18.031 -20.734 -15.789 1 69.88 589 ILE B CA 1
ATOM 10471 C C . ILE B 1 589 ? -18.344 -21.453 -17.109 1 69.88 589 ILE B C 1
ATOM 10473 O O . ILE B 1 589 ? -17.5 -21.516 -18 1 69.88 589 ILE B O 1
ATOM 10477 N N . ASP B 1 590 ? -19.594 -22 -17.078 1 74.75 590 ASP B N 1
ATOM 10478 C CA . ASP B 1 590 ? -20.062 -22.594 -18.328 1 74.75 590 ASP B CA 1
ATOM 10479 C C . ASP B 1 590 ? -20.656 -21.531 -19.25 1 74.75 590 ASP B C 1
ATOM 10481 O O . ASP B 1 590 ? -21.688 -20.922 -18.922 1 74.75 590 ASP B O 1
ATOM 10485 N N . LYS B 1 591 ? -20.031 -21.344 -20.359 1 81.69 591 LYS B N 1
ATOM 10486 C CA . LYS B 1 591 ? -20.469 -20.281 -21.266 1 81.69 591 LYS B CA 1
ATOM 10487 C C . LYS B 1 591 ? -21.562 -20.766 -22.203 1 81.69 591 LYS B C 1
ATOM 10489 O O . LYS B 1 591 ? -22.234 -19.953 -22.859 1 81.69 591 LYS B O 1
ATOM 10494 N N . ALA B 1 592 ? -21.828 -22.047 -22.203 1 87.31 592 ALA B N 1
ATOM 10495 C CA . ALA B 1 592 ? -22.891 -22.562 -23.047 1 87.31 592 ALA B CA 1
ATOM 10496 C C . ALA B 1 592 ? -24.266 -22.281 -22.453 1 87.31 592 ALA B C 1
ATOM 10498 O O . ALA B 1 592 ? -24.406 -22.172 -21.219 1 87.31 592 ALA B O 1
ATOM 10499 N N . PRO B 1 593 ? -25.219 -22.078 -23.328 1 91.75 593 PRO B N 1
ATOM 10500 C CA . PRO B 1 593 ? -26.562 -21.812 -22.797 1 91.75 593 PRO B CA 1
ATOM 10501 C C . PRO B 1 593 ? -27.125 -23 -22 1 91.75 593 PRO B C 1
ATOM 10503 O O . PRO B 1 593 ? -26.938 -24.156 -22.391 1 91.75 593 PRO B O 1
ATOM 10506 N N . SER B 1 594 ? -27.812 -22.703 -20.969 1 87.5 594 SER B N 1
ATOM 10507 C CA . SER B 1 594 ? -28.469 -23.734 -20.156 1 87.5 594 SER B CA 1
ATOM 10508 C C . SER B 1 594 ? -29.734 -24.234 -20.828 1 87.5 594 SER B C 1
ATOM 10510 O O . SER B 1 594 ? -30.234 -23.609 -21.766 1 87.5 594 SER B O 1
ATOM 10512 N N . SER B 1 595 ? -30.234 -25.344 -20.328 1 89.75 595 SER B N 1
ATOM 10513 C CA . SER B 1 595 ? -31.484 -25.891 -20.859 1 89.75 595 SER B CA 1
ATOM 10514 C C . SER B 1 595 ? -32.656 -24.922 -20.641 1 89.75 595 SER B C 1
ATOM 10516 O O . SER B 1 595 ? -33.562 -24.844 -21.469 1 89.75 595 SER B O 1
ATOM 10518 N N . GLU B 1 596 ? -32.5 -24.203 -19.594 1 92.19 596 GLU B N 1
ATOM 10519 C CA . GLU B 1 596 ? -33.531 -23.219 -19.312 1 92.19 596 GLU B CA 1
ATOM 10520 C C . GLU B 1 596 ? -33.5 -22.094 -20.344 1 92.19 596 GLU B C 1
ATOM 10522 O O . GLU B 1 596 ? -34.562 -21.641 -20.812 1 92.19 596 GLU B O 1
ATOM 10527 N N . VAL B 1 597 ? -32.375 -21.656 -20.656 1 93.56 597 VAL B N 1
ATOM 10528 C CA . VAL B 1 597 ? -32.219 -20.594 -21.641 1 93.56 597 VAL B CA 1
ATOM 10529 C C . VAL B 1 597 ? -32.781 -21.062 -23 1 93.56 597 VAL B C 1
ATOM 10531 O O . VAL B 1 597 ? -33.5 -20.328 -23.672 1 93.56 597 VAL B O 1
ATOM 10534 N N . ILE B 1 598 ? -32.469 -22.297 -23.391 1 94.88 598 ILE B N 1
ATOM 10535 C CA . ILE B 1 598 ? -32.906 -22.875 -24.656 1 94.88 598 ILE B CA 1
ATOM 10536 C C . ILE B 1 598 ? -34.438 -22.969 -24.688 1 94.88 598 ILE B C 1
ATOM 10538 O O . ILE B 1 598 ? -35.062 -22.641 -25.688 1 94.88 598 ILE B O 1
ATOM 10542 N N . SER B 1 599 ? -34.969 -23.359 -23.516 1 95.44 599 SER B N 1
ATOM 10543 C CA . SER B 1 599 ? -36.406 -23.484 -23.422 1 95.44 599 SER B CA 1
ATOM 10544 C C . SER B 1 599 ? -37.094 -22.141 -23.562 1 95.44 599 SER B C 1
ATOM 10546 O O . SER B 1 599 ? -38.125 -22.016 -24.266 1 95.44 599 SER B O 1
ATOM 10548 N N . VAL B 1 600 ? -36.562 -21.188 -22.938 1 95.56 600 VAL B N 1
ATOM 10549 C CA . VAL B 1 600 ? -37.125 -19.844 -23 1 95.56 600 VAL B CA 1
ATOM 10550 C C . VAL B 1 600 ? -37.031 -19.281 -24.406 1 95.56 600 VAL B C 1
ATOM 10552 O O . VAL B 1 600 ? -37.969 -18.656 -24.922 1 95.56 600 VAL B O 1
ATOM 10555 N N . LEU B 1 601 ? -35.969 -19.438 -25.047 1 95.81 601 LEU B N 1
ATOM 10556 C CA . LEU B 1 601 ? -35.75 -18.953 -26.406 1 95.81 601 LEU B CA 1
ATOM 10557 C C . LEU B 1 601 ? -36.719 -19.625 -27.375 1 95.81 601 LEU B C 1
ATOM 10559 O O . LEU B 1 601 ? -37.312 -18.969 -28.25 1 95.81 601 LEU B O 1
ATOM 10563 N N . ASN B 1 602 ? -36.906 -20.922 -27.203 1 96.12 602 ASN B N 1
ATOM 10564 C CA . ASN B 1 602 ? -37.844 -21.641 -28.062 1 96.12 602 ASN B CA 1
ATOM 10565 C C . ASN B 1 602 ? -39.25 -21.141 -27.875 1 96.12 602 ASN B C 1
ATOM 10567 O O . ASN B 1 602 ? -40.031 -21.016 -28.828 1 96.12 602 ASN B O 1
ATOM 10571 N N . ARG B 1 603 ? -39.562 -20.859 -26.625 1 95.69 603 ARG B N 1
ATOM 10572 C CA . ARG B 1 603 ? -40.906 -20.344 -26.328 1 95.69 603 ARG B CA 1
ATOM 10573 C C . ARG B 1 603 ? -41.125 -18.969 -26.984 1 95.69 603 ARG B C 1
ATOM 10575 O O . ARG B 1 603 ? -42.188 -18.688 -27.516 1 95.69 603 ARG B O 1
ATOM 10582 N N . LEU B 1 604 ? -40.188 -18.188 -26.922 1 95.5 604 LEU B N 1
ATOM 10583 C CA . LEU B 1 604 ? -40.25 -16.859 -27.547 1 95.5 604 LEU B CA 1
ATOM 10584 C C . LEU B 1 604 ? -40.406 -16.984 -29.047 1 95.5 604 LEU B C 1
ATOM 10586 O O . LEU B 1 604 ? -41.125 -16.219 -29.672 1 95.5 604 LEU B O 1
ATOM 10590 N N . CYS B 1 605 ? -39.75 -17.938 -29.641 1 95.06 605 CYS B N 1
ATOM 10591 C CA . CYS B 1 605 ? -39.719 -18.125 -31.094 1 95.06 605 CYS B CA 1
ATOM 10592 C C . CYS B 1 605 ? -41 -18.766 -31.578 1 95.06 605 CYS B C 1
ATOM 10594 O O . CYS B 1 605 ? -41.344 -18.672 -32.75 1 95.06 605 CYS B O 1
ATOM 10596 N N . GLU B 1 606 ? -41.719 -19.422 -30.672 1 94.38 606 GLU B N 1
ATOM 10597 C CA . GLU B 1 606 ? -42.938 -20.109 -31.047 1 94.38 606 GLU B CA 1
ATOM 10598 C C . GLU B 1 606 ? -44.062 -19.125 -31.406 1 94.38 606 GLU B C 1
ATOM 10600 O O . GLU B 1 606 ? -44.969 -19.453 -32.188 1 94.38 606 GLU B O 1
ATOM 10605 N N . ASP B 1 607 ? -44 -17.953 -30.781 1 94.06 607 ASP B N 1
ATOM 10606 C CA . ASP B 1 607 ? -44.938 -16.906 -31.172 1 94.06 607 ASP B CA 1
ATOM 10607 C C . ASP B 1 607 ? -44.625 -16.344 -32.562 1 94.06 607 ASP B C 1
ATOM 10609 O O . ASP B 1 607 ? -43.562 -15.75 -32.75 1 94.06 607 ASP B O 1
ATOM 10613 N N . PRO B 1 608 ? -45.531 -16.516 -33.438 1 92.31 608 PRO B N 1
ATOM 10614 C CA . PRO B 1 608 ? -45.219 -16.094 -34.812 1 92.31 608 PRO B CA 1
ATOM 10615 C C . PRO B 1 608 ? -45.094 -14.578 -34.938 1 92.31 608 PRO B C 1
ATOM 10617 O O . PRO B 1 608 ? -44.531 -14.086 -35.938 1 92.31 608 PRO B O 1
ATOM 10620 N N . LYS B 1 609 ? -45.531 -13.883 -33.969 1 94.44 609 LYS B N 1
ATOM 10621 C CA . LYS B 1 609 ? -45.406 -12.43 -34 1 94.44 609 LYS B CA 1
ATOM 10622 C C . LYS B 1 609 ? -44 -12 -33.594 1 94.44 609 LYS B C 1
ATOM 10624 O O . LYS B 1 609 ? -43.594 -10.852 -33.812 1 94.44 609 LYS B O 1
ATOM 10629 N N . ASN B 1 610 ? -43.188 -12.953 -33.094 1 94.75 610 ASN B N 1
ATOM 10630 C CA . ASN B 1 610 ? -41.875 -12.641 -32.594 1 94.75 610 ASN B CA 1
ATOM 10631 C C . ASN B 1 610 ? -40.781 -13.078 -33.562 1 94.75 610 ASN B C 1
ATOM 10633 O O . ASN B 1 610 ? -40.875 -14.156 -34.156 1 94.75 610 ASN B O 1
ATOM 10637 N N . ARG B 1 611 ? -39.844 -12.266 -33.812 1 93 611 ARG B N 1
ATOM 10638 C CA . ARG B 1 611 ? -38.562 -12.617 -34.375 1 93 611 ARG B CA 1
ATOM 10639 C C . ARG B 1 611 ? -37.438 -12.422 -33.344 1 93 611 ARG B C 1
ATOM 10641 O O . ARG B 1 611 ? -37.094 -11.289 -33 1 93 611 ARG B O 1
ATOM 10648 N N . VAL B 1 612 ? -36.875 -13.523 -32.938 1 94.75 612 VAL B N 1
ATOM 10649 C CA . VAL B 1 612 ? -35.938 -13.484 -31.828 1 94.75 612 VAL B CA 1
ATOM 10650 C C . VAL B 1 612 ? -34.5 -13.703 -32.375 1 94.75 612 VAL B C 1
ATOM 10652 O O . VAL B 1 612 ? -34.25 -14.625 -33.156 1 94.75 612 VAL B O 1
ATOM 10655 N N . PHE B 1 613 ? -33.562 -12.859 -31.969 1 93.81 613 PHE B N 1
ATOM 10656 C CA . PHE B 1 613 ? -32.156 -12.984 -32.375 1 93.81 613 PHE B CA 1
ATOM 10657 C C . PHE B 1 613 ? -31.25 -13 -31.141 1 93.81 613 PHE B C 1
ATOM 10659 O O . PHE B 1 613 ? -31.469 -12.258 -30.188 1 93.81 613 PHE B O 1
ATOM 10666 N N . ILE B 1 614 ? -30.281 -13.852 -31.188 1 93.81 614 ILE B N 1
ATOM 10667 C CA . ILE B 1 614 ? -29.141 -13.773 -30.266 1 93.81 614 ILE B CA 1
ATOM 10668 C C . ILE B 1 614 ? -28 -13.031 -30.953 1 93.81 614 ILE B C 1
ATOM 10670 O O . ILE B 1 614 ? -27.578 -13.398 -32.062 1 93.81 614 ILE B O 1
ATOM 10674 N N . VAL B 1 615 ? -27.578 -12.023 -30.359 1 90.38 615 VAL B N 1
ATOM 10675 C CA . VAL B 1 615 ? -26.438 -11.258 -30.844 1 90.38 615 VAL B CA 1
ATOM 10676 C C . VAL B 1 615 ? -25.219 -11.531 -29.953 1 90.38 615 VAL B C 1
ATOM 10678 O O . VAL B 1 615 ? -25.297 -11.367 -28.734 1 90.38 615 VAL B O 1
ATOM 10681 N N . SER B 1 616 ? -24.141 -11.969 -30.484 1 88.62 616 SER B N 1
ATOM 10682 C CA . SER B 1 616 ? -22.969 -12.32 -29.688 1 88.62 616 SER B CA 1
ATOM 10683 C C . SER B 1 616 ? -21.672 -12.023 -30.453 1 88.62 616 SER B C 1
ATOM 10685 O O . SER B 1 616 ? -21.688 -11.961 -31.688 1 88.62 616 SER B O 1
ATOM 10687 N N . GLY B 1 617 ? -20.656 -11.695 -29.828 1 84.12 617 GLY B N 1
ATOM 10688 C CA . GLY B 1 617 ? -19.359 -11.539 -30.438 1 84.12 617 GLY B CA 1
ATOM 10689 C C . GLY B 1 617 ? -18.688 -12.867 -30.75 1 84.12 617 GLY B C 1
ATOM 10690 O O . GLY B 1 617 ? -17.656 -12.898 -31.438 1 84.12 617 GLY B O 1
ATOM 10691 N N . ARG B 1 618 ? -19.281 -13.961 -30.422 1 88.5 618 ARG B N 1
ATOM 10692 C CA . ARG B 1 618 ? -18.734 -15.297 -30.641 1 88.5 618 ARG B CA 1
ATOM 10693 C C . ARG B 1 618 ? -18.859 -15.719 -32.094 1 88.5 618 ARG B C 1
ATOM 10695 O O . ARG B 1 618 ? -19.625 -15.117 -32.844 1 88.5 618 ARG B O 1
ATOM 10702 N N . GLY B 1 619 ? -18.094 -16.797 -32.5 1 87.69 619 GLY B N 1
ATOM 10703 C CA . GLY B 1 619 ? -18.078 -17.25 -33.875 1 87.69 619 GLY B CA 1
ATOM 10704 C C . GLY B 1 619 ? -19.312 -18.031 -34.25 1 87.69 619 GLY B C 1
ATOM 10705 O O . GLY B 1 619 ? -20.016 -18.562 -33.406 1 87.69 619 GLY B O 1
ATOM 10706 N N . LYS B 1 620 ? -19.484 -18.109 -35.5 1 90.38 620 LYS B N 1
ATOM 10707 C CA . LYS B 1 620 ? -20.688 -18.734 -36.031 1 90.38 620 LYS B CA 1
ATOM 10708 C C . LYS B 1 620 ? -20.703 -20.234 -35.719 1 90.38 620 LYS B C 1
ATOM 10710 O O . LYS B 1 620 ? -21.766 -20.797 -35.438 1 90.38 620 LYS B O 1
ATOM 10715 N N . ASP B 1 621 ? -19.531 -20.828 -35.719 1 91.44 621 ASP B N 1
ATOM 10716 C CA . ASP B 1 621 ? -19.484 -22.266 -35.5 1 91.44 621 ASP B CA 1
ATOM 10717 C C . ASP B 1 621 ? -19.891 -22.609 -34.062 1 91.44 621 ASP B C 1
ATOM 10719 O O . ASP B 1 621 ? -20.656 -23.547 -33.844 1 91.44 621 ASP B O 1
ATOM 10723 N N . GLU B 1 622 ? -19.375 -21.875 -33.188 1 92.19 622 GLU B N 1
ATOM 10724 C CA . GLU B 1 622 ? -19.672 -22.094 -31.766 1 92.19 622 GLU B CA 1
ATOM 10725 C C . GLU B 1 622 ? -21.156 -21.844 -31.469 1 92.19 622 GLU B C 1
ATOM 10727 O O . GLU B 1 622 ? -21.797 -22.641 -30.781 1 92.19 622 GLU B O 1
ATOM 10732 N N . LEU B 1 623 ? -21.672 -20.828 -31.969 1 94 623 LEU B N 1
ATOM 10733 C CA . LEU B 1 623 ? -23.062 -20.469 -31.719 1 94 623 LEU B CA 1
ATOM 10734 C C . LEU B 1 623 ? -24 -21.453 -32.406 1 94 623 LEU B C 1
ATOM 10736 O O . LEU B 1 623 ? -25.078 -21.75 -31.859 1 94 623 LEU B O 1
ATOM 10740 N N . SER B 1 624 ? -23.609 -21.875 -33.594 1 93.81 624 SER B N 1
ATOM 10741 C CA . SER B 1 624 ? -24.422 -22.859 -34.281 1 93.81 624 SER B CA 1
ATOM 10742 C C . SER B 1 624 ? -24.562 -24.141 -33.438 1 93.81 624 SER B C 1
ATOM 10744 O O . SER B 1 624 ? -25.641 -24.719 -33.375 1 93.81 624 SER B O 1
ATOM 10746 N N . LYS B 1 625 ? -23.453 -24.453 -32.875 1 93.94 625 LYS B N 1
ATOM 10747 C CA . LYS B 1 625 ? -23.438 -25.656 -32.062 1 93.94 625 LYS B CA 1
ATOM 10748 C C . LYS B 1 625 ? -24.266 -25.453 -30.797 1 93.94 625 LYS B C 1
ATOM 10750 O O . LYS B 1 625 ? -25.047 -26.344 -30.422 1 93.94 625 LYS B O 1
ATOM 10755 N N . TRP B 1 626 ? -24.156 -24.344 -30.141 1 94.75 626 TRP B N 1
ATOM 10756 C CA . TRP B 1 626 ? -24.812 -24.062 -28.859 1 94.75 626 TRP B CA 1
ATOM 10757 C C . TRP B 1 626 ? -26.312 -23.953 -29.047 1 94.75 626 TRP B C 1
ATOM 10759 O O . TRP B 1 626 ? -27.078 -24.375 -28.172 1 94.75 626 TRP B O 1
ATOM 10769 N N . PHE B 1 627 ? -26.75 -23.469 -30.234 1 95.69 627 PHE B N 1
ATOM 10770 C CA . PHE B 1 627 ? -28.172 -23.188 -30.406 1 95.69 627 PHE B CA 1
ATOM 10771 C C . PHE B 1 627 ? -28.781 -24.094 -31.453 1 95.69 627 PHE B C 1
ATOM 10773 O O . PHE B 1 627 ? -29.812 -23.781 -32.062 1 95.69 627 PHE B O 1
ATOM 10780 N N . ALA B 1 628 ? -28.172 -25.172 -31.609 1 93.94 628 ALA B N 1
ATOM 10781 C CA . ALA B 1 628 ? -28.688 -26.172 -32.531 1 93.94 628 ALA B CA 1
ATOM 10782 C C . ALA B 1 628 ? -30.109 -26.594 -32.156 1 93.94 628 ALA B C 1
ATOM 10784 O O . ALA B 1 628 ? -30.938 -26.859 -33.031 1 93.94 628 ALA B O 1
ATOM 10785 N N . PRO B 1 629 ? -30.438 -26.562 -30.875 1 94.69 629 PRO B N 1
ATOM 10786 C CA . PRO B 1 629 ? -31.797 -26.969 -30.484 1 94.69 629 PRO B CA 1
ATOM 10787 C C . PRO B 1 629 ? -32.844 -25.906 -30.797 1 94.69 629 PRO B C 1
ATOM 10789 O O . PRO B 1 629 ? -34.031 -26.172 -30.688 1 94.69 629 PRO B O 1
ATOM 10792 N N . CYS B 1 630 ? -32.469 -24.797 -31.188 1 96.12 630 CYS B N 1
ATOM 10793 C CA . CYS B 1 630 ? -33.406 -23.703 -31.469 1 96.12 630 CYS B CA 1
ATOM 10794 C C . CYS B 1 630 ? -33.625 -23.562 -32.969 1 96.12 630 CYS B C 1
ATOM 10796 O O . CYS B 1 630 ? -32.875 -22.828 -33.656 1 96.12 630 CYS B O 1
ATOM 10798 N N . GLU B 1 631 ? -34.688 -24 -33.438 1 94.69 631 GLU B N 1
ATOM 10799 C CA . GLU B 1 631 ? -34.906 -24.094 -34.875 1 94.69 631 GLU B CA 1
ATOM 10800 C C . GLU B 1 631 ? -35.219 -22.734 -35.5 1 94.69 631 GLU B C 1
ATOM 10802 O O . GLU B 1 631 ? -34.75 -22.391 -36.562 1 94.69 631 GLU B O 1
ATOM 10807 N N . LYS B 1 632 ? -35.969 -21.906 -34.844 1 95.31 632 LYS B N 1
ATOM 10808 C CA . LYS B 1 632 ? -36.469 -20.656 -35.406 1 95.31 632 LYS B CA 1
ATOM 10809 C C . LYS B 1 632 ? -35.656 -19.453 -34.906 1 95.31 632 LYS B C 1
ATOM 10811 O O . LYS B 1 632 ? -35.969 -18.312 -35.219 1 95.31 632 LYS B O 1
ATOM 10816 N N . LEU B 1 633 ? -34.656 -19.75 -34.188 1 96.5 633 LEU B N 1
ATOM 10817 C CA . LEU B 1 633 ? -33.844 -18.688 -33.594 1 96.5 633 LEU B CA 1
ATOM 10818 C C . LEU B 1 633 ? -32.906 -18.078 -34.625 1 96.5 633 LEU B C 1
ATOM 10820 O O . LEU B 1 633 ? -32.188 -18.797 -35.344 1 96.5 633 LEU B O 1
ATOM 10824 N N . GLY B 1 634 ? -32.938 -16.781 -34.719 1 94.31 634 GLY B N 1
ATOM 10825 C CA . GLY B 1 634 ? -31.922 -16.062 -35.438 1 94.31 634 GLY B CA 1
ATOM 10826 C C . GLY B 1 634 ? -30.641 -15.852 -34.656 1 94.31 634 GLY B C 1
ATOM 10827 O O . GLY B 1 634 ? -30.688 -15.688 -33.438 1 94.31 634 GLY B O 1
ATOM 10828 N N . ILE B 1 635 ? -29.531 -15.891 -35.375 1 94.38 635 ILE B N 1
ATOM 10829 C CA . ILE B 1 635 ? -28.25 -15.695 -34.719 1 94.38 635 ILE B CA 1
ATOM 10830 C C . ILE B 1 635 ? -27.438 -14.633 -35.469 1 94.38 635 ILE B C 1
ATOM 10832 O O . ILE B 1 635 ? -27.359 -14.664 -36.719 1 94.38 635 ILE B O 1
ATOM 10836 N N . ALA B 1 636 ? -27.016 -13.672 -34.781 1 90.44 636 ALA B N 1
ATOM 10837 C CA . ALA B 1 636 ? -26.031 -12.711 -35.281 1 90.44 636 ALA B CA 1
ATOM 10838 C C . ALA B 1 636 ? -24.672 -12.945 -34.625 1 90.44 636 ALA B C 1
ATOM 10840 O O . ALA B 1 636 ? -24.406 -12.469 -33.5 1 90.44 636 ALA B O 1
ATOM 10841 N N . ALA B 1 637 ? -23.844 -13.586 -35.344 1 89.12 637 ALA B N 1
ATOM 10842 C CA . ALA B 1 637 ? -22.516 -13.961 -34.844 1 89.12 637 ALA B CA 1
ATOM 10843 C C . ALA B 1 637 ? -21.484 -12.875 -35.156 1 89.12 637 ALA B C 1
ATOM 10845 O O . ALA B 1 637 ? -21.656 -12.094 -36.094 1 89.12 637 ALA B O 1
ATOM 10846 N N . GLU B 1 638 ? -20.406 -12.805 -34.344 1 86.94 638 GLU B N 1
ATOM 10847 C CA . GLU B 1 638 ? -19.344 -11.82 -34.469 1 86.94 638 GLU B CA 1
ATOM 10848 C C . GLU B 1 638 ? -19.922 -10.406 -34.594 1 86.94 638 GLU B C 1
ATOM 10850 O O . GLU B 1 638 ? -19.578 -9.68 -35.531 1 86.94 638 GLU B O 1
ATOM 10855 N N . HIS B 1 639 ? -20.859 -10.203 -33.781 1 82.38 639 HIS B N 1
ATOM 10856 C CA . HIS B 1 639 ? -21.516 -8.914 -33.625 1 82.38 639 HIS B CA 1
ATOM 10857 C C . HIS B 1 639 ? -22.266 -8.531 -34.906 1 82.38 639 HIS B C 1
ATOM 10859 O O . HIS B 1 639 ? -22.281 -7.355 -35.281 1 82.38 639 HIS B O 1
ATOM 10865 N N . GLY B 1 640 ? -22.75 -9.531 -35.656 1 81.38 640 GLY B N 1
ATOM 10866 C CA . GLY B 1 640 ? -23.609 -9.273 -36.781 1 81.38 640 GLY B CA 1
ATOM 10867 C C . GLY B 1 640 ? -22.891 -9.375 -38.125 1 81.38 640 GLY B C 1
ATOM 10868 O O . GLY B 1 640 ? -23.5 -9.234 -39.188 1 81.38 640 GLY B O 1
ATOM 10869 N N . TYR B 1 641 ? -21.594 -9.633 -38.094 1 81.94 641 TYR B N 1
ATOM 10870 C CA . TYR B 1 641 ? -20.891 -9.852 -39.344 1 81.94 641 TYR B CA 1
ATOM 10871 C C . TYR B 1 641 ? -21.484 -11.031 -40.125 1 81.94 641 TYR B C 1
ATOM 10873 O O . TYR B 1 641 ? -21.578 -11.008 -41.344 1 81.94 641 TYR B O 1
ATOM 10881 N N . PHE B 1 642 ? -21.828 -12.039 -39.281 1 86.19 642 PHE B N 1
ATOM 10882 C CA . PHE B 1 642 ? -22.578 -13.164 -39.812 1 86.19 642 PHE B CA 1
ATOM 10883 C C . PHE B 1 642 ? -23.984 -13.188 -39.25 1 86.19 642 PHE B C 1
ATOM 10885 O O . PHE B 1 642 ? -24.172 -12.969 -38.031 1 86.19 642 PHE B O 1
ATOM 10892 N N . THR B 1 643 ? -24.938 -13.344 -40.094 1 89.75 643 THR B N 1
ATOM 10893 C CA . THR B 1 643 ? -26.312 -13.438 -39.594 1 89.75 643 THR B CA 1
ATOM 10894 C C . THR B 1 643 ? -27.047 -14.609 -40.25 1 89.75 643 THR B C 1
ATOM 10896 O O . THR B 1 643 ? -26.844 -14.891 -41.438 1 89.75 643 THR B O 1
ATOM 10899 N N . ARG B 1 644 ? -27.75 -15.289 -39.5 1 92.5 644 ARG B N 1
ATOM 10900 C CA . ARG B 1 644 ? -28.672 -16.297 -40 1 92.5 644 ARG B CA 1
ATOM 10901 C C . ARG B 1 644 ? -30.031 -16.188 -39.344 1 92.5 644 ARG B C 1
ATOM 10903 O O . ARG B 1 644 ? -30.125 -15.914 -38.125 1 92.5 644 ARG B O 1
ATOM 10910 N N . TRP B 1 645 ? -31.031 -16.391 -40.031 1 91.31 645 TRP B N 1
ATOM 10911 C CA . TRP B 1 645 ? -32.375 -16.078 -39.594 1 91.31 645 TRP B CA 1
ATOM 10912 C C . TRP B 1 645 ? -33 -17.281 -38.875 1 91.31 645 TRP B C 1
ATOM 10914 O O . TRP B 1 645 ? -33.969 -17.125 -38.125 1 91.31 645 TRP B O 1
ATOM 10924 N N . SER B 1 646 ? -32.656 -18.438 -39.219 1 92.81 646 SER B N 1
ATOM 10925 C CA . SER B 1 646 ? -33.094 -19.672 -38.594 1 92.81 646 SER B CA 1
ATOM 10926 C C . SER B 1 646 ? -32.031 -20.766 -38.719 1 92.81 646 SER B C 1
ATOM 10928 O O . SER B 1 646 ? -31.016 -20.562 -39.406 1 92.81 646 SER B O 1
ATOM 10930 N N . LYS B 1 647 ? -32.25 -21.891 -38.062 1 93.12 647 LYS B N 1
ATOM 10931 C CA . LYS B 1 647 ? -31.297 -22.984 -38.094 1 93.12 647 LYS B CA 1
ATOM 10932 C C . LYS B 1 647 ? -31 -23.453 -39.5 1 93.12 647 LYS B C 1
ATOM 10934 O O . LYS B 1 647 ? -29.859 -23.781 -39.844 1 93.12 647 LYS B O 1
ATOM 10939 N N . GLU B 1 648 ? -32 -23.344 -40.344 1 91.19 648 GLU B N 1
ATOM 10940 C CA . GLU B 1 648 ? -31.859 -23.875 -41.688 1 91.19 648 GLU B CA 1
ATOM 10941 C C . GLU B 1 648 ? -31.5 -22.781 -42.688 1 91.19 648 GLU B C 1
ATOM 10943 O O . GLU B 1 648 ? -31.156 -23.062 -43.844 1 91.19 648 GLU B O 1
ATOM 10948 N N . SER B 1 649 ? -31.516 -21.609 -42.281 1 92.69 649 SER B N 1
ATOM 10949 C CA . SER B 1 649 ? -31.172 -20.5 -43.156 1 92.69 649 SER B CA 1
ATOM 10950 C C . SER B 1 649 ? -29.656 -20.391 -43.344 1 92.69 649 SER B C 1
ATOM 10952 O O . SER B 1 649 ? -28.891 -20.672 -42.438 1 92.69 649 SER B O 1
ATOM 10954 N N . PRO B 1 650 ? -29.219 -20.031 -44.562 1 92.5 650 PRO B N 1
ATOM 10955 C CA . PRO B 1 650 ? -27.781 -19.828 -44.75 1 92.5 650 PRO B CA 1
ATOM 10956 C C . PRO B 1 650 ? -27.25 -18.594 -44.031 1 92.5 650 PRO B C 1
ATOM 10958 O O . PRO B 1 650 ? -28.016 -17.656 -43.781 1 92.5 650 PRO B O 1
ATOM 10961 N N . TRP B 1 651 ? -26 -18.656 -43.781 1 91.31 651 TRP B N 1
ATOM 10962 C CA . TRP B 1 651 ? -25.328 -17.5 -43.156 1 91.31 651 TRP B CA 1
ATOM 10963 C C . TRP B 1 651 ? -25.156 -16.375 -44.188 1 91.31 651 TRP B C 1
ATOM 10965 O O . TRP B 1 651 ? -24.812 -16.625 -45.344 1 91.31 651 TRP B O 1
ATOM 10975 N N . GLU B 1 652 ? -25.531 -15.219 -43.75 1 86.56 652 GLU B N 1
ATOM 10976 C CA . GLU B 1 652 ? -25.312 -14.008 -44.562 1 86.56 652 GLU B CA 1
ATOM 10977 C C . GLU B 1 652 ? -24.172 -13.18 -44 1 86.56 652 GLU B C 1
ATOM 10979 O O . GLU B 1 652 ? -24 -13.07 -42.781 1 86.56 652 GLU B O 1
ATOM 10984 N N . THR B 1 653 ? -23.219 -12.781 -44.906 1 82.38 653 THR B N 1
ATOM 10985 C CA . THR B 1 653 ? -22.094 -11.953 -44.5 1 82.38 653 THR B CA 1
ATOM 10986 C C . THR B 1 653 ? -22.391 -10.477 -44.781 1 82.38 653 THR B C 1
ATOM 10988 O O . THR B 1 653 ? -22.969 -10.133 -45.812 1 82.38 653 THR B O 1
ATOM 10991 N N . CYS B 1 654 ? -22.188 -9.711 -43.719 1 70.94 654 CYS B N 1
ATOM 10992 C CA . CYS B 1 654 ? -22.406 -8.281 -43.906 1 70.94 654 CYS B CA 1
ATOM 10993 C C . CYS B 1 654 ? -21.453 -7.715 -44.969 1 70.94 654 CYS B C 1
ATOM 10995 O O . CYS B 1 654 ? -20.297 -8.125 -45.031 1 70.94 654 CYS B O 1
ATOM 10997 N N . GLY B 1 655 ? -21.938 -7.414 -46.344 1 58.12 655 GLY B N 1
ATOM 10998 C CA . GLY B 1 655 ? -21.391 -7.043 -47.656 1 58.12 655 GLY B CA 1
ATOM 10999 C C . GLY B 1 655 ? -20.062 -6.305 -47.531 1 58.12 655 GLY B C 1
ATOM 11000 O O . GLY B 1 655 ? -19.375 -6.113 -48.562 1 58.12 655 GLY B O 1
ATOM 11001 N N . LEU B 1 656 ? -19.844 -5.309 -46.75 1 52.41 656 LEU B N 1
ATOM 11002 C CA . LEU B 1 656 ? -18.719 -4.477 -47.188 1 52.41 656 LEU B CA 1
ATOM 11003 C C . LEU B 1 656 ? -17.406 -5.227 -47.031 1 52.41 656 LEU B C 1
ATOM 11005 O O . LEU B 1 656 ? -17.094 -5.758 -45.969 1 52.41 656 LEU B O 1
ATOM 11009 N N . VAL B 1 657 ? -17.062 -5.895 -48.188 1 53.25 657 VAL B N 1
ATOM 11010 C CA . VAL B 1 657 ? -15.773 -6.543 -48.344 1 53.25 657 VAL B CA 1
ATOM 11011 C C . VAL B 1 657 ? -14.734 -5.84 -47.469 1 53.25 657 VAL B C 1
ATOM 11013 O O . VAL B 1 657 ? -14.375 -4.691 -47.75 1 53.25 657 VAL B O 1
ATOM 11016 N N . ALA B 1 658 ? -14.719 -6.059 -46.281 1 58.62 658 ALA B N 1
ATOM 11017 C CA . ALA B 1 658 ? -13.844 -5.383 -45.312 1 58.62 658 ALA B CA 1
ATOM 11018 C C . ALA B 1 658 ? -12.383 -5.746 -45.562 1 58.62 658 ALA B C 1
ATOM 11020 O O . ALA B 1 658 ? -12.055 -6.906 -45.844 1 58.62 658 ALA B O 1
ATOM 11021 N N . ASP B 1 659 ? -11.625 -4.969 -46.344 1 72.31 659 ASP B N 1
ATOM 11022 C CA . ASP B 1 659 ? -10.164 -5.012 -46.344 1 72.31 659 ASP B CA 1
ATOM 11023 C C . ASP B 1 659 ? -9.617 -5.207 -44.938 1 72.31 659 ASP B C 1
ATOM 11025 O O . ASP B 1 659 ? -9.812 -4.355 -44.062 1 72.31 659 ASP B O 1
ATOM 11029 N N . PHE B 1 660 ? -9.195 -6.621 -44.875 1 84.75 660 PHE B N 1
ATOM 11030 C CA . PHE B 1 660 ? -8.695 -6.949 -43.531 1 84.75 660 PHE B CA 1
ATOM 11031 C C . PHE B 1 660 ? -7.191 -6.707 -43.469 1 84.75 660 PHE B C 1
ATOM 11033 O O . PHE B 1 660 ? -6.496 -7.363 -42.688 1 84.75 660 PHE B O 1
ATOM 11040 N N . ASP B 1 661 ? -6.668 -5.789 -44.25 1 87.62 661 ASP B N 1
ATOM 11041 C CA . ASP B 1 661 ? -5.238 -5.496 -44.25 1 87.62 661 ASP B CA 1
ATOM 11042 C C . ASP B 1 661 ? -4.793 -4.934 -42.906 1 87.62 661 ASP B C 1
ATOM 11044 O O . ASP B 1 661 ? -3.613 -5.016 -42.562 1 87.62 661 ASP B O 1
ATOM 11048 N N . TRP B 1 662 ? -5.777 -4.398 -42.25 1 91.44 662 TRP B N 1
ATOM 11049 C CA . TRP B 1 662 ? -5.469 -3.844 -40.938 1 91.44 662 TRP B CA 1
ATOM 11050 C C . TRP B 1 662 ? -4.938 -4.926 -40 1 91.44 662 TRP B C 1
ATOM 11052 O O . TRP B 1 662 ? -4.23 -4.629 -39.031 1 91.44 662 TRP B O 1
ATOM 11062 N N . LYS B 1 663 ? -5.23 -6.152 -40.188 1 93.5 663 LYS B N 1
ATOM 11063 C CA . LYS B 1 663 ? -4.781 -7.258 -39.344 1 93.5 663 LYS B CA 1
ATOM 11064 C C . LYS B 1 663 ? -3.26 -7.383 -39.375 1 93.5 663 LYS B C 1
ATOM 11066 O O . LYS B 1 663 ? -2.646 -7.773 -38.375 1 93.5 663 LYS B O 1
ATOM 11071 N N . LYS B 1 664 ? -2.693 -7.051 -40.469 1 92.62 664 LYS B N 1
ATOM 11072 C CA . LYS B 1 664 ? -1.244 -7.137 -40.625 1 92.62 664 LYS B CA 1
ATOM 11073 C C . LYS B 1 664 ? -0.535 -6.141 -39.688 1 92.62 664 LYS B C 1
ATOM 11075 O O . LYS B 1 664 ? 0.6 -6.375 -39.281 1 92.62 664 LYS B O 1
ATOM 11080 N N . THR B 1 665 ? -1.229 -5.117 -39.469 1 92.94 665 THR B N 1
ATOM 11081 C CA . THR B 1 665 ? -0.676 -4.094 -38.594 1 92.94 665 THR B CA 1
ATOM 11082 C C . THR B 1 665 ? -1.008 -4.398 -37.125 1 92.94 665 THR B C 1
ATOM 11084 O O . THR B 1 665 ? -0.167 -4.219 -36.25 1 92.94 665 THR B O 1
ATOM 11087 N N . ALA B 1 666 ? -2.15 -4.887 -36.844 1 94.94 666 ALA B N 1
ATOM 11088 C CA . ALA B 1 666 ? -2.645 -5.094 -35.5 1 94.94 666 ALA B CA 1
ATOM 11089 C C . ALA B 1 666 ? -1.993 -6.32 -34.844 1 94.94 666 ALA B C 1
ATOM 11091 O O . ALA B 1 666 ? -1.686 -6.312 -33.656 1 94.94 666 ALA B O 1
ATOM 11092 N N . GLU B 1 667 ? -1.784 -7.328 -35.594 1 95 667 GLU B N 1
ATOM 11093 C CA . GLU B 1 667 ? -1.341 -8.609 -35.062 1 95 667 GLU B CA 1
ATOM 11094 C C . GLU B 1 667 ? 0.042 -8.5 -34.438 1 95 667 GLU B C 1
ATOM 11096 O O . GLU B 1 667 ? 0.266 -8.992 -33.312 1 95 667 GLU B O 1
ATOM 11101 N N . PRO B 1 668 ? 0.972 -7.832 -35.125 1 93.31 668 PRO B N 1
ATOM 11102 C CA . PRO B 1 668 ? 2.279 -7.691 -34.5 1 93.31 668 PRO B CA 1
ATOM 11103 C C . PRO B 1 668 ? 2.209 -6.93 -33.188 1 93.31 668 PRO B C 1
ATOM 11105 O O . PRO B 1 668 ? 2.961 -7.23 -32.25 1 93.31 668 PRO B O 1
ATOM 11108 N N . VAL B 1 669 ? 1.401 -5.965 -33.125 1 93.94 669 VAL B N 1
ATOM 11109 C CA . VAL B 1 669 ? 1.232 -5.203 -31.891 1 93.94 669 VAL B CA 1
ATOM 11110 C C . VAL B 1 669 ? 0.675 -6.109 -30.797 1 93.94 669 VAL B C 1
ATOM 11112 O O . VAL B 1 669 ? 1.188 -6.121 -29.672 1 93.94 669 VAL B O 1
ATOM 11115 N N . MET B 1 670 ? -0.353 -6.867 -31.109 1 95.06 670 MET B N 1
ATOM 11116 C CA . MET B 1 670 ? -0.957 -7.785 -30.141 1 95.06 670 MET B CA 1
ATOM 11117 C C . MET B 1 670 ? 0.043 -8.852 -29.703 1 95.06 670 MET B C 1
ATOM 11119 O O . MET B 1 670 ? 0.032 -9.281 -28.547 1 95.06 670 MET B O 1
ATOM 11123 N N . ARG B 1 671 ? 0.858 -9.219 -30.656 1 92.69 671 ARG B N 1
ATOM 11124 C CA . ARG B 1 671 ? 1.854 -10.242 -30.344 1 92.69 671 ARG B CA 1
ATOM 11125 C C . ARG B 1 671 ? 2.863 -9.734 -29.328 1 92.69 671 ARG B C 1
ATOM 11127 O O . ARG B 1 671 ? 3.316 -10.492 -28.469 1 92.69 671 ARG B O 1
ATOM 11134 N N . LEU B 1 672 ? 3.232 -8.523 -29.531 1 90.5 672 LEU B N 1
ATOM 11135 C CA . LEU B 1 672 ? 4.148 -7.906 -28.578 1 90.5 672 LEU B CA 1
ATOM 11136 C C . LEU B 1 672 ? 3.574 -7.953 -27.156 1 90.5 672 LEU B C 1
ATOM 11138 O O . LEU B 1 672 ? 4.285 -8.281 -26.203 1 90.5 672 LEU B O 1
ATOM 11142 N N . TYR B 1 673 ? 2.352 -7.641 -27 1 92.38 673 TYR B N 1
ATOM 11143 C CA . TYR B 1 673 ? 1.709 -7.625 -25.703 1 92.38 673 TYR B CA 1
ATOM 11144 C C . TYR B 1 673 ? 1.469 -9.039 -25.188 1 92.38 673 TYR B C 1
ATOM 11146 O O . TYR B 1 673 ? 1.407 -9.273 -23.984 1 92.38 673 TYR B O 1
ATOM 11154 N N . THR B 1 674 ? 1.299 -9.969 -26.109 1 91.94 674 THR B N 1
ATOM 11155 C CA . THR B 1 674 ? 1.18 -11.367 -25.719 1 91.94 674 THR B CA 1
ATOM 11156 C C . THR B 1 674 ? 2.482 -11.867 -25.109 1 91.94 674 THR B C 1
ATOM 11158 O O . THR B 1 674 ? 2.463 -12.602 -24.109 1 91.94 674 THR B O 1
ATOM 11161 N N . GLU B 1 675 ? 3.51 -11.422 -25.688 1 84.94 675 GLU B N 1
ATOM 11162 C CA . GLU B 1 675 ? 4.82 -11.82 -25.172 1 84.94 675 GLU B CA 1
ATOM 11163 C C . GLU B 1 675 ? 5.09 -11.203 -23.797 1 84.94 675 GLU B C 1
ATOM 11165 O O . GLU B 1 675 ? 5.738 -11.828 -22.953 1 84.94 675 GLU B O 1
ATOM 11170 N N . ALA B 1 676 ? 4.594 -10.086 -23.641 1 88.19 676 ALA B N 1
ATOM 11171 C CA . ALA B 1 676 ? 4.867 -9.344 -22.406 1 88.19 676 ALA B CA 1
ATOM 11172 C C . ALA B 1 676 ? 3.871 -9.719 -21.312 1 88.19 676 ALA B C 1
ATOM 11174 O O . ALA B 1 676 ? 4.055 -9.359 -20.156 1 88.19 676 ALA B O 1
ATOM 11175 N N . THR B 1 677 ? 2.795 -10.445 -21.656 1 89.62 677 THR B N 1
ATOM 11176 C CA . THR B 1 677 ? 1.736 -10.773 -20.703 1 89.62 677 THR B CA 1
ATOM 11177 C C . THR B 1 677 ? 1.485 -12.281 -20.672 1 89.62 677 THR B C 1
ATOM 11179 O O . THR B 1 677 ? 0.574 -12.773 -21.344 1 89.62 677 THR B O 1
ATOM 11182 N N . ASP B 1 678 ? 2.146 -12.859 -19.875 1 84 678 ASP B N 1
ATOM 11183 C CA . ASP B 1 678 ? 2.008 -14.312 -19.797 1 84 678 ASP B CA 1
ATOM 11184 C C . ASP B 1 678 ? 0.567 -14.703 -19.469 1 84 678 ASP B C 1
ATOM 11186 O O . ASP B 1 678 ? -0.056 -14.133 -18.578 1 84 678 ASP B O 1
ATOM 11190 N N . GLY B 1 679 ? 0.035 -15.688 -20.203 1 82.25 679 GLY B N 1
ATOM 11191 C CA . GLY B 1 679 ? -1.345 -16.109 -20.031 1 82.25 679 GLY B CA 1
ATOM 11192 C C . GLY B 1 679 ? -2.289 -15.5 -21.047 1 82.25 679 GLY B C 1
ATOM 11193 O O . GLY B 1 679 ? -3.473 -15.844 -21.094 1 82.25 679 GLY B O 1
ATOM 11194 N N . SER B 1 680 ? -1.762 -14.617 -21.812 1 89.62 680 SER B N 1
ATOM 11195 C CA . SER B 1 680 ? -2.57 -14 -22.859 1 89.62 680 SER B CA 1
ATOM 11196 C C . SER B 1 680 ? -2.381 -14.719 -24.203 1 89.62 680 SER B C 1
ATOM 11198 O O . SER B 1 680 ? -1.427 -15.484 -24.375 1 89.62 680 SER B O 1
ATOM 11200 N N . TYR B 1 681 ? -3.357 -14.547 -25.109 1 92 681 TYR B N 1
ATOM 11201 C CA . TYR B 1 681 ? -3.264 -15.125 -26.453 1 92 681 TYR B CA 1
ATOM 11202 C C . TYR B 1 681 ? -4.117 -14.352 -27.438 1 92 681 TYR B C 1
ATOM 11204 O O . TYR B 1 681 ? -4.961 -13.539 -27.047 1 92 681 TYR B O 1
ATOM 11212 N N . ILE B 1 682 ? -3.895 -14.562 -28.703 1 94.12 682 ILE B N 1
ATOM 11213 C CA . ILE B 1 682 ? -4.617 -13.875 -29.766 1 94.12 682 ILE B CA 1
ATOM 11214 C C . ILE B 1 682 ? -5.574 -14.852 -30.453 1 94.12 682 ILE B C 1
ATOM 11216 O O . ILE B 1 682 ? -5.176 -15.953 -30.828 1 94.12 682 ILE B O 1
ATOM 11220 N N . GLU B 1 683 ? -6.828 -14.508 -30.453 1 92.56 683 GLU B N 1
ATOM 11221 C CA . GLU B 1 683 ? -7.828 -15.242 -31.219 1 92.56 683 GLU B CA 1
ATOM 11222 C C . GLU B 1 683 ? -8.07 -14.602 -32.594 1 92.56 683 GLU B C 1
ATOM 11224 O O . GLU B 1 683 ? -8.391 -13.414 -32.688 1 92.56 683 GLU B O 1
ATOM 11229 N N . HIS B 1 684 ? -7.918 -15.406 -33.562 1 90.5 684 HIS B N 1
ATOM 11230 C CA . HIS B 1 684 ? -8.156 -14.953 -34.938 1 90.5 684 HIS B CA 1
ATOM 11231 C C . HIS B 1 684 ? -9.57 -15.297 -35.406 1 90.5 684 HIS B C 1
ATOM 11233 O O . HIS B 1 684 ? -9.883 -16.469 -35.625 1 90.5 684 HIS B O 1
ATOM 11239 N N . LYS B 1 685 ? -10.328 -14.289 -35.438 1 87.06 685 LYS B N 1
ATOM 11240 C CA . LYS B 1 685 ? -11.633 -14.438 -36.062 1 87.06 685 LYS B CA 1
ATOM 11241 C C . LYS B 1 685 ? -11.578 -14.031 -37.531 1 87.06 685 LYS B C 1
ATOM 11243 O O . LYS B 1 685 ? -10.57 -13.484 -38 1 87.06 685 LYS B O 1
ATOM 11248 N N . GLU B 1 686 ? -12.625 -14.312 -38.188 1 82.62 686 GLU B N 1
ATOM 11249 C CA . GLU B 1 686 ? -12.625 -13.922 -39.625 1 82.62 686 GLU B CA 1
ATOM 11250 C C . GLU B 1 686 ? -12.641 -12.406 -39.75 1 82.62 686 GLU B C 1
ATOM 11252 O O . GLU B 1 686 ? -11.852 -11.852 -40.531 1 82.62 686 GLU B O 1
ATOM 11257 N N . SER B 1 687 ? -13.469 -11.773 -39 1 83.31 687 SER B N 1
ATOM 11258 C CA . SER B 1 687 ? -13.633 -10.328 -39.188 1 83.31 687 SER B CA 1
ATOM 11259 C C . SER B 1 687 ? -12.852 -9.555 -38.125 1 83.31 687 SER B C 1
ATOM 11261 O O . SER B 1 687 ? -12.664 -8.344 -38.25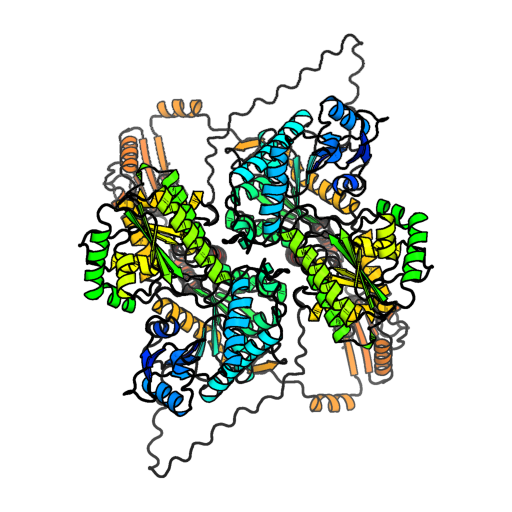 1 83.31 687 SER B O 1
ATOM 11263 N N . ALA B 1 688 ? -12.367 -10.258 -37.094 1 89.69 688 ALA B N 1
ATOM 11264 C CA . ALA B 1 688 ? -11.82 -9.516 -35.969 1 89.69 688 ALA B CA 1
ATOM 11265 C C . ALA B 1 688 ? -10.578 -10.195 -35.406 1 89.69 688 ALA B C 1
ATOM 11267 O O . ALA B 1 688 ? -10.297 -11.352 -35.719 1 89.69 688 ALA B O 1
ATOM 11268 N N . LEU B 1 689 ? -9.773 -9.445 -34.75 1 93.31 689 LEU B N 1
ATOM 11269 C CA . LEU B 1 689 ? -8.688 -9.938 -33.906 1 93.31 689 LEU B CA 1
ATOM 11270 C C . LEU B 1 689 ? -8.953 -9.633 -32.438 1 93.31 689 LEU B C 1
ATOM 11272 O O . LEU B 1 689 ? -9.312 -8.508 -32.094 1 93.31 689 LEU B O 1
ATOM 11276 N N . VAL B 1 690 ? -8.844 -10.703 -31.641 1 94.25 690 VAL B N 1
ATOM 11277 C CA . VAL B 1 690 ? -9.172 -10.516 -30.234 1 94.25 690 VAL B CA 1
ATOM 11278 C C . VAL B 1 690 ? -7.988 -10.93 -29.359 1 94.25 690 VAL B C 1
ATOM 11280 O O . VAL B 1 690 ? -7.488 -12.055 -29.484 1 94.25 690 VAL B O 1
ATOM 11283 N N . TRP B 1 691 ? -7.449 -10.078 -28.547 1 95.38 691 TRP B N 1
ATOM 11284 C CA . TRP B 1 691 ? -6.426 -10.367 -27.547 1 95.38 691 TRP B CA 1
ATOM 11285 C C . TRP B 1 691 ? -7.059 -10.703 -26.203 1 95.38 691 TRP B C 1
ATOM 11287 O O . TRP B 1 691 ? -7.734 -9.867 -25.594 1 95.38 691 TRP B O 1
ATOM 11297 N N . HIS B 1 692 ? -6.871 -11.945 -25.797 1 92.88 692 HIS B N 1
ATOM 11298 C CA . HIS B 1 692 ? -7.438 -12.445 -24.547 1 92.88 692 HIS B CA 1
ATOM 11299 C C . HIS B 1 692 ? -6.406 -12.406 -23.422 1 92.88 692 HIS B C 1
ATOM 11301 O O . HIS B 1 692 ? -5.23 -12.695 -23.641 1 92.88 692 HIS B O 1
ATOM 11307 N N . HIS B 1 693 ? -6.852 -12.016 -22.234 1 89.81 693 HIS B N 1
ATOM 11308 C CA . HIS B 1 693 ? -5.945 -12.055 -21.094 1 89.81 693 HIS B CA 1
ATOM 11309 C C . HIS B 1 693 ? -6.617 -12.703 -19.891 1 89.81 693 HIS B C 1
ATOM 11311 O O . HIS B 1 693 ? -6.367 -12.305 -18.75 1 89.81 693 HIS B O 1
ATOM 11317 N N . ASP B 1 694 ? -7.477 -13.641 -20.125 1 81.31 694 ASP B N 1
ATOM 11318 C CA . ASP B 1 694 ? -8.266 -14.289 -19.094 1 81.31 694 ASP B CA 1
ATOM 11319 C C . ASP B 1 694 ? -7.383 -15.133 -18.172 1 81.31 694 ASP B C 1
ATOM 11321 O O . ASP B 1 694 ? -7.742 -15.391 -17.016 1 81.31 694 ASP B O 1
ATOM 11325 N N . GLU B 1 695 ? -6.242 -15.617 -18.766 1 79.56 695 GLU B N 1
ATOM 11326 C CA . GLU B 1 695 ? -5.379 -16.469 -17.953 1 79.56 695 GLU B CA 1
ATOM 11327 C C . GLU B 1 695 ? -4.176 -15.695 -17.422 1 79.56 695 GLU B C 1
ATOM 11329 O O . GLU B 1 695 ? -3.275 -16.281 -16.812 1 79.56 695 GLU B O 1
ATOM 11334 N N . ALA B 1 696 ? -4.168 -14.461 -17.688 1 84.06 696 ALA B N 1
ATOM 11335 C CA . ALA B 1 696 ? -3.135 -13.594 -17.125 1 84.06 696 ALA B CA 1
ATOM 11336 C C . ALA B 1 696 ? -3.543 -13.086 -15.742 1 84.06 696 ALA B C 1
ATOM 11338 O O . ALA B 1 696 ? -4.688 -13.273 -15.32 1 84.06 696 ALA B O 1
ATOM 11339 N N . ASP B 1 697 ? -2.605 -12.648 -15.039 1 83.12 697 ASP B N 1
ATOM 11340 C CA . ASP B 1 697 ? -2.977 -11.914 -13.836 1 83.12 697 ASP B CA 1
ATOM 11341 C C . ASP B 1 697 ? -4.055 -10.875 -14.133 1 83.12 697 ASP B C 1
ATOM 11343 O O . ASP B 1 697 ? -3.904 -10.062 -15.055 1 83.12 697 ASP B O 1
ATOM 11347 N N . PRO B 1 698 ? -5.098 -10.938 -13.445 1 80.62 698 PRO B N 1
ATOM 11348 C CA . PRO B 1 698 ? -6.242 -10.109 -13.828 1 80.62 698 PRO B CA 1
ATOM 11349 C C . PRO B 1 698 ? -5.922 -8.617 -13.828 1 80.62 698 PRO B C 1
ATOM 11351 O O . PRO B 1 698 ? -6.336 -7.891 -14.734 1 80.62 698 PRO B O 1
ATOM 11354 N N . ASP B 1 699 ? -5.211 -8.195 -12.852 1 83.69 699 ASP B N 1
ATOM 11355 C CA . ASP B 1 699 ? -4.891 -6.777 -12.773 1 83.69 699 ASP B CA 1
ATOM 11356 C C . ASP B 1 699 ? -3.863 -6.383 -13.828 1 83.69 699 ASP B C 1
ATOM 11358 O O . ASP B 1 699 ? -3.994 -5.34 -14.477 1 83.69 699 ASP B O 1
ATOM 11362 N N . PHE B 1 700 ? -2.916 -7.191 -13.961 1 87.31 700 PHE B N 1
ATOM 11363 C CA . PHE B 1 700 ? -1.896 -6.895 -14.953 1 87.31 700 PHE B CA 1
ATOM 11364 C C . PHE B 1 700 ? -2.482 -6.941 -16.359 1 87.31 700 PHE B C 1
ATOM 11366 O O . PHE B 1 700 ? -2.195 -6.074 -17.188 1 87.31 700 PHE B O 1
ATOM 11373 N N . GLY B 1 701 ? -3.252 -7.98 -16.547 1 89.12 701 GLY B N 1
ATOM 11374 C CA . GLY B 1 701 ? -3.922 -8.086 -17.828 1 89.12 701 GLY B CA 1
ATOM 11375 C C . GLY B 1 701 ? -4.758 -6.871 -18.172 1 89.12 701 GLY B C 1
ATOM 11376 O O . GLY B 1 701 ? -4.734 -6.395 -19.312 1 89.12 701 GLY B O 1
ATOM 11377 N N . SER B 1 702 ? -5.441 -6.391 -17.25 1 86.88 702 SER B N 1
ATOM 11378 C CA . SER B 1 702 ? -6.273 -5.207 -17.453 1 86.88 702 SER B CA 1
ATOM 11379 C C . SER B 1 702 ? -5.422 -3.984 -17.781 1 86.88 702 SER B C 1
ATOM 11381 O O . SER B 1 702 ? -5.801 -3.16 -18.609 1 86.88 702 SER B O 1
ATOM 11383 N N . CYS B 1 703 ? -4.332 -3.881 -17.078 1 86.31 703 CYS B N 1
ATOM 11384 C CA . CYS B 1 703 ? -3.414 -2.779 -17.344 1 86.31 703 CYS B CA 1
ATOM 11385 C C . CYS B 1 703 ? -2.848 -2.865 -18.75 1 86.31 703 CYS B C 1
ATOM 11387 O O . CYS B 1 703 ? -2.777 -1.859 -19.453 1 86.31 703 CYS B O 1
ATOM 11389 N N . GLN B 1 704 ? -2.451 -4.098 -19.094 1 91.69 704 GLN B N 1
ATOM 11390 C CA . GLN B 1 704 ? -1.91 -4.34 -20.422 1 91.69 704 GLN B CA 1
ATOM 11391 C C . GLN B 1 704 ? -2.955 -4.059 -21.5 1 91.69 704 GLN B C 1
ATOM 11393 O O . GLN B 1 704 ? -2.629 -3.525 -22.562 1 91.69 704 GLN B O 1
ATOM 11398 N N . ALA B 1 705 ? -4.191 -4.391 -21.172 1 92.5 705 ALA B N 1
ATOM 11399 C CA . ALA B 1 705 ? -5.289 -4.176 -22.125 1 92.5 705 ALA B CA 1
ATOM 11400 C C . ALA B 1 705 ? -5.488 -2.689 -22.391 1 92.5 705 ALA B C 1
ATOM 11402 O O . ALA B 1 705 ? -5.734 -2.291 -23.531 1 92.5 705 ALA B O 1
ATOM 11403 N N . LYS B 1 706 ? -5.418 -1.909 -21.406 1 88.75 706 LYS B N 1
ATOM 11404 C CA . LYS B 1 706 ? -5.559 -0.464 -21.562 1 88.75 706 LYS B CA 1
ATOM 11405 C C . LYS B 1 706 ? -4.441 0.1 -22.438 1 88.75 706 LYS B C 1
ATOM 11407 O O . LYS B 1 706 ? -4.695 0.923 -23.328 1 88.75 706 LYS B O 1
ATOM 11412 N N . GLU B 1 707 ? -3.234 -0.305 -22.156 1 90 707 GLU B N 1
ATOM 11413 C CA . GLU B 1 707 ? -2.098 0.162 -22.938 1 90 707 GLU B CA 1
ATOM 11414 C C . GLU B 1 707 ? -2.205 -0.304 -24.391 1 90 707 GLU B C 1
ATOM 11416 O O . GLU B 1 707 ? -1.904 0.454 -25.312 1 90 707 GLU B O 1
ATOM 11421 N N . LEU B 1 708 ? -2.557 -1.563 -24.516 1 94.25 708 LEU B N 1
ATOM 11422 C CA . LEU B 1 708 ? -2.725 -2.131 -25.859 1 94.25 708 LEU B CA 1
ATOM 11423 C C . LEU B 1 708 ? -3.787 -1.367 -26.641 1 94.25 708 LEU B C 1
ATOM 11425 O O . LEU B 1 708 ? -3.611 -1.099 -27.828 1 94.25 708 LEU B O 1
ATOM 11429 N N . LEU B 1 709 ? -4.91 -1.089 -25.969 1 93.81 709 LEU B N 1
ATOM 11430 C CA . LEU B 1 709 ? -5.977 -0.323 -26.609 1 93.81 709 LEU B CA 1
ATOM 11431 C C . LEU B 1 709 ? -5.441 1.001 -27.156 1 93.81 709 LEU B C 1
ATOM 11433 O O . LEU B 1 709 ? -5.664 1.336 -28.312 1 93.81 709 LEU B O 1
ATOM 11437 N N . ASP B 1 710 ? -4.684 1.722 -26.344 1 91.06 710 ASP B N 1
ATOM 11438 C CA . ASP B 1 710 ? -4.121 3.01 -26.734 1 91.06 710 ASP B CA 1
ATOM 11439 C C . ASP B 1 710 ? -3.154 2.85 -27.906 1 91.06 710 ASP B C 1
ATOM 11441 O O . ASP B 1 710 ? -3.16 3.656 -28.844 1 91.06 710 ASP B O 1
ATOM 11445 N N . HIS B 1 711 ? -2.338 1.861 -27.797 1 92.5 711 HIS B N 1
ATOM 11446 C CA . HIS B 1 711 ? -1.354 1.594 -28.844 1 92.5 711 HIS B CA 1
ATOM 11447 C C . HIS B 1 711 ? -2.033 1.258 -30.156 1 92.5 711 HIS B C 1
ATOM 11449 O O . HIS B 1 711 ? -1.658 1.791 -31.203 1 92.5 711 HIS B O 1
ATOM 11455 N N . LEU B 1 712 ? -2.979 0.396 -30.094 1 95.06 712 LEU B N 1
ATOM 11456 C CA . LEU B 1 712 ? -3.689 -0.018 -31.297 1 95.06 712 LEU B CA 1
ATOM 11457 C C . LEU B 1 712 ? -4.465 1.149 -31.906 1 95.06 712 LEU B C 1
ATOM 11459 O O . LEU B 1 712 ? -4.52 1.301 -33.125 1 95.06 712 LEU B O 1
ATOM 11463 N N . GLU B 1 713 ? -5.105 1.924 -31.047 1 93.62 713 GLU B N 1
ATOM 11464 C CA . GLU B 1 713 ? -5.828 3.096 -31.547 1 93.62 713 GLU B CA 1
ATOM 11465 C C . GLU B 1 713 ? -4.891 4.062 -32.25 1 93.62 713 GLU B C 1
ATOM 11467 O O . GLU B 1 713 ? -5.273 4.688 -33.25 1 93.62 713 GLU B O 1
ATOM 11472 N N . SER B 1 714 ? -3.67 4.176 -31.766 1 90.88 714 SER B N 1
ATOM 11473 C CA . SER B 1 714 ? -2.682 5.07 -32.375 1 90.88 714 SER B CA 1
ATOM 11474 C C . SER B 1 714 ? -2.203 4.547 -33.719 1 90.88 714 SER B C 1
ATOM 11476 O O . SER B 1 714 ? -2.141 5.297 -34.688 1 90.88 714 SER B O 1
ATOM 11478 N N . VAL B 1 715 ? -1.927 3.279 -33.812 1 93 715 VAL B N 1
ATOM 11479 C CA . VAL B 1 715 ? -1.327 2.707 -35 1 93 715 VAL B CA 1
ATOM 11480 C C . VAL B 1 715 ? -2.4 2.502 -36.062 1 93 715 VAL B C 1
ATOM 11482 O O . VAL B 1 715 ? -2.109 2.537 -37.25 1 93 715 VAL B O 1
ATOM 11485 N N . LEU B 1 716 ? -3.664 2.355 -35.594 1 92.81 716 LEU B N 1
ATOM 11486 C CA . LEU B 1 716 ? -4.75 2.074 -36.531 1 92.81 716 LEU B CA 1
ATOM 11487 C C . LEU B 1 716 ? -5.629 3.307 -36.719 1 92.81 716 LEU B C 1
ATOM 11489 O O . LEU B 1 716 ? -6.773 3.193 -37.156 1 92.81 716 LEU B O 1
ATOM 11493 N N . ALA B 1 717 ? -5.137 4.414 -36.406 1 89.94 717 ALA B N 1
ATOM 11494 C CA . ALA B 1 717 ? -5.902 5.656 -36.469 1 89.94 717 ALA B CA 1
ATOM 11495 C C . ALA B 1 717 ? -6.457 5.914 -37.875 1 89.94 717 ALA B C 1
ATOM 11497 O O . ALA B 1 717 ? -7.547 6.473 -38 1 89.94 717 ALA B O 1
ATOM 11498 N N . ASN B 1 718 ? -5.766 5.469 -38.906 1 87.94 718 ASN B N 1
ATOM 11499 C CA . ASN B 1 718 ? -6.184 5.742 -40.281 1 87.94 718 ASN B CA 1
ATOM 11500 C C . ASN B 1 718 ? -6.883 4.539 -40.906 1 87.94 718 ASN B C 1
ATOM 11502 O O . ASN B 1 718 ? -7.176 4.539 -42.094 1 87.94 718 ASN B O 1
ATOM 11506 N N . GLU B 1 719 ? -7.102 3.578 -40.125 1 87.94 719 GLU B N 1
ATOM 11507 C CA . GLU B 1 719 ? -7.785 2.383 -40.625 1 87.94 719 GLU B CA 1
ATOM 11508 C C . GLU B 1 719 ? -9.258 2.387 -40.219 1 87.94 719 GLU B C 1
ATOM 11510 O O . GLU B 1 719 ? -9.617 2.934 -39.188 1 87.94 719 GLU B O 1
ATOM 11515 N N . PRO B 1 720 ? -10.094 1.935 -41.031 1 85.56 720 PRO B N 1
ATOM 11516 C CA . PRO B 1 720 ? -11.531 1.891 -40.719 1 85.56 720 PRO B CA 1
ATOM 11517 C C . PRO B 1 720 ? -11.883 0.801 -39.719 1 85.56 720 PRO B C 1
ATOM 11519 O O . PRO B 1 720 ? -12.734 -0.051 -40 1 85.56 720 PRO B O 1
ATOM 11522 N N . VAL B 1 721 ? -11.227 0.801 -38.625 1 89.81 721 VAL B N 1
ATOM 11523 C CA . VAL B 1 721 ? -11.445 -0.192 -37.562 1 89.81 721 VAL B CA 1
ATOM 11524 C C . VAL B 1 721 ? -11.68 0.509 -36.25 1 89.81 721 VAL B C 1
ATOM 11526 O O . VAL B 1 721 ? -11.391 1.698 -36.094 1 89.81 721 VAL B O 1
ATOM 11529 N N . VAL B 1 722 ? -12.352 -0.199 -35.438 1 89 722 VAL B N 1
ATOM 11530 C CA . VAL B 1 722 ? -12.57 0.264 -34.062 1 89 722 VAL B CA 1
ATOM 11531 C C . VAL B 1 722 ? -11.906 -0.696 -33.062 1 89 722 VAL B C 1
ATOM 11533 O O . VAL B 1 722 ? -11.977 -1.915 -33.25 1 89 722 VAL B O 1
ATOM 11536 N N . VAL B 1 723 ? -11.18 -0.143 -32.156 1 93.25 723 VAL B N 1
ATOM 11537 C CA . VAL B 1 723 ? -10.578 -0.921 -31.094 1 93.25 723 VAL B CA 1
ATOM 11538 C C . VAL B 1 723 ? -11.43 -0.808 -29.828 1 93.25 723 VAL B C 1
ATOM 11540 O O . VAL B 1 723 ? -11.773 0.297 -29.406 1 93.25 723 VAL B O 1
ATOM 11543 N N . LYS B 1 724 ? -11.844 -1.937 -29.281 1 90.44 724 LYS B N 1
ATOM 11544 C CA . LYS B 1 724 ? -12.695 -1.941 -28.094 1 90.44 724 LYS B CA 1
ATOM 11545 C C . LYS B 1 724 ? -12.102 -2.822 -27 1 90.44 724 LYS B C 1
ATOM 11547 O O . LYS B 1 724 ? -11.5 -3.857 -27.281 1 90.44 724 LYS B O 1
ATOM 11552 N N . ARG B 1 725 ? -12.266 -2.338 -25.875 1 90.56 725 ARG B N 1
ATOM 11553 C CA . ARG B 1 725 ? -11.875 -3.133 -24.703 1 90.56 725 ARG B CA 1
ATOM 11554 C C . ARG B 1 725 ? -13.094 -3.787 -24.062 1 90.56 725 ARG B C 1
ATOM 11556 O O . ARG B 1 725 ? -14.125 -3.145 -23.875 1 90.56 725 ARG B O 1
ATOM 11563 N N . GLY B 1 726 ? -13.102 -5.09 -23.859 1 82.44 726 GLY B N 1
ATOM 11564 C CA . GLY B 1 726 ? -14.125 -5.848 -23.156 1 82.44 726 GLY B CA 1
ATOM 11565 C C . GLY B 1 726 ? -13.617 -6.5 -21.875 1 82.44 726 GLY B C 1
ATOM 11566 O O . GLY B 1 726 ? -12.586 -6.094 -21.344 1 82.44 726 GLY B O 1
ATOM 11567 N N . GLN B 1 727 ? -14.453 -7.41 -21.406 1 79.44 727 GLN B N 1
ATOM 11568 C CA . GLN B 1 727 ? -14.047 -8.164 -20.234 1 79.44 727 GLN B CA 1
ATOM 11569 C C . GLN B 1 727 ? -12.898 -9.117 -20.547 1 79.44 727 GLN B C 1
ATOM 11571 O O . GLN B 1 727 ? -13.102 -10.148 -21.203 1 79.44 727 GLN B O 1
ATOM 11576 N N . HIS B 1 728 ? -11.75 -8.836 -20.203 1 86.62 728 HIS B N 1
ATOM 11577 C CA . HIS B 1 728 ? -10.531 -9.633 -20.344 1 86.62 728 HIS B CA 1
ATOM 11578 C C . HIS B 1 728 ? -10.117 -9.75 -21.797 1 86.62 728 HIS B C 1
ATOM 11580 O O . HIS B 1 728 ? -9.531 -10.758 -22.203 1 86.62 728 HIS B O 1
ATOM 11586 N N . ILE B 1 729 ? -10.594 -8.75 -22.672 1 91.62 729 ILE B N 1
ATOM 11587 C CA . ILE B 1 729 ? -10.211 -8.828 -24.078 1 91.62 729 ILE B CA 1
ATOM 11588 C C . ILE B 1 729 ? -10 -7.422 -24.641 1 91.62 729 ILE B C 1
ATOM 11590 O O . ILE B 1 729 ? -10.477 -6.445 -24.062 1 91.62 729 ILE B O 1
ATOM 11594 N N . VAL B 1 730 ? -9.211 -7.316 -25.625 1 94.69 730 VAL B N 1
ATOM 11595 C CA . VAL B 1 730 ? -9.133 -6.184 -26.547 1 94.69 730 VAL B CA 1
ATOM 11596 C C . VAL B 1 730 ? -9.398 -6.648 -27.969 1 94.69 730 VAL B C 1
ATOM 11598 O O . VAL B 1 730 ? -8.734 -7.559 -28.469 1 94.69 730 VAL B O 1
ATOM 11601 N N . GLU B 1 731 ? -10.414 -6.035 -28.562 1 93.81 731 GLU B N 1
ATOM 11602 C CA . GLU B 1 731 ? -10.828 -6.5 -29.875 1 93.81 731 GLU B CA 1
ATOM 11603 C C . GLU B 1 731 ? -10.719 -5.387 -30.906 1 93.81 731 GLU B C 1
ATOM 11605 O O . GLU B 1 731 ? -11.023 -4.227 -30.609 1 93.81 731 GLU B O 1
ATOM 11610 N N . VAL B 1 732 ? -10.203 -5.746 -32.094 1 92.56 732 VAL B N 1
ATOM 11611 C CA . VAL B 1 732 ? -10.203 -4.863 -33.25 1 92.56 732 VAL B CA 1
ATOM 11612 C C . VAL B 1 732 ? -11.227 -5.348 -34.25 1 92.56 732 VAL B C 1
ATOM 11614 O O . VAL B 1 732 ? -11.164 -6.492 -34.719 1 92.56 732 VAL B O 1
ATOM 11617 N N . ASN B 1 733 ? -12.156 -4.469 -34.469 1 87.69 733 ASN B N 1
ATOM 11618 C CA . ASN B 1 733 ? -13.242 -4.773 -35.406 1 87.69 733 ASN B CA 1
ATOM 11619 C C . ASN B 1 733 ? -13.344 -3.727 -36.5 1 87.69 733 ASN B C 1
ATOM 11621 O O . ASN B 1 733 ? -13.008 -2.559 -36.281 1 87.69 733 ASN B O 1
ATOM 11625 N N . PRO B 1 734 ? -13.641 -4.102 -37.719 1 80.94 734 PRO B N 1
ATOM 11626 C CA . PRO B 1 734 ? -13.922 -3.09 -38.75 1 80.94 734 PRO B CA 1
ATOM 11627 C C . PRO B 1 734 ? -15.008 -2.109 -38.312 1 80.94 734 PRO B C 1
ATOM 11629 O O . PRO B 1 734 ? -15.93 -2.482 -37.594 1 80.94 734 PRO B O 1
ATOM 11632 N N . GLN B 1 735 ? -14.609 -0.77 -38.438 1 69.25 735 GLN B N 1
ATOM 11633 C CA . GLN B 1 735 ? -15.578 0.265 -38.125 1 69.25 735 GLN B CA 1
ATOM 11634 C C . GLN B 1 735 ? -16.938 -0.03 -38.75 1 69.25 735 GLN B C 1
ATOM 11636 O O . GLN B 1 735 ? -17.891 0.74 -38.594 1 69.25 735 GLN B O 1
ATOM 11641 N N . VAL B 1 736 ? -17.141 -1.053 -39.188 1 52.72 736 VAL B N 1
ATOM 11642 C CA . VAL B 1 736 ? -18.375 -1.251 -39.938 1 52.72 736 VAL B CA 1
ATOM 11643 C C . VAL B 1 736 ? -19.547 -0.667 -39.156 1 52.72 736 VAL B C 1
ATOM 11645 O O . VAL B 1 736 ? -19.812 -1.065 -38.031 1 52.72 736 VAL B O 1
ATOM 11648 N N . SER B 1 737 ? -20 0.543 -39.438 1 46.03 737 SER B N 1
ATOM 11649 C CA . SER B 1 737 ? -21.422 0.815 -39.469 1 46.03 737 SER B CA 1
ATOM 11650 C C . SER B 1 737 ? -22.234 -0.477 -39.562 1 46.03 737 SER B C 1
ATOM 11652 O O . SER B 1 737 ? -23.453 -0.443 -39.719 1 46.03 737 SER B O 1
ATOM 11654 N N . ALA B 1 738 ? -21.641 -1.506 -39.781 1 42.19 738 ALA B N 1
ATOM 11655 C CA . ALA B 1 738 ? -22.281 -2.764 -40.156 1 42.19 738 ALA B CA 1
ATOM 11656 C C . ALA B 1 738 ? -22.969 -3.416 -38.969 1 42.19 738 ALA B C 1
ATOM 11658 O O . ALA B 1 738 ? -24.016 -4.059 -39.094 1 42.19 738 ALA B O 1
ATOM 11659 N N . CYS B 1 739 ? -22.219 -3.572 -37.812 1 45.78 739 CYS B N 1
ATOM 11660 C CA . CYS B 1 739 ? -22.984 -4.152 -36.719 1 45.78 739 CYS B CA 1
ATOM 11661 C C . CYS B 1 739 ? -24.297 -3.387 -36.531 1 45.78 739 CYS B C 1
ATOM 11663 O O . CYS B 1 739 ? -25.344 -3.986 -36.281 1 45.78 739 CYS B O 1
ATOM 11665 N N . LYS B 1 740 ? -24.078 -2.123 -36.406 1 47.94 740 LYS B N 1
ATOM 11666 C CA . LYS B 1 740 ? -25.297 -1.301 -36.375 1 47.94 740 LYS B CA 1
ATOM 11667 C C . LYS B 1 740 ? -26.109 -1.476 -37.656 1 47.94 740 LYS B C 1
ATOM 11669 O O . LYS B 1 740 ? -27.344 -1.411 -37.625 1 47.94 740 LYS B O 1
ATOM 11674 N N . LEU B 1 741 ? -25.359 -1.78 -38.625 1 47.69 741 LEU B N 1
ATOM 11675 C CA . LEU B 1 741 ? -26.078 -1.919 -39.875 1 47.69 741 LEU B CA 1
ATOM 11676 C C . LEU B 1 741 ? -26.797 -3.266 -39.938 1 47.69 741 LEU B C 1
ATOM 11678 O O . LEU B 1 741 ? -27.906 -3.357 -40.469 1 47.69 741 LEU B O 1
ATOM 11682 N N . SER B 1 742 ? -26.031 -4.23 -39.438 1 47.78 742 SER B N 1
ATOM 11683 C CA . SER B 1 742 ? -26.734 -5.512 -39.531 1 47.78 742 SER B CA 1
ATOM 11684 C C . SER B 1 742 ? -27.984 -5.516 -38.656 1 47.78 742 SER B C 1
ATOM 11686 O O . SER B 1 742 ? -29.031 -6.023 -39.062 1 47.78 742 SER B O 1
ATOM 11688 N N . ILE B 1 743 ? -27.703 -5.012 -37.438 1 55.81 743 ILE B N 1
ATOM 11689 C CA . ILE B 1 743 ? -28.891 -4.898 -36.625 1 55.81 743 ILE B CA 1
ATOM 11690 C C . ILE B 1 743 ? -29.891 -3.949 -37.281 1 55.81 743 ILE B C 1
ATOM 11692 O O . ILE B 1 743 ? -31.109 -4.18 -37.25 1 55.81 743 ILE B O 1
ATOM 11696 N N . ALA B 1 744 ? -29.188 -2.945 -37.906 1 54.88 744 ALA B N 1
ATOM 11697 C CA . ALA B 1 744 ? -30.078 -2.025 -38.594 1 54.88 744 ALA B CA 1
ATOM 11698 C C . ALA B 1 744 ? -30.812 -2.738 -39.75 1 54.88 744 ALA B C 1
ATOM 11700 O O . ALA B 1 744 ? -31.984 -2.471 -40 1 54.88 744 ALA B O 1
ATOM 11701 N N . VAL B 1 745 ? -30.125 -3.656 -40.312 1 53 745 VAL B N 1
ATOM 11702 C CA . VAL B 1 745 ? -30.766 -4.418 -41.406 1 53 745 VAL B CA 1
ATOM 11703 C C . VAL B 1 745 ? -31.859 -5.297 -40.812 1 53 745 VAL B C 1
ATOM 11705 O O . VAL B 1 745 ? -32.906 -5.477 -41.438 1 53 745 VAL B O 1
ATOM 11708 N N . LEU B 1 746 ? -31.594 -5.734 -39.656 1 57.06 746 LEU B N 1
ATOM 11709 C CA . LEU B 1 746 ? -32.594 -6.57 -39 1 57.06 746 LEU B CA 1
ATOM 11710 C C . LEU B 1 746 ? -33.812 -5.746 -38.625 1 57.06 746 LEU B C 1
ATOM 11712 O O . LEU B 1 746 ? -34.969 -6.207 -38.75 1 57.06 746 LEU B O 1
ATOM 11716 N N . VAL B 1 747 ? -33.5 -4.477 -38.219 1 57.97 747 VAL B N 1
ATOM 11717 C CA . VAL B 1 747 ? -34.594 -3.59 -37.844 1 57.97 747 VAL B CA 1
ATOM 11718 C C . VAL B 1 747 ? -35.312 -3.094 -39.094 1 57.97 747 VAL B C 1
ATOM 11720 O O . VAL B 1 747 ? -36.531 -3.025 -39.125 1 57.97 747 VAL B O 1
#

Radius of gyration: 36.05 Å; Cα contacts (8 Å, |Δi|>4): 2788; chains: 2; bounding box: 110×97×91 Å

Sequence (1494 aa):
MPSLSCHNLLDLAEELPPSPLRLPRVMAGASPSSPASPSPAGPPRRVIVSHRLPLRASPDPAAPFGLRFTVDAGTVAYQLRSGLPASAPVLHVGTLPPAAAEAASDELASYLLAHFSCLPVFLPADLHGKFYHGFCKHYMWPLLHYLLPLTPSTLGGLPFDRALYHSFLSANRAFADRLTEVLAPDDDFVWIQDYHLLALPTFLRKRFPRARVGFFLHSPFPSSEIFRTIPVRDDLLRALLNADLVGFHTFDYARHFLSACSRLLGLDYQSKRGYIGIEYYGRTVTVKILPVGIDMGQLRSVVSAPETADVVRQVADAYKGRRLMLGVDDVDLFKGIGLKFLGMEQLLVENPELRGKAVLVQITNPARSEGRDVQEVQDEARAISARVNERFGTPGYTPIVMISRPVSEYEKAAYYAAAECCVVSAVRDGLNRIPYIYTVCRQESTALGDAPKRSVIVLSEFVGCSPSLSGAIRVNPWSVESVAEAMSSALRMSDGEQRLRHEKHYKYVSTHDVAYWARSFDQDLQRACKDHFSRRHWGIGFGMSFKVVALGPNFRRLSVEHIVPSFRKTENRLILLDYDGTVMPESSIDKAPSSEVISVLNRLCEDPKNRVFIVSGRGKDELSKWFAPCEKLGIAAEHGYFTRWSKESPWETCGLVADFDWKKTAEPVMRLYTEATDGSYIEHKESALVWHHDEADPDFGSCQAKELLDHLESVLANEPVVVKRGQHIVEVNPQVSACKLSIAVLVMPSLSCHNLLDLAEELPPSPLRLPRVMAGASPSSPASPSPAGPPRRVIVSHRLPLRASPDPAAPFGLRFTVDAGTVAYQLRSGLPASAPVLHVGTLPPAAAEAASDELASYLLAHFSCLPVFLPADLHGKFYHGFCKHYMWPLLHYLLPLTPSTLGGLPFDRALYHSFLSANRAFADRLTEVLAPDDDFVWIQDYHLLALPTFLRKRFPRARVGFFLHSPFPSSEIFRTIPVRDDLLRALLNADLVGFHTFDYARHFLSACSRLLGLDYQSKRGYIGIEYYGRTVTVKILPVGIDMGQLRSVVSAPETADVVRQVADAYKGRRLMLGVDDVDLFKGIGLKFLGMEQLLVENPELRGKAVLVQITNPARSEGRDVQEVQDEARAISARVNERFGTPGYTPIVMISRPVSEYEKAAYYAAAECCVVSAVRDGLNRIPYIYTVCRQESTALGDAPKRSVIVLSEFVGCSPSLSGAIRVNPWSVESVAEAMSSALRMSDGEQRLRHEKHYKYVSTHDVAYWARSFDQDLQRACKDHFSRRHWGIGFGMSFKVVALGPNFRRLSVEHIVPSFRKTENRLILLDYDGTVMPESSIDKAPSSEVISVLNRLCEDPKNRVFIVSGRGKDELSKWFAPCEKLGIAAEHGYFTRWSKESPWETCGLVADFDWKKTAEPVMRLYTEATDGSYIEHKESALVWHHDEADPDFGSCQAKELLDHLESVLANEPVVVKRGQHIVEVNPQVSACKLSIAVLV

Solvent-accessible surface area (backbone atoms only — not comparable to full-atom values): 78798 Å² total; per-residue (Å²): 119,36,60,78,71,77,71,75,66,80,61,53,64,75,74,70,66,73,74,76,72,78,71,76,75,80,69,78,82,76,74,87,70,72,88,69,68,78,66,79,76,69,61,56,36,37,37,40,34,34,73,54,41,55,46,42,55,42,86,27,83,88,34,72,95,38,38,40,75,43,76,33,76,84,36,66,87,49,45,31,56,72,22,43,64,87,76,33,50,64,38,37,34,16,23,61,40,79,80,43,55,87,63,72,45,71,65,52,35,52,48,34,35,74,75,66,34,29,44,64,45,89,64,59,66,68,49,43,44,34,19,48,57,38,32,38,58,39,36,47,46,35,38,34,61,59,35,53,52,39,69,55,49,71,48,32,26,51,65,77,48,70,68,31,49,50,30,36,52,50,53,24,43,48,48,31,55,56,45,65,75,69,60,49,54,92,55,36,37,37,40,38,46,29,73,83,45,42,55,24,38,38,53,38,31,72,76,35,55,70,46,41,35,33,36,36,40,61,58,49,46,39,47,39,81,58,47,63,58,40,79,59,36,67,40,52,52,40,13,53,61,51,23,33,25,42,33,22,47,34,50,67,30,44,50,19,49,50,47,29,37,27,59,70,54,47,37,63,70,46,72,62,74,52,40,39,30,31,71,48,60,72,35,58,32,32,54,43,63,52,50,53,58,48,58,63,70,62,51,50,54,46,38,65,29,67,71,13,33,54,44,24,51,49,53,46,58,75,45,61,87,40,48,40,29,35,30,76,42,54,50,48,66,41,40,24,63,51,42,47,50,48,8,52,47,47,31,45,69,75,32,65,85,40,58,83,27,49,29,39,38,35,39,38,42,78,50,93,68,84,54,69,64,47,52,44,38,53,51,48,36,50,51,52,40,51,52,46,30,67,74,67,37,48,94,95,34,62,39,55,42,76,44,69,63,93,71,52,73,38,56,52,40,14,51,34,39,57,31,52,28,41,51,43,31,28,67,42,42,30,40,67,58,61,69,56,52,33,46,48,26,32,62,63,36,62,68,88,48,85,68,85,54,54,36,40,41,36,33,15,67,44,29,40,43,40,63,70,40,78,68,42,47,69,28,55,44,64,25,38,64,49,39,13,49,45,52,50,49,56,75,65,52,53,71,69,57,26,28,53,32,29,51,54,48,40,53,50,46,71,69,39,15,20,32,48,36,32,33,53,50,52,51,50,41,52,60,54,44,62,60,55,83,69,37,40,62,42,59,36,71,60,81,61,62,36,42,56,36,38,42,59,71,79,68,72,83,87,53,64,82,59,51,52,60,53,57,71,68,50,68,75,43,80,46,81,37,51,36,79,59,63,72,36,61,71,81,48,84,69,82,64,77,48,73,64,55,53,52,51,51,45,56,52,38,66,40,82,42,38,46,41,31,42,38,30,74,49,53,57,69,59,49,49,62,67,44,58,86,33,60,60,41,17,39,20,20,48,46,24,44,35,32,23,64,23,64,86,44,68,77,40,67,61,73,70,80,68,78,67,67,61,50,72,61,47,47,60,56,53,48,44,38,31,71,48,33,59,54,32,46,76,46,81,50,94,76,33,46,34,39,36,22,75,61,10,49,57,68,48,32,52,51,46,40,54,51,48,48,52,50,48,48,63,76,37,63,88,44,73,49,39,73,45,78,57,92,50,33,35,33,42,32,59,46,54,65,38,40,62,34,36,50,47,66,70,101,118,35,59,77,71,77,70,77,68,79,62,53,65,75,76,70,66,74,72,75,73,77,71,76,77,80,70,78,81,76,75,88,71,71,88,69,69,80,66,78,77,68,60,55,36,38,37,40,34,33,73,54,40,55,47,40,56,41,85,27,82,88,34,71,96,37,37,39,74,44,76,32,76,85,35,66,86,49,44,32,57,72,21,43,64,87,77,34,50,64,37,38,34,16,22,60,42,80,80,43,54,87,63,72,46,69,64,52,36,53,48,35,35,74,75,66,35,29,45,63,44,90,65,59,67,69,48,43,44,34,20,48,56,39,32,37,56,39,35,46,48,35,38,37,61,60,35,54,54,38,68,53,50,71,49,33,27,51,67,76,49,69,69,31,50,50,30,38,51,49,53,23,42,49,50,29,55,57,47,64,74,69,61,49,55,91,55,35,38,36,41,38,46,29,72,83,44,43,55,24,38,39,51,38,32,72,76,36,54,69,46,42,36,33,36,36,41,61,58,49,46,39,49,38,80,58,47,62,60,40,79,60,36,68,39,53,52,39,12,54,61,51,24,33,25,42,33,22,46,33,50,66,30,45,49,20,49,51,47,30,38,28,59,71,55,47,38,64,68,47,72,60,74,50,40,39,31,30,70,47,60,73,35,58,30,33,54,44,62,54,51,53,58,48,57,64,69,64,51,48,54,46,39,65,29,68,72,12,34,55,44,24,53,49,53,46,59,75,44,58,87,40,48,40,30,34,31,76,43,55,50,47,68,41,39,25,62,50,44,46,52,48,8,52,46,46,32,44,69,77,32,64,85,41,59,82,26,49,29,38,37,34,39,38,41,78,51,92,69,83,52,71,63,48,51,45,37,52,50,48,37,51,51,50,41,50,53,47,29,66,72,66,36,49,96,96,35,60,40,56,41,76,41,70,62,92,70,52,73,38,54,50,39,16,50,33,39,56,30,51,29,41,50,43,30,28,68,41,43,30,41,69,58,59,69,55,53,34,47,49,27,31,63,62,37,62,67,90,49,84,66,87,55,56,36,38,42,36,33,16,68,45,29,39,43,40,64,70,39,78,68,42,47,69,29,54,43,65,25,40,64,49,38,13,49,43,52,50,49,56,75,64,51,52,70,70,58,25,27,54,33,28,53,53,50,40,54,50,44,71,69,39,14,20,31,50,35,33,33,52,50,52,52,49,42,51,60,55,44,65,60,55,83,68,38,39,62,42,60,37,71,60,82,60,62,36,43,57,35,38,43,59,71,79,68,72,83,86,52,66,83,60,48,51,61,52,56,70,68,52,68,77,42,81,44,79,38,51,35,80,59,62,74,36,60,73,82,47,85,69,82,64,76,47,74,65,55,53,50,52,51,44,56,53,38,66,40,81,42,38,46,41,32,41,39,31,74,49,53,57,69,60,50,50,63,68,44,58,86,33,57,60,42,17,40,20,19,48,46,25,44,35,32,24,64,24,65,85,45,69,78,41,66,62,72,71,79,67,79,67,65,60,50,71,62,47,48,58,55,52,46,43,38,31,71,49,33,58,52,32,47,77,46,82,49,94,76,33,43,34,39,36,23,77,61,10,49,56,68,47,31,52,53,46,43,54,52,46,49,53,50,50,47,63,75,38,62,89,44,74,48,40,74,44,77,58,91,52,32,36,35,41,33,60,46,52,67,38,39,62,33,36,51,48,65,70,98

Secondary structure (DSSP, 8-state):
--------GGG-----------------S-------------PPPEEEEEEE-SEEEEE-TTSGGGEEEEE-TTSHHHHGGGGS-TTS-EEEEEEPPGGGGGG--HHHHHHHHHHHSEEEPP--HHHHIIIIIIIIIIIIHHHHTT----SSGGGSSPPP-HHHHHHHHHHHHHHHHHHHHH--TTTPEEEEESGGGTTHHHHHHHH-TT-EEEEE--SPPPPHHHHTTSTTHHHHHHHHHTSSEEEESSHHHHHHHHHHHHHHH---EEEETTEEEEEETTEEEEEEE------HHHHHHHHTSHHHHHHHHHHHHHTTTSEEEEEEEES-GGG-HHHHHHHHHHHHHH-GGGTTTEEEEEEEEPPSS-SHHHHHHHHHHHHHHHHHHHHH-BTTB-SEEEE-S---HHHHHHHHHH-SEEEE--SSBS---HHHHHHHHHHH--TT-SSPP--EEEEETTBTTGGG-TTSEEE-TT-HHHHHHHHHHHHH--HHHHHHHHHHHHHHHHHS-HHHHHHHHHHHHHHHTTTGGGSEEEEESSGGG-EEEEE-TT-----HHHHHHHHHH-SSEEEEEETBTTTB-TT-S--SPPHHHHHHHHHHHHSTTEEEEEE-SS-HHHHHHHTTT-TT-EEEEGGGTEEESSTTSPPEE-SS----THHHHHHHHHHHHHHHSTT-EEEE-SS-EEEE-TTS-HHHHHHHHHHHHHHHHHHTTTSSEEEEEETTEEEEEE--THHHHHHHHH-/--------GGG-----------------S-------------PPPEEEEEEE-SEEEEE-TTSGGGEEEEE-TTSHHHHGGGGS-TTS-EEEEEEPPGGGGGG--HHHHHHHHHHHSEEEEP--HHHHIIIIIIIIIIIIHHHHTT----SSGGGSSPPP-HHHHHHHHHHHHHHHHHHHHH--TTTPEEEEESGGGTTHHHHHHHH-TT-EEEEE--SPPPPHHHHTTSTTHHHHHHHHHTSSEEEESSHHHHHHHHHHHHHHH---EEEETTEEEEEETTEEEEEEE------HHHHHHHHTSHHHHHHHHHHHHHTTTSEEEEEEEES-GGG-HHHHHHHHHHHHHH-GGGTTTEEEEEEEEPPSS-SHHHHHHHHHHHHHHHHHHHHH-BTTB-SEEEE-S---HHHHHHHHHH-SEEEE--SSBS---HHHHHHHHHHH--TT-SSPP--EEEEETTBTTGGG-TTSEEE-TT-HHHHHHHHHHHHH--HHHHHHHHHHHHHHHHHS-HHHHHHHHHHHHHHHTTTGGGSEEEEESSGGG-EEEEE-TT-----HHHHHHHHHH-SSEEEEEETBTTTB-TT-S--SPPHHHHHHHHHHHHSTTEEEEEE-SS-HHHHHHHTTT-TT-EEEEGGGTEEESSTTSPPEE-SS----THHHHHHHHHHHHHHHSTT-EEEE-SS-EEEE-TTS-HHHHHHHHHHHHHHHHHHTTTSSEEEEEETTEEEEEE--THHHHHHHHH-

Foldseek 3Di:
DQPPPPDDCVPFDDPPPPPPDPDPPPDPDDDPPDPPDPPPPWAFAEEEEEAEAQWDWDAACVDPLRIDIDGNCFDLSNLLVLQDDPRHHYAYEHAYPPVCLVSDDPVVQVVCCVPPNYGHQHDPPVLCCLLPQNCPVQPVQQLLQPWDCDPVNVRTTDDDDVVSVVSLVVSLLSSLVSCVVPDDQVGYAYEYEADSNLQNLQNNCVVPVLHQYEYEHQFAQDALVSLVVHPCSVLSLQSNVSHLEYEAAAVVRVVRSQNNCCPVNVWHWDADPRWIWTDDQNATRTYYHHHLFANLVVLLVLLPDPLLLVLLVVVCVLQPQAAEEEAEEEQDLQQLLLLLLLLLLVLCVVCVVNQVHAAYEYEYDYHPHDDPSSVVSVVSNVVSQVVSQVVRNDVSDRRYHYDDDDDDPSNVLSSLQNHQEYEGLGQATGADRVVLSSLSSVCSHCSVHDPQGFHAYEYEPRHSNNVVQPLHNYANSVDSNRSSVSVVCSRPPDRVSRNVSSVSSNVSSVVRHNSNVSNVSVVVSCVSSVCSVQWDWTWDDDDSRIHIHTDGPPDDDDDPVVVVVVVVPQQAEEAEFEQACTLDNVPDPDSAHDPVSLVVQQVQQVRVNYQAEYFYLADPVVVLVSNVVRFQYWYQYNLNQWIARGNPGDIDGQPPPFPPVLCVVLVVLLVVLCVVFDQWDWDDDPFKIKIARPGTDQVVLVVSLVVSQVVSCVRCVPPQWHWDDDRRMIMIGGVPVRSVVSVVVVD/DQPPPPDDCPPFDDPPPPPPPPDPPPDPDDDPPDPPDPPPPWAFAEEEEEAEAQWDWDAACVDPLRIDIDGNCFDLSNLLVLQDDPRHHYAYEHAYPPVCLVSDDPVVQVVCCVPPNYGHQHDDPVLCCLLPQNCPVQPVQQLLQPWDCDPVNVRTTDDDDVVSVVSLVVSLLSSLVSCVVPDDQVGYAYEYEADSNLQNLQNNCVVVVLHQYEYEHQFAQDALVSLVVHPCSVLSLQSNVSHLEYEAAAVVRVVRSQNNCCPVNVWHWDADPRWIWTDDQNATRTYYHHHLFANLVVLLVLLPDPLLLVLLVVVCVLQPQAAEEEAEEEQDLQQLLLLLLLLLLVLCVVCVVNQVHAAYEYEYDYHPHDDPSSVVSVVSNVVSQVVSQVVRNDVSDRRYHYDDDDDDPSNVLSSLQNHQEYEGLGQATGADRVVLSSLSSVCSHCSVHDPQGFHAYEYEPRHSCNVVQVLHNYANSVDSNRSSVSVVCSRPPDRVSRNVSSVSSNVSSVVRHNSNVSNVSVVVSCVSSVCSVQWDWTWDDDDSVIHIHTDGPPDDDDDPVVVVVVVVPQQAEEAEFEQACTLDNVPDPDSAHDPVSLVVQQVQQVRVNYQYEYFYLADPVVVLVRNVVRFQYWYQYNLNQWIARGNPGDIDGQPPPAPPVLCVVLVVLLVVLCVVFDQWDWDDDPFKIKIARPGTDQVVLVVSLVVSQVVSCVRCVVPQWHWDDDRRMIMIGGVPCRSVVSVVVVD